Protein AF-A0A6F9D8C0-F1 (afdb_monomer_lite)

Organism: NCBI:txid59560

Structure (mmCIF, N/CA/C/O backbone):
data_AF-A0A6F9D8C0-F1
#
_entry.id   AF-A0A6F9D8C0-F1
#
loop_
_atom_site.group_PDB
_atom_site.id
_atom_site.type_symbol
_atom_site.label_atom_id
_atom_site.label_alt_id
_atom_site.label_comp_id
_atom_site.label_asym_id
_atom_site.label_entity_id
_atom_site.label_seq_id
_atom_site.pdbx_PDB_ins_code
_atom_site.Cartn_x
_atom_site.Cartn_y
_atom_site.Cartn_z
_atom_site.occupancy
_atom_site.B_iso_or_equiv
_atom_site.auth_seq_id
_atom_site.auth_comp_id
_atom_site.auth_asym_id
_atom_site.auth_atom_id
_atom_site.pdbx_PDB_model_num
ATOM 1 N N . MET A 1 1 ? 32.843 -44.580 -31.361 1.00 41.09 1 MET A N 1
ATOM 2 C CA . MET A 1 1 ? 32.803 -43.655 -30.203 1.00 41.09 1 MET A CA 1
ATOM 3 C C . MET A 1 1 ? 32.057 -42.374 -30.578 1.00 41.09 1 MET A C 1
ATOM 5 O O . MET A 1 1 ? 32.660 -41.331 -30.756 1.00 41.09 1 MET A O 1
ATOM 9 N N . LYS A 1 2 ? 30.739 -42.466 -30.766 1.00 34.94 2 LYS A N 1
ATOM 10 C CA . LYS A 1 2 ? 29.832 -41.336 -31.024 1.00 34.94 2 LYS A CA 1
ATOM 11 C C . LYS A 1 2 ? 28.581 -41.603 -30.196 1.00 34.94 2 LYS A C 1
ATOM 13 O O . LYS A 1 2 ? 27.683 -42.269 -30.695 1.00 34.94 2 LYS A O 1
ATOM 18 N N . LYS A 1 3 ? 28.600 -41.259 -28.903 1.00 33.72 3 LYS A N 1
ATOM 19 C CA . LYS A 1 3 ? 27.422 -41.344 -28.009 1.00 33.72 3 LYS A CA 1
ATOM 20 C C . LYS A 1 3 ? 27.608 -40.689 -26.626 1.00 33.72 3 LYS A C 1
ATOM 22 O O . LYS A 1 3 ? 26.859 -41.019 -25.718 1.00 33.72 3 LYS A O 1
ATOM 27 N N . LEU A 1 4 ? 28.564 -39.766 -26.454 1.00 33.19 4 LEU A N 1
ATOM 28 C CA . LEU A 1 4 ? 28.818 -39.136 -25.145 1.00 33.19 4 LEU A CA 1
ATOM 29 C C . LEU A 1 4 ? 28.835 -37.595 -25.140 1.00 33.19 4 LEU A C 1
ATOM 31 O O . LEU A 1 4 ? 29.168 -37.009 -24.121 1.00 33.19 4 LEU A O 1
ATOM 35 N N . GLU A 1 5 ? 28.437 -36.932 -26.231 1.00 33.22 5 GLU A N 1
ATOM 36 C CA . GLU A 1 5 ? 28.393 -35.455 -26.300 1.00 33.22 5 GLU A CA 1
ATOM 37 C C . GLU A 1 5 ? 26.970 -34.867 -26.243 1.00 33.22 5 GLU A C 1
ATOM 39 O O . GLU A 1 5 ? 26.802 -33.659 -26.125 1.00 33.22 5 GLU A O 1
ATOM 44 N N . CYS A 1 6 ? 25.920 -35.699 -26.236 1.00 30.28 6 CYS A N 1
ATOM 45 C CA . CYS A 1 6 ? 24.533 -35.213 -26.162 1.00 30.28 6 CYS A CA 1
ATOM 46 C C . CYS A 1 6 ? 23.977 -35.046 -24.737 1.00 30.28 6 CYS A C 1
ATOM 48 O O . CYS A 1 6 ? 22.858 -34.560 -24.600 1.00 30.28 6 CYS A O 1
ATOM 50 N N . LEU A 1 7 ? 24.711 -35.414 -23.677 1.00 30.88 7 LEU A N 1
ATOM 51 C CA . LEU A 1 7 ? 24.181 -35.349 -22.303 1.00 30.88 7 LEU A CA 1
ATOM 52 C C . LEU A 1 7 ? 24.515 -34.051 -21.541 1.00 30.88 7 LEU A C 1
ATOM 54 O O . LEU A 1 7 ? 23.954 -33.826 -20.477 1.00 30.88 7 LEU A O 1
ATOM 58 N N . MET A 1 8 ? 25.375 -33.174 -22.076 1.00 30.61 8 MET A N 1
ATOM 59 C CA . MET A 1 8 ? 25.785 -31.918 -21.411 1.00 30.61 8 MET A CA 1
ATOM 60 C C . MET A 1 8 ? 25.065 -30.654 -21.909 1.00 30.61 8 MET A C 1
ATOM 62 O O . MET A 1 8 ? 25.384 -29.556 -21.466 1.00 30.61 8 MET A O 1
ATOM 66 N N . ILE A 1 9 ? 24.083 -30.788 -22.805 1.00 32.50 9 ILE A N 1
ATOM 67 C CA . ILE A 1 9 ? 23.314 -29.644 -23.340 1.00 32.50 9 ILE A CA 1
ATOM 68 C C . ILE A 1 9 ? 21.875 -29.610 -22.786 1.00 32.50 9 ILE A C 1
ATOM 70 O O . ILE A 1 9 ? 21.179 -28.611 -22.925 1.00 32.50 9 ILE A O 1
ATOM 74 N N . PHE A 1 10 ? 21.432 -30.648 -22.065 1.00 31.06 10 PHE A N 1
ATOM 75 C CA . PHE A 1 10 ? 20.062 -30.715 -21.534 1.00 31.06 10 PHE A CA 1
ATOM 76 C C . PHE A 1 10 ? 19.880 -30.189 -20.096 1.00 31.06 10 PHE A C 1
ATOM 78 O O . PHE A 1 10 ? 18.745 -30.066 -19.646 1.00 31.06 10 PHE A O 1
ATOM 85 N N . SER A 1 11 ? 20.953 -29.812 -19.388 1.00 34.75 11 SER A N 1
ATOM 86 C CA . SER A 1 11 ? 20.862 -29.245 -18.025 1.00 34.75 11 SER A CA 1
ATOM 87 C C . SER A 1 11 ? 20.907 -27.710 -17.961 1.00 34.75 11 SER A C 1
ATOM 89 O O . SER A 1 11 ? 20.752 -27.150 -16.882 1.00 34.75 11 SER A O 1
ATOM 91 N N . THR A 1 12 ? 21.082 -27.005 -19.083 1.00 36.53 12 THR A N 1
ATOM 92 C CA . THR A 1 12 ? 21.165 -25.526 -19.126 1.00 36.53 12 THR A CA 1
ATOM 93 C C . THR A 1 12 ? 19.875 -24.833 -19.584 1.00 36.53 12 THR A C 1
ATOM 95 O O . THR A 1 12 ? 19.855 -23.616 -19.741 1.00 36.53 12 THR A O 1
ATOM 98 N N . LEU A 1 13 ? 18.781 -25.585 -19.745 1.00 34.38 13 LEU A N 1
ATOM 99 C CA . LEU A 1 13 ? 17.463 -25.087 -20.167 1.00 34.38 13 LEU A CA 1
ATOM 100 C C . LEU A 1 13 ? 16.386 -25.222 -19.075 1.00 34.38 13 LEU A C 1
ATOM 102 O O . LEU A 1 13 ? 15.195 -25.295 -19.371 1.00 34.38 13 LEU A O 1
ATOM 106 N N . LEU A 1 14 ? 16.787 -25.218 -17.800 1.00 38.62 14 LEU A N 1
ATOM 107 C CA . LEU A 1 14 ? 15.851 -24.935 -16.712 1.00 38.62 14 LEU A CA 1
ATOM 108 C C . LEU A 1 14 ? 15.467 -23.455 -16.802 1.00 38.62 14 LEU A C 1
ATOM 110 O O . LEU A 1 14 ? 16.299 -22.577 -16.576 1.00 38.62 14 LEU A O 1
ATOM 114 N N . LEU A 1 15 ? 14.217 -23.196 -17.196 1.00 39.06 15 LEU A N 1
ATOM 115 C CA . LEU A 1 15 ? 13.592 -21.876 -17.184 1.00 39.06 15 LEU A CA 1
ATOM 116 C C . LEU A 1 15 ? 13.910 -21.157 -15.862 1.00 39.06 15 LEU A C 1
ATOM 118 O O . LEU A 1 15 ? 13.412 -21.529 -14.801 1.00 39.06 15 LEU A O 1
ATOM 122 N N . LYS A 1 16 ? 14.764 -20.132 -15.955 1.00 46.25 16 LYS A N 1
ATOM 123 C CA . LYS A 1 16 ? 15.226 -19.274 -14.858 1.00 46.25 16 LYS A CA 1
ATOM 124 C C . LYS A 1 16 ? 14.124 -18.308 -14.402 1.00 46.25 16 LYS A C 1
ATOM 126 O O . LYS A 1 16 ? 14.249 -17.100 -14.560 1.00 46.25 16 LYS A O 1
ATOM 131 N N . CYS A 1 17 ? 13.015 -18.813 -13.873 1.00 42.19 17 CYS A N 1
ATOM 132 C CA . CYS A 1 17 ? 11.999 -17.965 -13.251 1.00 42.19 17 CYS A CA 1
ATOM 133 C C . CYS A 1 17 ? 11.507 -18.630 -11.966 1.00 42.19 17 CYS A C 1
ATOM 135 O O . CYS A 1 17 ? 10.551 -19.401 -11.993 1.00 42.19 17 CYS A O 1
ATOM 137 N N . ALA A 1 18 ? 12.143 -18.330 -10.833 1.00 46.16 18 ALA A N 1
ATOM 138 C CA . ALA A 1 18 ? 11.447 -18.477 -9.562 1.00 46.16 18 ALA A CA 1
ATOM 139 C C . ALA A 1 18 ? 10.437 -17.327 -9.507 1.00 46.16 18 ALA A C 1
ATOM 141 O O . ALA A 1 18 ? 10.833 -16.182 -9.352 1.00 46.16 18 ALA A O 1
ATOM 142 N N . PHE A 1 19 ? 9.152 -17.562 -9.756 1.00 55.16 19 PHE A N 1
ATOM 143 C CA . PHE A 1 19 ? 8.164 -16.535 -9.428 1.00 55.16 19 PHE A CA 1
ATOM 144 C C . PHE A 1 19 ? 8.054 -16.504 -7.915 1.00 55.16 19 PHE A C 1
ATOM 146 O O . PHE A 1 19 ? 7.909 -17.555 -7.287 1.00 55.16 19 PHE A O 1
ATOM 153 N N . ALA A 1 20 ? 8.204 -15.316 -7.353 1.00 58.91 20 ALA A N 1
ATOM 154 C CA . ALA A 1 20 ? 7.822 -15.091 -5.990 1.00 58.91 20 ALA A CA 1
ATOM 155 C C . ALA A 1 20 ? 6.945 -13.876 -5.935 1.00 58.91 20 ALA A C 1
ATOM 157 O O . ALA A 1 20 ? 7.174 -12.911 -6.646 1.00 58.91 20 ALA A O 1
ATOM 158 N N . ASP A 1 21 ? 5.887 -13.968 -5.160 1.00 83.38 21 ASP A N 1
ATOM 159 C CA . ASP A 1 21 ? 4.736 -13.167 -5.494 1.00 83.38 21 ASP A CA 1
ATOM 160 C C . ASP A 1 21 ? 4.331 -12.244 -4.348 1.00 83.38 21 ASP A C 1
ATOM 162 O O . ASP A 1 21 ? 4.422 -12.625 -3.178 1.00 83.38 21 ASP A O 1
ATOM 166 N N . VAL A 1 22 ? 3.839 -11.052 -4.690 1.00 93.19 22 VAL A N 1
ATOM 167 C CA . VAL A 1 22 ? 3.116 -10.153 -3.781 1.00 93.19 22 VAL A CA 1
ATOM 168 C C . VAL A 1 22 ? 1.747 -9.831 -4.375 1.00 93.19 22 VAL A C 1
ATOM 170 O O . VAL A 1 22 ? 1.659 -9.415 -5.527 1.00 93.19 22 VAL A O 1
ATOM 173 N N . TYR A 1 23 ? 0.670 -10.011 -3.614 1.00 94.38 23 TYR A N 1
ATOM 174 C CA . TYR A 1 23 ? -0.698 -9.803 -4.096 1.00 94.38 23 TYR A CA 1
ATOM 175 C C . TYR A 1 23 ? -1.458 -8.845 -3.199 1.00 94.38 23 TYR A C 1
ATOM 177 O O . TYR A 1 23 ? -1.720 -9.158 -2.040 1.00 94.38 23 TYR A O 1
ATOM 185 N N . LEU A 1 24 ? -1.887 -7.711 -3.752 1.00 95.31 24 LEU A N 1
ATOM 186 C CA . LEU A 1 24 ? -2.787 -6.799 -3.050 1.00 95.31 24 LEU A CA 1
ATOM 187 C C . LEU A 1 24 ? -4.184 -7.411 -2.970 1.00 95.31 24 LEU A C 1
ATOM 189 O O . LEU A 1 24 ? -4.702 -7.917 -3.966 1.00 95.31 24 LEU A O 1
ATOM 193 N N . HIS A 1 25 ? -4.812 -7.367 -1.800 1.00 94.12 25 HIS A N 1
ATOM 194 C CA . HIS A 1 25 ? -6.154 -7.900 -1.546 1.00 94.12 25 HIS A CA 1
ATOM 195 C C . HIS A 1 25 ? -7.155 -6.807 -1.180 1.00 94.12 25 HIS A C 1
ATOM 197 O O . HIS A 1 25 ? -8.278 -6.830 -1.691 1.00 94.12 25 HIS A O 1
ATOM 203 N N . ASN A 1 26 ? -6.728 -5.818 -0.393 1.00 94.88 26 ASN A N 1
ATOM 204 C CA . ASN A 1 26 ? -7.452 -4.570 -0.181 1.00 94.88 26 ASN A CA 1
ATOM 205 C C . ASN A 1 26 ? -6.445 -3.405 -0.206 1.00 94.88 26 ASN A C 1
ATOM 207 O O . ASN A 1 26 ? -5.498 -3.399 0.558 1.00 94.88 26 ASN A O 1
ATOM 211 N N . LEU A 1 27 ? -6.532 -2.414 -1.085 1.00 94.19 27 LEU A N 1
ATOM 212 C CA . LEU A 1 27 ? -7.372 -2.364 -2.280 1.00 94.19 27 LEU A CA 1
ATOM 213 C C . LEU A 1 27 ? -7.107 -3.548 -3.211 1.00 94.19 27 LEU A C 1
ATOM 215 O O . LEU A 1 27 ? -6.018 -4.112 -3.225 1.00 94.19 27 LEU A O 1
ATOM 219 N N . ARG A 1 28 ? -8.110 -3.925 -4.004 1.00 93.94 28 ARG A N 1
ATOM 220 C CA . ARG A 1 28 ? -8.018 -5.071 -4.914 1.00 93.94 28 ARG A CA 1
ATOM 221 C C . ARG A 1 28 ? -6.878 -4.881 -5.919 1.00 93.94 28 ARG A C 1
ATOM 223 O O . ARG A 1 28 ? -6.950 -3.993 -6.770 1.00 93.94 28 ARG A O 1
ATOM 230 N N . GLY A 1 29 ? -5.859 -5.738 -5.834 1.00 95.81 29 GLY A N 1
ATOM 231 C CA . GLY A 1 29 ? -4.757 -5.819 -6.790 1.00 95.81 29 GLY A CA 1
ATOM 232 C C . GLY A 1 29 ? -5.221 -6.253 -8.176 1.00 95.81 29 GLY A C 1
ATOM 233 O O . GLY A 1 29 ? -5.962 -7.226 -8.324 1.00 95.81 29 GLY A O 1
ATOM 234 N N . SER A 1 30 ? -4.792 -5.538 -9.209 1.00 95.31 30 SER A N 1
ATOM 235 C CA . SER A 1 30 ? -5.114 -5.885 -10.591 1.00 95.31 30 SER A CA 1
ATOM 236 C C . SER A 1 30 ? -4.206 -6.996 -11.109 1.00 95.31 30 SER A C 1
ATOM 238 O O . SER A 1 30 ? -4.666 -7.853 -11.851 1.00 95.31 30 SER A O 1
ATOM 240 N N . ASN A 1 31 ? -2.917 -7.027 -10.748 1.00 95.31 31 ASN A N 1
ATOM 241 C CA . ASN A 1 31 ? -1.929 -7.928 -11.344 1.00 95.31 31 ASN A CA 1
ATOM 242 C C . ASN A 1 31 ? -1.977 -7.932 -12.895 1.00 95.31 31 ASN A C 1
ATOM 244 O O . ASN A 1 31 ? -1.901 -8.988 -13.522 1.00 95.31 31 ASN A O 1
ATOM 248 N N . ASN A 1 32 ? -2.161 -6.759 -13.522 1.00 96.12 32 ASN A N 1
ATOM 249 C CA . ASN A 1 32 ? -2.426 -6.566 -14.965 1.00 96.12 32 ASN A CA 1
ATOM 250 C C . ASN A 1 32 ? -3.737 -7.171 -15.509 1.00 96.12 32 ASN A C 1
ATOM 252 O O . ASN A 1 32 ? -3.965 -7.146 -16.719 1.00 96.12 32 ASN A O 1
ATOM 256 N N . ARG A 1 33 ? -4.605 -7.701 -14.653 1.00 94.12 33 ARG A N 1
ATOM 257 C CA . ARG A 1 33 ? -5.906 -8.252 -15.029 1.00 94.12 33 ARG A CA 1
ATOM 258 C C . ARG A 1 33 ? -6.934 -7.141 -15.235 1.00 94.12 33 ARG A C 1
ATOM 260 O O . ARG A 1 33 ? -6.924 -6.134 -14.532 1.00 94.12 33 ARG A O 1
ATOM 267 N N . TRP A 1 34 ? -7.841 -7.341 -16.189 1.00 92.94 34 TRP A N 1
ATOM 268 C CA . TRP A 1 34 ? -9.008 -6.478 -16.374 1.00 92.94 34 TRP A CA 1
ATOM 269 C C . TRP A 1 34 ? -10.168 -7.239 -17.019 1.00 92.94 34 TRP A C 1
ATOM 271 O O . TRP A 1 34 ? -10.119 -7.579 -18.198 1.00 92.94 34 TRP A O 1
ATOM 281 N N . ASN A 1 35 ? -11.210 -7.505 -16.232 1.00 91.56 35 ASN A N 1
ATOM 282 C CA . ASN A 1 35 ? -12.475 -8.108 -16.660 1.00 91.56 35 ASN A CA 1
ATOM 283 C C . ASN A 1 35 ? -12.359 -9.393 -17.521 1.00 91.56 35 ASN A C 1
ATOM 285 O O . ASN A 1 35 ? -13.131 -9.618 -18.456 1.00 91.56 35 ASN A O 1
ATOM 289 N N . GLU A 1 36 ? -11.387 -10.252 -17.217 1.00 91.62 36 GLU A N 1
ATOM 290 C CA . GLU A 1 36 ? -11.034 -11.425 -18.028 1.00 91.62 36 GLU A CA 1
ATOM 291 C C . GLU A 1 36 ? -11.738 -12.686 -17.503 1.00 91.62 36 GLU A C 1
ATOM 293 O O . GLU A 1 36 ? -11.831 -12.868 -16.295 1.00 91.62 36 GLU A O 1
ATOM 298 N N . ASN A 1 37 ? -12.186 -13.596 -18.380 1.00 91.62 37 ASN A N 1
ATOM 299 C CA . ASN A 1 37 ? -12.861 -14.846 -17.972 1.00 91.62 37 ASN A CA 1
ATOM 300 C C . ASN A 1 37 ? -11.871 -15.959 -17.560 1.00 91.62 37 ASN A C 1
ATOM 302 O O . ASN A 1 37 ? -12.147 -16.778 -16.689 1.00 91.62 37 ASN A O 1
ATOM 306 N N . GLY A 1 38 ? -10.671 -15.985 -18.148 1.00 91.56 38 GLY A N 1
ATOM 307 C CA . GLY A 1 38 ? -9.656 -17.000 -17.844 1.00 91.56 38 GLY A CA 1
ATOM 308 C C . GLY A 1 38 ? -9.095 -16.890 -16.422 1.00 91.56 38 GLY A C 1
ATOM 309 O O . GLY A 1 38 ? -9.091 -15.815 -15.833 1.00 91.56 38 GLY A O 1
ATOM 310 N N . ARG A 1 39 ? -8.569 -17.987 -15.856 1.00 90.56 39 ARG A N 1
ATOM 311 C CA . ARG A 1 39 ? -7.932 -17.971 -14.517 1.00 90.56 39 ARG A CA 1
ATOM 312 C C . ARG A 1 39 ? -6.654 -17.137 -14.471 1.00 90.56 39 ARG A C 1
ATOM 314 O O . ARG A 1 39 ? -6.377 -16.513 -13.453 1.00 90.56 39 ARG A O 1
ATOM 321 N N . ASN A 1 40 ? -5.897 -17.148 -15.563 1.00 92.88 40 ASN A N 1
ATOM 322 C CA . ASN A 1 40 ? -4.703 -16.331 -15.734 1.00 92.88 40 ASN A CA 1
ATOM 323 C C . ASN A 1 40 ? -5.090 -14.951 -16.270 1.00 92.88 40 ASN A C 1
ATOM 325 O O . ASN A 1 40 ? -6.095 -14.827 -16.972 1.00 92.88 40 ASN A O 1
ATOM 329 N N . ARG A 1 41 ? -4.267 -13.940 -15.990 1.00 93.56 41 ARG A N 1
ATOM 330 C CA . ARG A 1 41 ? -4.266 -12.690 -16.751 1.00 93.56 41 ARG A CA 1
ATOM 331 C C . ARG A 1 41 ? -3.946 -12.966 -18.225 1.00 93.56 41 ARG A C 1
ATOM 333 O O . ARG A 1 41 ? -3.074 -13.799 -18.490 1.00 93.56 41 ARG A O 1
ATOM 340 N N . ASN A 1 42 ? -4.580 -12.280 -19.179 1.00 94.94 42 ASN A N 1
ATOM 341 C CA . ASN A 1 42 ? -4.295 -12.527 -20.604 1.00 94.94 42 ASN A CA 1
ATOM 342 C C . ASN A 1 42 ? -2.997 -11.856 -21.069 1.00 94.94 42 ASN A C 1
ATOM 344 O O . ASN A 1 42 ? -2.353 -12.346 -21.994 1.00 94.94 42 ASN A O 1
ATOM 348 N N . ASN A 1 43 ? -2.606 -10.740 -20.447 1.00 96.25 43 ASN A N 1
ATOM 349 C CA . ASN A 1 43 ? -1.437 -9.966 -20.854 1.00 96.25 43 ASN A CA 1
ATOM 350 C C . ASN A 1 43 ? -0.624 -9.484 -19.644 1.00 96.25 43 ASN A C 1
ATOM 352 O O . ASN A 1 43 ? -1.020 -8.562 -18.937 1.00 96.25 43 ASN A O 1
ATOM 356 N N . ALA A 1 44 ? 0.553 -10.077 -19.433 1.00 95.12 44 ALA A N 1
ATOM 357 C CA . ALA A 1 44 ? 1.472 -9.672 -18.366 1.00 95.12 44 ALA A CA 1
ATOM 358 C C . ALA A 1 44 ? 2.136 -8.302 -18.603 1.00 95.12 44 ALA A C 1
ATOM 360 O O . ALA A 1 44 ? 2.650 -7.717 -17.659 1.00 95.12 44 ALA A O 1
ATOM 361 N N . ASN A 1 45 ? 2.099 -7.783 -19.833 1.00 96.50 45 ASN A N 1
ATOM 362 C CA . ASN A 1 45 ? 2.760 -6.539 -20.233 1.00 96.50 45 ASN A CA 1
ATOM 363 C C . ASN A 1 45 ? 1.795 -5.350 -20.291 1.00 96.50 45 ASN A C 1
ATOM 365 O O . ASN A 1 45 ? 2.129 -4.315 -20.872 1.00 96.50 45 ASN A O 1
ATOM 369 N N . ARG A 1 46 ? 0.570 -5.503 -19.781 1.00 96.94 46 ARG A N 1
ATOM 370 C CA . ARG A 1 46 ? -0.511 -4.533 -19.971 1.00 96.94 46 ARG A CA 1
ATOM 371 C C . ARG A 1 46 ? -0.185 -3.167 -19.358 1.00 96.94 46 ARG A C 1
ATOM 373 O O . ARG A 1 46 ? -0.237 -2.176 -20.079 1.00 96.94 46 ARG A O 1
ATOM 380 N N . MET A 1 47 ? 0.169 -3.139 -18.072 1.00 95.12 47 MET A N 1
ATOM 381 C CA . MET A 1 47 ? 0.306 -1.925 -17.257 1.00 95.12 47 MET A CA 1
ATOM 382 C C . MET A 1 47 ? 1.675 -1.791 -16.592 1.00 95.12 47 MET A C 1
ATOM 384 O O . MET A 1 47 ? 2.252 -0.712 -16.624 1.00 95.12 47 MET A O 1
ATOM 388 N N . PHE A 1 48 ? 2.167 -2.861 -15.969 1.00 96.62 48 PHE A N 1
ATOM 389 C CA . PHE A 1 48 ? 3.384 -2.853 -15.153 1.00 96.62 48 PHE A CA 1
ATOM 390 C C . PHE A 1 48 ? 3.980 -4.258 -15.057 1.00 96.62 48 PHE A C 1
ATOM 392 O O . PHE A 1 48 ? 3.288 -5.257 -15.252 1.00 96.62 48 PHE A O 1
ATOM 399 N N . ASP A 1 49 ? 5.260 -4.367 -14.740 1.00 95.00 49 ASP A N 1
ATOM 400 C CA . ASP A 1 49 ? 5.922 -5.649 -14.565 1.00 95.00 49 ASP A CA 1
ATOM 401 C C . ASP A 1 49 ? 5.737 -6.157 -13.134 1.00 95.00 49 ASP A C 1
ATOM 403 O O . ASP A 1 49 ? 6.528 -5.855 -12.238 1.00 95.00 49 ASP A O 1
ATOM 407 N N . SER A 1 50 ? 4.663 -6.922 -12.924 1.00 93.00 50 SER A N 1
ATOM 408 C CA . SER A 1 50 ? 4.318 -7.490 -11.612 1.00 93.00 50 SER A CA 1
ATOM 409 C C . SER A 1 50 ? 5.378 -8.441 -11.048 1.00 93.00 50 SER A C 1
ATOM 411 O O . SER A 1 50 ? 5.497 -8.569 -9.836 1.00 93.00 50 SER A O 1
ATOM 413 N N . GLN A 1 51 ? 6.099 -9.159 -11.922 1.00 89.19 51 GLN A N 1
ATOM 414 C CA . GLN A 1 51 ? 6.894 -10.344 -11.566 1.00 89.19 51 GLN A CA 1
ATOM 415 C C . GLN A 1 51 ? 6.114 -11.443 -10.801 1.00 89.19 51 GLN A C 1
ATOM 417 O O . GLN A 1 51 ? 6.723 -12.392 -10.318 1.00 89.19 51 GLN A O 1
ATOM 422 N N . ASN A 1 52 ? 4.778 -11.363 -10.770 1.00 90.94 52 ASN A N 1
ATOM 423 C CA . ASN A 1 52 ? 3.894 -12.284 -10.057 1.00 90.94 52 ASN A CA 1
ATOM 424 C C . ASN A 1 52 ? 3.351 -13.402 -10.961 1.00 90.94 52 ASN A C 1
ATOM 426 O O . ASN A 1 52 ? 3.228 -13.227 -12.186 1.00 90.94 52 ASN A O 1
ATOM 430 N N . ASN A 1 53 ? 2.862 -14.489 -10.358 1.00 90.50 53 ASN A N 1
ATOM 431 C CA . ASN A 1 53 ? 2.053 -15.513 -11.024 1.00 90.50 53 ASN A CA 1
ATOM 432 C C . ASN A 1 53 ? 0.853 -14.909 -11.776 1.00 90.50 53 ASN A C 1
ATOM 434 O O . ASN A 1 53 ? 0.124 -14.044 -11.279 1.00 90.50 53 ASN A O 1
ATOM 438 N N . ALA A 1 54 ? 0.596 -15.429 -12.977 1.00 92.44 54 ALA A N 1
ATOM 439 C CA . ALA A 1 54 ? -0.492 -14.981 -13.839 1.00 92.44 54 ALA A CA 1
ATOM 440 C C . ALA A 1 54 ? -1.895 -15.187 -13.241 1.00 92.44 54 ALA A C 1
ATOM 442 O O . ALA A 1 54 ? -2.828 -14.525 -13.685 1.00 92.44 54 ALA A O 1
ATOM 443 N N . ARG A 1 55 ? -2.070 -16.080 -12.258 1.00 91.38 55 ARG A N 1
ATOM 444 C CA . ARG A 1 55 ? -3.371 -16.374 -11.622 1.00 91.38 55 ARG A CA 1
ATOM 445 C C . ARG A 1 55 ? -3.809 -15.366 -10.554 1.00 91.38 55 ARG A C 1
ATOM 447 O O . ARG A 1 55 ? -4.970 -15.397 -10.127 1.00 91.38 55 ARG A O 1
ATOM 454 N N . GLY A 1 56 ? -2.893 -14.512 -10.096 1.00 90.81 56 GLY A N 1
ATOM 455 C CA . GLY A 1 56 ? -3.193 -13.467 -9.119 1.00 90.81 56 GLY A CA 1
ATOM 456 C C . GLY A 1 56 ? -4.078 -12.356 -9.686 1.00 90.81 56 GLY A C 1
ATOM 457 O O . GLY A 1 56 ? -4.320 -12.293 -10.892 1.00 90.81 56 GLY A O 1
ATOM 458 N N . GLY A 1 57 ? -4.516 -11.455 -8.811 1.00 92.88 57 GLY A N 1
ATOM 459 C CA . GLY A 1 57 ? -5.320 -10.285 -9.164 1.00 92.88 57 GLY A CA 1
ATOM 460 C C . GLY A 1 57 ? -6.823 -10.539 -9.299 1.00 92.88 57 GLY A C 1
ATOM 461 O O . GLY A 1 57 ? -7.303 -11.686 -9.337 1.00 92.88 57 GLY A O 1
ATOM 462 N N . TYR A 1 58 ? -7.553 -9.428 -9.369 1.00 93.88 58 TYR A N 1
ATOM 463 C CA . TYR A 1 58 ? -9.011 -9.334 -9.435 1.00 93.88 58 TYR A CA 1
ATOM 464 C C . TYR A 1 58 ? -9.469 -8.761 -10.785 1.00 93.88 58 TYR A C 1
ATOM 466 O O . TYR A 1 58 ? -8.686 -8.176 -11.522 1.00 93.88 58 TYR A O 1
ATOM 474 N N . ASN A 1 59 ? -10.727 -9.004 -11.167 1.00 91.62 59 ASN A N 1
ATOM 475 C CA . ASN A 1 59 ? -11.244 -8.562 -12.470 1.00 91.62 59 ASN A CA 1
ATOM 476 C C . ASN A 1 59 ? -11.497 -7.054 -12.531 1.00 91.62 59 ASN A C 1
ATOM 478 O O . ASN A 1 59 ? -11.256 -6.434 -13.566 1.00 91.62 59 ASN A O 1
ATOM 482 N N . VAL A 1 60 ? -12.043 -6.508 -11.450 1.00 85.94 60 VAL A N 1
ATOM 483 C CA . VAL A 1 60 ? -12.396 -5.100 -11.278 1.00 85.94 60 VAL A CA 1
ATOM 484 C C . VAL A 1 60 ? -12.244 -4.746 -9.798 1.00 85.94 60 VAL A C 1
ATOM 486 O O . VAL A 1 60 ? -12.302 -5.627 -8.932 1.00 85.94 60 VAL A O 1
ATOM 489 N N . GLY A 1 61 ? -12.038 -3.463 -9.509 1.00 86.25 61 GLY A N 1
ATOM 490 C CA . GLY A 1 61 ? -11.768 -3.007 -8.147 1.00 86.25 61 GLY A CA 1
ATOM 491 C C . GLY A 1 61 ? -11.917 -1.507 -7.926 1.00 86.25 61 GLY A C 1
ATOM 492 O O . GLY A 1 61 ? -11.349 -1.002 -6.963 1.00 86.25 61 GLY A O 1
ATOM 493 N N . SER A 1 62 ? -12.620 -0.792 -8.812 1.00 90.06 62 SER A N 1
ATOM 494 C CA . SER A 1 62 ? -12.747 0.661 -8.696 1.00 90.06 62 SER A CA 1
ATOM 495 C C . SER A 1 62 ? -13.727 1.047 -7.593 1.00 90.06 62 SER A C 1
ATOM 497 O O . SER A 1 62 ? -14.878 0.617 -7.604 1.00 90.06 62 SER A O 1
ATOM 499 N N . LEU A 1 63 ? -13.233 1.813 -6.622 1.00 96.38 63 LEU A N 1
ATOM 500 C CA . LEU A 1 63 ? -13.926 2.252 -5.409 1.00 96.38 63 LEU A CA 1
ATOM 501 C C . LEU A 1 63 ? -13.582 3.723 -5.145 1.00 96.38 63 LEU A C 1
ATOM 503 O O . LEU A 1 63 ? -12.695 4.278 -5.796 1.00 96.38 63 LEU A O 1
ATOM 507 N N . TYR A 1 64 ? -14.229 4.358 -4.173 1.00 98.12 64 TYR A N 1
ATOM 508 C CA . TYR A 1 64 ? -13.809 5.677 -3.695 1.00 98.12 64 TYR A CA 1
ATOM 509 C C . TYR A 1 64 ? -13.686 5.740 -2.175 1.00 98.12 64 TYR A C 1
ATOM 511 O O . TYR A 1 64 ? -14.350 4.996 -1.459 1.00 98.12 64 TYR A O 1
ATOM 519 N N . TYR A 1 65 ? -12.873 6.670 -1.682 1.00 98.31 65 TYR A N 1
ATOM 520 C CA . TYR A 1 65 ? -12.661 6.881 -0.254 1.00 98.31 65 TYR A CA 1
ATOM 521 C C . TYR A 1 65 ? -12.655 8.360 0.097 1.00 98.31 65 TYR A C 1
ATOM 523 O O . TYR A 1 65 ? -12.204 9.196 -0.684 1.00 98.31 65 TYR A O 1
ATOM 531 N N . TYR A 1 66 ? -13.132 8.687 1.294 1.00 98.38 66 TYR A N 1
ATOM 532 C CA . TYR A 1 66 ? -13.131 10.063 1.778 1.00 98.38 66 TYR A CA 1
ATOM 533 C C . TYR A 1 66 ? -11.813 10.430 2.448 1.00 98.38 66 TYR A C 1
ATOM 535 O O . TYR A 1 66 ? -11.241 9.620 3.184 1.00 98.38 66 TYR A O 1
ATOM 543 N N . VAL A 1 67 ? -11.383 11.678 2.262 1.00 97.81 67 VAL A N 1
ATOM 544 C CA . VAL A 1 67 ? -10.251 12.263 2.996 1.00 97.81 67 VAL A CA 1
ATOM 545 C C . VAL A 1 67 ? -10.413 12.042 4.511 1.00 97.81 67 VAL A C 1
ATOM 547 O O . VAL A 1 67 ? -11.482 12.258 5.099 1.00 97.81 67 VAL A O 1
ATOM 550 N N . GLY A 1 68 ? -9.344 11.559 5.147 1.00 95.62 68 GLY A N 1
ATOM 551 C CA . GLY A 1 68 ? -9.275 11.256 6.578 1.00 95.62 68 GLY A CA 1
ATOM 552 C C . GLY A 1 68 ? -9.971 9.960 7.012 1.00 95.62 68 GLY A C 1
ATOM 553 O O . GLY A 1 68 ? -9.936 9.631 8.196 1.00 95.62 68 GLY A O 1
ATOM 554 N N . SER A 1 69 ? -10.617 9.218 6.105 1.00 97.38 69 SER A N 1
ATOM 555 C CA . SER A 1 69 ? -11.152 7.889 6.436 1.00 97.38 69 SER A CA 1
ATOM 556 C C . SER A 1 69 ? -10.027 6.864 6.632 1.00 97.38 69 SER A C 1
ATOM 558 O O . SER A 1 69 ? -8.916 7.035 6.124 1.00 97.38 69 SER A O 1
ATOM 560 N N . LYS A 1 70 ? -10.300 5.806 7.401 1.00 95.69 70 LYS A N 1
ATOM 561 C CA . LYS A 1 70 ? -9.359 4.722 7.707 1.00 95.69 70 LYS A CA 1
ATOM 562 C C . LYS A 1 70 ? -9.640 3.530 6.799 1.00 95.69 70 LYS A C 1
ATOM 564 O O . LYS A 1 70 ? -10.768 3.034 6.755 1.00 95.69 70 LYS A O 1
ATOM 569 N N . LEU A 1 71 ? -8.631 3.087 6.060 1.00 96.62 71 LEU A N 1
ATOM 570 C CA . LEU A 1 71 ? -8.694 1.957 5.138 1.00 96.62 71 LEU A CA 1
ATOM 571 C C . LEU A 1 71 ? -7.621 0.935 5.517 1.00 96.62 71 LEU A C 1
ATOM 573 O O . LEU A 1 71 ? -6.432 1.240 5.466 1.00 96.62 71 LEU A O 1
ATOM 577 N N . GLN A 1 72 ? -8.031 -0.286 5.855 1.00 94.81 72 GLN A N 1
ATOM 578 C CA . GLN A 1 72 ? -7.086 -1.374 6.087 1.00 94.81 72 GLN A CA 1
ATOM 579 C C . GLN A 1 72 ? -6.584 -1.911 4.747 1.00 94.81 72 GLN A C 1
ATOM 581 O O . GLN A 1 72 ? -7.326 -2.566 4.014 1.00 94.81 72 GLN A O 1
ATOM 586 N N . LEU A 1 73 ? -5.326 -1.627 4.428 1.00 96.44 73 LEU A N 1
ATOM 587 C CA . LEU A 1 73 ? -4.635 -2.262 3.320 1.00 96.44 73 LEU A CA 1
ATOM 588 C C . LEU A 1 73 ? -4.244 -3.682 3.707 1.00 96.44 73 LEU A C 1
ATOM 590 O O . LEU A 1 73 ? -3.852 -3.913 4.843 1.00 96.44 73 LEU A O 1
ATOM 594 N N . GLU A 1 74 ? -4.313 -4.613 2.767 1.00 93.69 74 GLU A N 1
ATOM 595 C CA . GLU A 1 74 ? -4.023 -6.019 3.000 1.00 93.69 74 GLU A CA 1
ATOM 596 C C . GLU A 1 74 ? -3.381 -6.658 1.772 1.00 93.69 74 GLU A C 1
ATOM 598 O O . GLU A 1 74 ? -3.802 -6.409 0.635 1.00 93.69 74 GLU A O 1
ATOM 603 N N . TRP A 1 75 ? -2.380 -7.503 2.005 1.00 94.25 75 TRP A N 1
ATOM 604 C CA . TRP A 1 75 ? -1.702 -8.261 0.966 1.00 94.25 75 TRP A CA 1
ATOM 605 C C . TRP A 1 75 ? -1.194 -9.606 1.479 1.00 94.25 75 TRP A C 1
ATOM 607 O O . TRP A 1 75 ? -1.164 -9.891 2.677 1.00 94.25 75 TRP A O 1
ATOM 617 N N . THR A 1 76 ? -0.764 -10.428 0.531 1.00 92.25 76 THR A N 1
ATOM 618 C CA . THR A 1 76 ? 0.019 -11.634 0.784 1.00 92.25 76 THR A CA 1
ATOM 619 C C . THR A 1 76 ? 1.352 -11.532 0.057 1.00 92.25 76 THR A C 1
ATOM 621 O O . THR A 1 76 ? 1.439 -10.940 -1.020 1.00 92.25 76 THR A O 1
ATOM 624 N N . ASN A 1 77 ? 2.402 -12.101 0.641 1.00 89.81 77 ASN A N 1
ATOM 625 C CA . ASN A 1 77 ? 3.721 -12.226 0.026 1.00 89.81 77 ASN A CA 1
ATOM 626 C C . ASN A 1 77 ? 4.231 -13.653 0.208 1.00 89.81 77 ASN A C 1
ATOM 628 O O . ASN A 1 77 ? 4.073 -14.259 1.264 1.00 89.81 77 ASN A O 1
ATOM 632 N N . GLN A 1 78 ? 4.804 -14.227 -0.845 1.00 83.69 78 GLN A N 1
ATOM 633 C CA . GLN A 1 78 ? 5.231 -15.621 -0.822 1.00 83.69 78 GLN A CA 1
ATOM 634 C C . GLN A 1 78 ? 6.463 -15.833 0.058 1.00 83.69 78 GLN A C 1
ATOM 636 O O . GLN A 1 78 ? 6.531 -16.828 0.773 1.00 83.69 78 GLN A O 1
ATOM 641 N N . HIS A 1 79 ? 7.441 -14.937 -0.018 1.00 84.81 79 HIS A N 1
ATOM 642 C CA . HIS A 1 79 ? 8.642 -15.004 0.807 1.00 84.81 79 HIS A CA 1
ATOM 643 C C . HIS A 1 79 ? 8.400 -14.376 2.174 1.00 84.81 79 HIS A C 1
ATOM 645 O O . HIS A 1 79 ? 7.461 -13.604 2.350 1.00 84.81 79 HIS A O 1
ATOM 651 N N . SER A 1 80 ? 9.229 -14.720 3.149 1.00 85.56 80 SER A N 1
ATOM 652 C CA . SER A 1 80 ? 9.110 -14.206 4.502 1.00 85.56 80 SER A CA 1
ATOM 653 C C . SER A 1 80 ? 9.442 -12.719 4.602 1.00 85.56 80 SER A C 1
ATOM 655 O O . SER A 1 80 ? 10.175 -12.172 3.784 1.00 85.56 80 SER A O 1
ATOM 657 N N . CYS A 1 81 ? 8.954 -12.085 5.655 1.00 87.69 81 CYS A N 1
ATOM 658 C CA . CYS A 1 81 ? 9.462 -10.831 6.191 1.00 87.69 81 CYS A CA 1
ATOM 659 C C . CYS A 1 81 ? 9.680 -11.025 7.685 1.00 87.69 81 CYS A C 1
ATOM 661 O O . CYS A 1 81 ? 8.962 -11.806 8.317 1.00 87.69 81 CYS A O 1
ATOM 663 N N . TYR A 1 82 ? 10.676 -10.324 8.231 1.00 81.50 82 TYR A N 1
ATOM 664 C CA . TYR A 1 82 ? 11.069 -10.464 9.635 1.00 81.50 82 TYR A CA 1
ATOM 665 C C . TYR A 1 82 ? 11.424 -11.920 10.009 1.00 81.50 82 TYR A C 1
ATOM 667 O O . TYR A 1 82 ? 11.062 -12.442 11.057 1.00 81.50 82 TYR A O 1
ATOM 675 N N . ASN A 1 83 ? 12.118 -12.594 9.095 1.00 78.56 83 ASN A N 1
ATOM 676 C CA . ASN A 1 83 ? 12.622 -13.958 9.218 1.00 78.56 83 ASN A CA 1
ATOM 677 C C . ASN A 1 83 ? 14.110 -13.936 8.836 1.00 78.56 83 ASN A C 1
ATOM 679 O O . ASN A 1 83 ? 14.521 -13.101 8.032 1.00 78.56 83 ASN A O 1
ATOM 683 N N . GLU A 1 84 ? 14.906 -14.841 9.396 1.00 76.38 84 GLU A N 1
ATOM 684 C CA . GLU A 1 84 ? 16.346 -14.971 9.137 1.00 76.38 84 GLU A CA 1
ATOM 685 C C . GLU A 1 84 ? 16.701 -15.226 7.661 1.00 76.38 84 GLU A C 1
ATOM 687 O O . GLU A 1 84 ? 17.819 -14.948 7.237 1.00 76.38 84 GLU A O 1
ATOM 692 N N . ASN A 1 85 ? 15.747 -15.706 6.858 1.00 77.94 85 ASN A N 1
ATOM 693 C CA . ASN A 1 85 ? 15.995 -16.102 5.472 1.00 77.94 85 ASN A CA 1
ATOM 694 C C . ASN A 1 85 ? 16.224 -14.934 4.500 1.00 77.94 85 ASN A C 1
ATOM 696 O O . ASN A 1 85 ? 16.831 -15.137 3.444 1.00 77.94 85 ASN A O 1
ATOM 700 N N . ASN A 1 86 ? 15.714 -13.730 4.787 1.00 83.50 86 ASN A N 1
ATOM 701 C CA . ASN A 1 86 ? 15.846 -12.599 3.870 1.00 83.50 86 ASN A CA 1
ATOM 702 C C . ASN A 1 86 ? 15.800 -11.227 4.556 1.00 83.50 86 ASN A C 1
ATOM 704 O O . ASN A 1 86 ? 15.229 -11.033 5.628 1.00 83.50 86 ASN A O 1
ATOM 708 N N . HIS A 1 87 ? 16.364 -10.238 3.872 1.00 88.50 87 HIS A N 1
ATOM 709 C CA . HIS A 1 87 ? 16.019 -8.838 4.066 1.00 88.50 87 HIS A CA 1
ATOM 710 C C . HIS A 1 87 ? 14.751 -8.533 3.271 1.00 88.50 87 HIS A C 1
ATOM 712 O O . HIS A 1 87 ? 14.669 -8.888 2.095 1.00 88.50 87 HIS A O 1
ATOM 718 N N . CYS A 1 88 ? 13.787 -7.868 3.903 1.00 91.00 88 CYS A N 1
ATOM 719 C CA . CYS A 1 88 ? 12.488 -7.538 3.332 1.00 91.00 88 CYS A CA 1
ATOM 720 C C . CYS A 1 88 ? 12.171 -6.056 3.560 1.00 91.00 88 CYS A C 1
ATOM 722 O O . CYS A 1 88 ? 12.180 -5.581 4.696 1.00 91.00 88 CYS A O 1
ATOM 724 N N . ASP A 1 89 ? 11.795 -5.366 2.482 1.00 93.56 89 ASP A N 1
ATOM 725 C CA . ASP A 1 89 ? 11.179 -4.044 2.521 1.00 93.56 89 ASP A CA 1
ATOM 726 C C . ASP A 1 89 ? 9.862 -4.068 1.723 1.00 93.56 89 ASP A C 1
ATOM 728 O O . ASP A 1 89 ? 9.855 -4.294 0.508 1.00 93.56 89 ASP A O 1
ATOM 732 N N . ILE A 1 90 ? 8.739 -3.819 2.396 1.00 95.31 90 ILE A N 1
ATOM 733 C CA . ILE A 1 90 ? 7.444 -3.550 1.765 1.00 95.31 90 ILE A CA 1
ATOM 734 C C . ILE A 1 90 ? 7.280 -2.040 1.649 1.00 95.31 90 ILE A C 1
ATOM 736 O O . ILE A 1 90 ? 7.277 -1.338 2.657 1.00 95.31 90 ILE A O 1
ATOM 740 N N . VAL A 1 91 ? 7.105 -1.537 0.431 1.00 97.75 91 VAL A N 1
ATOM 741 C CA . VAL A 1 91 ? 6.929 -0.109 0.149 1.00 97.75 91 VAL A CA 1
ATOM 742 C C . VAL A 1 91 ? 5.522 0.118 -0.393 1.00 97.75 91 VAL A C 1
ATOM 744 O O . VAL A 1 91 ? 5.175 -0.388 -1.463 1.00 97.75 91 VAL A O 1
ATOM 747 N N . LEU A 1 92 ? 4.713 0.882 0.340 1.00 98.56 92 LEU A N 1
ATOM 748 C CA . LEU A 1 92 ? 3.348 1.254 -0.028 1.00 98.56 92 LEU A CA 1
ATOM 749 C C . LEU A 1 92 ? 3.331 2.679 -0.572 1.00 98.56 92 LEU A C 1
ATOM 751 O O . LEU A 1 92 ? 3.808 3.608 0.080 1.00 98.56 92 LEU A O 1
ATOM 755 N N . GLN A 1 93 ? 2.774 2.856 -1.765 1.00 98.50 93 GLN A N 1
ATOM 756 C CA . GLN A 1 93 ? 2.745 4.132 -2.474 1.00 98.50 93 GLN A CA 1
ATOM 757 C C . GLN A 1 93 ? 1.408 4.346 -3.167 1.00 98.50 93 GLN A C 1
ATOM 759 O O . GLN A 1 93 ? 0.726 3.390 -3.532 1.00 98.50 93 GLN A O 1
ATOM 764 N N . TYR A 1 94 ? 1.064 5.602 -3.423 1.00 98.44 94 TYR A N 1
ATOM 765 C CA . TYR A 1 94 ? -0.065 5.952 -4.277 1.00 98.44 94 TYR A CA 1
ATOM 766 C C . TYR A 1 94 ? 0.308 7.047 -5.268 1.00 98.44 94 TYR A C 1
ATOM 768 O O . TYR A 1 94 ? 1.255 7.805 -5.074 1.00 98.44 94 TYR A O 1
ATOM 776 N N . MET A 1 95 ? -0.460 7.131 -6.341 1.00 97.50 95 MET A N 1
ATOM 777 C CA . MET A 1 95 ? -0.356 8.172 -7.352 1.00 97.50 95 MET A CA 1
ATOM 778 C C . MET A 1 95 ? -1.766 8.592 -7.737 1.00 97.50 95 MET A C 1
ATOM 780 O O . MET A 1 95 ? -2.649 7.741 -7.825 1.00 97.50 95 MET A O 1
ATOM 784 N N . CYS A 1 96 ? -1.966 9.883 -7.983 1.00 97.44 96 CYS A N 1
ATOM 785 C CA . CYS A 1 96 ? -3.212 10.412 -8.521 1.00 97.44 96 CYS A CA 1
ATOM 786 C C . CYS A 1 96 ? -2.915 11.344 -9.695 1.00 97.44 96 CYS A C 1
ATOM 788 O O . CYS A 1 96 ? -1.936 12.090 -9.660 1.00 97.44 96 CYS A O 1
ATOM 790 N N . GLY A 1 97 ? -3.769 11.333 -10.714 1.00 95.31 97 GLY A N 1
ATOM 791 C CA . GLY A 1 97 ? -3.626 12.200 -11.876 1.00 95.31 97 GLY A CA 1
ATOM 792 C C . GLY A 1 97 ? -4.734 11.979 -12.905 1.00 95.31 97 GLY A C 1
ATOM 793 O O . GLY A 1 97 ? -5.253 10.873 -13.013 1.00 95.31 97 GLY A O 1
ATOM 794 N N . PRO A 1 98 ? -5.077 12.994 -13.717 1.00 93.44 98 PRO A N 1
ATOM 795 C CA . PRO A 1 98 ? -6.244 12.971 -14.616 1.00 93.44 98 PRO A CA 1
ATOM 796 C C . PRO A 1 98 ? -6.204 11.875 -15.697 1.00 93.44 98 PRO A C 1
ATOM 798 O O . PRO A 1 98 ? -7.204 11.585 -16.361 1.00 93.44 98 PRO A O 1
ATOM 801 N N . GLN A 1 99 ? -5.033 11.282 -15.915 1.00 94.81 99 GLN A N 1
ATOM 802 C CA . GLN A 1 99 ? -4.812 10.266 -16.933 1.00 94.81 99 GLN A CA 1
ATOM 803 C C . GLN A 1 99 ? -4.679 8.848 -16.357 1.00 94.81 99 GLN A C 1
ATOM 805 O O . GLN A 1 99 ? -4.682 7.898 -17.143 1.00 94.81 99 GLN A O 1
ATOM 810 N N . VAL A 1 100 ? -4.630 8.698 -15.024 1.00 97.25 100 VAL A N 1
ATOM 811 C CA . VAL A 1 100 ? -4.576 7.399 -14.335 1.00 97.25 100 VAL A CA 1
ATOM 812 C C . VAL A 1 100 ? -5.881 6.640 -14.585 1.00 97.25 100 VAL A C 1
ATOM 814 O O . VAL A 1 100 ? -6.967 7.134 -14.286 1.00 97.25 100 VAL A O 1
ATOM 817 N N . ARG A 1 101 ? -5.799 5.443 -15.168 1.00 96.38 101 ARG A N 1
ATOM 818 C CA . ARG A 1 101 ? -6.974 4.665 -15.587 1.00 96.38 101 ARG A CA 1
ATOM 819 C C . ARG A 1 101 ? -6.673 3.183 -15.748 1.00 96.38 101 ARG A C 1
ATOM 821 O O . ARG A 1 101 ? -5.604 2.805 -16.228 1.00 96.38 101 ARG A O 1
ATOM 828 N N . ASP A 1 102 ? -7.689 2.364 -15.499 1.00 96.00 102 ASP A N 1
ATOM 829 C CA . ASP A 1 102 ? -7.662 0.951 -15.869 1.00 96.00 102 ASP A CA 1
ATOM 830 C C . ASP A 1 102 ? -7.849 0.758 -17.380 1.00 96.00 102 ASP A C 1
ATOM 832 O O . ASP A 1 102 ? -7.276 -0.168 -17.929 1.00 96.00 102 ASP A O 1
ATOM 836 N N . GLY A 1 103 ? -8.598 1.615 -18.080 1.00 94.69 103 GLY A N 1
ATOM 837 C CA . GLY A 1 103 ? -8.925 1.443 -19.504 1.00 94.69 103 GLY A CA 1
ATOM 838 C C . GLY A 1 103 ? -9.962 0.343 -19.775 1.00 94.69 103 GLY A C 1
ATOM 839 O O . GLY A 1 103 ? -10.536 -0.229 -18.850 1.00 94.69 103 GLY A O 1
ATOM 840 N N . THR A 1 104 ? -10.219 0.052 -21.053 1.00 93.50 104 THR A N 1
ATOM 841 C CA . THR A 1 104 ? -11.243 -0.914 -21.510 1.00 93.50 104 THR A CA 1
ATOM 842 C C . THR A 1 104 ? -10.680 -2.074 -22.335 1.00 93.50 104 THR A C 1
ATOM 844 O O . THR A 1 104 ? -11.414 -2.818 -22.985 1.00 93.50 104 THR A O 1
ATOM 847 N N . SER A 1 105 ? -9.357 -2.229 -22.336 1.00 93.56 105 SER A N 1
ATOM 848 C CA . SER A 1 105 ? -8.645 -3.253 -23.089 1.00 93.56 105 SER A CA 1
ATOM 849 C C . SER A 1 105 ? -7.623 -3.973 -22.217 1.00 93.56 105 SER A C 1
ATOM 851 O O . SER A 1 105 ? -7.048 -3.420 -21.274 1.00 93.56 105 SER A O 1
ATOM 853 N N . THR A 1 106 ? -7.364 -5.229 -22.567 1.00 95.06 106 THR A N 1
ATOM 854 C CA . THR A 1 106 ? -6.280 -6.053 -22.015 1.00 95.06 106 THR A CA 1
ATOM 855 C C . THR A 1 106 ? -4.976 -5.884 -22.801 1.00 95.06 106 THR A C 1
ATOM 857 O O . THR A 1 106 ? -3.929 -6.392 -22.402 1.00 95.06 106 THR A O 1
ATOM 860 N N . SER A 1 107 ? -5.005 -5.152 -23.919 1.00 96.75 107 SER A N 1
ATOM 861 C CA . SER A 1 107 ? -3.821 -4.869 -24.733 1.00 96.75 107 SER A CA 1
ATOM 862 C C . SER A 1 107 ? -2.898 -3.859 -24.048 1.00 96.75 107 SER A C 1
ATOM 864 O O . SER A 1 107 ? -3.353 -2.965 -23.339 1.00 96.75 107 SER A O 1
ATOM 866 N N . THR A 1 108 ? -1.594 -3.981 -24.288 1.00 97.50 108 THR A N 1
ATOM 867 C CA . THR A 1 108 ? -0.606 -2.990 -23.839 1.00 97.50 108 THR A CA 1
ATOM 868 C C . THR A 1 108 ? -0.762 -1.703 -24.643 1.00 97.50 108 THR A C 1
ATOM 870 O O . THR A 1 108 ? -0.811 -1.758 -25.873 1.00 97.50 108 THR A O 1
ATOM 873 N N . ILE A 1 109 ? -0.783 -0.554 -23.962 1.00 97.38 109 ILE A N 1
ATOM 874 C CA . ILE A 1 109 ? -0.806 0.769 -24.603 1.00 97.38 109 ILE A CA 1
ATOM 875 C C . ILE A 1 109 ? 0.330 0.900 -25.642 1.00 97.38 109 ILE A C 1
ATOM 877 O O . ILE A 1 109 ? 1.435 0.411 -25.385 1.00 97.38 109 ILE A O 1
ATOM 881 N N . PRO A 1 110 ? 0.133 1.483 -26.838 1.00 96.00 110 PRO A N 1
ATOM 882 C CA . PRO A 1 110 ? 1.198 1.597 -27.842 1.00 96.00 110 PRO A CA 1
ATOM 883 C C . PRO A 1 110 ? 2.359 2.502 -27.404 1.00 96.00 110 PRO A C 1
ATOM 885 O O . PRO A 1 110 ? 2.188 3.397 -26.588 1.00 96.00 110 PRO A O 1
ATOM 888 N N . SER A 1 111 ? 3.572 2.275 -27.916 1.00 91.94 111 SER A N 1
ATOM 889 C CA . SER A 1 111 ? 4.706 3.200 -27.706 1.00 91.94 111 SER A CA 1
ATOM 890 C C . SER A 1 111 ? 4.838 4.216 -28.832 1.00 91.94 111 SER A C 1
ATOM 892 O O . SER A 1 111 ? 5.461 5.253 -28.634 1.00 91.94 111 SER A O 1
ATOM 894 N N . ASN A 1 112 ? 4.278 3.902 -30.003 1.00 94.19 112 ASN A N 1
ATOM 895 C CA . ASN A 1 112 ? 4.215 4.788 -31.151 1.00 94.19 112 ASN A CA 1
ATOM 896 C C . ASN A 1 112 ? 2.866 5.527 -31.138 1.00 94.19 112 ASN A C 1
ATOM 898 O O . ASN A 1 112 ? 1.843 4.871 -31.357 1.00 94.19 112 ASN A O 1
ATOM 902 N N . PRO A 1 113 ? 2.850 6.857 -30.947 1.00 95.00 113 PRO A N 1
ATOM 903 C CA . PRO A 1 113 ? 1.620 7.643 -30.941 1.00 95.00 113 PRO A CA 1
ATOM 904 C C . PRO A 1 113 ? 0.772 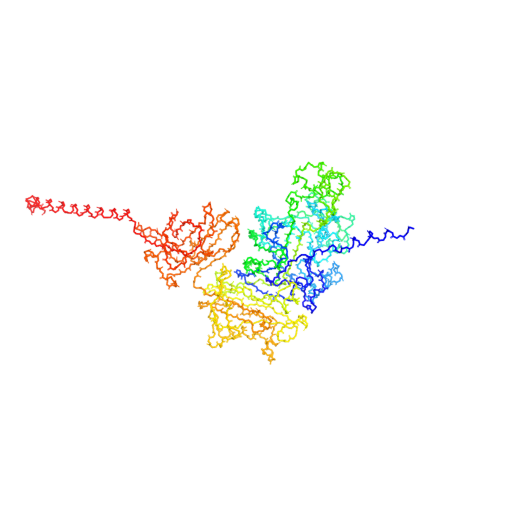7.486 -32.206 1.00 95.00 113 PRO A C 1
ATOM 906 O O . PRO A 1 113 ? -0.446 7.543 -32.122 1.00 95.00 113 PRO A O 1
ATOM 909 N N . ALA A 1 114 ? 1.369 7.145 -33.356 1.00 95.06 114 ALA A N 1
ATOM 910 C CA . ALA A 1 114 ? 0.627 6.866 -34.591 1.00 95.06 114 ALA A CA 1
ATOM 911 C C . ALA A 1 114 ? -0.354 5.676 -34.508 1.00 95.06 114 ALA A C 1
ATOM 913 O O . ALA A 1 114 ? -1.164 5.486 -35.410 1.00 95.06 114 ALA A O 1
ATOM 914 N N . GLN A 1 115 ? -0.266 4.852 -33.459 1.00 95.75 115 GLN A N 1
ATOM 915 C CA . GLN A 1 115 ? -1.175 3.729 -33.197 1.00 95.75 115 GLN A CA 1
ATOM 916 C C . GLN A 1 115 ? -2.274 4.069 -32.175 1.00 95.75 115 GLN A C 1
ATOM 918 O O . GLN A 1 115 ? -3.107 3.214 -31.867 1.00 95.75 115 GLN A O 1
ATOM 923 N N . CYS A 1 116 ? -2.252 5.285 -31.634 1.00 96.62 116 CYS A N 1
ATOM 924 C CA . CYS A 1 116 ? -3.203 5.793 -30.656 1.00 96.62 116 CYS A CA 1
ATOM 925 C C . CYS A 1 116 ? -4.210 6.731 -31.330 1.00 96.62 116 CYS A C 1
ATOM 927 O O . CYS A 1 116 ? -3.935 7.318 -32.383 1.00 96.62 116 CYS A O 1
ATOM 929 N N . GLU A 1 117 ? -5.390 6.866 -30.730 1.00 95.75 117 GLU A N 1
ATOM 930 C CA . GLU A 1 117 ? -6.394 7.826 -31.190 1.00 95.75 117 GLU A CA 1
ATOM 931 C C . GLU A 1 117 ? -5.821 9.250 -31.208 1.00 95.75 117 GLU A C 1
ATOM 933 O O . GLU A 1 117 ? -5.087 9.650 -30.310 1.00 95.75 117 GLU A O 1
ATOM 938 N N . ASN A 1 118 ? -6.121 10.008 -32.268 1.00 95.56 118 ASN A N 1
ATOM 939 C CA . ASN A 1 118 ? -5.649 11.387 -32.465 1.00 95.56 118 ASN A CA 1
ATOM 940 C C . ASN A 1 118 ? -4.123 11.581 -32.366 1.00 95.56 118 ASN A C 1
ATOM 942 O O . ASN A 1 118 ? -3.666 12.696 -32.131 1.00 95.56 118 ASN A O 1
ATOM 946 N N . LEU A 1 119 ? -3.337 10.520 -32.583 1.00 95.81 119 LEU A N 1
ATOM 947 C CA . LEU A 1 119 ? -1.883 10.526 -32.408 1.00 95.81 119 LEU A CA 1
ATOM 948 C C . LEU A 1 119 ? -1.441 10.821 -30.960 1.00 95.81 119 LEU A C 1
ATOM 950 O O . LEU A 1 119 ? -0.321 11.283 -30.745 1.00 95.81 119 LEU A O 1
ATOM 954 N N . ASP A 1 120 ? -2.296 10.548 -29.969 1.00 95.94 120 ASP A N 1
ATOM 955 C CA . ASP A 1 120 ? -2.020 10.805 -28.555 1.00 95.94 120 ASP A CA 1
ATOM 956 C C . ASP A 1 120 ? -2.441 9.624 -27.670 1.00 95.94 120 ASP A C 1
ATOM 958 O O . ASP A 1 120 ? -3.614 9.376 -27.390 1.00 95.94 120 ASP A O 1
ATOM 962 N N . CYS A 1 121 ? -1.448 8.887 -27.175 1.00 95.75 121 CYS A N 1
ATOM 963 C CA . CYS A 1 121 ? -1.696 7.758 -26.286 1.00 95.75 121 CYS A CA 1
ATOM 964 C C . CYS A 1 121 ? -2.151 8.177 -24.884 1.00 95.75 121 CYS A C 1
ATOM 966 O O . CYS A 1 121 ? -2.788 7.383 -24.187 1.00 95.75 121 CYS A O 1
ATOM 968 N N . ASN A 1 122 ? -1.864 9.405 -24.450 1.00 96.19 122 ASN A N 1
ATOM 969 C CA . ASN A 1 122 ? -2.294 9.862 -23.136 1.00 96.19 122 ASN A CA 1
ATOM 970 C C . ASN A 1 122 ? -3.815 10.019 -23.054 1.00 96.19 122 ASN A C 1
ATOM 972 O O . ASN A 1 122 ? -4.385 9.735 -21.997 1.00 96.19 122 ASN A O 1
ATOM 976 N N . GLU A 1 123 ? -4.461 10.380 -24.163 1.00 95.81 123 GLU A N 1
ATOM 977 C CA . GLU A 1 123 ? -5.914 10.558 -24.241 1.00 95.81 123 GLU A CA 1
ATOM 978 C C . GLU A 1 123 ? -6.668 9.337 -24.785 1.00 95.81 123 GLU A C 1
ATOM 980 O O . GLU A 1 123 ? -7.886 9.256 -24.638 1.00 95.81 123 GLU A O 1
ATOM 985 N N . ASP A 1 124 ? -5.969 8.329 -25.313 1.00 96.69 124 ASP A N 1
ATOM 986 C CA . ASP A 1 124 ? -6.579 7.064 -25.731 1.00 96.69 124 ASP A CA 1
ATOM 987 C C . ASP A 1 124 ? -7.019 6.220 -24.516 1.00 96.69 124 ASP A C 1
ATOM 989 O O . ASP A 1 124 ? -6.252 5.451 -23.918 1.00 96.69 124 ASP A O 1
ATOM 993 N N . ARG A 1 125 ? -8.286 6.381 -24.119 1.00 94.88 125 ARG A N 1
ATOM 994 C CA . ARG A 1 125 ? -8.877 5.741 -22.928 1.00 94.88 125 ARG A CA 1
ATOM 995 C C . ARG A 1 125 ? -9.140 4.243 -23.096 1.00 94.88 125 ARG A C 1
ATOM 997 O O . ARG A 1 125 ? -9.499 3.588 -22.116 1.00 94.88 125 ARG A O 1
ATOM 1004 N N . ARG A 1 126 ? -8.933 3.672 -24.290 1.00 96.00 126 ARG A N 1
ATOM 1005 C CA . ARG A 1 126 ? -9.063 2.220 -24.505 1.00 96.00 126 ARG A CA 1
ATOM 1006 C C . ARG A 1 126 ? -8.022 1.450 -23.704 1.00 96.00 126 ARG A C 1
ATOM 1008 O O . ARG A 1 126 ? -8.301 0.359 -23.212 1.00 96.00 126 ARG A O 1
ATOM 1015 N N . TYR A 1 127 ? -6.831 2.014 -23.548 1.00 97.56 127 TYR A N 1
ATOM 1016 C CA . TYR A 1 127 ? -5.739 1.383 -22.820 1.00 97.56 127 TYR A CA 1
ATOM 1017 C C . TYR A 1 127 ? -5.682 1.863 -21.375 1.00 97.56 127 TYR A C 1
ATOM 1019 O O . TYR A 1 127 ? -5.958 3.028 -21.074 1.00 97.56 127 TYR A O 1
ATOM 1027 N N . GLY A 1 128 ? -5.298 0.953 -20.484 1.00 96.62 128 GLY A N 1
ATOM 1028 C CA . GLY A 1 128 ? -4.933 1.336 -19.132 1.00 96.62 128 GLY A CA 1
ATOM 1029 C C . GLY A 1 128 ? -3.612 2.101 -19.125 1.00 96.62 128 GLY A C 1
ATOM 1030 O O . GLY A 1 128 ? -2.728 1.848 -19.949 1.00 96.62 128 GLY A O 1
ATOM 1031 N N . MET A 1 129 ? -3.493 3.045 -18.198 1.00 97.06 129 MET A N 1
ATOM 1032 C CA . MET A 1 129 ? -2.308 3.875 -18.027 1.00 97.06 129 MET A CA 1
ATOM 1033 C C . MET A 1 129 ? -2.226 4.357 -16.578 1.00 97.06 129 MET A C 1
ATOM 1035 O O . MET A 1 129 ? -3.170 4.966 -16.085 1.00 97.06 129 MET A O 1
ATOM 1039 N N . HIS A 1 130 ? -1.127 4.066 -15.884 1.00 96.69 130 HIS A N 1
ATOM 1040 C CA . HIS A 1 130 ? -0.857 4.623 -14.554 1.00 96.69 130 HIS A CA 1
ATOM 1041 C C . HIS A 1 130 ? 0.100 5.807 -14.702 1.00 96.69 130 HIS A C 1
ATOM 1043 O O . HIS A 1 130 ? -0.263 6.933 -14.386 1.00 96.69 130 HIS A O 1
ATOM 1049 N N . GLU A 1 131 ? 1.289 5.574 -15.243 1.00 96.31 131 GLU A N 1
ATOM 1050 C CA . GLU A 1 131 ? 2.238 6.616 -15.624 1.00 96.31 131 GLU A CA 1
ATOM 1051 C C . GLU A 1 131 ? 1.976 7.101 -17.053 1.00 96.31 131 GLU A C 1
ATOM 1053 O O . GLU A 1 131 ? 1.647 6.301 -17.929 1.00 96.31 131 GLU A O 1
ATOM 1058 N N . ASP A 1 132 ? 2.132 8.401 -17.300 1.00 95.56 132 ASP A N 1
ATOM 1059 C CA . ASP A 1 132 ? 1.902 8.978 -18.623 1.00 95.56 132 ASP A CA 1
ATOM 1060 C C . ASP A 1 132 ? 3.019 8.660 -19.631 1.00 95.56 132 ASP A C 1
ATOM 1062 O O . ASP A 1 132 ? 4.129 8.224 -19.298 1.00 95.56 132 ASP A O 1
ATOM 1066 N N . PHE A 1 133 ? 2.711 8.903 -20.905 1.00 96.75 133 PHE A N 1
ATOM 1067 C CA . PHE A 1 133 ? 3.622 8.691 -22.019 1.00 96.75 133 PHE A CA 1
ATOM 1068 C C . PHE A 1 133 ? 4.959 9.405 -21.817 1.00 96.75 133 PHE A C 1
ATOM 1070 O O . PHE A 1 133 ? 6.003 8.783 -21.990 1.00 96.75 133 PHE A O 1
ATOM 1077 N N . TYR A 1 134 ? 4.963 10.687 -21.448 1.00 96.25 134 TYR A N 1
ATOM 1078 C CA . TYR A 1 134 ? 6.187 11.482 -21.352 1.00 96.25 134 TYR A CA 1
ATOM 1079 C C . TYR A 1 134 ? 7.069 11.027 -20.191 1.00 96.25 134 TYR A C 1
ATOM 1081 O O . TYR A 1 134 ? 8.290 10.971 -20.352 1.00 96.25 134 TYR A O 1
ATOM 1089 N N . HIS A 1 135 ? 6.471 10.624 -19.069 1.00 95.38 135 HIS A N 1
ATOM 1090 C CA . HIS A 1 135 ? 7.182 9.990 -17.963 1.00 95.38 135 HIS A CA 1
ATOM 1091 C C . HIS A 1 135 ? 7.926 8.730 -18.435 1.00 95.38 135 HIS A C 1
ATOM 1093 O O . HIS A 1 135 ? 9.138 8.595 -18.231 1.00 95.38 135 HIS A O 1
ATOM 1099 N N . TYR A 1 136 ? 7.236 7.841 -19.156 1.00 95.94 136 TYR A N 1
ATOM 1100 C CA . TYR A 1 136 ? 7.845 6.630 -19.708 1.00 95.94 136 TYR A CA 1
ATOM 1101 C C . TYR A 1 136 ? 8.906 6.918 -20.772 1.00 95.94 136 TYR A C 1
ATOM 1103 O O . TYR A 1 136 ? 9.989 6.327 -20.743 1.00 95.94 136 TYR A O 1
ATOM 1111 N N . GLN A 1 137 ? 8.627 7.826 -21.713 1.00 96.25 137 GLN A N 1
ATOM 1112 C CA . GLN A 1 137 ? 9.578 8.195 -22.762 1.00 96.25 137 GLN A CA 1
ATOM 1113 C C . GLN A 1 137 ? 10.853 8.781 -22.160 1.00 96.25 137 GLN A C 1
ATOM 1115 O O . GLN A 1 137 ? 11.946 8.424 -22.601 1.00 96.25 137 GLN A O 1
ATOM 1120 N N . ASN A 1 138 ? 10.729 9.625 -21.130 1.00 95.94 138 ASN A N 1
ATOM 1121 C CA . ASN A 1 138 ? 11.877 10.138 -20.397 1.00 95.94 138 ASN A CA 1
ATOM 1122 C C . ASN A 1 138 ? 12.686 8.978 -19.806 1.00 95.94 138 ASN A C 1
ATOM 1124 O O . ASN A 1 138 ? 13.872 8.874 -20.090 1.00 95.94 138 ASN A O 1
ATOM 1128 N N . CYS A 1 139 ? 12.050 8.038 -19.100 1.00 95.25 139 CYS A N 1
ATOM 1129 C CA . CYS A 1 139 ? 12.738 6.861 -18.567 1.00 95.25 139 CYS A CA 1
ATOM 1130 C C . CYS A 1 139 ? 13.419 6.006 -19.653 1.00 95.25 139 CYS A C 1
ATOM 1132 O O . CYS A 1 139 ? 14.554 5.561 -19.479 1.00 95.25 139 CYS A O 1
ATOM 1134 N N . ARG A 1 140 ? 12.776 5.781 -20.806 1.00 94.62 140 ARG A N 1
ATOM 1135 C CA . ARG A 1 140 ? 13.389 4.998 -21.891 1.00 94.62 140 ARG A CA 1
ATOM 1136 C C . ARG A 1 140 ? 14.596 5.709 -22.503 1.00 94.62 140 ARG A C 1
ATOM 1138 O O . ARG A 1 140 ? 15.559 5.044 -22.871 1.00 94.62 140 ARG A O 1
ATOM 1145 N N . LEU A 1 141 ? 14.532 7.032 -22.626 1.00 95.50 141 LEU A N 1
ATOM 1146 C CA . LEU A 1 141 ? 15.548 7.853 -23.285 1.00 95.50 141 LEU A CA 1
ATOM 1147 C C . LEU A 1 141 ? 16.590 8.429 -22.318 1.00 95.50 141 LEU A C 1
ATOM 1149 O O . LEU A 1 141 ? 17.500 9.117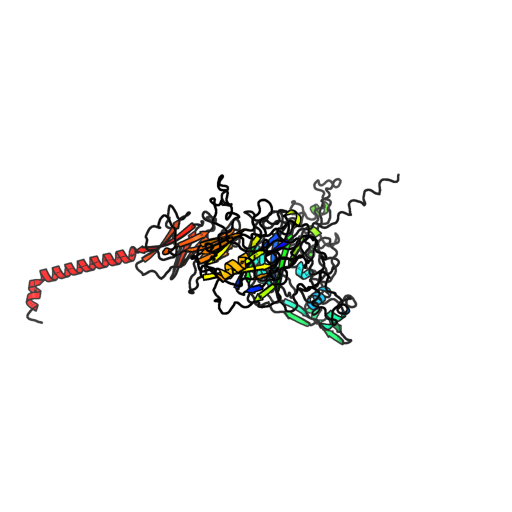 -22.769 1.00 95.50 141 LEU A O 1
ATOM 1153 N N . ARG A 1 142 ? 16.490 8.150 -21.018 1.00 95.56 142 ARG A N 1
ATOM 1154 C CA . ARG A 1 142 ? 17.411 8.616 -19.9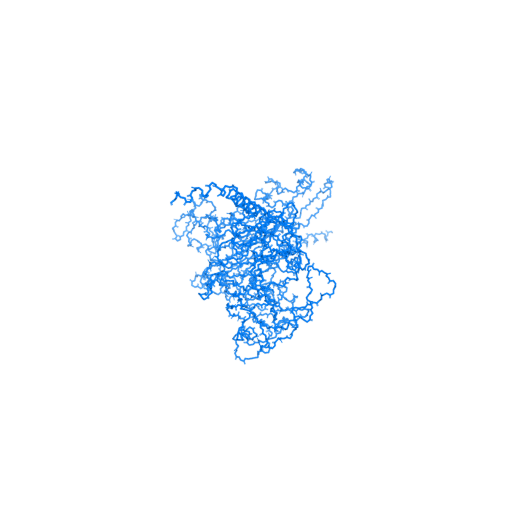77 1.00 95.56 142 ARG A CA 1
ATOM 1155 C C . ARG A 1 142 ? 18.482 7.579 -19.681 1.00 95.56 142 ARG A C 1
ATOM 1157 O O . ARG A 1 142 ? 18.187 6.384 -19.610 1.00 95.56 142 ARG A O 1
ATOM 1164 N N . LYS A 1 143 ? 19.724 8.033 -19.479 1.00 94.69 143 LYS A N 1
ATOM 1165 C CA . LYS A 1 143 ? 20.806 7.178 -18.976 1.00 94.69 143 LYS A CA 1
ATOM 1166 C C . LYS A 1 143 ? 20.370 6.573 -17.640 1.00 94.69 143 LYS A C 1
ATOM 1168 O O . LYS A 1 143 ? 19.810 7.269 -16.795 1.00 94.69 143 LYS A O 1
ATOM 1173 N N . ARG A 1 144 ? 20.624 5.286 -17.429 1.00 90.81 144 ARG A N 1
ATOM 1174 C CA . ARG A 1 144 ? 20.391 4.681 -16.115 1.00 90.81 144 ARG A CA 1
ATOM 1175 C C . ARG A 1 144 ? 21.387 5.218 -15.097 1.00 90.81 144 ARG A C 1
ATOM 1177 O O . ARG A 1 144 ? 22.512 5.585 -15.443 1.00 90.81 144 ARG A O 1
ATOM 1184 N N . ASN A 1 145 ? 21.018 5.145 -13.831 1.00 90.44 145 ASN A N 1
ATOM 1185 C CA . ASN A 1 145 ? 21.955 5.272 -12.738 1.00 90.44 145 ASN A CA 1
ATOM 1186 C C . ASN A 1 145 ? 22.887 4.049 -12.719 1.00 90.44 145 ASN A C 1
ATOM 1188 O O . ASN A 1 145 ? 22.474 2.897 -12.566 1.00 90.44 145 ASN A O 1
ATOM 1192 N N . GLY A 1 146 ? 24.179 4.303 -12.920 1.00 84.25 146 GLY A N 1
ATOM 1193 C CA . GLY A 1 146 ? 25.221 3.281 -12.913 1.00 84.25 146 GLY A CA 1
ATOM 1194 C C . GLY A 1 146 ? 25.617 2.795 -11.517 1.00 84.25 146 GLY A C 1
ATOM 1195 O O . GLY A 1 146 ? 26.481 1.930 -11.433 1.00 84.25 146 GLY A O 1
ATOM 1196 N N . GLY A 1 147 ? 25.034 3.345 -10.444 1.00 80.81 147 GLY A N 1
ATOM 1197 C CA . GLY A 1 147 ? 25.450 3.146 -9.051 1.00 80.81 147 GLY A CA 1
ATOM 1198 C C . GLY A 1 147 ? 25.091 1.799 -8.414 1.00 80.81 147 GLY A C 1
ATOM 1199 O O . GLY A 1 147 ? 25.688 1.441 -7.401 1.00 80.81 147 GLY A O 1
ATOM 1200 N N . LEU A 1 148 ? 24.171 1.015 -8.991 1.00 75.62 148 LEU A N 1
ATOM 1201 C CA . LEU A 1 148 ? 23.778 -0.266 -8.391 1.00 75.62 148 LEU A CA 1
ATOM 1202 C C . LEU A 1 148 ? 24.615 -1.464 -8.814 1.00 75.62 148 LEU A C 1
ATOM 1204 O O . LEU A 1 148 ? 25.104 -1.581 -9.945 1.00 75.62 148 LEU A O 1
ATOM 1208 N N . TYR A 1 149 ? 24.665 -2.414 -7.886 1.00 80.44 149 TYR A N 1
ATOM 1209 C CA . TYR A 1 149 ? 25.085 -3.772 -8.154 1.00 80.44 149 TYR A CA 1
ATOM 1210 C C . TYR A 1 149 ? 24.101 -4.478 -9.106 1.00 80.44 149 TYR A C 1
ATOM 1212 O O . TYR A 1 149 ? 22.894 -4.531 -8.894 1.00 80.44 149 TYR A O 1
ATOM 1220 N N . THR A 1 150 ? 24.644 -5.025 -10.184 1.00 81.00 150 THR A N 1
ATOM 1221 C CA . THR A 1 150 ? 23.968 -5.734 -11.277 1.00 81.00 150 THR A CA 1
ATOM 1222 C C . THR A 1 150 ? 24.302 -7.225 -11.288 1.00 81.00 150 THR A C 1
ATOM 1224 O O . THR A 1 150 ? 23.838 -7.939 -12.171 1.00 81.00 150 THR A O 1
ATOM 1227 N N . ALA A 1 151 ? 25.068 -7.706 -10.301 1.00 78.44 151 ALA A N 1
ATOM 1228 C CA . ALA A 1 151 ? 25.555 -9.080 -10.239 1.00 78.44 151 ALA A CA 1
ATOM 1229 C C . ALA A 1 151 ? 26.273 -9.507 -11.531 1.00 78.44 151 ALA A C 1
ATOM 1231 O O . ALA A 1 151 ? 27.121 -8.763 -12.030 1.00 78.44 151 ALA A O 1
ATOM 1232 N N . SER A 1 152 ? 25.965 -10.689 -12.074 1.00 73.88 152 SER A N 1
ATOM 1233 C CA . SER A 1 152 ? 26.518 -11.156 -13.351 1.00 73.88 152 SER A CA 1
ATOM 1234 C C . SER A 1 152 ? 25.829 -10.577 -14.590 1.00 73.88 152 SER A C 1
ATOM 1236 O O . SER A 1 152 ? 26.217 -10.913 -15.710 1.00 73.88 152 SER A O 1
ATOM 1238 N N . GLU A 1 153 ? 24.825 -9.711 -14.429 1.00 78.44 153 GLU A N 1
ATOM 1239 C CA . GLU A 1 153 ? 23.941 -9.337 -15.528 1.00 78.44 153 GLU A CA 1
ATOM 1240 C C . GLU A 1 153 ? 24.500 -8.230 -16.429 1.00 78.44 153 GLU A C 1
ATOM 1242 O O . GLU A 1 153 ? 25.062 -7.215 -15.993 1.00 78.44 153 GLU A O 1
ATOM 1247 N N . ASN A 1 154 ? 24.286 -8.396 -17.737 1.00 82.06 154 ASN A N 1
ATOM 1248 C CA . ASN A 1 154 ? 24.663 -7.398 -18.732 1.00 82.06 154 ASN A CA 1
ATOM 1249 C C . ASN A 1 154 ? 23.517 -6.407 -18.990 1.00 82.06 154 ASN A C 1
ATOM 1251 O O . ASN A 1 154 ? 22.749 -6.543 -19.941 1.00 82.06 154 ASN A O 1
ATOM 1255 N N . VAL A 1 155 ? 23.418 -5.402 -18.122 1.00 86.56 155 VAL A N 1
ATOM 1256 C CA . VAL A 1 155 ? 22.409 -4.332 -18.195 1.00 86.56 155 VAL A CA 1
ATOM 1257 C C . VAL A 1 155 ? 22.814 -3.255 -19.211 1.00 86.56 155 VAL A C 1
ATOM 1259 O O . VAL A 1 155 ? 23.988 -2.878 -19.270 1.00 86.56 155 VAL A O 1
ATOM 1262 N N . ARG A 1 156 ? 21.845 -2.745 -19.987 1.00 88.75 156 ARG A N 1
ATOM 1263 C CA . ARG A 1 156 ? 22.046 -1.658 -20.969 1.00 88.75 156 ARG A CA 1
ATOM 1264 C C . ARG A 1 156 ? 22.255 -0.305 -20.275 1.00 88.75 156 ARG A C 1
ATOM 1266 O O . ARG A 1 156 ? 22.237 -0.223 -19.054 1.00 88.75 156 ARG A O 1
ATOM 1273 N N . GLU A 1 157 ? 22.487 0.764 -21.032 1.00 87.12 157 GLU A N 1
ATOM 1274 C CA . GLU A 1 157 ? 22.872 2.078 -20.477 1.00 87.12 157 GLU A CA 1
ATOM 1275 C C . GLU A 1 157 ? 21.701 3.017 -20.145 1.00 87.12 157 GLU A C 1
ATOM 1277 O O . GLU A 1 157 ? 21.927 4.121 -19.662 1.00 87.12 157 GLU A O 1
ATOM 1282 N N . TYR A 1 158 ? 20.454 2.598 -20.362 1.00 90.25 158 TYR A N 1
ATOM 1283 C CA . TYR A 1 158 ? 19.262 3.439 -20.194 1.00 90.25 158 TYR A CA 1
ATOM 1284 C C . TYR A 1 158 ? 18.310 2.923 -19.112 1.00 90.25 158 TYR A C 1
ATOM 1286 O O . TYR A 1 158 ? 18.253 1.722 -18.854 1.00 90.25 158 TYR A O 1
ATOM 1294 N N . ALA A 1 159 ? 17.550 3.826 -18.485 1.00 93.69 159 ALA A N 1
ATOM 1295 C CA . ALA A 1 159 ? 16.809 3.580 -17.240 1.00 93.69 159 ALA A CA 1
ATOM 1296 C C . ALA A 1 159 ? 15.624 2.603 -17.376 1.00 93.69 159 ALA A C 1
ATOM 1298 O O . ALA A 1 159 ? 15.156 2.036 -16.392 1.00 93.69 159 ALA A O 1
ATOM 1299 N N . SER A 1 160 ? 15.164 2.318 -18.597 1.00 93.00 160 SER A N 1
ATOM 1300 C CA . SER A 1 160 ? 14.226 1.206 -18.832 1.00 93.00 160 SER A CA 1
ATOM 1301 C C . SER A 1 160 ? 14.874 -0.187 -18.728 1.00 93.00 160 SER A C 1
ATOM 1303 O O . SER A 1 160 ? 14.165 -1.191 -18.761 1.00 93.00 160 SER A O 1
ATOM 1305 N N . SER A 1 161 ? 16.203 -0.266 -18.585 1.00 91.88 161 SER A N 1
ATOM 1306 C CA . SER A 1 161 ? 16.955 -1.503 -18.381 1.00 91.88 161 SER A CA 1
ATOM 1307 C C . SER A 1 161 ? 17.516 -1.590 -16.962 1.00 91.88 161 SER A C 1
ATOM 1309 O O . SER A 1 161 ? 18.295 -0.743 -16.527 1.00 91.88 161 SER A O 1
ATOM 1311 N N . THR A 1 162 ? 17.163 -2.664 -16.261 1.00 89.62 162 THR A N 1
ATOM 1312 C CA . THR A 1 162 ? 17.653 -2.983 -14.911 1.00 89.62 162 THR A CA 1
ATOM 1313 C C . THR A 1 162 ? 18.188 -4.414 -14.851 1.00 89.62 162 THR A C 1
ATOM 1315 O O . THR A 1 162 ? 18.128 -5.145 -15.842 1.00 89.62 162 THR A O 1
ATOM 1318 N N . ARG A 1 163 ? 18.688 -4.849 -13.683 1.00 85.44 163 ARG A N 1
ATOM 1319 C CA . ARG A 1 163 ? 19.084 -6.251 -13.451 1.00 85.44 163 ARG A CA 1
ATOM 1320 C C . ARG A 1 163 ? 17.939 -7.227 -13.754 1.00 85.44 163 ARG A C 1
ATOM 1322 O O . ARG A 1 163 ? 18.179 -8.245 -14.389 1.00 85.44 163 ARG A O 1
ATOM 1329 N N . GLN A 1 164 ? 16.716 -6.889 -13.336 1.00 85.75 164 GLN A N 1
ATOM 1330 C CA . GLN A 1 164 ? 15.519 -7.723 -13.516 1.00 85.75 164 GLN A CA 1
ATOM 1331 C C . GLN A 1 164 ? 14.832 -7.507 -14.879 1.00 85.75 164 GLN A C 1
ATOM 1333 O O . GLN A 1 164 ? 13.965 -8.283 -15.266 1.00 85.75 164 GLN A O 1
ATOM 1338 N N . ASN A 1 165 ? 15.209 -6.465 -15.632 1.00 89.00 165 ASN A N 1
ATOM 1339 C CA . ASN A 1 165 ? 14.675 -6.180 -16.966 1.00 89.00 165 ASN A CA 1
ATOM 1340 C C . ASN A 1 165 ? 15.788 -5.791 -17.958 1.00 89.00 165 ASN A C 1
ATOM 1342 O O . ASN A 1 165 ? 15.812 -4.703 -18.537 1.00 89.00 165 ASN A O 1
ATOM 1346 N N . GLN A 1 166 ? 16.748 -6.688 -18.174 1.00 88.12 166 GLN A N 1
ATOM 1347 C CA . GLN A 1 166 ? 17.974 -6.396 -18.937 1.00 88.12 166 GLN A CA 1
ATOM 1348 C C . GLN A 1 166 ? 17.711 -6.039 -20.401 1.00 88.12 166 GLN A C 1
ATOM 1350 O O . GLN A 1 166 ? 18.437 -5.255 -21.009 1.00 88.12 166 GLN A O 1
ATOM 1355 N N . LYS A 1 167 ? 16.653 -6.611 -20.982 1.00 88.12 167 LYS A N 1
ATOM 1356 C CA . LYS A 1 167 ? 16.266 -6.364 -22.375 1.00 88.12 167 LYS A CA 1
ATOM 1357 C C . LYS A 1 167 ? 15.402 -5.115 -22.542 1.00 88.12 167 LYS A C 1
ATOM 1359 O O . LYS A 1 167 ? 15.074 -4.790 -23.680 1.00 88.12 167 LYS A O 1
ATOM 1364 N N . ALA A 1 168 ? 15.075 -4.428 -21.442 1.00 90.06 168 ALA A N 1
ATOM 1365 C CA . ALA A 1 168 ? 14.114 -3.333 -21.402 1.00 90.06 168 ALA A CA 1
ATOM 1366 C C . ALA A 1 168 ? 12.786 -3.714 -22.067 1.00 90.06 168 ALA A C 1
ATOM 1368 O O . ALA A 1 168 ? 12.254 -2.999 -22.919 1.00 90.06 168 ALA A O 1
ATOM 1369 N N . ASN A 1 169 ? 12.271 -4.888 -21.690 1.00 92.88 169 ASN A N 1
ATOM 1370 C CA . ASN A 1 169 ? 10.926 -5.294 -22.061 1.00 92.88 169 ASN A CA 1
ATOM 1371 C C . ASN A 1 169 ? 9.940 -4.245 -21.542 1.00 92.88 169 ASN A C 1
ATOM 1373 O O . ASN A 1 169 ? 10.126 -3.673 -20.465 1.00 92.88 169 ASN A O 1
ATOM 1377 N N . ARG A 1 170 ? 8.902 -3.980 -22.332 1.00 94.25 170 ARG A N 1
ATOM 1378 C CA . ARG A 1 170 ? 7.934 -2.926 -22.049 1.00 94.25 170 ARG A CA 1
ATOM 1379 C C . ARG A 1 170 ? 6.709 -3.487 -21.345 1.00 94.25 170 ARG A C 1
ATOM 1381 O O . ARG A 1 170 ? 6.093 -4.420 -21.856 1.00 94.25 170 ARG A O 1
ATOM 1388 N N . TYR A 1 171 ? 6.333 -2.842 -20.247 1.00 96.12 171 TYR A N 1
ATOM 1389 C CA . TYR A 1 171 ? 5.151 -3.155 -19.455 1.00 96.12 171 TYR A CA 1
ATOM 1390 C C . TYR A 1 171 ? 4.369 -1.862 -19.255 1.00 96.12 171 TYR A C 1
ATOM 1392 O O . TYR A 1 171 ? 4.753 -1.023 -18.446 1.00 96.12 171 TYR A O 1
ATOM 1400 N N . GLY A 1 172 ? 3.345 -1.655 -20.084 1.00 96.31 172 GLY A N 1
ATOM 1401 C CA . GLY A 1 172 ? 2.679 -0.357 -20.183 1.00 96.31 172 GLY A CA 1
ATOM 1402 C C . GLY A 1 172 ? 3.679 0.796 -20.344 1.00 96.31 172 GLY A C 1
ATOM 1403 O O . GLY A 1 172 ? 4.544 0.765 -21.229 1.00 96.31 172 GLY A O 1
ATOM 1404 N N . TYR A 1 173 ? 3.553 1.782 -19.458 1.00 97.06 173 TYR A N 1
ATOM 1405 C CA . TYR A 1 173 ? 4.416 2.961 -19.336 1.00 97.06 173 TYR A CA 1
ATOM 1406 C C . TYR A 1 173 ? 5.218 2.976 -18.024 1.00 97.06 173 TYR A C 1
ATOM 1408 O O . TYR A 1 173 ? 5.686 4.016 -17.571 1.00 97.06 173 TYR A O 1
ATOM 1416 N N . GLU A 1 174 ? 5.454 1.807 -17.432 1.00 96.62 174 GLU A N 1
ATOM 1417 C CA . GLU A 1 174 ? 6.296 1.702 -16.246 1.00 96.62 174 GLU A CA 1
ATOM 1418 C C . GLU A 1 174 ? 7.775 2.014 -16.536 1.00 96.62 174 GLU A C 1
ATOM 1420 O O . GLU A 1 174 ? 8.370 1.522 -17.503 1.00 96.62 174 GLU A O 1
ATOM 1425 N N . CYS A 1 175 ? 8.402 2.768 -15.631 1.00 95.56 175 CYS A N 1
ATOM 1426 C CA . CYS A 1 175 ? 9.849 2.928 -15.585 1.00 95.56 175 CYS A CA 1
ATOM 1427 C C . CYS A 1 175 ? 10.500 1.836 -14.719 1.00 95.56 175 CYS A C 1
ATOM 1429 O O . CYS A 1 175 ? 10.368 1.837 -13.497 1.00 95.56 175 CYS A O 1
ATOM 1431 N N . ALA A 1 176 ? 11.249 0.922 -15.343 1.00 94.44 176 ALA A N 1
ATOM 1432 C CA . ALA A 1 176 ? 11.861 -0.213 -14.643 1.00 94.44 176 ALA A CA 1
ATOM 1433 C C . ALA A 1 176 ? 12.848 0.209 -13.536 1.00 94.44 176 ALA A C 1
ATOM 1435 O O . ALA A 1 176 ? 12.857 -0.396 -12.467 1.00 94.44 176 ALA A O 1
ATOM 1436 N N . GLU A 1 177 ? 13.658 1.251 -13.763 1.00 93.62 177 GLU A N 1
ATOM 1437 C CA . GLU A 1 177 ? 14.544 1.796 -12.726 1.00 93.62 177 GLU A CA 1
ATOM 1438 C C . GLU A 1 177 ? 13.753 2.331 -11.528 1.00 93.62 177 GLU A C 1
ATOM 1440 O O . GLU A 1 177 ? 14.108 2.044 -10.395 1.00 93.62 177 GLU A O 1
ATOM 1445 N N . GLU A 1 178 ? 12.649 3.042 -11.753 1.00 94.75 178 GLU A N 1
ATOM 1446 C CA . GLU A 1 178 ? 11.828 3.586 -10.664 1.00 94.75 178 GLU A CA 1
ATOM 1447 C C . GLU A 1 178 ? 11.148 2.479 -9.846 1.00 94.75 178 GLU A C 1
ATOM 1449 O O . GLU A 1 178 ? 11.063 2.577 -8.622 1.00 94.75 178 GLU A O 1
ATOM 1454 N N . ARG A 1 179 ? 10.739 1.387 -10.503 1.00 93.19 179 ARG A N 1
ATOM 1455 C CA . ARG A 1 179 ? 10.245 0.184 -9.827 1.00 93.19 179 ARG A CA 1
ATOM 1456 C C . ARG A 1 179 ? 11.326 -0.436 -8.938 1.00 93.19 179 ARG A C 1
ATOM 1458 O O . ARG A 1 179 ? 11.078 -0.620 -7.748 1.00 93.19 179 ARG A O 1
ATOM 1465 N N . ASP A 1 180 ? 12.493 -0.746 -9.506 1.00 89.19 180 ASP A N 1
ATOM 1466 C CA . ASP A 1 180 ? 13.556 -1.520 -8.843 1.00 89.19 180 ASP A CA 1
ATOM 1467 C C . ASP A 1 180 ? 14.362 -0.719 -7.810 1.00 89.19 180 ASP A C 1
ATOM 1469 O O . ASP A 1 180 ? 15.022 -1.312 -6.958 1.00 89.19 180 ASP A O 1
ATOM 1473 N N . TYR A 1 181 ? 14.345 0.615 -7.884 1.00 87.44 181 TYR A N 1
ATOM 1474 C CA . TYR A 1 181 ? 15.124 1.485 -7.008 1.00 87.44 181 TYR A CA 1
ATOM 1475 C C . TYR A 1 181 ? 14.214 2.162 -5.986 1.00 87.44 181 TYR A C 1
ATOM 1477 O O . TYR A 1 181 ? 13.235 2.837 -6.318 1.00 87.44 181 TYR A O 1
ATOM 1485 N N . TYR A 1 182 ? 14.578 2.033 -4.713 1.00 90.94 182 TYR A N 1
ATOM 1486 C CA . TYR A 1 182 ? 13.942 2.784 -3.643 1.00 90.94 182 TYR A CA 1
ATOM 1487 C C . TYR A 1 182 ? 14.930 3.124 -2.515 1.00 90.94 182 TYR A C 1
ATOM 1489 O O . TYR A 1 182 ? 15.660 2.227 -2.088 1.00 90.94 182 TYR A O 1
ATOM 1497 N N . PRO A 1 183 ? 14.918 4.362 -1.982 1.00 92.94 183 PRO A N 1
ATOM 1498 C CA . PRO A 1 183 ? 14.215 5.554 -2.479 1.00 92.94 183 PRO A CA 1
ATOM 1499 C C . PRO A 1 183 ? 14.627 5.943 -3.901 1.00 92.94 183 PRO A C 1
ATOM 1501 O O . PRO A 1 183 ? 15.787 5.799 -4.285 1.00 92.94 183 PRO A O 1
ATOM 1504 N N . ASN A 1 184 ? 13.671 6.403 -4.715 1.00 93.44 184 ASN A N 1
ATOM 1505 C CA . ASN A 1 184 ? 13.984 6.773 -6.093 1.00 93.44 184 ASN A CA 1
ATOM 1506 C C . ASN A 1 184 ? 14.689 8.136 -6.129 1.00 93.44 184 ASN A C 1
ATOM 1508 O O . ASN A 1 184 ? 14.205 9.123 -5.567 1.00 93.44 184 ASN A O 1
ATOM 1512 N N . TRP A 1 185 ? 15.825 8.198 -6.814 1.00 93.06 185 TRP A N 1
ATOM 1513 C CA . TRP A 1 185 ? 16.672 9.392 -6.892 1.00 93.06 185 TRP A CA 1
ATOM 1514 C C . TRP A 1 185 ? 16.204 10.393 -7.960 1.00 93.06 185 TRP A C 1
ATOM 1516 O O . TRP A 1 185 ? 16.624 11.545 -7.945 1.00 93.06 185 TRP A O 1
ATOM 1526 N N . HIS A 1 186 ? 15.349 9.966 -8.889 1.00 95.50 186 HIS A N 1
ATOM 1527 C CA . HIS A 1 186 ? 14.785 10.790 -9.959 1.00 95.50 186 HIS A CA 1
ATOM 1528 C C . HIS A 1 186 ? 13.370 11.271 -9.580 1.00 95.50 186 HIS A C 1
ATOM 1530 O O . HIS A 1 186 ? 12.713 10.596 -8.782 1.00 95.50 186 HIS A O 1
ATOM 1536 N N . PRO A 1 187 ? 12.854 12.384 -10.148 1.00 96.69 187 PRO A N 1
ATOM 1537 C CA . PRO A 1 187 ? 11.448 12.751 -9.996 1.00 96.69 187 PRO A CA 1
ATOM 1538 C C . PRO A 1 187 ? 10.499 11.577 -10.282 1.00 96.69 187 PRO A C 1
ATOM 1540 O O . PRO A 1 187 ? 10.594 10.940 -11.338 1.00 96.69 187 PRO A O 1
ATOM 1543 N N . SER A 1 188 ? 9.594 11.312 -9.342 1.00 95.50 188 SER A N 1
ATOM 1544 C CA . SER A 1 188 ? 8.567 10.274 -9.394 1.00 95.50 188 SER A CA 1
ATOM 1545 C C . SER A 1 188 ? 7.176 10.883 -9.170 1.00 95.50 188 SER A C 1
ATOM 1547 O O . SER A 1 188 ? 7.042 11.824 -8.387 1.00 95.50 188 SER A O 1
ATOM 1549 N N . PRO A 1 189 ? 6.128 10.382 -9.848 1.00 95.56 189 PRO A N 1
ATOM 1550 C CA . PRO A 1 189 ? 4.746 10.753 -9.550 1.00 95.56 189 PRO A CA 1
ATOM 1551 C C . PRO A 1 189 ? 4.175 9.998 -8.334 1.00 95.56 189 PRO A C 1
ATOM 1553 O O . PRO A 1 189 ? 3.073 10.309 -7.878 1.00 95.56 189 PRO A O 1
ATOM 1556 N N . TRP A 1 190 ? 4.899 8.999 -7.821 1.00 97.75 190 TRP A N 1
ATOM 1557 C CA . TRP A 1 190 ? 4.482 8.170 -6.696 1.00 97.75 190 TRP A CA 1
ATOM 1558 C C . TRP A 1 190 ? 4.792 8.840 -5.359 1.00 97.75 190 TRP A C 1
ATOM 1560 O O . TRP A 1 190 ? 5.931 9.202 -5.083 1.00 97.75 190 TRP A O 1
ATOM 1570 N N . LYS A 1 191 ? 3.768 8.940 -4.513 1.00 98.06 191 LYS A N 1
ATOM 1571 C CA . LYS A 1 191 ? 3.839 9.445 -3.143 1.00 98.06 191 LYS A CA 1
ATOM 1572 C C . LYS A 1 191 ? 3.951 8.278 -2.168 1.00 98.06 191 LYS A C 1
ATOM 1574 O O . LYS A 1 191 ? 3.182 7.316 -2.264 1.00 98.06 191 LYS A O 1
ATOM 1579 N N . ASP A 1 192 ? 4.871 8.377 -1.218 1.00 98.38 192 ASP A N 1
ATOM 1580 C CA . ASP A 1 192 ? 5.146 7.302 -0.263 1.00 98.38 192 ASP A CA 1
ATOM 1581 C C . ASP A 1 192 ? 4.141 7.329 0.899 1.00 98.38 192 ASP A C 1
ATOM 1583 O O . ASP A 1 192 ? 3.905 8.378 1.497 1.00 98.38 192 ASP A O 1
ATOM 1587 N N . ILE A 1 193 ? 3.528 6.181 1.208 1.00 98.19 193 ILE A N 1
ATOM 1588 C CA . ILE A 1 193 ? 2.590 6.007 2.330 1.00 98.19 193 ILE A CA 1
ATOM 1589 C C . ILE A 1 193 ? 3.350 5.469 3.536 1.00 98.19 193 ILE A C 1
ATOM 1591 O O . ILE A 1 193 ? 3.408 6.111 4.585 1.00 98.19 193 ILE A O 1
ATOM 1595 N N . ALA A 1 194 ? 3.919 4.274 3.373 1.00 97.19 194 ALA A N 1
ATOM 1596 C CA . ALA A 1 194 ? 4.587 3.561 4.443 1.00 97.19 194 ALA A CA 1
ATOM 1597 C C . ALA A 1 194 ? 5.646 2.585 3.919 1.00 97.19 194 ALA A C 1
ATOM 1599 O O . ALA A 1 194 ? 5.552 2.089 2.794 1.00 97.19 194 ALA A O 1
ATOM 1600 N N . ILE A 1 195 ? 6.627 2.296 4.769 1.00 96.62 195 ILE A N 1
ATOM 1601 C CA . ILE A 1 195 ? 7.670 1.296 4.572 1.00 96.62 195 ILE A CA 1
ATOM 1602 C C . ILE A 1 195 ? 7.638 0.355 5.765 1.00 96.62 195 ILE A C 1
ATOM 1604 O O . ILE A 1 195 ? 7.827 0.786 6.900 1.00 96.62 195 ILE A O 1
ATOM 1608 N N . LEU A 1 196 ? 7.400 -0.925 5.503 1.00 93.50 196 LEU A N 1
ATOM 1609 C CA . LEU A 1 196 ? 7.495 -1.977 6.504 1.00 93.50 196 LEU A CA 1
ATOM 1610 C C . LEU A 1 196 ? 8.778 -2.755 6.216 1.00 93.50 196 LEU A C 1
ATOM 1612 O O . LEU A 1 196 ? 8.877 -3.425 5.188 1.00 93.50 196 LEU A O 1
ATOM 1616 N N . THR A 1 197 ? 9.767 -2.647 7.097 1.00 91.56 197 THR A N 1
ATOM 1617 C CA . THR A 1 197 ? 11.103 -3.227 6.896 1.00 91.56 197 THR A CA 1
ATOM 1618 C C . THR A 1 197 ? 11.502 -4.115 8.066 1.00 91.56 197 THR A C 1
ATOM 1620 O O . THR A 1 197 ? 11.102 -3.866 9.201 1.00 91.56 197 THR A O 1
ATOM 1623 N N . ASN A 1 198 ? 12.283 -5.165 7.818 1.00 88.31 198 ASN A N 1
ATOM 1624 C CA . ASN A 1 198 ? 12.935 -5.894 8.909 1.00 88.31 198 ASN A CA 1
ATOM 1625 C C . ASN A 1 198 ? 14.248 -5.246 9.376 1.00 88.31 198 ASN A C 1
ATOM 1627 O O . ASN A 1 198 ? 14.801 -5.679 10.380 1.00 88.31 198 ASN A O 1
ATOM 1631 N N . ASP A 1 199 ? 14.726 -4.206 8.688 1.00 88.50 199 ASP A N 1
ATOM 1632 C CA . ASP A 1 199 ? 15.899 -3.424 9.072 1.00 88.50 199 ASP A CA 1
ATOM 1633 C C . ASP A 1 199 ? 15.507 -1.967 9.323 1.00 88.50 199 ASP A C 1
ATOM 1635 O O . ASP A 1 199 ? 15.639 -1.067 8.487 1.00 88.50 199 ASP A O 1
ATOM 1639 N N . VAL A 1 200 ? 15.002 -1.742 10.530 1.00 87.88 200 VAL A N 1
ATOM 1640 C CA . VAL A 1 200 ? 14.494 -0.443 10.961 1.00 87.88 200 VAL A CA 1
ATOM 1641 C C . VAL A 1 200 ? 15.569 0.640 11.090 1.00 87.88 200 VAL A C 1
ATOM 1643 O O . VAL A 1 200 ? 15.239 1.827 11.116 1.00 87.88 200 VAL A O 1
ATOM 1646 N N . SER A 1 201 ? 16.858 0.277 11.094 1.00 88.56 201 SER A N 1
ATOM 1647 C CA . SER A 1 201 ? 17.956 1.255 11.082 1.00 88.56 201 SER A CA 1
ATOM 1648 C C . SER A 1 201 ? 17.931 2.143 9.826 1.00 88.56 201 SER A C 1
ATOM 1650 O O . SER A 1 201 ? 18.401 3.282 9.839 1.00 88.56 201 SER A O 1
ATOM 1652 N N . ARG A 1 202 ? 17.284 1.664 8.755 1.00 90.19 202 ARG A N 1
ATOM 1653 C CA . ARG A 1 202 ? 17.108 2.371 7.481 1.00 90.19 202 ARG A CA 1
ATOM 1654 C C . ARG A 1 202 ? 15.980 3.387 7.483 1.00 90.19 202 ARG A C 1
ATOM 1656 O O . ARG A 1 202 ? 15.877 4.157 6.530 1.00 90.19 202 ARG A O 1
ATOM 1663 N N . CYS A 1 203 ? 15.143 3.428 8.517 1.00 93.31 203 CYS A N 1
ATOM 1664 C CA . CYS A 1 203 ? 13.973 4.300 8.521 1.00 93.31 203 CYS A CA 1
ATOM 1665 C C . CYS A 1 203 ? 14.328 5.779 8.353 1.00 93.31 203 CYS A C 1
ATOM 1667 O O . CYS A 1 203 ? 13.690 6.458 7.550 1.00 93.31 203 CYS A O 1
ATOM 1669 N N . ALA A 1 204 ? 15.400 6.253 8.996 1.00 94.88 204 ALA A N 1
ATOM 1670 C CA . ALA A 1 204 ? 15.876 7.623 8.811 1.00 94.88 204 ALA A CA 1
ATOM 1671 C C . ALA A 1 204 ? 16.254 7.908 7.347 1.00 94.88 204 ALA A C 1
ATOM 1673 O O . ALA A 1 204 ? 15.927 8.966 6.814 1.00 94.88 204 ALA A O 1
ATOM 1674 N N . MET A 1 205 ? 16.898 6.949 6.672 1.00 95.19 205 MET A N 1
ATOM 1675 C CA . MET A 1 205 ? 17.218 7.062 5.250 1.00 95.19 205 MET A CA 1
ATOM 1676 C C . MET A 1 205 ? 15.942 7.089 4.404 1.00 95.19 205 MET A C 1
ATOM 1678 O O . MET A 1 205 ? 15.774 8.013 3.616 1.00 95.19 205 MET A O 1
ATOM 1682 N N . TYR A 1 206 ? 15.005 6.157 4.604 1.00 96.75 206 TYR A N 1
ATOM 1683 C CA . TYR A 1 206 ? 13.751 6.126 3.843 1.00 96.75 206 TYR A CA 1
ATOM 1684 C C . TYR A 1 206 ? 12.923 7.406 4.005 1.00 96.75 206 TYR A C 1
ATOM 1686 O O . TYR A 1 206 ? 12.377 7.915 3.027 1.00 96.75 206 TYR A O 1
ATOM 1694 N N . GLN A 1 207 ? 12.849 7.945 5.221 1.00 97.19 207 GLN A N 1
ATOM 1695 C CA . GLN A 1 207 ? 12.098 9.161 5.523 1.00 97.19 207 GLN A CA 1
ATOM 1696 C C . GLN A 1 207 ? 12.751 10.405 4.918 1.00 97.19 207 GLN A C 1
ATOM 1698 O O . GLN A 1 207 ? 12.068 11.187 4.259 1.00 97.19 207 GLN A O 1
ATOM 1703 N N . ASN A 1 208 ? 14.067 10.565 5.087 1.00 97.75 208 ASN A N 1
ATOM 1704 C CA . ASN A 1 208 ? 14.800 11.733 4.593 1.00 97.75 208 ASN A CA 1
ATOM 1705 C C . ASN A 1 208 ? 14.947 11.734 3.071 1.00 97.75 208 ASN A C 1
ATOM 1707 O O . ASN A 1 208 ? 14.943 12.792 2.445 1.00 97.75 208 ASN A O 1
ATOM 1711 N N . GLU A 1 209 ? 15.090 10.557 2.469 1.00 97.19 209 GLU A N 1
ATOM 1712 C CA . GLU A 1 209 ? 15.272 10.417 1.030 1.00 97.19 209 GLU A CA 1
ATOM 1713 C C . GLU A 1 209 ? 13.950 10.298 0.272 1.00 97.19 209 GLU A C 1
ATOM 1715 O O . GLU A 1 209 ? 13.983 10.296 -0.950 1.00 97.19 209 GLU A O 1
ATOM 1720 N N . SER A 1 210 ? 12.782 10.239 0.913 1.00 97.81 210 SER A N 1
ATOM 1721 C CA . SER A 1 210 ? 11.495 10.238 0.201 1.00 97.81 210 SER A CA 1
ATOM 1722 C C . SER A 1 210 ? 11.255 11.554 -0.555 1.00 97.81 210 SER A C 1
ATOM 1724 O O . SER A 1 210 ? 11.525 12.643 -0.040 1.00 97.81 210 SER A O 1
ATOM 1726 N N . GLN A 1 211 ? 10.685 11.488 -1.768 1.00 97.75 211 GLN A N 1
ATOM 1727 C CA . GLN A 1 211 ? 10.284 12.703 -2.495 1.00 97.75 211 GLN A CA 1
ATOM 1728 C C . GLN A 1 211 ? 9.107 13.433 -1.822 1.00 97.75 211 GLN A C 1
ATOM 1730 O O . GLN A 1 211 ? 8.839 14.596 -2.129 1.00 97.75 211 GLN A O 1
ATOM 1735 N N . ASN A 1 212 ? 8.440 12.810 -0.845 1.00 98.06 212 ASN A N 1
ATOM 1736 C CA . ASN A 1 212 ? 7.448 13.487 -0.014 1.00 98.06 212 ASN A CA 1
ATOM 1737 C C . ASN A 1 212 ? 8.003 14.787 0.591 1.00 98.06 212 ASN A C 1
ATOM 1739 O O . ASN A 1 212 ? 7.331 15.820 0.540 1.00 98.06 212 ASN A O 1
ATOM 1743 N N . VAL A 1 213 ? 9.249 14.734 1.080 1.00 98.00 213 VAL A N 1
ATOM 1744 C CA . VAL A 1 213 ? 9.918 15.825 1.809 1.00 98.00 213 VAL A CA 1
ATOM 1745 C C . VAL A 1 213 ? 11.198 16.328 1.143 1.00 98.00 213 VAL A C 1
ATOM 1747 O O . VAL A 1 213 ? 11.616 17.453 1.405 1.00 98.00 213 VAL A O 1
ATOM 1750 N N . LYS A 1 214 ? 11.812 15.538 0.255 1.00 98.19 214 LYS A N 1
ATOM 1751 C CA . LYS A 1 214 ? 13.062 15.894 -0.421 1.00 98.19 214 LYS A CA 1
ATOM 1752 C C . LYS A 1 214 ? 12.827 16.173 -1.900 1.00 98.19 214 LYS A C 1
ATOM 1754 O O . LYS A 1 214 ? 12.301 15.352 -2.640 1.00 98.19 214 LYS A O 1
ATOM 1759 N N . GLU A 1 215 ? 13.266 17.337 -2.350 1.00 97.88 215 GLU A N 1
ATOM 1760 C CA . GLU A 1 215 ? 13.268 17.713 -3.763 1.00 97.88 215 GLU A CA 1
ATOM 1761 C C . GLU A 1 215 ? 14.156 16.806 -4.629 1.00 97.88 215 GLU A C 1
ATOM 1763 O O . GLU A 1 215 ? 14.973 16.021 -4.135 1.00 97.88 215 GLU A O 1
ATOM 1768 N N . ARG A 1 216 ? 13.973 16.901 -5.945 1.00 97.31 216 ARG A N 1
ATOM 1769 C CA . ARG A 1 216 ? 14.702 16.144 -6.963 1.00 97.31 216 ARG A CA 1
ATOM 1770 C C . ARG A 1 216 ? 15.210 17.059 -8.058 1.00 97.31 216 ARG A C 1
ATOM 1772 O O . ARG A 1 216 ? 14.679 18.143 -8.266 1.00 97.31 216 ARG A O 1
ATOM 1779 N N . TYR A 1 217 ? 16.214 16.595 -8.787 1.00 97.69 217 TYR A N 1
ATOM 1780 C CA . TYR A 1 217 ? 16.758 17.305 -9.935 1.00 97.69 217 TYR A CA 1
ATOM 1781 C C . TYR A 1 217 ? 16.884 16.343 -11.109 1.00 97.69 217 TYR A C 1
ATOM 1783 O O . TYR A 1 217 ? 17.190 15.164 -10.920 1.00 97.69 217 TYR A O 1
ATOM 1791 N N . ALA A 1 218 ? 16.605 16.832 -12.312 1.00 97.62 218 ALA A N 1
ATOM 1792 C CA . ALA A 1 218 ? 16.721 16.041 -13.527 1.00 97.62 218 ALA A CA 1
ATOM 1793 C C . ALA A 1 218 ? 16.999 16.925 -14.741 1.00 97.62 218 ALA A C 1
ATOM 1795 O O . ALA A 1 218 ? 16.657 18.109 -14.760 1.00 97.62 218 ALA A O 1
ATOM 1796 N N . CYS A 1 219 ? 17.581 16.318 -15.776 1.00 98.00 219 CYS A N 1
ATOM 1797 C CA . CYS A 1 219 ? 17.750 16.975 -17.060 1.00 98.00 219 CYS A CA 1
ATOM 1798 C C . CYS A 1 219 ? 16.424 16.979 -17.823 1.00 98.00 219 CYS A C 1
ATOM 1800 O O . CYS A 1 219 ? 15.957 15.944 -18.309 1.00 98.00 219 CYS A O 1
ATOM 1802 N N . LYS A 1 220 ? 15.804 18.151 -17.911 1.00 97.12 220 LYS A N 1
ATOM 1803 C CA . LYS A 1 220 ? 14.578 18.386 -18.656 1.00 97.12 220 LYS A CA 1
ATOM 1804 C C . LYS A 1 220 ? 14.909 18.621 -20.127 1.00 97.12 220 LYS A C 1
ATOM 1806 O O . LYS A 1 220 ? 15.845 19.337 -20.481 1.00 97.12 220 LYS A O 1
ATOM 1811 N N . VAL A 1 221 ? 14.103 18.008 -20.984 1.00 96.62 221 VAL A N 1
ATOM 1812 C CA . VAL A 1 221 ? 14.162 18.147 -22.441 1.00 96.62 221 VAL A CA 1
ATOM 1813 C C . VAL A 1 221 ? 12.783 18.517 -22.969 1.00 96.62 221 VAL A C 1
ATOM 1815 O O . VAL A 1 221 ? 11.773 18.305 -22.294 1.00 96.62 221 VAL A O 1
ATOM 1818 N N . ASP A 1 222 ? 12.736 19.068 -24.176 1.00 95.56 222 ASP A N 1
ATOM 1819 C CA . ASP A 1 222 ? 11.490 19.406 -24.855 1.00 95.56 222 ASP A CA 1
ATOM 1820 C C . ASP A 1 222 ? 10.601 18.153 -25.034 1.00 95.56 222 ASP A C 1
ATOM 1822 O O . ASP A 1 222 ? 11.098 17.121 -25.502 1.00 95.56 222 ASP A O 1
ATOM 1826 N N . PRO A 1 223 ? 9.295 18.196 -24.707 1.00 95.31 223 PRO A N 1
ATOM 1827 C CA . PRO A 1 223 ? 8.380 17.077 -24.942 1.00 95.31 223 PRO A CA 1
ATOM 1828 C C . PRO A 1 223 ? 8.387 16.552 -26.386 1.00 95.31 223 PRO A C 1
ATOM 1830 O O . PRO A 1 223 ? 8.216 15.351 -26.604 1.00 95.31 223 PRO A O 1
ATOM 1833 N N . ALA A 1 224 ? 8.652 17.404 -27.380 1.00 94.69 224 ALA A N 1
ATOM 1834 C CA . ALA A 1 224 ? 8.758 16.982 -28.771 1.00 94.69 224 ALA A CA 1
ATOM 1835 C C . ALA A 1 224 ? 10.006 16.117 -29.046 1.00 94.69 224 ALA A C 1
ATOM 1837 O O . ALA A 1 224 ? 9.944 15.261 -29.926 1.00 94.69 224 ALA A O 1
ATOM 1838 N N . PHE A 1 225 ? 11.085 16.218 -28.253 1.00 94.75 225 PHE A N 1
ATOM 1839 C CA . PHE A 1 225 ? 12.191 15.245 -28.289 1.00 94.75 225 PHE A CA 1
ATOM 1840 C C . PHE A 1 225 ? 11.704 13.850 -27.870 1.00 94.75 225 PHE A C 1
ATOM 1842 O O . PHE A 1 225 ? 11.949 12.860 -28.564 1.00 94.75 225 PHE A O 1
ATOM 1849 N N . LEU A 1 226 ? 10.962 13.774 -26.760 1.00 95.12 226 LEU A N 1
ATOM 1850 C CA . LEU A 1 226 ? 10.401 12.521 -26.245 1.00 95.12 226 LEU A CA 1
ATOM 1851 C C . LEU A 1 226 ? 9.416 11.892 -27.242 1.00 95.12 226 LEU A C 1
ATOM 1853 O O . LEU A 1 226 ? 9.424 10.677 -27.446 1.00 95.12 226 LEU A O 1
ATOM 1857 N N . TYR A 1 227 ? 8.607 12.723 -27.900 1.00 94.94 227 TYR A N 1
ATOM 1858 C CA . TYR A 1 227 ? 7.674 12.303 -28.942 1.00 94.94 227 TYR A CA 1
ATOM 1859 C C . TYR A 1 227 ? 8.396 11.815 -30.213 1.00 94.94 227 TYR A C 1
ATOM 1861 O O . TYR A 1 227 ? 8.118 10.716 -30.699 1.00 94.94 227 TYR A O 1
ATOM 1869 N N . GLN A 1 228 ? 9.368 12.580 -30.728 1.00 92.69 228 GLN A N 1
ATOM 1870 C CA . GLN A 1 228 ? 10.138 12.272 -31.945 1.00 92.69 228 GLN A CA 1
ATOM 1871 C C . GLN A 1 228 ? 10.884 10.936 -31.853 1.00 92.69 228 GLN A C 1
ATOM 1873 O O . GLN A 1 228 ? 10.988 10.210 -32.846 1.00 92.69 228 GLN A O 1
ATOM 1878 N N . TYR A 1 229 ? 11.409 10.609 -30.673 1.00 92.31 229 TYR A N 1
ATOM 1879 C CA . TYR A 1 229 ? 12.152 9.375 -30.424 1.00 92.31 229 TYR A CA 1
ATOM 1880 C C . TYR A 1 229 ? 11.307 8.297 -29.749 1.00 92.31 229 TYR A C 1
ATOM 1882 O O . TYR A 1 229 ? 11.858 7.332 -29.239 1.00 92.31 229 TYR A O 1
ATOM 1890 N N . SER A 1 230 ? 9.977 8.406 -29.769 1.00 91.50 230 SER A N 1
ATOM 1891 C CA . SER A 1 230 ? 9.069 7.506 -29.044 1.00 91.50 230 SER A CA 1
ATOM 1892 C C . SER A 1 230 ? 9.103 6.033 -29.472 1.00 91.50 230 SER A C 1
ATOM 1894 O O . SER A 1 230 ? 8.761 5.143 -28.692 1.00 91.50 230 SER A O 1
ATOM 1896 N N . ASN A 1 231 ? 9.551 5.761 -30.695 1.00 86.88 231 ASN A N 1
ATOM 1897 C CA . ASN A 1 231 ? 9.602 4.431 -31.302 1.00 86.88 231 ASN A CA 1
ATOM 1898 C C . ASN A 1 231 ? 10.987 4.069 -31.873 1.00 86.88 231 ASN A C 1
ATOM 1900 O O . ASN A 1 231 ? 11.116 3.062 -32.568 1.00 86.88 231 ASN A O 1
ATOM 1904 N N . LYS A 1 232 ? 12.020 4.870 -31.589 1.00 88.56 232 LYS A N 1
ATOM 1905 C CA . LYS A 1 232 ? 13.392 4.672 -32.075 1.00 88.56 232 LYS A CA 1
ATOM 1906 C C . LYS A 1 232 ? 14.411 5.232 -31.081 1.00 88.56 232 LYS A C 1
ATOM 1908 O O . LYS A 1 232 ? 14.081 6.073 -30.255 1.00 88.56 232 LYS A O 1
ATOM 1913 N N . ASN A 1 233 ? 15.658 4.785 -31.164 1.00 85.56 233 ASN A N 1
ATOM 1914 C CA . ASN A 1 233 ? 16.722 5.341 -30.326 1.00 85.56 233 ASN A CA 1
ATOM 1915 C C . ASN A 1 233 ? 17.159 6.726 -30.838 1.00 85.56 233 ASN A C 1
ATOM 1917 O O . ASN A 1 233 ? 17.047 6.986 -32.043 1.00 85.56 233 ASN A O 1
ATOM 1921 N N . PRO A 1 234 ? 17.660 7.609 -29.954 1.00 83.75 234 PRO A N 1
ATOM 1922 C CA . PRO A 1 234 ? 18.261 8.866 -30.380 1.00 83.75 234 PRO A CA 1
ATOM 1923 C C . PRO A 1 234 ? 19.548 8.596 -31.188 1.00 83.75 234 PRO A C 1
ATOM 1925 O O . PRO A 1 234 ? 20.201 7.569 -30.955 1.00 83.75 234 PRO A O 1
ATOM 1928 N N . PRO A 1 235 ? 19.932 9.486 -32.126 1.00 83.12 235 PRO A N 1
ATOM 1929 C CA . PRO A 1 235 ? 21.178 9.373 -32.878 1.00 83.12 235 PRO A CA 1
ATOM 1930 C C . PRO A 1 235 ? 22.372 9.244 -31.935 1.00 83.12 235 PRO A C 1
ATOM 1932 O O . PRO A 1 235 ? 22.367 9.807 -30.838 1.00 83.12 235 PRO A O 1
ATOM 1935 N N . ASP A 1 236 ? 23.365 8.457 -32.348 1.00 82.69 236 ASP A N 1
ATOM 1936 C CA . ASP A 1 236 ? 24.602 8.204 -31.596 1.00 82.69 236 ASP A CA 1
ATOM 1937 C C . ASP A 1 236 ? 24.394 7.727 -30.148 1.00 82.69 236 ASP A C 1
ATOM 1939 O O . ASP A 1 236 ? 25.286 7.851 -29.312 1.00 82.69 236 ASP A O 1
ATOM 1943 N N . ASN A 1 237 ? 23.217 7.167 -29.829 1.00 80.75 237 ASN A N 1
ATOM 1944 C CA . ASN A 1 237 ? 22.832 6.783 -28.468 1.00 80.75 237 ASN A CA 1
ATOM 1945 C C . ASN A 1 237 ? 22.934 7.948 -27.464 1.00 80.75 237 ASN A C 1
ATOM 1947 O O . ASN A 1 237 ? 23.274 7.757 -26.295 1.00 80.75 237 ASN A O 1
ATOM 1951 N N . LYS A 1 238 ? 22.627 9.171 -27.911 1.00 87.56 238 LYS A N 1
ATOM 1952 C CA . LYS A 1 238 ? 22.654 10.380 -27.085 1.00 87.56 238 LYS A CA 1
ATOM 1953 C C . LYS A 1 238 ? 21.457 10.428 -26.120 1.00 87.56 238 LYS A C 1
ATOM 1955 O O . LYS A 1 238 ? 20.465 11.112 -26.361 1.00 87.56 238 LYS A O 1
ATOM 1960 N N . TYR A 1 239 ? 21.542 9.653 -25.039 1.00 93.75 239 TYR A N 1
ATOM 1961 C CA . TYR A 1 239 ? 20.531 9.573 -23.978 1.00 93.75 239 TYR A CA 1
ATOM 1962 C C . TYR A 1 239 ? 20.548 10.798 -23.053 1.00 93.75 239 TYR A C 1
ATOM 1964 O O . TYR A 1 239 ? 21.606 11.380 -22.805 1.00 93.75 239 TYR A O 1
ATOM 1972 N N . ILE A 1 240 ? 19.381 11.136 -22.494 1.00 96.88 240 ILE A N 1
ATOM 1973 C CA . ILE A 1 240 ? 19.189 12.217 -21.520 1.00 96.88 240 ILE A CA 1
ATOM 1974 C C . ILE A 1 240 ? 20.099 11.948 -20.307 1.00 96.88 240 ILE A C 1
ATOM 1976 O O . ILE A 1 240 ? 20.000 10.873 -19.701 1.00 96.88 240 ILE A O 1
ATOM 1980 N N . PRO A 1 241 ? 21.006 12.874 -19.960 1.00 96.56 241 PRO A N 1
ATOM 1981 C CA . PRO A 1 241 ? 21.968 12.674 -18.887 1.00 96.56 241 PRO A CA 1
ATOM 1982 C C . PRO A 1 241 ? 21.338 12.817 -17.500 1.00 96.56 241 PRO A C 1
ATOM 1984 O O . PRO A 1 241 ? 20.238 13.344 -17.338 1.00 96.56 241 PRO A O 1
ATOM 1987 N N . ILE A 1 242 ? 22.071 12.354 -16.486 1.00 95.75 242 ILE A N 1
ATOM 1988 C CA . ILE A 1 242 ? 21.602 12.287 -15.091 1.00 95.75 242 ILE A CA 1
ATOM 1989 C C . ILE A 1 242 ? 22.392 13.185 -14.135 1.00 95.75 242 ILE A C 1
ATOM 1991 O O . ILE A 1 242 ? 22.151 13.159 -12.933 1.00 95.75 242 ILE A O 1
ATOM 1995 N N . THR A 1 243 ? 23.336 13.969 -14.658 1.00 96.56 243 THR A N 1
ATOM 1996 C CA . THR A 1 243 ? 24.118 14.937 -13.883 1.00 96.56 243 THR A CA 1
ATOM 1997 C C . THR A 1 243 ? 23.955 16.334 -14.468 1.00 96.56 243 THR A C 1
ATOM 1999 O O . THR A 1 243 ? 23.748 16.492 -15.673 1.00 96.56 243 THR A O 1
ATOM 2002 N N . GLU A 1 244 ? 24.081 17.349 -13.618 1.00 97.31 244 GLU A N 1
ATOM 2003 C CA . GLU A 1 244 ? 23.979 18.756 -14.011 1.00 97.31 244 GLU A CA 1
ATOM 2004 C C . GLU A 1 244 ? 25.011 19.139 -15.078 1.00 97.31 244 GLU A C 1
ATOM 2006 O O . GLU A 1 244 ? 24.661 19.711 -16.108 1.00 97.31 244 GLU A O 1
ATOM 2011 N N . ALA A 1 245 ? 26.276 18.762 -14.871 1.00 97.44 245 ALA A N 1
ATOM 2012 C CA . ALA A 1 245 ? 27.364 19.081 -15.793 1.00 97.44 245 ALA A CA 1
ATOM 2013 C C . ALA A 1 245 ? 27.128 18.503 -17.200 1.00 97.44 245 ALA A C 1
ATOM 2015 O O . ALA A 1 245 ? 27.330 19.188 -18.205 1.00 97.44 245 ALA A O 1
ATOM 2016 N N . GLU A 1 246 ? 26.658 17.254 -17.283 1.00 97.00 246 GLU A N 1
ATOM 2017 C CA . GLU A 1 246 ? 26.301 16.647 -18.565 1.00 97.00 246 GLU A CA 1
ATOM 2018 C C . GLU A 1 246 ? 25.040 17.286 -19.163 1.00 97.00 246 GLU A C 1
ATOM 2020 O O . GLU A 1 246 ? 24.985 17.498 -20.370 1.00 97.00 246 GLU A O 1
ATOM 2025 N N . CYS A 1 247 ? 24.037 17.622 -18.345 1.00 97.69 247 CYS A N 1
ATOM 2026 C CA . CYS A 1 247 ? 22.802 18.246 -18.819 1.00 97.69 247 CYS A CA 1
ATOM 2027 C C . CYS A 1 247 ? 23.043 19.622 -19.446 1.00 97.69 247 CYS A C 1
ATOM 2029 O O . CYS A 1 247 ? 22.571 19.887 -20.549 1.00 97.69 247 CYS A O 1
ATOM 2031 N N . ASN A 1 248 ? 23.860 20.454 -18.799 1.00 96.62 248 ASN A N 1
ATOM 2032 C CA . ASN A 1 248 ? 24.179 21.810 -19.252 1.00 96.62 248 ASN A CA 1
ATOM 2033 C C . ASN A 1 248 ? 24.977 21.843 -20.569 1.00 96.62 248 ASN A C 1
ATOM 2035 O O . ASN A 1 248 ? 25.142 22.904 -21.165 1.00 96.62 248 ASN A O 1
ATOM 2039 N N . THR A 1 249 ? 25.472 20.694 -21.036 1.00 96.69 249 THR A N 1
ATOM 2040 C CA . THR A 1 249 ? 26.151 20.535 -22.333 1.00 96.69 249 THR A CA 1
ATOM 2041 C C . THR A 1 249 ? 25.387 19.610 -23.290 1.00 96.69 249 THR A C 1
ATOM 2043 O O . THR A 1 249 ? 25.825 19.350 -24.415 1.00 96.69 249 THR A O 1
ATOM 2046 N N . PHE A 1 250 ? 24.214 19.119 -22.880 1.00 96.62 250 PHE A N 1
ATOM 2047 C CA . PHE A 1 250 ? 23.409 18.180 -23.645 1.00 96.62 250 PHE A CA 1
ATOM 2048 C C . PHE A 1 250 ? 22.619 18.888 -24.745 1.00 96.62 250 PHE A C 1
ATOM 2050 O O . PHE A 1 250 ? 21.515 19.377 -24.528 1.00 96.62 250 PHE A O 1
ATOM 2057 N N . VAL A 1 251 ? 23.182 18.929 -25.950 1.00 94.88 251 VAL A N 1
ATOM 2058 C CA . VAL A 1 251 ? 22.491 19.454 -27.139 1.00 94.88 251 VAL A CA 1
ATOM 2059 C C . VAL A 1 251 ? 21.682 18.351 -27.825 1.00 94.88 251 VAL A C 1
ATOM 2061 O O . VAL A 1 251 ? 22.226 17.286 -28.114 1.00 94.88 251 VAL A O 1
ATOM 2064 N N . TYR A 1 252 ? 20.418 18.592 -28.141 1.00 93.38 252 TYR A N 1
ATOM 2065 C CA . TYR A 1 252 ? 19.564 17.663 -28.883 1.00 93.38 252 TYR A CA 1
ATOM 2066 C C . TYR A 1 252 ? 18.760 18.409 -29.950 1.00 93.38 252 TYR A C 1
ATOM 2068 O O . TYR A 1 252 ? 18.491 19.597 -29.812 1.00 93.38 252 TYR A O 1
ATOM 2076 N N . GLU A 1 253 ? 18.380 17.713 -31.018 1.00 91.25 253 GLU A N 1
ATOM 2077 C CA . GLU A 1 253 ? 17.627 18.309 -32.124 1.00 91.25 253 GLU A CA 1
ATOM 2078 C C . GLU A 1 253 ? 16.151 17.922 -32.069 1.00 91.25 253 GLU A C 1
ATOM 2080 O O . GLU A 1 253 ? 15.807 16.746 -31.895 1.00 91.25 253 GLU A O 1
ATOM 2085 N N . VAL A 1 254 ? 15.285 18.915 -32.265 1.00 90.94 254 VAL A N 1
ATOM 2086 C CA . VAL A 1 254 ? 13.832 18.759 -32.374 1.00 90.94 254 VAL A CA 1
ATOM 2087 C C . VAL A 1 254 ? 13.336 19.673 -33.482 1.00 90.94 254 VAL A C 1
ATOM 2089 O O . VAL A 1 254 ? 13.657 20.855 -33.486 1.00 90.94 254 VAL A O 1
ATOM 2092 N N . ASN A 1 255 ? 12.549 19.143 -34.420 1.00 87.62 255 ASN A N 1
ATOM 2093 C CA . ASN A 1 255 ? 11.973 19.917 -35.531 1.00 87.62 255 ASN A CA 1
ATOM 2094 C C . ASN A 1 255 ? 13.004 20.730 -36.351 1.00 87.62 255 ASN A C 1
ATOM 2096 O O . ASN A 1 255 ? 12.671 21.774 -36.901 1.00 87.62 255 ASN A O 1
ATOM 2100 N N . GLY A 1 256 ? 14.250 20.249 -36.444 1.00 86.88 256 GLY A N 1
ATOM 2101 C CA . GLY A 1 256 ? 15.338 20.933 -37.156 1.00 86.88 256 GLY A CA 1
ATOM 2102 C C . GLY A 1 256 ? 16.045 22.036 -36.357 1.00 86.88 256 GLY A C 1
ATOM 2103 O O . GLY A 1 256 ? 16.928 22.693 -36.901 1.00 86.88 256 GLY A O 1
ATOM 2104 N N . GLU A 1 257 ? 15.698 22.227 -35.082 1.00 92.88 257 GLU A N 1
ATOM 2105 C CA . GLU A 1 257 ? 16.339 23.185 -34.180 1.00 92.88 257 GLU A CA 1
ATOM 2106 C C . GLU A 1 257 ? 17.154 22.472 -33.096 1.00 92.88 257 GLU A C 1
ATOM 2108 O O . GLU A 1 257 ? 16.686 21.522 -32.461 1.00 92.88 257 GLU A O 1
ATOM 2113 N N . SER A 1 258 ? 18.365 22.971 -32.842 1.00 93.88 258 SER A N 1
ATOM 2114 C CA . SER A 1 258 ? 19.197 22.536 -31.719 1.00 93.88 258 SER A CA 1
ATOM 2115 C C . SER A 1 258 ? 18.726 23.188 -30.422 1.00 93.88 258 SER A C 1
ATOM 2117 O O . SER A 1 258 ? 18.719 24.412 -30.296 1.00 93.88 258 SER A O 1
ATOM 2119 N N . LYS A 1 259 ? 18.384 22.367 -29.431 1.00 95.25 259 LYS A N 1
ATOM 2120 C CA . LYS A 1 259 ? 18.014 22.776 -28.073 1.00 95.25 259 LYS A CA 1
ATOM 2121 C C . LYS A 1 259 ? 19.023 22.249 -27.060 1.00 95.25 259 LYS A C 1
ATOM 2123 O O . LYS A 1 259 ? 19.693 21.245 -27.296 1.00 95.25 259 LYS A O 1
ATOM 2128 N N . LEU A 1 260 ? 19.132 22.941 -25.930 1.00 95.94 260 LEU A N 1
ATOM 2129 C CA . LEU A 1 260 ? 19.985 22.550 -24.809 1.00 95.94 260 LEU A CA 1
ATOM 2130 C C . LEU A 1 260 ? 19.137 21.898 -23.709 1.00 95.94 260 LEU A C 1
ATOM 2132 O O . LEU A 1 260 ? 17.982 22.278 -23.506 1.00 95.94 260 LEU A O 1
ATOM 2136 N N . GLY A 1 261 ? 19.693 20.897 -23.028 1.00 96.19 261 GLY A N 1
ATOM 2137 C CA . GLY A 1 261 ? 19.120 20.335 -21.809 1.00 96.19 261 GLY A CA 1
ATOM 2138 C C . GLY A 1 261 ? 19.059 21.383 -20.701 1.00 96.19 261 GLY A C 1
ATOM 2139 O O . GLY A 1 261 ? 19.948 22.222 -20.575 1.00 96.19 261 GLY A O 1
ATOM 2140 N N . GLU A 1 262 ? 18.002 21.334 -19.899 1.00 97.19 262 GLU A N 1
ATOM 2141 C CA . GLU A 1 262 ? 17.800 22.239 -18.770 1.00 97.19 262 GLU A CA 1
ATOM 2142 C C . GLU A 1 262 ? 17.886 21.431 -17.472 1.00 97.19 262 GLU A C 1
ATOM 2144 O O . GLU A 1 262 ? 17.085 20.523 -17.248 1.00 97.19 262 GLU A O 1
ATOM 2149 N N . TRP A 1 263 ? 18.858 21.724 -16.606 1.00 98.12 263 TRP A N 1
ATOM 2150 C CA . TRP A 1 263 ? 18.902 21.100 -15.285 1.00 98.12 263 TRP A CA 1
ATOM 2151 C C . TRP A 1 263 ? 17.828 21.725 -14.391 1.00 98.12 263 TRP A C 1
ATOM 2153 O O . TRP A 1 263 ? 17.939 22.876 -13.972 1.00 98.12 263 TRP A O 1
ATOM 2163 N N . THR A 1 264 ? 16.756 20.980 -14.125 1.00 98.19 264 THR A N 1
ATOM 2164 C CA . THR A 1 264 ? 15.553 21.514 -13.478 1.00 98.19 264 THR A CA 1
ATOM 2165 C C . THR A 1 264 ? 15.350 20.914 -12.092 1.00 98.19 264 THR A C 1
ATOM 2167 O O . THR A 1 264 ? 15.454 19.700 -11.896 1.00 98.19 264 THR A O 1
ATOM 2170 N N . ARG A 1 265 ? 14.988 21.777 -11.135 1.00 98.06 265 ARG A N 1
ATOM 2171 C CA . ARG A 1 265 ? 14.511 21.399 -9.800 1.00 98.06 265 ARG A CA 1
ATOM 2172 C C . ARG A 1 265 ? 13.044 20.974 -9.853 1.00 98.06 265 ARG A C 1
ATOM 2174 O O . ARG A 1 265 ? 12.187 21.725 -10.310 1.00 98.06 265 ARG A O 1
ATOM 2181 N N . TYR A 1 266 ? 12.754 19.810 -9.294 1.00 97.94 266 TYR A N 1
ATOM 2182 C CA . TYR A 1 266 ? 11.419 19.286 -9.044 1.00 97.94 266 TYR A CA 1
ATOM 2183 C C . TYR A 1 266 ? 11.174 19.320 -7.533 1.00 97.94 266 TYR A C 1
ATOM 2185 O O . TYR A 1 266 ? 11.927 18.689 -6.786 1.00 97.94 266 TYR A O 1
ATOM 2193 N N . PRO A 1 267 ? 10.169 20.067 -7.049 1.00 98.00 267 PRO A N 1
ATOM 2194 C CA . PRO A 1 267 ? 9.940 20.201 -5.618 1.00 98.00 267 PRO A CA 1
ATOM 2195 C C . PRO A 1 267 ? 9.575 18.858 -4.973 1.00 98.00 267 PRO A C 1
ATOM 2197 O O . PRO A 1 267 ? 9.109 17.925 -5.637 1.00 98.00 267 PRO A O 1
ATOM 2200 N N . ALA A 1 268 ? 9.774 18.782 -3.656 1.00 98.00 268 ALA A N 1
ATOM 2201 C CA . ALA A 1 268 ? 9.159 17.741 -2.845 1.00 98.00 268 ALA A CA 1
ATOM 2202 C C . ALA A 1 268 ? 7.628 17.789 -3.001 1.00 98.00 268 ALA A C 1
ATOM 2204 O O . ALA A 1 268 ? 7.064 18.842 -3.311 1.00 98.00 268 ALA A O 1
ATOM 2205 N N . HIS A 1 269 ? 6.938 16.677 -2.747 1.00 96.88 269 HIS A N 1
ATOM 2206 C CA . HIS A 1 269 ? 5.473 16.652 -2.818 1.00 96.88 269 HIS A CA 1
ATOM 2207 C C . HIS A 1 269 ? 4.799 17.527 -1.753 1.00 96.88 269 HIS A C 1
ATOM 2209 O O . HIS A 1 269 ? 3.611 17.814 -1.885 1.00 96.88 269 HIS A O 1
ATOM 2215 N N . GLY A 1 270 ? 5.534 17.949 -0.718 1.00 96.56 270 GLY A N 1
ATOM 2216 C CA . GLY A 1 270 ? 5.011 18.818 0.336 1.00 96.56 270 GLY A CA 1
ATOM 2217 C C . GLY A 1 270 ? 4.043 18.091 1.268 1.00 96.56 270 GLY A C 1
ATOM 2218 O O . GLY A 1 270 ? 3.120 18.704 1.794 1.00 96.56 270 GLY A O 1
ATOM 2219 N N . ILE A 1 271 ? 4.234 16.782 1.445 1.00 96.19 271 ILE A N 1
ATOM 2220 C CA . ILE A 1 271 ? 3.461 15.943 2.367 1.00 96.19 271 ILE A CA 1
ATOM 2221 C C . ILE A 1 271 ? 4.400 15.311 3.395 1.00 96.19 271 ILE A C 1
ATOM 2223 O O . ILE A 1 271 ? 5.620 15.342 3.232 1.00 96.19 271 ILE A O 1
ATOM 2227 N N . ALA A 1 272 ? 3.834 14.734 4.455 1.00 96.38 272 ALA A N 1
ATOM 2228 C CA . ALA A 1 272 ? 4.618 14.068 5.488 1.00 96.38 272 ALA A CA 1
ATOM 2229 C C . ALA A 1 272 ? 5.538 12.984 4.897 1.00 96.38 272 ALA A C 1
ATOM 2231 O O . ALA A 1 272 ? 5.172 12.287 3.945 1.00 96.38 272 ALA A O 1
ATOM 2232 N N . ALA A 1 273 ? 6.729 12.834 5.484 1.00 97.31 273 ALA A N 1
ATOM 2233 C CA . ALA A 1 273 ? 7.589 11.688 5.207 1.00 97.31 273 ALA A CA 1
ATOM 2234 C C . ALA A 1 273 ? 6.803 10.386 5.451 1.00 97.31 273 ALA A C 1
ATOM 2236 O O . ALA A 1 273 ? 5.911 10.362 6.305 1.00 97.31 273 ALA A O 1
ATOM 2237 N N . PRO A 1 274 ? 7.093 9.311 4.703 1.00 96.75 274 PRO A N 1
ATOM 2238 C CA . PRO A 1 274 ? 6.348 8.075 4.859 1.00 96.75 274 PRO A CA 1
ATOM 2239 C C . PRO A 1 274 ? 6.542 7.488 6.256 1.00 96.75 274 PRO A C 1
ATOM 2241 O O . PRO A 1 274 ? 7.612 7.605 6.864 1.00 96.75 274 PRO A O 1
ATOM 2244 N N . ASN A 1 275 ? 5.510 6.814 6.754 1.00 93.88 275 ASN A N 1
ATOM 2245 C CA . ASN A 1 275 ? 5.635 6.074 8.000 1.00 93.88 275 ASN A CA 1
ATOM 2246 C C . ASN A 1 275 ? 6.618 4.908 7.788 1.00 93.88 275 ASN A C 1
ATOM 2248 O O . ASN A 1 275 ? 6.471 4.159 6.828 1.00 93.88 275 ASN A O 1
ATOM 2252 N N . CYS A 1 276 ? 7.627 4.755 8.640 1.00 92.75 276 CYS A N 1
ATOM 2253 C CA . CYS A 1 276 ? 8.558 3.636 8.553 1.00 92.75 276 CYS A CA 1
ATOM 2254 C C . CYS A 1 276 ? 8.485 2.818 9.835 1.00 92.75 276 CYS A C 1
ATOM 2256 O O . CYS A 1 276 ? 8.786 3.330 10.912 1.00 92.75 276 CYS A O 1
ATOM 2258 N N . VAL A 1 277 ? 8.064 1.563 9.704 1.00 87.50 277 VAL A N 1
ATOM 2259 C CA . VAL A 1 277 ? 7.808 0.657 10.826 1.00 87.50 277 VAL A CA 1
ATOM 2260 C C . VAL A 1 277 ? 8.479 -0.691 10.602 1.00 87.50 277 VAL A C 1
ATOM 2262 O O . VAL A 1 277 ? 8.848 -1.060 9.484 1.00 87.50 277 VAL A O 1
ATOM 2265 N N . GLU A 1 278 ? 8.618 -1.446 11.686 1.00 88.12 278 GLU A N 1
ATOM 2266 C CA . GLU A 1 278 ? 9.047 -2.838 11.620 1.00 88.12 278 GLU A CA 1
ATOM 2267 C C . GLU A 1 278 ? 8.001 -3.684 10.879 1.00 88.12 278 GLU A C 1
ATOM 2269 O O . GLU A 1 278 ? 6.795 -3.541 11.091 1.00 88.12 278 GLU A O 1
ATOM 2274 N N . SER A 1 279 ? 8.456 -4.563 9.990 1.00 88.06 279 SER A N 1
ATOM 2275 C CA . SER A 1 279 ? 7.571 -5.465 9.256 1.00 88.06 279 SER A CA 1
ATOM 2276 C C . SER A 1 279 ? 6.969 -6.538 10.162 1.00 88.06 279 SER A C 1
ATOM 2278 O O . SER A 1 279 ? 7.586 -6.987 11.127 1.00 88.06 279 SER A O 1
ATOM 2280 N N . GLN A 1 280 ? 5.756 -6.981 9.830 1.00 86.00 280 GLN A N 1
ATOM 2281 C CA . GLN A 1 280 ? 5.123 -8.105 10.513 1.00 86.00 280 GLN A CA 1
ATOM 2282 C C . GLN A 1 280 ? 5.825 -9.409 10.120 1.00 86.00 280 GLN A C 1
ATOM 2284 O O . GLN A 1 280 ? 6.171 -9.618 8.951 1.00 86.00 280 GLN A O 1
ATOM 2289 N N . TYR A 1 281 ? 5.996 -10.310 11.093 1.00 84.62 281 TYR A N 1
ATOM 2290 C CA . TYR A 1 281 ? 6.480 -11.660 10.815 1.00 84.62 281 TYR A CA 1
ATOM 2291 C C . TYR A 1 281 ? 5.587 -12.335 9.785 1.00 84.62 281 TYR A C 1
ATOM 2293 O O . TYR A 1 281 ? 4.370 -12.393 9.953 1.00 84.62 281 TYR A O 1
ATOM 2301 N N . SER A 1 282 ? 6.207 -12.904 8.760 1.00 85.31 282 SER A N 1
ATOM 2302 C CA . SER A 1 282 ? 5.518 -13.756 7.806 1.00 85.31 282 SER A CA 1
ATOM 2303 C C . SER A 1 282 ? 6.378 -14.947 7.410 1.00 85.31 282 SER A C 1
ATOM 2305 O O . SER A 1 282 ? 7.596 -14.850 7.256 1.00 85.31 282 SER A O 1
ATOM 2307 N N . ARG A 1 283 ? 5.734 -16.106 7.268 1.00 82.44 283 ARG A N 1
ATOM 2308 C CA . ARG A 1 283 ? 6.411 -17.370 6.968 1.00 82.44 283 ARG A CA 1
ATOM 2309 C C . ARG A 1 283 ? 6.569 -17.583 5.462 1.00 82.44 283 ARG A C 1
ATOM 2311 O O . ARG A 1 283 ? 5.617 -17.404 4.702 1.00 82.44 283 ARG A O 1
ATOM 2318 N N . ASP A 1 284 ? 7.732 -18.093 5.059 1.00 82.12 284 ASP A N 1
ATOM 2319 C CA . ASP A 1 284 ? 7.997 -18.496 3.675 1.00 82.12 284 ASP A CA 1
ATOM 2320 C C . ASP A 1 284 ? 6.981 -19.509 3.147 1.00 82.12 284 ASP A C 1
ATOM 2322 O O . ASP A 1 284 ? 6.671 -20.503 3.804 1.00 82.12 284 ASP A O 1
ATOM 2326 N N . ASN A 1 285 ? 6.523 -19.295 1.916 1.00 78.56 285 ASN A N 1
ATOM 2327 C CA . ASN A 1 285 ? 5.606 -20.133 1.145 1.00 78.56 285 ASN A CA 1
ATOM 2328 C C . ASN A 1 285 ? 4.245 -20.398 1.818 1.00 78.56 285 ASN A C 1
ATOM 2330 O O . ASN A 1 285 ? 3.590 -21.390 1.508 1.00 78.56 285 ASN A O 1
ATOM 2334 N N . HIS A 1 286 ? 3.799 -19.512 2.713 1.00 78.88 286 HIS A N 1
ATOM 2335 C CA . HIS A 1 286 ? 2.492 -19.601 3.385 1.00 78.88 286 HIS A CA 1
ATOM 2336 C C . HIS A 1 286 ? 1.628 -18.355 3.133 1.00 78.88 286 HIS A C 1
ATOM 2338 O O . HIS A 1 286 ? 0.874 -17.938 4.009 1.00 78.88 286 HIS A O 1
ATOM 2344 N N . LEU A 1 287 ? 1.767 -17.755 1.939 1.00 75.94 287 LEU A N 1
ATOM 2345 C CA . LEU A 1 287 ? 1.087 -16.516 1.525 1.00 75.94 287 LEU A CA 1
ATOM 2346 C C . LEU A 1 287 ? 1.216 -15.383 2.556 1.00 75.94 287 LEU A C 1
ATOM 2348 O O . LEU A 1 287 ? 0.333 -14.551 2.702 1.00 75.94 287 LEU A O 1
ATOM 2352 N N . GLY A 1 288 ? 2.324 -15.345 3.283 1.00 69.69 288 GLY A N 1
ATOM 2353 C CA . GLY A 1 288 ? 2.618 -14.244 4.179 1.00 69.69 288 GLY A CA 1
ATOM 2354 C C . GLY A 1 288 ? 1.749 -14.186 5.439 1.00 69.69 288 GLY A C 1
ATOM 2355 O O . GLY A 1 288 ? 1.728 -13.145 6.087 1.00 69.69 288 GLY A O 1
ATOM 2356 N N . ASN A 1 289 ? 1.045 -15.267 5.805 1.00 76.62 289 ASN A N 1
ATOM 2357 C CA . ASN A 1 289 ? 0.265 -15.300 7.044 1.00 76.62 289 ASN A CA 1
ATOM 2358 C C . ASN A 1 289 ? 1.142 -14.932 8.250 1.00 76.62 289 ASN A C 1
ATOM 2360 O O . ASN A 1 289 ? 2.223 -15.501 8.451 1.00 76.62 289 ASN A O 1
ATOM 2364 N N . THR A 1 290 ? 0.641 -14.000 9.051 1.00 76.44 290 THR A N 1
ATOM 2365 C CA . THR A 1 290 ? 1.278 -13.507 10.265 1.00 76.44 290 THR A CA 1
ATOM 2366 C C . THR A 1 290 ? 0.933 -14.382 11.462 1.00 76.44 290 THR A C 1
ATOM 2368 O O . THR A 1 290 ? 0.212 -15.386 11.363 1.00 76.44 290 THR A O 1
ATOM 2371 N N . VAL A 1 291 ? 1.475 -14.023 12.625 1.00 69.56 291 VAL A N 1
ATOM 2372 C CA . VAL A 1 291 ? 1.131 -14.667 13.894 1.00 69.56 291 VAL A CA 1
ATOM 2373 C C . VAL A 1 291 ? -0.390 -14.600 14.099 1.00 69.56 291 VAL A C 1
ATOM 2375 O O . VAL A 1 291 ? -0.994 -13.537 14.016 1.00 69.56 291 VAL A O 1
ATOM 2378 N N . GLY A 1 292 ? -1.022 -15.754 14.335 1.00 66.69 292 GLY A N 1
ATOM 2379 C CA . GLY A 1 292 ? -2.484 -15.864 14.444 1.00 66.69 292 GLY A CA 1
ATOM 2380 C C . GLY A 1 292 ? -3.215 -16.163 13.128 1.00 66.69 292 GLY A C 1
ATOM 2381 O O . GLY A 1 292 ? -4.440 -16.259 13.131 1.00 66.69 292 GLY A O 1
ATOM 2382 N N . GLY A 1 293 ? -2.490 -16.358 12.018 1.00 69.94 293 GLY A N 1
ATOM 2383 C CA . GLY A 1 293 ? -3.058 -16.789 10.734 1.00 69.94 293 GLY A CA 1
ATOM 2384 C C . GLY A 1 293 ? -3.751 -15.681 9.939 1.00 69.94 293 GLY A C 1
ATOM 2385 O O . GLY A 1 293 ? -4.463 -15.983 8.985 1.00 69.94 293 GLY A O 1
ATOM 2386 N N . GLN A 1 294 ? -3.555 -14.423 10.337 1.00 76.12 294 GLN A N 1
ATOM 2387 C CA . GLN A 1 294 ? -4.067 -13.254 9.629 1.00 76.12 294 GLN A CA 1
ATOM 2388 C C . GLN A 1 294 ? -3.139 -12.871 8.476 1.00 76.12 294 GLN A C 1
ATOM 2390 O O . GLN A 1 294 ? -1.956 -13.200 8.457 1.00 76.12 294 GLN A O 1
ATOM 2395 N N . THR A 1 295 ? -3.679 -12.154 7.507 1.00 84.25 295 THR A N 1
ATOM 2396 C CA . THR A 1 295 ? -2.934 -11.533 6.412 1.00 84.25 295 THR A CA 1
ATOM 2397 C C . THR A 1 295 ? -2.191 -10.288 6.890 1.00 84.25 295 THR A C 1
ATOM 2399 O O . THR A 1 295 ? -2.659 -9.579 7.790 1.00 84.25 295 THR A O 1
ATOM 2402 N N . ILE A 1 296 ? -1.038 -9.998 6.277 1.00 87.94 296 ILE A N 1
ATOM 2403 C CA . ILE A 1 296 ? -0.317 -8.753 6.562 1.00 87.94 296 ILE A CA 1
ATOM 2404 C C . ILE A 1 296 ? -1.201 -7.578 6.158 1.00 87.94 296 ILE A C 1
ATOM 2406 O O . ILE A 1 296 ? -1.811 -7.578 5.084 1.00 87.94 296 ILE A O 1
ATOM 2410 N N . ASN A 1 297 ? -1.274 -6.579 7.031 1.00 90.25 297 ASN A N 1
ATOM 2411 C CA . ASN A 1 297 ? -2.105 -5.410 6.811 1.00 90.25 297 ASN A CA 1
ATOM 2412 C C . ASN A 1 297 ? -1.470 -4.118 7.338 1.00 90.25 297 ASN A C 1
ATOM 2414 O O . ASN A 1 297 ? -0.573 -4.143 8.181 1.00 90.25 297 ASN A O 1
ATOM 2418 N N . TYR A 1 298 ? -1.954 -2.987 6.824 1.00 92.56 298 TYR A N 1
ATOM 2419 C CA . TYR A 1 298 ? -1.561 -1.641 7.236 1.00 92.56 298 TYR A CA 1
ATOM 2420 C C . TYR A 1 298 ? -2.768 -0.698 7.206 1.00 92.56 298 TYR A C 1
ATOM 2422 O O . TYR A 1 298 ? -3.441 -0.579 6.182 1.00 92.56 298 TYR A O 1
ATOM 2430 N N . ASN A 1 299 ? -3.038 0.009 8.304 1.00 91.81 299 ASN A N 1
ATOM 2431 C CA . ASN A 1 299 ? -4.147 0.961 8.377 1.00 91.81 299 ASN A CA 1
ATOM 2432 C C . ASN A 1 299 ? -3.751 2.306 7.758 1.00 91.81 299 ASN A C 1
ATOM 2434 O O . ASN A 1 299 ? -3.108 3.146 8.384 1.00 91.81 299 ASN A O 1
ATOM 2438 N N . TRP A 1 300 ? -4.176 2.538 6.520 1.00 95.56 300 TRP A N 1
ATOM 2439 C CA . TRP A 1 300 ? -3.925 3.784 5.813 1.00 95.56 300 TRP A CA 1
ATOM 2440 C C . TRP A 1 300 ? -4.995 4.831 6.138 1.00 95.56 300 TRP A C 1
ATOM 2442 O O . TRP A 1 300 ? -6.196 4.582 6.033 1.00 95.56 300 TRP A O 1
ATOM 2452 N N . THR A 1 301 ? -4.556 6.034 6.512 1.00 95.31 301 THR A N 1
ATOM 2453 C CA . THR A 1 301 ? -5.434 7.209 6.571 1.00 95.31 301 THR A CA 1
ATOM 2454 C C . THR A 1 301 ? -5.426 7.887 5.213 1.00 95.31 301 THR A C 1
ATOM 2456 O O . THR A 1 301 ? -4.371 8.324 4.753 1.00 95.31 301 THR A O 1
ATOM 2459 N N . ILE A 1 302 ? -6.592 7.977 4.577 1.00 97.69 302 ILE A N 1
ATOM 2460 C CA . ILE A 1 302 ? -6.708 8.532 3.229 1.00 97.69 302 ILE A CA 1
ATOM 2461 C C . ILE A 1 302 ? -6.263 10.004 3.238 1.00 97.69 302 ILE A C 1
ATOM 2463 O O . ILE A 1 302 ? -6.837 10.803 3.987 1.00 97.69 302 ILE A O 1
ATOM 2467 N N . PRO A 1 303 ? -5.250 10.376 2.436 1.00 96.19 303 PRO A N 1
ATOM 2468 C CA . PRO A 1 303 ? -4.667 11.709 2.457 1.00 96.19 303 PRO A CA 1
ATOM 2469 C C . PRO A 1 303 ? -5.598 12.731 1.809 1.00 96.19 303 PRO A C 1
ATOM 2471 O O . PRO A 1 303 ? -6.456 12.383 0.996 1.00 96.19 303 PRO A O 1
ATOM 2474 N N . ASP A 1 304 ? -5.368 14.009 2.104 1.00 95.25 304 ASP A N 1
ATOM 2475 C CA . ASP A 1 304 ? -6.005 15.111 1.384 1.00 95.25 304 ASP A CA 1
ATOM 2476 C C . ASP A 1 304 ? -5.360 15.286 -0.001 1.00 95.25 304 ASP A C 1
ATOM 2478 O O . ASP A 1 304 ? -4.459 16.088 -0.236 1.00 95.25 304 ASP A O 1
ATOM 2482 N N . SER A 1 305 ? -5.724 14.396 -0.916 1.00 94.81 305 SER A N 1
ATOM 2483 C CA . SER A 1 305 ? -5.278 14.388 -2.311 1.00 94.81 305 SER A CA 1
ATOM 2484 C C . SER A 1 305 ? -6.465 14.087 -3.213 1.00 94.81 305 SER A C 1
ATOM 2486 O O . SER A 1 305 ? -6.445 13.126 -3.979 1.00 94.81 305 SER A O 1
ATOM 2488 N N . VAL A 1 306 ? -7.513 14.902 -3.071 1.00 97.62 306 VAL A N 1
ATOM 2489 C CA . VAL A 1 306 ? -8.779 14.759 -3.797 1.00 97.62 306 VAL A CA 1
ATOM 2490 C C . VAL A 1 306 ? -8.532 14.617 -5.298 1.00 97.62 306 VAL A C 1
ATOM 2492 O O . VAL A 1 306 ? -7.961 15.499 -5.942 1.00 97.62 306 VAL A O 1
ATOM 2495 N N . ASN A 1 307 ? -8.960 13.484 -5.849 1.00 97.94 307 ASN A N 1
ATOM 2496 C CA . ASN A 1 307 ? -8.831 13.150 -7.257 1.00 97.94 307 ASN A CA 1
ATOM 2497 C C . ASN A 1 307 ? -9.705 11.931 -7.593 1.00 97.94 307 ASN A C 1
ATOM 2499 O O . ASN A 1 307 ? -9.736 10.967 -6.832 1.00 97.94 307 ASN A O 1
ATOM 2503 N N . GLU A 1 308 ? -10.361 11.927 -8.752 1.00 97.62 308 GLU A N 1
ATOM 2504 C CA . GLU A 1 308 ? -11.176 10.782 -9.199 1.00 97.62 308 GLU A CA 1
ATOM 2505 C C . GLU A 1 308 ? -10.342 9.630 -9.796 1.00 97.62 308 GLU A C 1
ATOM 2507 O O . GLU A 1 308 ? -10.872 8.566 -10.108 1.00 97.62 308 GLU A O 1
ATOM 2512 N N . HIS A 1 309 ? -9.033 9.830 -9.957 1.00 97.38 309 HIS A N 1
ATOM 2513 C CA . HIS A 1 309 ? -8.136 8.935 -10.674 1.00 97.38 309 HIS A CA 1
ATOM 2514 C C . HIS A 1 309 ? -6.843 8.713 -9.883 1.00 97.38 309 HIS A C 1
ATOM 2516 O O . HIS A 1 309 ? -5.830 9.382 -10.098 1.00 97.38 309 HIS A O 1
ATOM 2522 N N . CYS A 1 310 ? -6.880 7.752 -8.963 1.00 98.38 310 CYS A N 1
ATOM 2523 C CA . CYS A 1 310 ? -5.744 7.317 -8.160 1.00 98.38 310 CYS A CA 1
ATOM 2524 C C . CYS A 1 310 ? -5.468 5.819 -8.325 1.00 98.38 310 CYS A C 1
ATOM 2526 O O . CYS A 1 310 ? -6.347 5.044 -8.687 1.00 98.38 310 CYS A O 1
ATOM 2528 N N . THR A 1 311 ? -4.247 5.392 -8.016 1.00 97.94 311 THR A N 1
ATOM 2529 C CA . THR A 1 311 ? -3.846 3.981 -7.940 1.00 97.94 311 THR A CA 1
ATOM 2530 C C . THR A 1 311 ? -2.899 3.769 -6.765 1.00 97.94 311 THR A C 1
ATOM 2532 O O . THR A 1 311 ? -2.094 4.641 -6.439 1.00 97.94 311 THR A O 1
ATOM 2535 N N . LEU A 1 312 ? -2.980 2.594 -6.141 1.00 98.38 312 LEU A N 1
ATOM 2536 C CA . LEU A 1 312 ? -2.072 2.134 -5.095 1.00 98.38 312 LEU A CA 1
ATOM 2537 C C . LEU A 1 312 ? -1.040 1.201 -5.729 1.00 98.38 312 LEU A C 1
ATOM 2539 O O . LEU A 1 312 ? -1.372 0.436 -6.636 1.00 98.38 312 LEU A O 1
ATOM 2543 N N . ARG A 1 313 ? 0.193 1.235 -5.236 1.00 97.88 313 ARG A N 1
ATOM 2544 C CA . ARG A 1 313 ? 1.259 0.294 -5.569 1.00 97.88 313 ARG A CA 1
ATOM 2545 C C . ARG A 1 313 ? 1.870 -0.252 -4.289 1.00 97.88 313 ARG A C 1
ATOM 2547 O O . ARG A 1 313 ? 2.216 0.513 -3.391 1.00 97.88 313 ARG A O 1
ATOM 2554 N N . ILE A 1 314 ? 2.046 -1.566 -4.251 1.00 97.88 314 ILE A N 1
ATOM 2555 C CA . ILE A 1 314 ? 2.936 -2.234 -3.305 1.00 97.88 314 ILE A CA 1
ATOM 2556 C C . ILE A 1 314 ? 4.195 -2.653 -4.052 1.00 97.88 314 ILE A C 1
ATOM 2558 O O . ILE A 1 314 ? 4.108 -3.183 -5.160 1.00 97.88 314 ILE A O 1
ATOM 2562 N N . ARG A 1 315 ? 5.359 -2.437 -3.450 1.00 96.19 315 ARG A N 1
ATOM 2563 C CA . ARG A 1 315 ? 6.605 -3.082 -3.862 1.00 96.19 315 ARG A CA 1
ATOM 2564 C C . ARG A 1 315 ? 7.101 -3.958 -2.736 1.00 96.19 315 ARG A C 1
ATOM 2566 O O . ARG A 1 315 ? 7.082 -3.545 -1.581 1.00 96.19 315 ARG A O 1
ATOM 2573 N N . TYR A 1 316 ? 7.541 -5.148 -3.095 1.00 93.94 316 TYR A N 1
ATOM 2574 C CA . TYR A 1 316 ? 8.150 -6.096 -2.189 1.00 93.94 316 TYR A CA 1
ATOM 2575 C C . TYR A 1 316 ? 9.588 -6.330 -2.632 1.00 93.94 316 TYR A C 1
ATOM 2577 O O . TYR A 1 316 ? 9.845 -7.046 -3.603 1.00 93.94 316 TYR A O 1
ATOM 2585 N N . ASN A 1 317 ? 10.510 -5.667 -1.940 1.00 91.75 317 ASN A N 1
ATOM 2586 C CA . ASN A 1 317 ? 11.937 -5.790 -2.170 1.00 91.75 317 ASN A CA 1
ATOM 2587 C C . ASN A 1 317 ? 12.495 -6.849 -1.232 1.00 91.75 317 ASN A C 1
ATOM 2589 O O . ASN A 1 317 ? 12.366 -6.729 -0.013 1.00 91.75 317 ASN A O 1
ATOM 2593 N N . ILE A 1 318 ? 13.144 -7.852 -1.806 1.00 89.25 318 ILE A N 1
ATOM 2594 C CA . ILE A 1 318 ? 13.866 -8.865 -1.049 1.00 89.25 318 ILE A CA 1
ATOM 2595 C C . ILE A 1 318 ? 15.321 -8.915 -1.464 1.00 89.25 318 ILE A C 1
ATOM 2597 O O . ILE A 1 318 ? 15.642 -8.750 -2.641 1.00 89.25 318 ILE A O 1
ATOM 2601 N N . THR A 1 319 ? 16.185 -9.202 -0.501 1.00 87.31 319 THR A N 1
ATOM 2602 C CA . THR A 1 319 ? 17.586 -9.555 -0.736 1.00 87.31 319 THR A CA 1
ATOM 2603 C C . THR A 1 319 ? 17.960 -10.696 0.203 1.00 87.31 319 THR A C 1
ATOM 2605 O O . THR A 1 319 ? 17.504 -10.720 1.346 1.00 87.31 319 THR A O 1
ATOM 2608 N N . THR A 1 320 ? 18.757 -11.659 -0.255 1.00 83.31 320 THR A N 1
ATOM 2609 C CA . THR A 1 320 ? 19.255 -12.729 0.619 1.00 83.31 320 THR A CA 1
ATOM 2610 C C . THR A 1 320 ? 20.249 -12.179 1.641 1.00 83.31 320 THR A C 1
ATOM 2612 O O . THR A 1 320 ? 20.862 -11.135 1.427 1.00 83.31 320 THR A O 1
ATOM 2615 N N . GLY A 1 321 ? 20.428 -12.889 2.755 1.00 80.06 321 GLY A N 1
ATOM 2616 C CA . GLY A 1 321 ? 21.454 -12.564 3.753 1.00 80.06 321 GLY A CA 1
ATOM 2617 C C . GLY A 1 321 ? 22.872 -13.014 3.371 1.00 80.06 321 GLY A C 1
ATOM 2618 O O . GLY A 1 321 ? 23.770 -12.936 4.200 1.00 80.06 321 GLY A O 1
ATOM 2619 N N . ASP A 1 322 ? 23.093 -13.517 2.149 1.00 79.94 322 ASP A N 1
ATOM 2620 C CA . ASP A 1 322 ? 24.381 -14.105 1.742 1.00 79.94 322 ASP A CA 1
ATOM 2621 C C . ASP A 1 322 ? 25.500 -13.066 1.555 1.00 79.94 322 ASP A C 1
ATOM 2623 O O . ASP A 1 322 ? 26.682 -13.405 1.587 1.00 79.94 322 ASP A O 1
ATOM 2627 N N . TYR A 1 323 ? 25.150 -11.805 1.304 1.00 81.12 323 TYR A N 1
ATOM 2628 C CA . TYR A 1 323 ? 26.104 -10.717 1.106 1.00 81.12 323 TYR A CA 1
ATOM 2629 C C . TYR A 1 323 ? 25.591 -9.428 1.736 1.00 81.12 323 TYR A C 1
ATOM 2631 O O . TYR A 1 323 ? 24.391 -9.237 1.926 1.00 81.12 323 TYR A O 1
ATOM 2639 N N . ASP A 1 324 ? 26.514 -8.513 2.017 1.00 84.06 324 ASP A N 1
ATOM 2640 C CA . ASP A 1 324 ? 26.176 -7.202 2.554 1.00 84.06 324 ASP A CA 1
ATOM 2641 C C . ASP A 1 324 ? 25.417 -6.375 1.506 1.00 84.06 324 ASP A C 1
ATOM 2643 O O . ASP A 1 324 ? 26.015 -5.794 0.595 1.00 84.06 324 ASP A O 1
ATOM 2647 N N . ARG A 1 325 ? 24.087 -6.334 1.621 1.00 83.50 325 ARG A N 1
ATOM 2648 C CA . ARG A 1 325 ? 23.203 -5.562 0.736 1.00 83.50 325 ARG A CA 1
ATOM 2649 C C . ARG A 1 325 ? 23.593 -4.083 0.683 1.00 83.50 325 ARG A C 1
ATOM 2651 O O . ARG A 1 325 ? 23.451 -3.467 -0.371 1.00 83.50 325 ARG A O 1
ATOM 2658 N N . ASP A 1 326 ? 24.064 -3.524 1.792 1.00 81.88 326 ASP A N 1
ATOM 2659 C CA . ASP A 1 326 ? 24.161 -2.079 1.992 1.00 81.88 326 ASP A CA 1
ATOM 2660 C C . ASP A 1 326 ? 25.507 -1.530 1.533 1.00 81.88 326 ASP A C 1
ATOM 2662 O O . ASP A 1 326 ? 25.575 -0.424 0.995 1.00 81.88 326 ASP A O 1
ATOM 2666 N N . ASN A 1 327 ? 26.557 -2.344 1.626 1.00 84.56 327 ASN A N 1
ATOM 2667 C CA . ASN A 1 327 ? 27.870 -2.010 1.086 1.00 84.56 327 ASN A CA 1
ATOM 2668 C C . ASN A 1 327 ? 28.100 -2.553 -0.335 1.00 84.56 327 ASN A C 1
ATOM 2670 O O . ASN A 1 327 ? 29.080 -2.184 -0.984 1.00 84.56 327 ASN A O 1
ATOM 2674 N N . THR A 1 328 ? 27.189 -3.364 -0.885 1.00 85.56 328 THR A N 1
ATOM 2675 C CA . THR A 1 328 ? 27.318 -3.910 -2.246 1.00 85.56 328 THR A CA 1
ATOM 2676 C C . THR A 1 328 ? 26.740 -2.974 -3.315 1.00 85.56 328 THR A C 1
ATOM 2678 O O . THR A 1 328 ? 25.568 -3.031 -3.684 1.00 85.56 328 THR A O 1
ATOM 2681 N N . THR A 1 329 ? 27.604 -2.123 -3.873 1.00 84.69 329 THR A N 1
ATOM 2682 C CA . THR A 1 329 ? 27.270 -1.168 -4.951 1.00 84.69 329 THR A CA 1
ATOM 2683 C C . THR A 1 329 ? 27.847 -1.568 -6.316 1.00 84.69 329 THR A C 1
ATOM 2685 O O . THR A 1 329 ? 28.413 -2.653 -6.486 1.00 84.69 329 THR A O 1
ATOM 2688 N N . SER A 1 330 ? 27.743 -0.689 -7.317 1.00 82.25 330 SER A N 1
ATOM 2689 C CA . SER A 1 330 ? 28.275 -0.935 -8.659 1.00 82.25 330 SER A CA 1
ATOM 2690 C C . SER A 1 330 ? 29.783 -1.160 -8.740 1.00 82.25 330 SER A C 1
ATOM 2692 O O . SER A 1 330 ? 30.229 -1.789 -9.699 1.00 82.25 330 SER A O 1
ATOM 2694 N N . ILE A 1 331 ? 30.560 -0.746 -7.733 1.00 82.81 331 ILE A N 1
ATOM 2695 C CA . ILE A 1 331 ? 31.998 -1.058 -7.642 1.00 82.81 331 ILE A CA 1
ATOM 2696 C C . ILE A 1 331 ? 32.259 -2.573 -7.549 1.00 82.81 331 ILE A C 1
ATOM 2698 O O . ILE A 1 331 ? 33.363 -3.038 -7.811 1.00 82.81 331 ILE A O 1
ATOM 2702 N N . HIS A 1 332 ? 31.230 -3.356 -7.205 1.00 83.94 332 HIS A N 1
ATOM 2703 C CA . HIS A 1 332 ? 31.290 -4.811 -7.111 1.00 83.94 332 HIS A CA 1
ATOM 2704 C C . HIS A 1 332 ? 30.829 -5.523 -8.393 1.00 83.94 332 HIS A C 1
ATOM 2706 O O . HIS A 1 332 ? 30.867 -6.751 -8.445 1.00 83.94 332 HIS A O 1
ATOM 2712 N N . ASN A 1 333 ? 30.438 -4.796 -9.450 1.00 78.06 333 ASN A N 1
ATOM 2713 C CA . ASN A 1 333 ? 29.974 -5.342 -10.740 1.00 78.06 333 ASN A CA 1
ATOM 2714 C C . ASN A 1 333 ? 31.071 -6.010 -11.580 1.00 78.06 333 ASN A C 1
ATOM 2716 O O . ASN A 1 333 ? 30.942 -6.072 -12.797 1.00 78.06 333 ASN A O 1
ATOM 2720 N N . ASN A 1 334 ? 32.159 -6.467 -10.967 1.00 69.50 334 ASN A N 1
ATOM 2721 C CA . ASN A 1 334 ? 33.418 -6.854 -11.597 1.00 69.50 334 ASN A CA 1
ATOM 2722 C C . ASN A 1 334 ? 33.243 -7.984 -12.624 1.00 69.50 334 ASN A C 1
ATOM 2724 O O . ASN A 1 334 ? 33.429 -9.165 -12.335 1.00 69.50 334 ASN A O 1
ATOM 2728 N N . ARG A 1 335 ? 32.879 -7.605 -13.858 1.00 64.06 335 ARG A N 1
ATOM 2729 C CA . ARG A 1 335 ? 32.517 -8.522 -14.952 1.00 64.06 335 ARG A CA 1
ATOM 2730 C C . ARG A 1 335 ? 33.706 -9.351 -15.424 1.00 64.06 335 ARG A C 1
ATOM 2732 O O . ARG A 1 335 ? 33.526 -10.388 -16.060 1.00 64.06 335 ARG A O 1
ATOM 2739 N N . ARG A 1 336 ? 34.928 -8.896 -15.142 1.00 60.06 336 ARG A N 1
ATOM 2740 C CA . ARG A 1 336 ? 36.176 -9.613 -15.405 1.00 60.06 336 ARG A CA 1
ATOM 2741 C C . ARG A 1 336 ? 36.943 -9.753 -14.098 1.00 60.06 336 ARG A C 1
ATOM 2743 O O . ARG A 1 336 ? 36.944 -8.843 -13.281 1.00 60.06 336 ARG A O 1
ATOM 2750 N N . ALA A 1 337 ? 37.688 -10.849 -13.950 1.00 58.12 337 ALA A N 1
ATOM 2751 C CA . ALA A 1 337 ? 38.500 -11.110 -12.756 1.00 58.12 337 ALA A CA 1
ATOM 2752 C C . ALA A 1 337 ? 39.514 -9.991 -12.430 1.00 58.12 337 ALA A C 1
ATOM 2754 O O . ALA A 1 337 ? 39.913 -9.845 -11.283 1.00 58.12 337 ALA A O 1
ATOM 2755 N N . ARG A 1 338 ? 39.910 -9.197 -13.435 1.00 56.97 338 ARG A N 1
ATOM 2756 C CA . ARG A 1 338 ? 40.793 -8.031 -13.280 1.00 56.97 338 ARG A CA 1
ATOM 2757 C C . ARG A 1 338 ? 40.104 -6.772 -12.745 1.00 56.97 338 ARG A C 1
ATOM 2759 O O . ARG A 1 338 ? 40.801 -5.856 -12.338 1.00 56.97 338 ARG A O 1
ATOM 2766 N N . ASP A 1 339 ? 38.776 -6.697 -12.833 1.00 61.84 339 ASP A N 1
ATOM 2767 C CA . ASP A 1 339 ? 38.021 -5.495 -12.464 1.00 61.84 339 ASP A CA 1
ATOM 2768 C C . ASP A 1 339 ? 37.839 -5.414 -10.928 1.00 61.84 339 ASP A C 1
ATOM 2770 O O . ASP A 1 339 ? 37.609 -4.337 -10.395 1.00 61.84 339 ASP A O 1
ATOM 2774 N N . GLY A 1 340 ? 38.022 -6.531 -10.209 1.00 69.62 340 GLY A N 1
ATOM 2775 C CA . GLY A 1 340 ? 37.998 -6.607 -8.746 1.00 69.62 340 GLY A CA 1
ATOM 2776 C C . GLY A 1 340 ? 37.421 -7.936 -8.238 1.00 69.62 340 GLY A C 1
ATOM 2777 O O . GLY A 1 340 ? 36.965 -8.760 -9.038 1.00 69.62 340 GLY A O 1
ATOM 2778 N N . PRO A 1 341 ? 37.425 -8.175 -6.915 1.00 70.94 341 PRO A N 1
ATOM 2779 C CA . PRO A 1 341 ? 37.046 -9.467 -6.340 1.00 70.94 341 PRO A CA 1
ATOM 2780 C C . PRO A 1 341 ? 35.524 -9.722 -6.306 1.00 70.94 341 PRO A C 1
ATOM 2782 O O . PRO A 1 341 ? 35.102 -10.871 -6.194 1.00 70.94 341 PRO A O 1
ATOM 2785 N N . GLY A 1 342 ? 34.708 -8.675 -6.478 1.00 79.75 342 GLY A N 1
ATOM 2786 C CA . GLY A 1 342 ? 33.250 -8.739 -6.305 1.00 79.75 342 GLY A CA 1
ATOM 2787 C C . GLY A 1 342 ? 32.857 -8.496 -4.842 1.00 79.75 342 GLY A C 1
ATOM 2788 O O . GLY A 1 342 ? 33.715 -8.053 -4.077 1.00 79.75 342 GLY A O 1
ATOM 2789 N N . PRO A 1 343 ? 31.588 -8.732 -4.457 1.00 85.81 343 PRO A N 1
ATOM 2790 C CA . PRO A 1 343 ? 31.155 -8.623 -3.063 1.00 85.81 343 PRO A CA 1
ATOM 2791 C C . PRO A 1 343 ? 31.967 -9.554 -2.158 1.00 85.81 343 PRO A C 1
ATOM 2793 O O . PRO A 1 343 ? 32.291 -10.676 -2.563 1.00 85.81 343 PRO A O 1
ATOM 2796 N N . ASP A 1 344 ? 32.283 -9.093 -0.949 1.00 85.69 344 ASP A N 1
ATOM 2797 C CA . ASP A 1 344 ? 33.019 -9.893 0.027 1.00 85.69 344 ASP A CA 1
ATOM 2798 C C . ASP A 1 344 ? 32.142 -11.019 0.583 1.00 85.69 344 ASP A C 1
ATOM 2800 O O . ASP A 1 344 ? 31.196 -10.794 1.338 1.00 85.69 344 ASP A O 1
ATOM 2804 N N . LEU A 1 345 ? 32.481 -12.245 0.185 1.00 85.94 345 LEU A N 1
ATOM 2805 C CA . LEU A 1 345 ? 31.910 -13.473 0.731 1.00 85.94 345 LEU A CA 1
ATOM 2806 C C . LEU A 1 345 ? 32.915 -14.253 1.581 1.00 85.94 345 LEU A C 1
ATOM 2808 O O . LEU A 1 345 ? 32.523 -15.127 2.342 1.00 85.94 345 LEU A O 1
ATOM 2812 N N . TRP A 1 346 ? 34.216 -14.020 1.409 1.00 88.75 346 TRP A N 1
ATOM 2813 C CA . TRP A 1 346 ? 35.268 -14.904 1.920 1.00 88.75 346 TRP A CA 1
ATOM 2814 C C . TRP A 1 346 ? 35.596 -14.635 3.387 1.00 88.75 346 TRP A C 1
ATOM 2816 O O . TRP A 1 346 ? 35.917 -15.578 4.115 1.00 88.75 346 TRP A O 1
ATOM 2826 N N . THR A 1 347 ? 35.490 -13.382 3.838 1.00 87.88 347 THR A N 1
ATOM 2827 C CA . THR A 1 347 ? 35.767 -13.020 5.236 1.00 87.88 347 THR A CA 1
ATOM 2828 C C . THR A 1 347 ? 34.785 -13.678 6.196 1.00 87.88 347 THR A C 1
ATOM 2830 O O . THR A 1 347 ? 35.194 -14.106 7.274 1.00 87.88 347 THR A O 1
ATOM 2833 N N . GLN A 1 348 ? 33.534 -13.880 5.765 1.00 85.44 348 GLN A N 1
ATOM 2834 C CA . GLN A 1 348 ? 32.506 -14.608 6.519 1.00 85.44 348 GLN A CA 1
ATOM 2835 C C . GLN A 1 348 ? 32.918 -16.058 6.839 1.00 85.44 348 GLN A C 1
ATOM 2837 O O . GLN A 1 348 ? 32.466 -16.630 7.826 1.00 85.44 348 GLN A O 1
ATOM 2842 N N . PHE A 1 349 ? 33.821 -16.642 6.043 1.00 88.75 349 PHE A N 1
ATOM 2843 C CA . PHE A 1 349 ? 34.365 -17.988 6.250 1.00 88.75 349 PHE A CA 1
ATOM 2844 C C . PHE A 1 349 ? 35.788 -17.983 6.830 1.00 88.75 349 PHE A C 1
ATOM 2846 O O . PHE A 1 349 ? 36.474 -19.005 6.791 1.00 88.75 349 PHE A O 1
ATOM 2853 N N . GLY A 1 350 ? 36.262 -16.843 7.345 1.00 91.94 350 GLY A N 1
ATOM 2854 C CA . GLY A 1 350 ? 37.599 -16.707 7.929 1.00 91.94 350 GLY A CA 1
ATOM 2855 C C . GLY A 1 350 ? 38.740 -16.807 6.912 1.00 91.94 350 GLY A C 1
ATOM 2856 O O . GLY A 1 350 ? 39.866 -17.140 7.280 1.00 91.94 350 GLY A O 1
ATOM 2857 N N . LEU A 1 351 ? 38.466 -16.556 5.629 1.00 92.44 351 LEU A N 1
ATOM 2858 C CA . LEU A 1 351 ? 39.465 -16.593 4.563 1.00 92.44 351 LEU A CA 1
ATOM 2859 C C . LEU A 1 351 ? 39.941 -15.177 4.227 1.00 92.44 351 LEU A C 1
ATOM 2861 O O . LEU A 1 351 ? 39.183 -14.214 4.305 1.00 92.44 351 LEU A O 1
ATOM 2865 N N . THR A 1 352 ? 41.197 -15.047 3.801 1.00 92.38 352 THR A N 1
ATOM 2866 C CA . THR A 1 352 ? 41.659 -13.820 3.140 1.00 92.38 352 THR A CA 1
ATOM 2867 C C . THR A 1 352 ? 41.079 -13.742 1.727 1.00 92.38 352 THR A C 1
ATOM 2869 O O . THR A 1 352 ? 40.694 -14.766 1.158 1.00 92.38 352 THR A O 1
ATOM 2872 N N . SER A 1 353 ? 41.056 -12.542 1.141 1.00 88.38 353 SER A N 1
ATOM 2873 C CA . SER A 1 353 ? 40.562 -12.326 -0.229 1.00 88.38 353 SER A CA 1
ATOM 2874 C C . SER A 1 353 ? 41.224 -13.271 -1.235 1.00 88.38 353 SER A C 1
ATOM 2876 O O . SER A 1 353 ? 40.537 -14.027 -1.921 1.00 88.38 353 SER A O 1
ATOM 2878 N N . ASP A 1 354 ? 42.557 -13.347 -1.238 1.00 88.25 354 ASP A N 1
ATOM 2879 C CA . ASP A 1 354 ? 43.292 -14.217 -2.162 1.00 88.25 354 ASP A CA 1
ATOM 2880 C C . ASP A 1 354 ? 42.916 -15.695 -2.000 1.00 88.25 354 ASP A C 1
ATOM 2882 O O . ASP A 1 354 ? 42.663 -16.396 -2.984 1.00 88.25 354 ASP A O 1
ATOM 2886 N N . VAL A 1 355 ? 42.824 -16.176 -0.756 1.00 91.00 355 VAL A N 1
ATOM 2887 C CA . VAL A 1 355 ? 42.481 -17.574 -0.469 1.00 91.00 355 VAL A CA 1
ATOM 2888 C C . VAL A 1 355 ? 41.037 -17.869 -0.871 1.00 91.00 355 VAL A C 1
ATOM 2890 O O . VAL A 1 355 ? 40.787 -18.854 -1.565 1.00 91.00 355 VAL A O 1
ATOM 2893 N N . GLY A 1 356 ? 40.084 -17.020 -0.485 1.00 91.44 356 GLY A N 1
ATOM 2894 C CA . GLY A 1 356 ? 38.669 -17.197 -0.805 1.00 91.44 356 GLY A CA 1
ATOM 2895 C C . GLY A 1 356 ? 38.403 -17.192 -2.308 1.00 91.44 356 GLY A C 1
ATOM 2896 O O . GLY A 1 356 ? 37.739 -18.092 -2.829 1.00 91.44 356 GLY A O 1
ATOM 2897 N N . LEU A 1 357 ? 38.986 -16.236 -3.034 1.00 87.31 357 LEU A N 1
ATOM 2898 C CA . LEU A 1 357 ? 38.820 -16.120 -4.482 1.00 87.31 357 LEU A CA 1
ATOM 2899 C C . LEU A 1 357 ? 39.446 -17.303 -5.230 1.00 87.31 357 LEU A C 1
ATOM 2901 O O . LEU A 1 357 ? 38.822 -17.810 -6.168 1.00 87.31 357 LEU A O 1
ATOM 2905 N N . ASN A 1 358 ? 40.634 -17.764 -4.825 1.00 88.62 358 ASN A N 1
ATOM 2906 C CA . ASN A 1 358 ? 41.271 -18.952 -5.409 1.00 88.62 358 ASN A CA 1
ATOM 2907 C C . ASN A 1 358 ? 40.446 -20.217 -5.152 1.00 88.62 358 ASN A C 1
ATOM 2909 O O . ASN A 1 358 ? 40.293 -21.068 -6.033 1.00 88.62 358 ASN A O 1
ATOM 2913 N N . ARG A 1 359 ? 39.823 -20.290 -3.974 1.00 91.56 359 ARG A N 1
ATOM 2914 C CA . ARG A 1 359 ? 38.922 -21.374 -3.576 1.00 91.56 359 ARG A CA 1
ATOM 2915 C C . ARG A 1 359 ? 37.495 -21.207 -4.101 1.00 91.56 359 ARG A C 1
ATOM 2917 O O . ARG A 1 359 ? 36.656 -22.052 -3.827 1.00 91.56 359 ARG A O 1
ATOM 2924 N N . GLY A 1 360 ? 37.209 -20.180 -4.900 1.00 88.88 360 GLY A N 1
ATOM 2925 C CA . GLY A 1 360 ? 35.933 -20.031 -5.603 1.00 88.88 360 GLY A CA 1
ATOM 2926 C C . GLY A 1 360 ? 34.780 -19.431 -4.792 1.00 88.88 360 GLY A C 1
ATOM 2927 O O . GLY A 1 360 ? 33.654 -19.451 -5.287 1.00 88.88 360 GLY A O 1
ATOM 2928 N N . TYR A 1 361 ? 35.043 -18.853 -3.614 1.00 89.25 361 TYR A N 1
ATOM 2929 C CA . TYR A 1 361 ? 34.074 -18.077 -2.825 1.00 89.25 361 TYR A CA 1
ATOM 2930 C C . TYR A 1 361 ? 33.778 -16.741 -3.525 1.00 89.25 361 TYR A C 1
ATOM 2932 O O . TYR A 1 361 ? 34.378 -15.712 -3.224 1.00 89.25 361 TYR A O 1
ATOM 2940 N N . LYS A 1 362 ? 32.908 -16.785 -4.540 1.00 83.69 362 LYS A N 1
ATOM 2941 C CA . LYS A 1 362 ? 32.543 -15.651 -5.402 1.00 83.69 362 LYS A CA 1
ATOM 2942 C C . LYS A 1 362 ? 31.047 -15.658 -5.680 1.00 83.69 362 LYS A C 1
ATOM 2944 O O . LYS A 1 362 ? 30.501 -16.707 -6.025 1.00 83.69 362 LYS A O 1
ATOM 2949 N N . LEU A 1 363 ? 30.418 -14.484 -5.632 1.00 81.38 363 LEU A N 1
ATOM 2950 C CA . LEU A 1 363 ? 29.014 -14.328 -6.001 1.00 81.38 363 LEU A CA 1
ATOM 2951 C C . LEU A 1 363 ? 28.875 -14.305 -7.530 1.00 81.38 363 LEU A C 1
ATOM 2953 O O . LEU A 1 363 ? 29.074 -13.277 -8.175 1.00 81.38 363 LEU A O 1
ATOM 2957 N N . LYS A 1 364 ? 28.588 -15.464 -8.124 1.00 80.81 364 LYS A N 1
ATOM 2958 C CA . LYS A 1 364 ? 28.307 -15.633 -9.558 1.00 80.81 364 LYS A CA 1
ATOM 2959 C C . LYS A 1 364 ? 27.330 -16.782 -9.766 1.00 80.81 364 LYS A C 1
ATOM 2961 O O . LYS A 1 364 ? 27.145 -17.587 -8.860 1.00 80.81 364 LYS A O 1
ATOM 2966 N N . ASP A 1 365 ? 26.756 -16.892 -10.958 1.00 83.62 365 ASP A N 1
ATOM 2967 C CA . ASP A 1 365 ? 25.940 -18.054 -11.309 1.00 83.62 365 ASP A CA 1
ATOM 2968 C C . ASP A 1 365 ? 26.767 -19.341 -11.213 1.00 83.62 365 ASP A C 1
ATOM 2970 O O . ASP A 1 365 ? 27.847 -19.449 -11.802 1.00 83.62 365 ASP A O 1
ATOM 2974 N N . ASN A 1 366 ? 26.234 -20.310 -10.468 1.00 87.44 366 ASN A N 1
ATOM 2975 C CA . ASN A 1 366 ? 26.816 -21.628 -10.250 1.00 87.44 366 ASN A CA 1
ATOM 2976 C C . ASN A 1 366 ? 28.341 -21.575 -9.975 1.00 87.44 366 ASN A C 1
ATOM 2978 O O . ASN A 1 366 ? 29.155 -21.995 -10.810 1.00 87.44 366 ASN A O 1
ATOM 2982 N N . PRO A 1 367 ? 28.782 -21.056 -8.816 1.00 86.88 367 PRO A N 1
ATOM 2983 C CA . PRO A 1 367 ? 30.188 -21.063 -8.448 1.00 86.88 367 PRO A CA 1
ATOM 2984 C C . PRO A 1 367 ? 30.644 -22.479 -8.073 1.00 86.88 367 PRO A C 1
ATOM 2986 O O . PRO A 1 367 ? 29.887 -23.276 -7.520 1.00 86.88 367 PRO A O 1
ATOM 2989 N N . GLN A 1 368 ? 31.907 -22.781 -8.377 1.00 91.25 368 GLN A N 1
ATOM 2990 C CA . GLN A 1 368 ? 32.585 -23.996 -7.932 1.00 91.25 368 GLN A CA 1
ATOM 2991 C C . GLN A 1 368 ? 33.507 -23.643 -6.771 1.00 91.25 368 GLN A C 1
ATOM 2993 O O . GLN A 1 368 ? 34.463 -22.890 -6.968 1.00 91.25 368 GLN A O 1
ATOM 2998 N N . VAL A 1 369 ? 33.224 -24.190 -5.592 1.00 92.44 369 VAL A N 1
ATOM 2999 C CA . VAL A 1 369 ? 33.894 -23.845 -4.336 1.00 92.44 369 VAL A CA 1
ATOM 3000 C C . VAL A 1 369 ? 34.759 -25.009 -3.853 1.00 92.44 369 VAL A C 1
ATOM 3002 O O . VAL A 1 369 ? 34.287 -26.137 -3.714 1.00 92.44 369 VAL A O 1
ATOM 3005 N N . ASP A 1 370 ? 36.035 -24.740 -3.589 1.00 93.69 370 ASP A N 1
ATOM 3006 C CA . ASP A 1 370 ? 36.980 -25.666 -2.965 1.00 93.69 370 ASP A CA 1
ATOM 3007 C C . ASP A 1 370 ? 36.961 -25.490 -1.441 1.00 93.69 370 ASP A C 1
ATOM 3009 O O . ASP A 1 370 ? 37.732 -24.716 -0.867 1.00 93.69 370 ASP A O 1
ATOM 3013 N N . ILE A 1 371 ? 36.094 -26.233 -0.756 1.00 92.12 371 ILE A N 1
ATOM 3014 C CA . ILE A 1 371 ? 36.029 -26.221 0.714 1.00 92.12 371 ILE A CA 1
ATOM 3015 C C . ILE A 1 371 ? 37.117 -27.089 1.375 1.00 92.12 371 ILE A C 1
ATOM 3017 O O . ILE A 1 371 ? 37.310 -27.000 2.585 1.00 92.12 371 ILE A O 1
ATOM 3021 N N . PHE A 1 372 ? 37.878 -27.861 0.594 1.00 90.75 372 PHE A N 1
ATOM 3022 C CA . PHE A 1 372 ? 38.863 -28.829 1.091 1.00 90.75 372 PHE A CA 1
ATOM 3023 C C . PHE A 1 372 ? 40.312 -28.354 0.968 1.00 90.75 372 PHE A C 1
ATOM 3025 O O . PHE A 1 372 ? 41.199 -28.998 1.522 1.00 90.75 372 PHE A O 1
ATOM 3032 N N . ASN A 1 373 ? 40.551 -27.251 0.252 1.00 87.88 373 ASN A N 1
ATOM 3033 C CA . ASN A 1 373 ? 41.886 -26.757 -0.079 1.00 87.88 373 ASN A CA 1
ATOM 3034 C C . ASN A 1 373 ? 42.733 -27.832 -0.786 1.00 87.88 373 ASN A C 1
ATOM 3036 O O . ASN A 1 373 ? 43.882 -28.074 -0.416 1.00 87.88 373 ASN A O 1
ATOM 3040 N N . ASN A 1 374 ? 42.138 -28.543 -1.749 1.00 85.62 374 ASN A N 1
ATOM 3041 C CA . ASN A 1 374 ? 42.802 -29.657 -2.433 1.00 85.62 374 ASN A CA 1
ATOM 3042 C C . ASN A 1 374 ? 42.838 -29.535 -3.962 1.00 85.62 374 ASN A C 1
ATOM 3044 O O . ASN A 1 374 ? 43.397 -30.425 -4.605 1.00 85.62 374 ASN A O 1
ATOM 3048 N N . GLU A 1 375 ? 42.239 -28.477 -4.525 1.00 80.62 375 GLU A N 1
ATOM 3049 C CA . GLU A 1 375 ? 42.119 -28.105 -5.946 1.00 80.62 375 GLU A CA 1
ATOM 3050 C C . GLU A 1 375 ? 41.438 -29.126 -6.876 1.00 80.62 375 GLU A C 1
ATOM 3052 O O . GLU A 1 375 ? 40.868 -28.747 -7.902 1.00 80.62 375 GLU A O 1
ATOM 3057 N N . LYS A 1 376 ? 41.462 -30.412 -6.520 1.00 83.56 376 LYS A N 1
ATOM 3058 C CA . LYS A 1 376 ? 40.995 -31.553 -7.312 1.00 83.56 376 LYS A CA 1
ATOM 3059 C C . LYS A 1 376 ? 39.504 -31.814 -7.157 1.00 83.56 376 LYS A C 1
ATOM 3061 O O . LYS A 1 376 ? 38.922 -32.479 -8.010 1.00 83.56 376 LYS A O 1
ATOM 3066 N N . PHE A 1 377 ? 38.889 -31.319 -6.086 1.00 87.62 377 PHE A N 1
ATOM 3067 C CA . PHE A 1 377 ? 37.473 -31.514 -5.819 1.00 87.62 377 PHE A CA 1
ATOM 3068 C C . PHE A 1 377 ? 36.813 -30.207 -5.378 1.00 87.62 377 PHE A C 1
ATOM 3070 O O . PHE A 1 377 ? 37.155 -29.636 -4.345 1.00 87.62 377 PHE A O 1
ATOM 3077 N N . LYS A 1 378 ? 35.845 -29.741 -6.175 1.00 92.44 378 LYS A N 1
ATOM 3078 C CA . LYS A 1 378 ? 35.073 -28.519 -5.922 1.00 92.44 378 LYS A CA 1
ATOM 3079 C C . LYS A 1 378 ? 33.587 -28.844 -5.910 1.00 92.44 378 LYS A C 1
ATOM 3081 O O . LYS A 1 378 ? 33.112 -29.594 -6.762 1.00 92.44 378 LYS A O 1
ATOM 3086 N N . LEU A 1 379 ? 32.853 -28.254 -4.974 1.00 92.69 379 LEU A N 1
ATOM 3087 C CA . LEU A 1 379 ? 31.399 -28.341 -4.926 1.00 92.69 379 LEU A CA 1
ATOM 3088 C C . LEU A 1 379 ? 30.793 -27.275 -5.836 1.00 92.69 379 LEU A C 1
ATOM 3090 O O . LEU A 1 379 ? 31.132 -26.098 -5.745 1.00 92.69 379 LEU A O 1
ATOM 3094 N N . GLN A 1 380 ? 29.896 -27.699 -6.719 1.00 92.31 380 GLN A N 1
ATOM 3095 C CA . GLN A 1 380 ? 29.120 -26.816 -7.579 1.00 92.31 380 GLN A CA 1
ATOM 3096 C C . GLN A 1 380 ? 27.886 -26.345 -6.804 1.00 92.31 380 GLN A C 1
ATOM 3098 O O . GLN A 1 380 ? 26.996 -27.150 -6.535 1.00 92.31 380 GLN A O 1
ATOM 3103 N N . LEU A 1 381 ? 27.819 -25.062 -6.447 1.00 89.31 381 LEU A N 1
ATOM 3104 C CA . LEU A 1 381 ? 26.614 -24.507 -5.827 1.00 89.31 381 LEU A CA 1
ATOM 3105 C C . LEU A 1 381 ? 25.555 -24.236 -6.903 1.00 89.31 381 LEU A C 1
ATOM 3107 O O . LEU A 1 381 ? 25.899 -23.839 -8.017 1.00 89.31 381 LEU A O 1
ATOM 3111 N N . ALA A 1 382 ? 24.281 -24.444 -6.565 1.00 88.75 382 ALA A N 1
ATOM 3112 C CA . ALA A 1 382 ? 23.132 -24.175 -7.431 1.00 88.75 382 ALA A CA 1
ATOM 3113 C C . ALA A 1 382 ? 22.597 -22.759 -7.166 1.00 88.75 382 ALA A C 1
ATOM 3115 O O . ALA A 1 382 ? 21.563 -22.572 -6.531 1.00 88.75 382 ALA A O 1
ATOM 3116 N N . ILE A 1 383 ? 23.355 -21.757 -7.611 1.00 83.88 383 ILE A N 1
ATOM 3117 C CA . ILE A 1 383 ? 23.112 -20.338 -7.327 1.00 83.88 383 ILE A CA 1
ATOM 3118 C C . ILE A 1 383 ? 22.774 -19.604 -8.621 1.00 83.88 383 ILE A C 1
ATOM 3120 O O . ILE A 1 383 ? 23.460 -19.772 -9.630 1.00 83.88 383 ILE A O 1
ATOM 3124 N N . THR A 1 384 ? 21.746 -18.754 -8.566 1.00 81.81 384 THR A N 1
ATOM 3125 C CA . THR A 1 384 ? 21.415 -17.791 -9.624 1.00 81.81 384 THR A CA 1
ATOM 3126 C C . THR A 1 384 ? 21.414 -16.392 -9.028 1.00 81.81 384 THR A C 1
ATOM 3128 O O . THR A 1 384 ? 20.530 -16.055 -8.244 1.00 81.81 384 THR A O 1
ATOM 3131 N N . THR A 1 385 ? 22.385 -15.563 -9.396 1.00 79.50 385 THR A N 1
ATOM 3132 C CA . THR A 1 385 ? 22.574 -14.245 -8.764 1.00 79.50 385 THR A CA 1
ATOM 3133 C C . THR A 1 385 ? 21.496 -13.225 -9.137 1.00 79.50 385 THR A C 1
ATOM 3135 O O . THR A 1 385 ? 21.273 -12.263 -8.406 1.00 79.50 385 THR A O 1
ATOM 3138 N N . GLU A 1 386 ? 20.742 -13.474 -10.209 1.00 76.69 386 GLU A N 1
ATOM 3139 C CA . GLU A 1 386 ? 19.509 -12.742 -10.522 1.00 76.69 386 GLU A CA 1
ATOM 3140 C C . GLU A 1 386 ? 18.424 -12.927 -9.441 1.00 76.69 386 GLU A C 1
ATOM 3142 O O . GLU A 1 386 ? 17.585 -12.052 -9.249 1.00 76.69 386 GLU A O 1
ATOM 3147 N N . GLN A 1 387 ? 18.448 -14.046 -8.708 1.00 79.38 387 GLN A N 1
ATOM 3148 C CA . GLN A 1 387 ? 17.454 -14.379 -7.679 1.00 79.38 387 GLN A CA 1
ATOM 3149 C C . GLN A 1 387 ? 17.837 -13.887 -6.278 1.00 79.38 387 GLN A C 1
ATOM 3151 O O . GLN A 1 387 ? 17.030 -13.975 -5.361 1.00 79.38 387 GLN A O 1
ATOM 3156 N N . TYR A 1 388 ? 19.050 -13.356 -6.110 1.00 80.56 388 TYR A N 1
ATOM 3157 C CA . TYR A 1 388 ? 19.593 -12.967 -4.806 1.00 80.56 388 TYR A CA 1
ATOM 3158 C C . TYR A 1 388 ? 19.042 -11.638 -4.288 1.00 80.56 388 TYR A C 1
ATOM 3160 O O . TYR A 1 388 ? 19.072 -11.376 -3.092 1.00 80.56 388 TYR A O 1
ATOM 3168 N N . GLY A 1 389 ? 18.501 -10.806 -5.176 1.00 83.88 389 GLY A N 1
ATOM 3169 C CA . GLY A 1 389 ? 17.655 -9.697 -4.768 1.00 83.88 389 GLY A CA 1
ATOM 3170 C C . GLY A 1 389 ? 16.634 -9.379 -5.844 1.00 83.88 389 GLY A C 1
ATOM 3171 O O . GLY A 1 389 ? 16.956 -9.386 -7.036 1.00 83.88 389 GLY A O 1
ATOM 3172 N N . ARG A 1 390 ? 15.393 -9.119 -5.455 1.00 86.44 390 ARG A N 1
ATOM 3173 C CA . ARG A 1 390 ? 14.292 -8.911 -6.395 1.00 86.44 390 ARG A CA 1
ATOM 3174 C C . ARG A 1 390 ? 13.283 -7.913 -5.871 1.00 86.44 390 ARG A C 1
ATOM 3176 O O . ARG A 1 390 ? 13.166 -7.706 -4.669 1.00 86.44 390 ARG A O 1
ATOM 3183 N N . THR A 1 391 ? 12.564 -7.324 -6.814 1.00 90.50 391 THR A N 1
ATOM 3184 C CA . THR A 1 391 ? 11.476 -6.390 -6.557 1.00 90.50 391 THR A CA 1
ATOM 3185 C C . THR A 1 391 ? 10.247 -6.936 -7.246 1.00 90.50 391 THR A C 1
ATOM 3187 O O . THR A 1 391 ? 10.179 -6.989 -8.474 1.00 90.50 391 THR A O 1
ATOM 3190 N N . PHE A 1 392 ? 9.281 -7.340 -6.440 1.00 92.69 392 PHE A N 1
ATOM 3191 C CA . PHE A 1 392 ? 7.954 -7.723 -6.896 1.00 92.69 392 PHE A CA 1
ATOM 3192 C C . PHE A 1 392 ? 7.007 -6.558 -6.680 1.00 92.69 392 PHE A C 1
ATOM 3194 O O . PHE A 1 392 ? 7.253 -5.700 -5.830 1.00 92.69 392 PHE A O 1
ATOM 3201 N N . GLN A 1 393 ? 5.920 -6.507 -7.438 1.00 95.19 393 GLN A N 1
ATOM 3202 C CA . GLN A 1 393 ? 4.913 -5.484 -7.209 1.00 95.19 393 GLN A CA 1
ATOM 3203 C C . GLN A 1 393 ? 3.521 -5.966 -7.577 1.00 95.19 393 GLN A C 1
ATOM 3205 O O . GLN A 1 393 ? 3.327 -6.782 -8.477 1.00 95.19 393 GLN A O 1
ATOM 3210 N N . ASP A 1 394 ? 2.544 -5.323 -6.962 1.00 97.31 394 ASP A N 1
ATOM 3211 C CA . ASP A 1 394 ? 1.181 -5.310 -7.456 1.00 97.31 394 ASP A CA 1
ATOM 3212 C C . ASP A 1 394 ? 0.654 -3.878 -7.404 1.00 97.31 394 ASP A C 1
ATOM 3214 O O . ASP A 1 394 ? 1.151 -3.026 -6.658 1.00 97.31 394 ASP A O 1
ATOM 3218 N N . ARG A 1 395 ? -0.352 -3.597 -8.223 1.00 97.44 395 ARG A N 1
ATOM 3219 C CA . ARG A 1 395 ? -1.012 -2.295 -8.258 1.00 97.44 395 ARG A CA 1
ATOM 3220 C C . ARG A 1 395 ? -2.508 -2.498 -8.208 1.00 97.44 395 ARG A C 1
ATOM 3222 O O . ARG A 1 395 ? -3.033 -3.383 -8.890 1.00 97.44 395 ARG A O 1
ATOM 3229 N N . SER A 1 396 ? -3.189 -1.690 -7.406 1.00 97.62 396 SER A N 1
ATOM 3230 C CA . SER A 1 396 ? -4.643 -1.739 -7.337 1.00 97.62 396 SER A CA 1
ATOM 3231 C C . SER A 1 396 ? -5.267 -1.390 -8.687 1.00 97.62 396 SER A C 1
ATOM 3233 O O . SER A 1 396 ? -4.630 -0.781 -9.545 1.00 97.62 396 SER A O 1
ATOM 3235 N N . HIS A 1 397 ? -6.541 -1.729 -8.846 1.00 96.75 397 HIS A N 1
ATOM 3236 C CA . HIS A 1 397 ? -7.400 -0.995 -9.774 1.00 96.75 397 HIS A CA 1
ATOM 3237 C C . HIS A 1 397 ? -7.465 0.493 -9.404 1.00 96.75 397 HIS A C 1
ATOM 3239 O O . HIS A 1 397 ? -7.161 0.876 -8.264 1.00 96.75 397 HIS A O 1
ATOM 3245 N N . THR A 1 398 ? -7.889 1.335 -10.344 1.00 97.06 398 THR A N 1
ATOM 3246 C CA . THR A 1 398 ? -8.033 2.768 -10.065 1.00 97.06 398 THR A CA 1
ATOM 3247 C C . THR A 1 398 ? -9.148 3.059 -9.070 1.00 97.06 398 THR A C 1
ATOM 3249 O O . THR A 1 398 ? -10.240 2.512 -9.199 1.00 97.06 398 THR A O 1
ATOM 3252 N N . PHE A 1 399 ? -8.914 3.965 -8.128 1.00 98.19 399 PHE A N 1
ATOM 3253 C CA . PHE A 1 399 ? -9.883 4.417 -7.129 1.00 98.19 399 PHE A CA 1
ATOM 3254 C C . PHE A 1 399 ? -9.930 5.949 -7.062 1.00 98.19 399 PHE A C 1
ATOM 3256 O O . PHE A 1 399 ? -9.037 6.619 -7.576 1.00 98.19 399 PHE A O 1
ATOM 3263 N N . ALA A 1 400 ? -10.945 6.500 -6.402 1.00 98.50 400 ALA A N 1
ATOM 3264 C CA . ALA A 1 400 ? -11.081 7.938 -6.180 1.00 98.50 400 ALA A CA 1
ATOM 3265 C C . ALA A 1 400 ? -10.830 8.324 -4.714 1.00 98.50 400 ALA A C 1
ATOM 3267 O O . ALA A 1 400 ? -11.220 7.612 -3.788 1.00 98.50 400 ALA A O 1
ATOM 3268 N N . ILE A 1 401 ? -10.222 9.488 -4.500 1.00 98.56 401 ILE A N 1
ATOM 3269 C CA . ILE A 1 401 ? -10.171 10.181 -3.211 1.00 98.56 401 ILE A CA 1
ATOM 3270 C C . ILE A 1 401 ? -11.117 11.372 -3.304 1.00 98.56 401 ILE A C 1
ATOM 3272 O O . ILE A 1 401 ? -10.926 12.256 -4.138 1.00 98.56 401 ILE A O 1
ATOM 3276 N N . ARG A 1 402 ? -12.137 11.411 -2.448 1.00 98.19 402 ARG A N 1
ATOM 3277 C CA . ARG A 1 402 ? -13.188 12.433 -2.475 1.00 98.19 402 ARG A CA 1
ATOM 3278 C C . ARG A 1 402 ? -13.171 13.313 -1.229 1.00 98.19 402 ARG A C 1
ATOM 3280 O O . ARG A 1 402 ? -12.817 12.826 -0.150 1.00 98.19 402 ARG A O 1
ATOM 3287 N N . PRO A 1 403 ? -13.600 14.586 -1.337 1.00 97.56 403 PRO A N 1
ATOM 3288 C CA . PRO A 1 403 ? -13.776 15.438 -0.171 1.00 97.56 403 PRO A CA 1
ATOM 3289 C C . PRO A 1 403 ? -14.765 14.800 0.797 1.00 97.56 403 PRO A C 1
ATOM 3291 O O . PRO A 1 403 ? -15.769 14.218 0.379 1.00 97.56 403 PRO A O 1
ATOM 3294 N N . ARG A 1 404 ? -14.498 14.937 2.094 1.00 95.56 404 ARG A N 1
ATOM 3295 C CA . ARG A 1 404 ? -15.436 14.513 3.132 1.00 95.56 404 ARG A CA 1
ATOM 3296 C C . ARG A 1 404 ? -16.788 15.226 2.946 1.00 95.56 404 ARG A C 1
ATOM 3298 O O . ARG A 1 404 ? -16.787 16.429 2.679 1.00 95.56 404 ARG A O 1
ATOM 3305 N N . PRO A 1 405 ? -17.936 14.532 3.089 1.00 95.12 405 PRO A N 1
ATOM 3306 C CA . PRO A 1 405 ? -19.239 15.180 2.993 1.00 95.12 405 PRO A CA 1
ATOM 3307 C C . PRO A 1 405 ? -19.362 16.311 4.028 1.00 95.12 405 PRO A C 1
ATOM 3309 O O . PRO A 1 405 ? -19.021 16.074 5.187 1.00 95.12 405 PRO A O 1
ATOM 3312 N N . PRO A 1 406 ? -19.901 17.496 3.675 1.00 93.81 406 PRO A N 1
ATOM 3313 C CA . PRO A 1 406 ? -19.998 18.631 4.603 1.00 93.81 406 PRO A CA 1
ATOM 3314 C C . PRO A 1 406 ? -20.795 18.349 5.885 1.00 93.81 406 PRO A C 1
ATOM 3316 O O . PRO A 1 406 ? -20.628 19.037 6.885 1.00 93.81 406 PRO A O 1
ATOM 3319 N N . SER A 1 407 ? -21.669 17.339 5.864 1.00 93.50 407 SER A N 1
ATOM 3320 C CA . SER A 1 407 ? -22.459 16.898 7.018 1.00 93.50 407 SER A CA 1
ATOM 3321 C C . SER A 1 407 ? -21.672 16.059 8.031 1.00 93.50 407 SER A C 1
ATOM 3323 O O . SER A 1 407 ? -22.201 15.740 9.093 1.00 93.50 407 SER A O 1
ATOM 3325 N N . ILE A 1 408 ? -20.445 15.647 7.704 1.00 94.44 408 ILE A N 1
ATOM 3326 C CA . ILE A 1 408 ? -19.587 14.833 8.565 1.00 94.44 408 ILE A CA 1
ATOM 3327 C C . ILE A 1 408 ? -18.419 15.702 9.022 1.00 94.44 408 ILE A C 1
ATOM 3329 O O . ILE A 1 408 ? -17.634 16.165 8.199 1.00 94.44 408 ILE A O 1
ATOM 3333 N N . SER A 1 409 ? -18.294 15.890 10.339 1.00 90.44 409 SER A N 1
ATOM 3334 C CA . SER A 1 409 ? -17.184 16.643 10.939 1.00 90.44 409 SER A CA 1
ATOM 3335 C C . SER A 1 409 ? -15.822 16.121 10.461 1.00 90.44 409 SER A C 1
ATOM 3337 O O . SER A 1 409 ? -15.660 14.915 10.241 1.00 90.44 409 SER A O 1
ATOM 3339 N N . SER A 1 410 ? -14.833 17.012 10.337 1.00 87.56 410 SER A N 1
ATOM 3340 C CA . SER A 1 410 ? -13.437 16.655 10.040 1.00 87.56 410 SER A CA 1
ATOM 3341 C C . SER A 1 410 ? -12.884 15.624 11.019 1.00 87.56 410 SER A C 1
ATOM 3343 O O . SER A 1 410 ? -12.143 14.733 10.610 1.00 87.56 410 SER A O 1
ATOM 3345 N N . ASP A 1 411 ? -13.325 15.698 12.274 1.00 84.62 411 ASP A N 1
ATOM 3346 C CA . ASP A 1 411 ? -12.787 14.903 13.380 1.00 84.62 411 ASP A CA 1
ATOM 3347 C C . ASP A 1 411 ? -13.539 13.579 13.564 1.00 84.62 411 ASP A C 1
ATOM 3349 O O . ASP A 1 411 ? -13.124 12.715 14.333 1.00 84.62 411 ASP A O 1
ATOM 3353 N N . ALA A 1 412 ? -14.655 13.387 12.852 1.00 89.75 412 ALA A N 1
ATOM 3354 C CA . ALA A 1 412 ? -15.424 12.155 12.947 1.00 89.75 412 ALA A CA 1
ATOM 3355 C C . ALA A 1 412 ? -14.641 10.974 12.353 1.00 89.75 412 ALA A C 1
ATOM 3357 O O . ALA A 1 412 ? -14.104 11.041 11.243 1.00 89.75 412 ALA A O 1
ATOM 3358 N N . GLN A 1 413 ? -14.630 9.843 13.049 1.00 91.25 413 GLN A N 1
ATOM 3359 C CA . GLN A 1 413 ? -14.056 8.617 12.509 1.00 91.25 413 GLN A CA 1
ATOM 3360 C C . GLN A 1 413 ? -14.899 8.112 11.327 1.00 91.25 413 GLN A C 1
ATOM 3362 O O . GLN A 1 413 ? -16.122 8.059 11.423 1.00 91.25 413 GLN A O 1
ATOM 3367 N N . ILE A 1 414 ? -14.254 7.708 10.228 1.00 97.00 414 ILE A N 1
ATOM 3368 C CA . ILE A 1 414 ? -14.890 6.943 9.143 1.00 97.00 414 ILE A CA 1
ATOM 3369 C C . ILE A 1 414 ? -14.055 5.682 8.921 1.00 97.00 414 ILE A C 1
ATOM 3371 O O . ILE A 1 414 ? -12.899 5.787 8.509 1.00 97.00 414 ILE A O 1
ATOM 3375 N N . VAL A 1 415 ? -14.623 4.507 9.188 1.00 96.81 415 VAL A N 1
ATOM 3376 C CA . VAL A 1 415 ? -13.985 3.205 8.943 1.00 96.81 415 VAL A CA 1
ATOM 3377 C C . VAL A 1 415 ? -14.570 2.582 7.682 1.00 96.81 415 VAL A C 1
ATOM 3379 O O . VAL A 1 415 ? -15.782 2.381 7.585 1.00 96.81 415 VAL A O 1
ATOM 3382 N N . ASN A 1 416 ? -13.710 2.281 6.711 1.00 98.12 416 ASN A N 1
ATOM 3383 C CA . ASN A 1 416 ? -14.115 1.630 5.469 1.00 98.12 416 ASN A CA 1
ATOM 3384 C C . ASN A 1 416 ? -14.197 0.113 5.670 1.00 98.12 416 ASN A C 1
ATOM 3386 O O . ASN A 1 416 ? -13.254 -0.493 6.182 1.00 98.12 416 ASN A O 1
ATOM 3390 N N . VAL A 1 417 ? -15.311 -0.489 5.250 1.00 97.75 417 VAL A N 1
ATOM 3391 C CA . VAL A 1 417 ? -15.515 -1.940 5.255 1.00 97.75 417 VAL A CA 1
ATOM 3392 C C . VAL A 1 417 ? -15.724 -2.420 3.827 1.00 97.75 417 VAL A C 1
ATOM 3394 O O . VAL A 1 417 ? -16.700 -2.076 3.155 1.00 97.75 417 VAL A O 1
ATOM 3397 N N . ASN A 1 418 ? -14.787 -3.250 3.391 1.00 96.94 418 ASN A N 1
ATOM 3398 C CA . ASN A 1 418 ? -14.617 -3.698 2.023 1.00 96.94 418 ASN A CA 1
ATOM 3399 C C . ASN A 1 418 ? -14.767 -5.218 1.912 1.00 96.94 418 ASN A C 1
ATOM 3401 O O . ASN A 1 418 ? -14.934 -5.926 2.904 1.00 96.94 418 ASN A O 1
ATOM 3405 N N . VAL A 1 419 ? -14.678 -5.727 0.680 1.00 94.56 419 VAL A N 1
ATOM 3406 C CA . VAL A 1 419 ? -14.623 -7.166 0.401 1.00 94.56 419 VAL A CA 1
ATOM 3407 C C . VAL A 1 419 ? -13.373 -7.503 -0.409 1.00 94.56 419 VAL A C 1
ATOM 3409 O O . VAL A 1 419 ? -13.215 -7.041 -1.549 1.00 94.56 419 VAL A O 1
ATOM 3412 N N . ARG A 1 420 ? -12.517 -8.367 0.144 1.00 91.75 420 ARG A N 1
ATOM 3413 C CA . ARG A 1 420 ? -11.419 -9.019 -0.592 1.00 91.75 420 ARG A CA 1
ATOM 3414 C C . ARG A 1 420 ? -11.916 -10.274 -1.306 1.00 91.75 420 ARG A C 1
ATOM 3416 O O . ARG A 1 420 ? -13.032 -10.730 -1.074 1.00 91.75 420 ARG A O 1
ATOM 3423 N N . GLY A 1 421 ? -11.074 -10.850 -2.155 1.00 90.56 421 GLY A N 1
ATOM 3424 C CA . GLY A 1 421 ? -11.318 -12.171 -2.727 1.00 90.56 421 GLY A CA 1
ATOM 3425 C C . GLY A 1 421 ? -12.188 -12.212 -3.987 1.00 90.56 421 GLY A C 1
ATOM 3426 O O . GLY A 1 421 ? -12.779 -11.213 -4.410 1.00 90.56 421 GLY A O 1
ATOM 3427 N N . LYS A 1 422 ? -12.205 -13.386 -4.631 1.00 90.19 422 LYS A N 1
ATOM 3428 C CA . LYS A 1 422 ? -12.922 -13.667 -5.891 1.00 90.19 422 LYS A CA 1
ATOM 3429 C C . LYS A 1 422 ? -13.565 -15.054 -5.903 1.00 90.19 422 LYS A C 1
ATOM 3431 O O . LYS A 1 422 ? -13.399 -15.828 -4.965 1.00 90.19 422 LYS A O 1
ATOM 3436 N N . ARG A 1 423 ? -14.289 -15.368 -6.986 1.00 91.75 423 ARG A N 1
ATOM 3437 C CA . ARG A 1 423 ? -15.181 -16.536 -7.053 1.00 91.75 423 ARG A CA 1
ATOM 3438 C C . ARG A 1 423 ? -14.358 -17.789 -7.212 1.00 91.75 423 ARG A C 1
ATOM 3440 O O . ARG A 1 423 ? -13.566 -17.865 -8.151 1.00 91.75 423 ARG A O 1
ATOM 3447 N N . GLY A 1 424 ? -14.613 -18.783 -6.379 1.00 90.38 424 GLY A N 1
ATOM 3448 C CA . GLY A 1 424 ? -13.997 -20.100 -6.450 1.00 90.38 424 GLY A CA 1
ATOM 3449 C C . GLY A 1 424 ? -13.526 -20.574 -5.086 1.00 90.38 424 GLY A C 1
ATOM 3450 O O . GLY A 1 424 ? -13.352 -19.785 -4.163 1.00 90.38 424 GLY A O 1
ATOM 3451 N N . ASN A 1 425 ? -13.272 -21.874 -4.980 1.00 88.31 425 ASN A N 1
ATOM 3452 C CA . ASN A 1 425 ? -12.588 -22.435 -3.822 1.00 88.31 425 ASN A CA 1
ATOM 3453 C C . ASN A 1 425 ? -11.102 -22.024 -3.800 1.00 88.31 425 ASN A C 1
ATOM 3455 O O . ASN A 1 425 ? -10.550 -21.619 -4.828 1.00 88.31 425 ASN A O 1
ATOM 3459 N N . ILE A 1 426 ? -10.425 -22.219 -2.661 1.00 85.12 426 ILE A N 1
ATOM 3460 C CA . ILE A 1 426 ? -9.006 -21.859 -2.488 1.00 85.12 426 ILE A CA 1
ATOM 3461 C C . ILE A 1 426 ? -8.088 -22.315 -3.636 1.00 85.12 426 ILE A C 1
ATOM 3463 O O . ILE A 1 426 ? -7.262 -21.540 -4.100 1.00 85.12 426 ILE A O 1
ATOM 3467 N N . VAL A 1 427 ? -8.259 -23.527 -4.177 1.00 88.94 427 VAL A N 1
ATOM 3468 C CA . VAL A 1 427 ? -7.410 -24.052 -5.265 1.00 88.94 427 VAL A CA 1
ATOM 3469 C C . VAL A 1 427 ? -7.702 -23.345 -6.590 1.00 88.94 427 VAL A C 1
ATOM 3471 O O . VAL A 1 427 ? -6.807 -23.153 -7.419 1.00 88.94 427 VAL A O 1
ATOM 3474 N N . GLN A 1 428 ? -8.956 -22.961 -6.823 1.00 91.00 428 GLN A N 1
ATOM 3475 C CA . GLN A 1 428 ? -9.389 -22.267 -8.034 1.00 91.00 428 GLN A CA 1
ATOM 3476 C C . GLN A 1 428 ? -8.932 -20.805 -8.049 1.00 91.00 428 GLN A C 1
ATOM 3478 O O . GLN A 1 428 ? -8.519 -20.320 -9.110 1.00 91.00 428 GLN A O 1
ATOM 3483 N N . VAL A 1 429 ? -8.951 -20.127 -6.899 1.00 89.69 429 VAL A N 1
ATOM 3484 C CA . VAL A 1 429 ? -8.609 -18.697 -6.799 1.00 89.69 429 VAL A CA 1
ATOM 3485 C C . VAL A 1 429 ? -7.145 -18.428 -6.478 1.00 89.69 429 VAL A C 1
ATOM 3487 O O . VAL A 1 429 ? -6.670 -17.343 -6.817 1.00 89.69 429 VAL A O 1
ATOM 3490 N N . TYR A 1 430 ? -6.421 -19.415 -5.934 1.00 89.44 430 TYR A N 1
ATOM 3491 C CA . TYR A 1 430 ? -4.994 -19.302 -5.639 1.00 89.44 430 TYR A CA 1
ATOM 3492 C C . TYR A 1 430 ? -4.212 -18.793 -6.861 1.00 89.44 430 TYR A C 1
ATOM 3494 O O . TYR A 1 430 ? -4.406 -19.309 -7.975 1.00 89.44 430 TYR A O 1
ATOM 3502 N N . PRO A 1 431 ? -3.310 -17.812 -6.677 1.00 88.19 431 PRO A N 1
ATOM 3503 C CA . PRO A 1 431 ? -2.811 -17.266 -5.404 1.00 88.19 431 PRO A CA 1
ATOM 3504 C C . PRO A 1 431 ? -3.546 -16.022 -4.874 1.00 88.19 431 PRO A C 1
ATOM 3506 O O . PRO A 1 431 ? -3.103 -15.426 -3.900 1.00 88.19 431 PRO A O 1
ATOM 3509 N N . ALA A 1 432 ? -4.673 -15.627 -5.477 1.00 89.44 432 ALA A N 1
ATOM 3510 C CA . ALA A 1 432 ? -5.602 -14.730 -4.788 1.00 89.44 432 ALA A CA 1
ATOM 3511 C C . ALA A 1 432 ? -6.348 -15.495 -3.677 1.00 89.44 432 ALA A C 1
ATOM 3513 O O . ALA A 1 432 ? -6.166 -16.702 -3.503 1.00 89.44 432 ALA A O 1
ATOM 3514 N N . VAL A 1 433 ? -7.222 -14.798 -2.955 1.00 89.44 433 VAL A N 1
ATOM 3515 C CA . VAL A 1 433 ? -7.984 -15.370 -1.840 1.00 89.44 433 VAL A CA 1
ATOM 3516 C C . VAL A 1 433 ? -9.471 -15.482 -2.152 1.00 89.44 433 VAL A C 1
ATOM 3518 O O . VAL A 1 433 ? -9.986 -14.935 -3.133 1.00 89.44 433 VAL A O 1
ATOM 3521 N N . GLU A 1 434 ? -10.154 -16.248 -1.314 1.00 88.88 434 GLU A N 1
ATOM 3522 C CA . GLU A 1 434 ? -11.610 -16.348 -1.302 1.00 88.88 434 GLU A CA 1
ATOM 3523 C C . GLU A 1 434 ? -12.227 -15.104 -0.662 1.00 88.88 434 GLU A C 1
ATOM 3525 O O . GLU A 1 434 ? -11.518 -14.266 -0.098 1.00 88.88 434 GLU A O 1
ATOM 3530 N N . TYR A 1 435 ? -13.546 -14.963 -0.775 1.00 89.38 435 TYR A N 1
ATOM 3531 C CA . TYR A 1 435 ? -14.237 -13.796 -0.242 1.00 89.38 435 TYR A CA 1
ATOM 3532 C C . TYR A 1 435 ? -14.093 -13.658 1.258 1.00 89.38 435 TYR A C 1
ATOM 3534 O O . TYR A 1 435 ? -14.298 -14.613 2.006 1.00 89.38 435 TYR A O 1
ATOM 3542 N N . ASP A 1 436 ? -13.844 -12.425 1.679 1.00 90.50 436 ASP A N 1
ATOM 3543 C CA . ASP A 1 436 ? -13.935 -12.058 3.077 1.00 90.50 436 ASP A CA 1
ATOM 3544 C C . ASP A 1 436 ? -14.219 -10.567 3.252 1.00 90.50 436 ASP A C 1
ATOM 3546 O O . ASP A 1 436 ? -13.955 -9.773 2.342 1.00 90.50 436 ASP A O 1
ATOM 3550 N N . PHE A 1 437 ? -14.740 -10.183 4.416 1.00 93.31 437 PHE A N 1
ATOM 3551 C CA . PHE A 1 437 ? -14.824 -8.769 4.787 1.00 93.31 437 PHE A CA 1
ATOM 3552 C C . PHE A 1 437 ? -13.459 -8.261 5.246 1.00 93.31 437 PHE A C 1
ATOM 3554 O O . PHE A 1 437 ? -12.743 -8.967 5.947 1.00 93.31 437 PHE A O 1
ATOM 3561 N N . VAL A 1 438 ? -13.109 -7.031 4.868 1.00 92.69 438 VAL A N 1
ATOM 3562 C CA . VAL A 1 438 ? -11.869 -6.375 5.302 1.00 92.69 438 VAL A CA 1
ATOM 3563 C C . VAL A 1 438 ? -12.193 -4.974 5.828 1.00 92.69 438 VAL A C 1
ATOM 3565 O O . VAL A 1 438 ? -12.683 -4.150 5.052 1.00 92.69 438 VAL A O 1
ATOM 3568 N N . PRO A 1 439 ? -11.926 -4.682 7.112 1.00 91.31 439 PRO A N 1
ATOM 3569 C CA . PRO A 1 439 ? -11.482 -5.636 8.132 1.00 91.31 439 PRO A CA 1
ATOM 3570 C C . PRO A 1 439 ? -12.570 -6.675 8.457 1.00 91.31 439 PRO A C 1
ATOM 3572 O O . PRO A 1 439 ? -13.764 -6.380 8.385 1.00 91.31 439 PRO A O 1
ATOM 3575 N N . ASN A 1 440 ? -12.167 -7.874 8.888 1.00 87.00 440 ASN A N 1
ATOM 3576 C CA . ASN A 1 440 ? -13.097 -8.874 9.428 1.00 87.00 440 ASN A CA 1
ATOM 3577 C C . ASN A 1 440 ? -13.784 -8.388 10.714 1.00 87.00 440 ASN A C 1
ATOM 3579 O O . ASN A 1 440 ? -14.947 -8.701 10.959 1.00 87.00 440 ASN A O 1
ATOM 3583 N N . THR A 1 441 ? -13.064 -7.608 11.522 1.00 86.50 441 THR A N 1
ATOM 3584 C CA . THR A 1 441 ? -13.591 -6.930 12.707 1.00 86.50 441 THR A CA 1
ATOM 3585 C C . THR A 1 441 ? -13.390 -5.430 12.539 1.00 86.50 441 THR A C 1
ATOM 3587 O O . THR A 1 441 ? -12.280 -4.925 12.685 1.00 86.50 441 THR A O 1
ATOM 3590 N N . ALA A 1 442 ? -14.466 -4.714 12.228 1.00 91.00 442 ALA A N 1
ATOM 3591 C CA . ALA A 1 442 ? -14.483 -3.260 12.203 1.00 91.00 442 ALA A CA 1
ATOM 3592 C C . ALA A 1 442 ? -14.787 -2.741 13.612 1.00 91.00 442 ALA A C 1
ATOM 3594 O O . ALA A 1 442 ? -15.826 -3.077 14.176 1.00 91.00 442 ALA A O 1
ATOM 3595 N N . VAL A 1 443 ? -13.904 -1.919 14.175 1.00 87.81 443 VAL A N 1
ATOM 3596 C CA . VAL A 1 443 ? -14.121 -1.258 15.471 1.00 87.81 443 VAL A CA 1
ATOM 3597 C C . VAL A 1 443 ? -14.323 0.229 15.217 1.00 87.81 443 VAL A C 1
ATOM 3599 O O . VAL A 1 443 ? -13.524 0.843 14.509 1.00 87.81 443 VAL A O 1
ATOM 3602 N N . VAL A 1 444 ? -15.399 0.797 15.754 1.00 90.62 444 VAL A N 1
ATOM 3603 C CA . VAL A 1 444 ? -15.783 2.200 15.550 1.00 90.62 444 VAL A CA 1
ATOM 3604 C C . VAL A 1 444 ? -16.290 2.778 16.865 1.00 90.62 444 VAL A C 1
ATOM 3606 O O . VAL A 1 444 ? -17.033 2.119 17.592 1.00 90.62 444 VAL A O 1
ATOM 3609 N N . GLN A 1 445 ? -15.903 4.010 17.179 1.00 89.19 445 GLN A N 1
ATOM 3610 C CA . GLN A 1 445 ? -16.486 4.716 18.317 1.00 89.19 445 GLN A CA 1
ATOM 3611 C C . GLN A 1 445 ? -17.948 5.076 18.009 1.00 89.19 445 GLN A C 1
ATOM 3613 O O . GLN A 1 445 ? -18.295 5.380 16.865 1.00 89.19 445 GLN A O 1
ATOM 3618 N N . LYS A 1 446 ? -18.824 5.056 19.013 1.00 90.06 446 LYS A N 1
ATOM 3619 C CA . LYS A 1 446 ? -20.186 5.583 18.886 1.00 90.06 446 LYS A CA 1
ATOM 3620 C C . LYS A 1 446 ? -20.154 7.017 18.357 1.00 90.06 446 LYS A C 1
ATOM 3622 O O . LYS A 1 446 ? -19.246 7.783 18.656 1.00 90.06 446 LYS A O 1
ATOM 3627 N N . ASP A 1 447 ? -21.127 7.344 17.514 1.00 92.62 447 ASP A N 1
ATOM 3628 C CA . ASP A 1 447 ? -21.196 8.565 16.709 1.00 92.62 447 ASP A CA 1
ATOM 3629 C C . ASP A 1 447 ? -20.114 8.706 15.619 1.00 92.62 447 ASP A C 1
ATOM 3631 O O . ASP A 1 447 ? -20.146 9.667 14.842 1.00 92.62 447 ASP A O 1
ATOM 3635 N N . GLY A 1 448 ? -19.218 7.726 15.483 1.00 94.25 448 GLY A N 1
ATOM 3636 C CA . GLY A 1 448 ? -18.390 7.526 14.299 1.00 94.25 448 GLY A CA 1
ATOM 3637 C C . GLY A 1 448 ? -19.191 6.978 13.116 1.00 94.25 448 GLY A C 1
ATOM 3638 O O . GLY A 1 448 ? -20.409 6.792 13.182 1.00 94.25 448 GLY A O 1
ATOM 3639 N N . TYR A 1 449 ? -18.505 6.721 12.005 1.00 97.50 449 TYR A N 1
ATOM 3640 C CA . TYR A 1 449 ? -19.113 6.292 10.749 1.00 97.50 449 TYR A CA 1
ATOM 3641 C C . TYR A 1 449 ? -18.477 5.011 10.215 1.00 97.50 449 TYR A C 1
ATOM 3643 O O . TYR A 1 449 ? -17.262 4.820 10.273 1.00 97.50 449 TYR A O 1
ATOM 3651 N N . VAL A 1 450 ? -19.310 4.174 9.605 1.00 97.75 450 VAL A N 1
ATOM 3652 C CA . VAL A 1 450 ? -18.902 3.034 8.777 1.00 97.75 450 VAL A CA 1
ATOM 3653 C C . VAL A 1 450 ? -19.235 3.318 7.319 1.00 97.75 450 VAL A C 1
ATOM 3655 O O . VAL A 1 450 ? -20.310 3.835 7.015 1.00 97.75 450 VAL A O 1
ATOM 3658 N N . HIS A 1 451 ? -18.332 2.976 6.405 1.00 98.19 451 HIS A N 1
ATOM 3659 C CA . HIS A 1 451 ? -18.562 3.065 4.963 1.00 98.19 451 HIS A CA 1
ATOM 3660 C C . HIS A 1 451 ? -18.436 1.673 4.344 1.00 98.19 451 HIS A C 1
ATOM 3662 O O . HIS A 1 451 ? -17.335 1.184 4.111 1.00 98.19 451 HIS A O 1
ATOM 3668 N N . TYR A 1 452 ? -19.580 1.025 4.117 1.00 98.00 452 TYR A N 1
ATOM 3669 C CA . TYR A 1 452 ? -19.653 -0.270 3.439 1.00 98.00 452 TYR A CA 1
ATOM 3670 C C . TYR A 1 452 ? -19.650 -0.072 1.923 1.00 98.00 452 TYR A C 1
ATOM 3672 O O . TYR A 1 452 ? -20.567 0.555 1.382 1.00 98.00 452 TYR A O 1
ATOM 3680 N N . GLN A 1 453 ? -18.640 -0.622 1.249 1.00 96.88 453 GLN A N 1
ATOM 3681 C CA . GLN A 1 453 ? -18.484 -0.500 -0.199 1.00 96.88 453 GLN A CA 1
ATOM 3682 C C . GLN A 1 453 ? -17.655 -1.655 -0.768 1.00 96.88 453 GLN A C 1
ATOM 3684 O O . GLN A 1 453 ? -16.632 -2.042 -0.202 1.00 96.88 453 GLN A O 1
ATOM 3689 N N . TRP A 1 454 ? -18.045 -2.194 -1.921 1.00 95.50 454 TRP A N 1
ATOM 3690 C CA . TRP A 1 454 ? -17.260 -3.217 -2.612 1.00 95.50 454 TRP A CA 1
ATOM 3691 C C . TRP A 1 454 ? -17.621 -3.323 -4.089 1.00 95.50 454 TRP A C 1
ATOM 3693 O O . TRP A 1 454 ? -18.639 -2.818 -4.560 1.00 95.50 454 TRP A O 1
ATOM 3703 N N . THR A 1 455 ? -16.770 -4.039 -4.816 1.00 94.06 455 THR A N 1
ATOM 3704 C CA . THR A 1 455 ? -17.029 -4.476 -6.185 1.00 94.06 455 THR A CA 1
ATOM 3705 C C . THR A 1 455 ? -17.028 -5.995 -6.260 1.00 94.06 455 THR A C 1
ATOM 3707 O O . THR A 1 455 ? -16.226 -6.676 -5.619 1.00 94.06 455 THR A O 1
ATOM 3710 N N . GLY A 1 456 ? -17.930 -6.505 -7.083 1.00 91.94 456 GLY A N 1
ATOM 3711 C CA . GLY A 1 456 ? -17.936 -7.844 -7.632 1.00 91.94 456 GLY A CA 1
ATOM 3712 C C . GLY A 1 456 ? -17.594 -7.847 -9.124 1.00 91.94 456 GLY A C 1
ATOM 3713 O O . GLY A 1 456 ? -17.138 -6.852 -9.677 1.00 91.94 456 GLY A O 1
ATOM 3714 N N . SER A 1 457 ? -17.820 -8.963 -9.801 1.00 92.62 457 SER A N 1
ATOM 3715 C CA . SER A 1 457 ? -17.493 -9.225 -11.196 1.00 92.62 457 SER A CA 1
ATOM 3716 C C . SER A 1 457 ? -18.481 -10.217 -11.796 1.00 92.62 457 SER A C 1
ATOM 3718 O O . SER A 1 457 ? -18.907 -11.164 -11.138 1.00 92.62 457 SER A O 1
ATOM 3720 N N . ASP A 1 458 ? -18.789 -10.032 -13.078 1.00 92.81 458 ASP A N 1
ATOM 3721 C CA . ASP A 1 458 ? -19.586 -10.970 -13.877 1.00 92.81 458 ASP A CA 1
ATOM 3722 C C . ASP A 1 458 ? -18.732 -11.884 -14.769 1.00 92.81 458 ASP A C 1
ATOM 3724 O O . ASP A 1 458 ? -19.257 -12.719 -15.504 1.00 92.81 458 ASP A O 1
ATOM 3728 N N . ASN A 1 459 ? -17.405 -11.761 -14.677 1.00 93.44 459 ASN A N 1
ATOM 3729 C CA . ASN A 1 459 ? -16.460 -12.380 -15.601 1.00 93.44 459 ASN A CA 1
ATOM 3730 C C . ASN A 1 459 ? -15.505 -13.350 -14.891 1.00 93.44 459 ASN A C 1
ATOM 3732 O O . ASN A 1 459 ? -14.369 -13.514 -15.317 1.00 93.44 459 ASN A O 1
ATOM 3736 N N . ASN A 1 460 ? -15.889 -13.981 -13.780 1.00 92.88 460 ASN A N 1
ATOM 3737 C CA . ASN A 1 460 ? -15.070 -15.069 -13.231 1.00 92.88 460 ASN A CA 1
ATOM 3738 C C . ASN A 1 460 ? -15.151 -16.319 -14.140 1.00 92.88 460 ASN A C 1
ATOM 3740 O O . ASN A 1 460 ? -16.136 -16.476 -14.865 1.00 92.88 460 ASN A O 1
ATOM 3744 N N . PRO A 1 461 ? -14.179 -17.250 -14.085 1.00 93.25 461 PRO A N 1
ATOM 3745 C CA . PRO A 1 461 ? -14.277 -18.523 -14.797 1.00 93.25 461 PRO A CA 1
ATOM 3746 C C . PRO A 1 461 ? -15.598 -19.246 -14.500 1.00 93.25 461 PRO A C 1
ATOM 3748 O O . PRO A 1 461 ? -15.965 -19.427 -13.339 1.00 93.25 461 PRO A O 1
ATOM 3751 N N . GLY A 1 462 ? -16.308 -19.689 -15.541 1.00 91.62 462 GLY A N 1
ATOM 3752 C CA . GLY A 1 462 ? -17.641 -20.299 -15.393 1.00 91.62 462 GLY A CA 1
ATOM 3753 C C . GLY A 1 462 ? -17.668 -21.593 -14.574 1.00 91.62 462 GLY A C 1
ATOM 3754 O O . GLY A 1 462 ? -18.702 -21.945 -14.018 1.00 91.62 462 GLY A O 1
ATOM 3755 N N . ASN A 1 463 ? -16.525 -22.274 -14.453 1.00 91.31 463 ASN A N 1
ATOM 3756 C CA . ASN A 1 463 ? -16.361 -23.482 -13.644 1.00 91.31 463 ASN A CA 1
ATOM 3757 C C . ASN A 1 463 ? -15.799 -23.216 -12.238 1.00 91.31 463 ASN A C 1
ATOM 3759 O O . ASN A 1 463 ? -15.365 -24.161 -11.581 1.00 91.31 463 ASN A O 1
ATOM 3763 N N . ASN A 1 464 ? -15.724 -21.954 -11.809 1.00 91.12 464 ASN A N 1
ATOM 3764 C CA . ASN A 1 464 ? -15.365 -21.638 -10.436 1.00 91.12 464 ASN A CA 1
ATOM 3765 C C . ASN A 1 464 ? -16.575 -21.816 -9.521 1.00 91.12 464 ASN A C 1
ATOM 3767 O O . ASN A 1 464 ? -17.683 -21.336 -9.800 1.00 91.12 464 ASN A O 1
ATOM 3771 N N . ASP A 1 465 ? -16.306 -22.460 -8.397 1.00 89.44 465 ASP A N 1
ATOM 3772 C CA . ASP A 1 465 ? -17.275 -22.766 -7.367 1.00 89.44 465 ASP A CA 1
ATOM 3773 C C . ASP A 1 465 ? -17.838 -21.452 -6.790 1.00 89.44 465 ASP A C 1
ATOM 3775 O O . ASP A 1 465 ? -17.104 -20.515 -6.477 1.00 89.44 465 ASP A O 1
ATOM 3779 N N . GLY A 1 466 ? -19.159 -21.339 -6.701 1.00 88.56 466 GLY A N 1
ATOM 3780 C CA . GLY A 1 466 ? -19.846 -20.166 -6.151 1.00 88.56 466 GLY A CA 1
ATOM 3781 C C . GLY A 1 466 ? -21.362 -20.352 -6.162 1.00 88.56 466 GLY A C 1
ATOM 3782 O O . GLY A 1 466 ? -21.856 -21.136 -6.969 1.00 88.56 466 GLY A O 1
ATOM 3783 N N . GLN A 1 467 ? -22.093 -19.617 -5.324 1.00 88.00 467 GLN A N 1
ATOM 3784 C CA . GLN A 1 467 ? -23.558 -19.524 -5.440 1.00 88.00 467 GLN A CA 1
ATOM 3785 C C . GLN A 1 467 ? -23.984 -18.434 -6.415 1.00 88.00 467 GLN A C 1
ATOM 3787 O O . GLN A 1 467 ? -23.192 -17.546 -6.779 1.00 88.00 467 GLN A O 1
ATOM 3792 N N . GLY A 1 468 ? -25.243 -18.492 -6.830 1.00 89.75 468 GLY A N 1
ATOM 3793 C CA . GLY A 1 468 ? -25.768 -17.626 -7.866 1.00 89.75 468 GLY A CA 1
ATOM 3794 C C . GLY A 1 468 ? -25.329 -18.041 -9.263 1.00 89.75 468 GLY A C 1
ATOM 3795 O O . GLY A 1 468 ? -24.629 -19.035 -9.487 1.00 89.75 468 GLY A O 1
ATOM 3796 N N . ARG A 1 469 ? -25.689 -17.191 -10.220 1.00 91.00 469 ARG A N 1
ATOM 3797 C CA . ARG A 1 469 ? -25.370 -17.309 -11.639 1.00 91.00 469 ARG A CA 1
ATOM 3798 C C . ARG A 1 469 ? -23.871 -17.544 -11.832 1.00 91.00 469 ARG A C 1
ATOM 3800 O O . ARG A 1 469 ? -23.040 -16.809 -11.287 1.00 91.00 469 ARG A O 1
ATOM 3807 N N . ALA A 1 470 ? -23.529 -18.547 -12.641 1.00 91.62 470 ALA A N 1
ATOM 3808 C CA . ALA A 1 470 ? -22.147 -18.868 -12.994 1.00 91.62 470 ALA A CA 1
ATOM 3809 C C . ALA A 1 470 ? -21.377 -17.620 -13.463 1.00 91.62 470 ALA A C 1
ATOM 3811 O O . ALA A 1 470 ? -21.969 -16.689 -14.009 1.00 91.62 470 ALA A O 1
ATOM 3812 N N . SER A 1 471 ? -20.062 -17.594 -13.220 1.00 92.00 471 SER A N 1
ATOM 3813 C CA . SER A 1 471 ? -19.164 -16.452 -13.481 1.00 92.00 471 SER A CA 1
ATOM 3814 C C . SER A 1 471 ? -19.410 -15.183 -12.657 1.00 92.00 471 SER A C 1
ATOM 3816 O O . SER A 1 471 ? -18.505 -14.353 -12.552 1.00 92.00 471 SER A O 1
ATOM 3818 N N . THR A 1 472 ? -20.570 -15.038 -12.016 1.00 91.94 472 THR A N 1
ATOM 3819 C CA . THR A 1 472 ? -20.893 -13.834 -11.249 1.00 91.94 472 THR A CA 1
ATOM 3820 C C . THR A 1 472 ? -20.549 -13.958 -9.780 1.00 91.94 472 THR A C 1
ATOM 3822 O O . THR A 1 472 ? -20.651 -15.036 -9.179 1.00 91.94 472 THR A O 1
ATOM 3825 N N . ASP A 1 473 ? -20.187 -12.830 -9.188 1.00 89.62 473 ASP A N 1
ATOM 3826 C CA . ASP A 1 473 ? -20.055 -12.703 -7.754 1.00 89.62 473 ASP A CA 1
ATOM 3827 C C . ASP A 1 473 ? -20.706 -11.447 -7.194 1.00 89.62 473 ASP A C 1
ATOM 3829 O O . ASP A 1 473 ? -20.742 -10.392 -7.823 1.00 89.62 473 ASP A O 1
ATOM 3833 N N . ARG A 1 474 ? -21.285 -11.596 -6.007 1.00 92.25 474 ARG A N 1
ATOM 3834 C CA . ARG A 1 474 ? -21.907 -10.522 -5.238 1.00 92.25 474 ARG A CA 1
ATOM 3835 C C . ARG A 1 474 ? -21.608 -10.767 -3.772 1.00 92.25 474 ARG A C 1
ATOM 3837 O O . ARG A 1 474 ? -21.399 -11.905 -3.359 1.00 92.25 474 ARG A O 1
ATOM 3844 N N . SER A 1 475 ? -21.592 -9.694 -3.001 1.00 93.62 475 SER A N 1
ATOM 3845 C CA . SER A 1 475 ? -21.481 -9.752 -1.546 1.00 93.62 475 SER A CA 1
ATOM 3846 C C . SER A 1 475 ? -22.582 -8.907 -0.942 1.00 93.62 475 SER A C 1
ATOM 3848 O O . SER A 1 475 ? -22.976 -7.912 -1.541 1.00 93.62 475 SER A O 1
ATOM 3850 N N . ASN A 1 476 ? -23.070 -9.313 0.221 1.00 94.44 476 ASN A N 1
ATOM 3851 C CA . ASN A 1 476 ? -24.084 -8.613 0.998 1.00 94.44 476 ASN A CA 1
ATOM 3852 C C . ASN A 1 476 ? -23.749 -8.720 2.487 1.00 94.44 476 ASN A C 1
ATOM 3854 O O . ASN A 1 476 ? -22.893 -9.512 2.882 1.00 94.44 476 ASN A O 1
ATOM 3858 N N . VAL A 1 477 ? -24.427 -7.926 3.306 1.00 94.56 477 VAL A N 1
ATOM 3859 C CA . VAL A 1 477 ? -24.269 -7.912 4.761 1.00 94.56 477 VAL A CA 1
ATOM 3860 C C . VAL A 1 477 ? -25.624 -8.214 5.381 1.00 94.56 477 VAL A C 1
ATOM 3862 O O . VAL A 1 477 ? -26.561 -7.425 5.281 1.00 94.56 477 VAL A O 1
ATOM 3865 N N . VAL A 1 478 ? -25.717 -9.378 6.021 1.00 92.31 478 VAL A N 1
ATOM 3866 C CA . VAL A 1 478 ? -26.915 -9.839 6.719 1.00 92.31 478 VAL A CA 1
ATOM 3867 C C . VAL A 1 478 ? -26.556 -10.201 8.151 1.00 92.31 478 VAL A C 1
ATOM 3869 O O . VAL A 1 478 ? -25.707 -11.050 8.409 1.00 92.31 478 VAL A O 1
ATOM 3872 N N . MET A 1 479 ? -27.221 -9.542 9.088 1.00 91.38 479 MET A N 1
ATOM 3873 C CA . MET A 1 479 ? -27.069 -9.709 10.526 1.00 91.38 479 MET A CA 1
ATOM 3874 C C . MET A 1 479 ? -27.445 -11.133 10.925 1.00 91.38 479 MET A C 1
ATOM 3876 O O . MET A 1 479 ? -28.492 -11.651 10.526 1.00 91.38 479 MET A O 1
ATOM 3880 N N . ILE A 1 480 ? -26.612 -11.751 11.751 1.00 86.88 480 ILE A N 1
ATOM 3881 C CA . ILE A 1 480 ? -26.829 -13.103 12.270 1.00 86.88 480 ILE A CA 1
ATOM 3882 C C . ILE A 1 480 ? -27.119 -13.055 13.766 1.00 86.88 480 ILE A C 1
ATOM 3884 O O . ILE A 1 480 ? -26.818 -12.072 14.445 1.00 86.88 480 ILE A O 1
ATOM 3888 N N . LYS A 1 481 ? -27.722 -14.122 14.296 1.00 73.19 481 LYS A N 1
ATOM 3889 C CA . LYS A 1 481 ? -27.868 -14.265 15.748 1.00 73.19 481 LYS A CA 1
ATOM 3890 C C . LYS A 1 481 ? -26.496 -14.337 16.418 1.00 73.19 481 LYS A C 1
ATOM 3892 O O . LYS A 1 481 ? -25.551 -14.891 15.848 1.00 73.19 481 LYS A O 1
ATOM 3897 N N . SER A 1 482 ? -26.427 -13.806 17.638 1.00 63.25 482 SER A N 1
ATOM 3898 C CA . SER A 1 482 ? -25.266 -13.907 18.522 1.00 63.25 482 SER A CA 1
ATOM 3899 C C . SER A 1 482 ? -24.794 -15.357 18.673 1.00 63.25 482 SER A C 1
ATOM 3901 O O . SER A 1 482 ? -25.548 -16.309 18.447 1.00 63.25 482 SER A O 1
ATOM 3903 N N . ALA A 1 483 ? -23.510 -15.515 19.003 1.00 60.75 483 ALA A N 1
ATOM 3904 C CA . ALA A 1 483 ? -22.852 -16.811 19.071 1.00 60.75 483 ALA A CA 1
ATOM 3905 C C . ALA A 1 483 ? -23.632 -17.803 19.953 1.00 60.75 483 ALA A C 1
ATOM 3907 O O . ALA A 1 483 ? -24.031 -17.485 21.070 1.00 60.75 483 ALA A O 1
ATOM 3908 N N . VAL A 1 484 ? -23.851 -19.013 19.430 1.00 57.78 484 VAL A N 1
ATOM 3909 C CA . VAL A 1 484 ? -24.535 -20.105 20.152 1.00 57.78 484 VAL A CA 1
ATOM 3910 C C . VAL A 1 484 ? -23.602 -20.748 21.191 1.00 57.78 484 VAL A C 1
ATOM 3912 O O . VAL A 1 484 ? -24.066 -21.329 22.167 1.00 57.78 484 VAL A O 1
ATOM 3915 N N . TYR A 1 485 ? -22.288 -20.603 20.999 1.00 58.41 485 TYR A N 1
ATOM 3916 C CA . TYR A 1 485 ? -21.231 -21.105 21.875 1.00 58.41 485 TYR A CA 1
ATOM 3917 C C . TYR A 1 485 ? -20.244 -19.980 22.195 1.00 58.41 485 TYR A C 1
ATOM 3919 O O . TYR A 1 485 ? -20.061 -19.071 21.384 1.00 58.41 485 TYR A O 1
ATOM 3927 N N . THR A 1 486 ? -19.592 -20.049 23.356 1.00 56.06 486 THR A N 1
ATOM 3928 C CA . THR A 1 486 ? -18.509 -19.131 23.730 1.00 56.06 486 THR A CA 1
ATOM 3929 C C . THR A 1 486 ? -17.373 -19.204 22.704 1.00 56.06 486 THR A C 1
ATOM 3931 O O . THR A 1 486 ? -16.956 -20.291 22.307 1.00 56.06 486 THR A O 1
ATOM 3934 N N . GLU A 1 487 ? -16.881 -18.048 22.257 1.00 54.50 487 GLU A N 1
ATOM 3935 C CA . GLU A 1 487 ? -15.783 -17.959 21.290 1.00 54.50 487 GLU A CA 1
ATOM 3936 C C . GLU A 1 487 ? -14.461 -18.436 21.921 1.00 54.50 487 GLU A C 1
ATOM 3938 O O . GLU A 1 487 ? -14.172 -18.149 23.085 1.00 54.50 487 GLU A O 1
ATOM 3943 N N . GLY A 1 488 ? -13.664 -19.201 21.170 1.00 50.94 488 GLY A N 1
ATOM 3944 C CA . GLY A 1 488 ? -12.300 -19.550 21.570 1.00 50.94 488 GLY A CA 1
ATOM 3945 C C . GLY A 1 488 ? -11.328 -18.426 21.222 1.00 50.94 488 GLY A C 1
ATOM 3946 O O . GLY A 1 488 ? -11.479 -17.784 20.190 1.00 50.94 488 GLY A O 1
ATOM 3947 N N . SER A 1 489 ? -10.321 -18.188 22.065 1.00 46.44 489 SER A N 1
ATOM 3948 C CA . SER A 1 489 ? -9.284 -17.189 21.780 1.00 46.44 489 SER A CA 1
ATOM 3949 C C . SER A 1 489 ? -8.078 -17.836 21.082 1.00 46.44 489 SER A C 1
ATOM 3951 O O . SER A 1 489 ? -7.546 -18.810 21.615 1.00 46.44 489 SER A O 1
ATOM 3953 N N . PRO A 1 490 ? -7.576 -17.294 19.955 1.00 43.09 490 PRO A N 1
ATOM 3954 C CA . PRO A 1 490 ? -6.351 -17.773 19.309 1.00 43.09 490 PRO A CA 1
ATOM 3955 C C . PRO A 1 490 ? -5.098 -17.669 20.194 1.00 43.09 490 PRO A C 1
ATOM 3957 O O . PRO A 1 490 ? -4.166 -18.451 20.025 1.00 43.09 490 PRO A O 1
ATOM 3960 N N . SER A 1 491 ? -5.066 -16.720 21.142 1.00 43.06 491 SER A N 1
ATOM 3961 C CA . SER A 1 491 ? -3.918 -16.496 22.040 1.00 43.06 491 SER A CA 1
ATOM 3962 C C . SER A 1 491 ? -3.824 -17.521 23.169 1.00 43.06 491 SER A C 1
ATOM 3964 O O . SER A 1 491 ? -2.781 -17.677 23.800 1.00 43.06 491 SER A O 1
ATOM 3966 N N . THR A 1 492 ? -4.899 -18.265 23.405 1.00 43.28 492 THR A N 1
ATOM 3967 C CA . THR A 1 492 ? -4.929 -19.352 24.369 1.00 43.28 492 THR A CA 1
ATOM 3968 C C . THR A 1 492 ? -5.437 -20.584 23.650 1.00 43.28 492 THR A C 1
ATOM 3970 O O . THR A 1 492 ? -6.641 -20.718 23.456 1.00 43.28 492 THR A O 1
ATOM 3973 N N . TYR A 1 493 ? -4.554 -21.522 23.309 1.00 40.81 493 TYR A N 1
ATOM 3974 C CA . TYR A 1 493 ? -4.935 -22.899 22.972 1.00 40.81 493 TYR A CA 1
ATOM 3975 C C . TYR A 1 493 ? -5.559 -23.596 24.204 1.00 40.81 493 TYR A C 1
ATOM 3977 O O . TYR A 1 493 ? -5.089 -24.632 24.668 1.00 40.81 493 TYR A O 1
ATOM 3985 N N . LYS A 1 494 ? -6.602 -23.007 24.799 1.00 40.25 494 LYS A N 1
ATOM 3986 C CA . LYS A 1 494 ? -7.424 -23.624 25.827 1.00 40.25 494 LYS A CA 1
ATOM 3987 C C . LYS A 1 494 ? -8.247 -24.685 25.116 1.00 40.25 494 LYS A C 1
ATOM 3989 O O . LYS A 1 494 ? -9.167 -24.394 24.358 1.00 40.25 494 LYS A O 1
ATOM 3994 N N . THR A 1 495 ? -7.869 -25.934 25.349 1.00 41.22 495 THR A N 1
ATOM 3995 C CA . THR A 1 495 ? -8.679 -27.113 25.055 1.00 41.22 495 THR A CA 1
ATOM 3996 C C . THR A 1 495 ? -10.114 -26.888 25.540 1.00 41.22 495 THR A C 1
ATOM 3998 O O . THR A 1 495 ? -10.325 -26.750 26.744 1.00 41.22 495 THR A O 1
ATOM 4001 N N . GLY A 1 496 ? -11.089 -26.854 24.624 1.00 41.34 496 GLY A N 1
ATOM 4002 C CA . GLY A 1 496 ? -12.517 -26.926 24.964 1.00 41.34 496 GLY A CA 1
ATOM 4003 C C . GLY A 1 496 ? -13.416 -25.762 24.534 1.00 41.34 496 GLY A C 1
ATOM 4004 O O . GLY A 1 496 ? -14.629 -25.903 24.664 1.00 41.34 496 GLY A O 1
ATOM 4005 N N . THR A 1 497 ? -12.893 -24.658 23.990 1.00 44.69 497 THR A N 1
ATOM 4006 C CA . THR A 1 497 ? -13.728 -23.558 23.465 1.00 44.69 497 THR A CA 1
ATOM 4007 C C . THR A 1 497 ? -13.666 -23.514 21.938 1.00 44.69 497 THR A C 1
ATOM 4009 O O . THR A 1 497 ? -12.654 -23.133 21.354 1.00 44.69 497 THR A O 1
ATOM 4012 N N . TYR A 1 498 ? -14.758 -23.915 21.284 1.00 47.28 498 TYR A N 1
ATOM 4013 C CA . TYR A 1 498 ? -14.914 -23.908 19.829 1.00 47.28 498 TYR A CA 1
ATOM 4014 C C . TYR A 1 498 ? -16.140 -23.055 19.476 1.00 47.28 498 TYR A C 1
ATOM 4016 O O . TYR A 1 498 ? -17.246 -23.363 19.915 1.00 47.28 498 TYR A O 1
ATOM 4024 N N . GLY A 1 499 ? -15.967 -21.988 18.690 1.00 51.62 499 GLY A N 1
ATOM 4025 C CA . GLY A 1 499 ? -17.060 -21.079 18.333 1.00 51.62 499 GLY A CA 1
ATOM 4026 C C . GLY A 1 499 ? -16.811 -20.331 17.023 1.00 51.62 499 GLY A C 1
ATOM 4027 O O . GLY A 1 499 ? -15.670 -20.108 16.635 1.00 51.62 499 GLY A O 1
ATOM 4028 N N . GLN A 1 500 ? -17.894 -19.969 16.333 1.00 61.59 500 GLN A N 1
ATOM 4029 C CA . GLN A 1 500 ? -17.916 -19.047 15.189 1.00 61.59 500 GLN A CA 1
ATOM 4030 C C . GLN A 1 500 ? -18.709 -17.792 15.585 1.00 61.59 500 GLN A C 1
ATOM 4032 O O . GLN A 1 500 ? -19.533 -17.861 16.496 1.00 61.59 500 GLN A O 1
ATOM 4037 N N . LEU A 1 501 ? -18.556 -16.687 14.842 1.00 68.19 501 LEU A N 1
ATOM 4038 C CA . LEU A 1 501 ? -19.243 -15.400 15.078 1.00 68.19 501 LEU A CA 1
ATOM 4039 C C . LEU A 1 501 ? -20.787 -15.484 15.190 1.00 68.19 501 LEU A C 1
ATOM 4041 O O . LEU A 1 501 ? -21.428 -14.552 15.663 1.00 68.19 501 LEU A O 1
ATOM 4045 N N . GLY A 1 502 ? -21.413 -16.584 14.775 1.00 70.81 502 GLY A N 1
ATOM 4046 C CA . GLY A 1 502 ? -22.853 -16.803 14.914 1.00 70.81 502 GLY A CA 1
ATOM 4047 C C . GLY A 1 502 ? -23.353 -17.947 14.039 1.00 70.81 502 GLY A C 1
ATOM 4048 O O . GLY A 1 502 ? -22.591 -18.516 13.247 1.00 70.81 502 GLY A O 1
ATOM 4049 N N . SER A 1 503 ? -24.638 -18.289 14.169 1.00 72.88 503 SER A N 1
ATOM 4050 C CA . SER A 1 503 ? -25.286 -19.280 13.297 1.00 72.88 503 SER A CA 1
ATOM 4051 C C . SER A 1 503 ? -25.371 -18.782 11.852 1.00 72.88 503 SER A C 1
ATOM 4053 O O . SER A 1 503 ? -25.447 -17.578 11.629 1.00 72.88 503 SER A O 1
ATOM 4055 N N . SER A 1 504 ? -25.456 -19.686 10.874 1.00 76.44 504 SER A N 1
ATOM 4056 C CA . SER A 1 504 ? -25.670 -19.315 9.463 1.00 76.44 504 SER A CA 1
ATOM 4057 C C . SER A 1 504 ? -27.106 -18.865 9.146 1.00 76.44 504 SER A C 1
ATOM 4059 O O . SER A 1 504 ? -27.430 -18.626 7.987 1.00 76.44 504 SER A O 1
ATOM 4061 N N . TYR A 1 505 ? -27.976 -18.758 10.156 1.00 80.31 505 TYR A N 1
ATOM 4062 C CA . TYR A 1 505 ? -29.337 -18.254 10.003 1.00 80.31 505 TYR A CA 1
ATOM 4063 C C . TYR A 1 505 ? -29.389 -16.745 10.292 1.00 80.31 505 TYR A C 1
ATOM 4065 O O . TYR A 1 505 ? -29.009 -16.326 11.394 1.00 80.31 505 TYR A O 1
ATOM 4073 N N . PRO A 1 506 ? -29.879 -15.933 9.337 1.00 86.31 506 PRO A N 1
ATOM 4074 C CA . PRO A 1 506 ? -30.124 -14.513 9.543 1.00 86.31 506 PRO A CA 1
ATOM 4075 C C . PRO A 1 506 ? -31.066 -14.217 10.711 1.00 86.31 506 PRO A C 1
ATOM 4077 O O . PRO A 1 506 ? -32.033 -14.940 10.965 1.00 86.31 506 PRO A O 1
ATOM 4080 N N . SER A 1 507 ? -30.822 -13.097 11.385 1.00 86.12 507 SER A N 1
ATOM 4081 C CA . SER A 1 507 ? -31.804 -12.485 12.277 1.00 86.12 507 SER A CA 1
ATOM 4082 C C . SER A 1 507 ? -32.961 -11.910 11.458 1.00 86.12 507 SER A C 1
ATOM 4084 O O . SER A 1 507 ? -32.754 -11.346 10.385 1.00 86.12 507 SER A O 1
ATOM 4086 N N . HIS A 1 508 ? -34.191 -12.019 11.970 1.00 86.56 508 HIS A N 1
ATOM 4087 C CA . HIS A 1 508 ? -35.334 -11.351 11.348 1.00 86.56 508 HIS A CA 1
ATOM 4088 C C . HIS A 1 508 ? -35.106 -9.834 11.353 1.00 86.56 508 HIS A C 1
ATOM 4090 O O . HIS A 1 508 ? -34.735 -9.289 12.393 1.00 86.56 508 HIS A O 1
ATOM 4096 N N . LEU A 1 509 ? -35.339 -9.152 10.225 1.00 84.50 509 LEU A N 1
ATOM 4097 C CA . LEU A 1 509 ? -34.952 -7.745 10.043 1.00 84.50 509 LEU A CA 1
ATOM 4098 C C . LEU A 1 509 ? -35.568 -6.806 11.095 1.00 84.50 509 LEU A C 1
ATOM 4100 O O . LEU A 1 509 ? -34.922 -5.850 11.497 1.00 84.50 509 LEU A O 1
ATOM 4104 N N . THR A 1 510 ? -36.772 -7.108 11.599 1.00 84.69 510 THR A N 1
ATOM 4105 C CA . THR A 1 510 ? -37.427 -6.316 12.665 1.00 84.69 510 THR A CA 1
ATOM 4106 C C . THR A 1 510 ? -36.693 -6.356 14.004 1.00 84.69 510 THR A C 1
ATOM 4108 O O . THR A 1 510 ? -36.899 -5.479 14.832 1.00 84.69 510 THR A O 1
ATOM 4111 N N . ASN A 1 511 ? -35.889 -7.396 14.234 1.00 85.69 511 ASN A N 1
ATOM 4112 C CA . ASN A 1 511 ? -35.157 -7.620 15.481 1.00 85.69 511 ASN A CA 1
ATOM 4113 C C . ASN A 1 511 ? -33.645 -7.460 15.278 1.00 85.69 511 ASN A C 1
ATOM 4115 O O . ASN A 1 511 ? -32.884 -7.506 16.243 1.00 85.69 511 ASN A O 1
ATOM 4119 N N . ALA A 1 512 ? -33.201 -7.349 14.025 1.00 87.56 512 ALA A N 1
ATOM 4120 C CA . ALA A 1 512 ? -31.813 -7.123 13.687 1.00 87.56 512 ALA A CA 1
ATOM 4121 C C . ALA A 1 512 ? -31.429 -5.676 14.022 1.00 87.56 512 ALA A C 1
ATOM 4123 O O . ALA A 1 512 ? -32.211 -4.750 13.826 1.00 87.56 512 ALA A O 1
ATOM 4124 N N . SER A 1 513 ? -30.203 -5.495 14.497 1.00 90.75 513 SER A N 1
ATOM 4125 C CA . SER A 1 513 ? -29.556 -4.191 14.609 1.00 90.75 513 SER A CA 1
ATOM 4126 C C . SER A 1 513 ? -28.144 -4.318 14.054 1.00 90.75 513 SER A C 1
ATOM 4128 O O . SER A 1 513 ? -27.538 -5.393 14.099 1.00 90.75 513 SER A O 1
ATOM 4130 N N . LEU A 1 514 ? -27.634 -3.218 13.518 1.00 93.81 514 LEU A N 1
ATOM 4131 C CA . LEU A 1 514 ? -26.255 -3.072 13.086 1.00 93.81 514 LEU A CA 1
ATOM 4132 C C . LEU A 1 514 ? -25.826 -1.657 13.455 1.00 93.81 514 LEU A C 1
ATOM 4134 O O . LEU A 1 514 ? -26.087 -0.729 12.704 1.00 93.81 514 LEU A O 1
ATOM 4138 N N . GLY A 1 515 ? -25.258 -1.464 14.645 1.00 93.38 515 GLY A N 1
ATOM 4139 C CA . GLY A 1 515 ? -24.769 -0.154 15.091 1.00 93.38 515 GLY A CA 1
ATOM 4140 C C . GLY A 1 515 ? -25.813 0.971 15.111 1.00 93.38 515 GLY A C 1
ATOM 4141 O O . GLY A 1 515 ? -25.431 2.132 15.028 1.00 93.38 515 GLY A O 1
ATOM 4142 N N . GLY A 1 516 ? -27.113 0.665 15.187 1.00 95.00 516 GLY A N 1
ATOM 4143 C CA . GLY A 1 516 ? -28.183 1.672 15.135 1.00 95.00 516 GLY A CA 1
ATOM 4144 C C . GLY A 1 516 ? -28.536 2.183 13.729 1.00 95.00 516 GLY A C 1
ATOM 4145 O O . GLY A 1 516 ? -29.214 3.202 13.608 1.00 95.00 516 GLY A O 1
ATOM 4146 N N . LEU A 1 517 ? -28.097 1.497 12.666 1.00 96.06 517 LEU A N 1
ATOM 4147 C CA . LEU A 1 517 ? -28.540 1.786 11.299 1.00 96.06 517 LEU A CA 1
ATOM 4148 C C . LEU A 1 517 ? -30.057 1.602 11.142 1.00 96.06 517 LEU A C 1
ATOM 4150 O O . LEU A 1 517 ? -30.656 0.701 11.732 1.00 96.06 517 LEU A O 1
ATOM 4154 N N . ILE A 1 518 ? -30.669 2.432 10.294 1.00 95.00 518 ILE A N 1
ATOM 4155 C CA . ILE A 1 518 ? -32.099 2.341 9.981 1.00 95.00 518 ILE A CA 1
ATOM 4156 C C . ILE A 1 518 ? -32.417 1.087 9.154 1.00 95.00 518 ILE A C 1
ATOM 4158 O O . ILE A 1 518 ? -31.553 0.518 8.477 1.00 95.00 518 ILE A O 1
ATOM 4162 N N . ALA A 1 519 ? -33.684 0.670 9.178 1.00 93.12 519 ALA A N 1
ATOM 4163 C CA . ALA A 1 519 ? -34.145 -0.536 8.495 1.00 93.12 519 ALA A CA 1
ATOM 4164 C C . ALA A 1 519 ? -33.872 -0.503 6.981 1.00 93.12 519 ALA A C 1
ATOM 4166 O O . ALA A 1 519 ? -33.534 -1.530 6.396 1.00 93.12 519 ALA A O 1
ATOM 4167 N N . GLU A 1 520 ? -33.966 0.665 6.348 1.00 94.38 520 GLU A N 1
ATOM 4168 C CA . GLU A 1 520 ? -33.713 0.873 4.922 1.00 94.38 520 GLU A CA 1
ATOM 4169 C C . GLU A 1 520 ? -32.249 0.620 4.548 1.00 94.38 520 GLU A C 1
ATOM 4171 O O . GLU A 1 520 ? -31.976 0.024 3.505 1.00 94.38 520 GLU A O 1
ATOM 4176 N N . ASP A 1 521 ? -31.304 1.027 5.397 1.00 95.94 521 ASP A N 1
ATOM 4177 C CA . ASP A 1 521 ? -29.878 0.786 5.173 1.00 95.94 521 ASP A CA 1
ATOM 4178 C C . ASP A 1 521 ? -29.527 -0.686 5.417 1.00 95.94 521 ASP A C 1
ATOM 4180 O O . ASP A 1 521 ? -28.821 -1.285 4.606 1.00 95.94 521 ASP A O 1
ATOM 4184 N N . MET A 1 522 ? -30.080 -1.312 6.464 1.00 95.12 522 MET A N 1
ATOM 4185 C CA . MET A 1 522 ? -29.922 -2.758 6.685 1.00 95.12 522 MET A CA 1
ATOM 4186 C C . MET A 1 522 ? -30.541 -3.582 5.548 1.00 95.12 522 MET A C 1
ATOM 4188 O O . MET A 1 522 ? -29.965 -4.584 5.118 1.00 95.12 522 MET A O 1
ATOM 4192 N N . LYS A 1 523 ? -31.687 -3.146 5.010 1.00 93.31 523 LYS A N 1
ATOM 4193 C CA . LYS A 1 523 ? -32.302 -3.753 3.826 1.00 93.31 523 LYS A CA 1
ATOM 4194 C C . LYS A 1 523 ? -31.391 -3.595 2.613 1.00 93.31 523 LYS A C 1
ATOM 4196 O O . LYS A 1 523 ? -31.102 -4.593 1.963 1.00 93.31 523 LYS A O 1
ATOM 4201 N N . ALA A 1 524 ? -30.883 -2.391 2.350 1.00 94.69 524 ALA A N 1
ATOM 4202 C CA . ALA A 1 524 ? -29.950 -2.136 1.253 1.00 94.69 524 ALA A CA 1
ATOM 4203 C C . ALA A 1 524 ? -28.685 -3.002 1.347 1.00 94.69 524 ALA A C 1
ATOM 4205 O O . ALA A 1 524 ? -28.262 -3.565 0.346 1.00 94.69 524 ALA A O 1
ATOM 4206 N N . LEU A 1 525 ? -28.121 -3.167 2.543 1.00 95.56 525 LEU A N 1
ATOM 4207 C CA . LEU A 1 525 ? -26.992 -4.064 2.795 1.00 95.56 525 LEU A CA 1
ATOM 4208 C C . LEU A 1 525 ? -27.326 -5.539 2.532 1.00 95.56 525 LEU A C 1
ATOM 4210 O O . LEU A 1 525 ? -26.461 -6.286 2.078 1.00 95.56 525 LEU A O 1
ATOM 4214 N N . SER A 1 526 ? -28.567 -5.952 2.800 1.00 93.19 526 SER A N 1
ATOM 4215 C CA . SER A 1 526 ? -29.004 -7.347 2.694 1.00 93.19 526 SER A CA 1
ATOM 4216 C C . SER A 1 526 ? -29.327 -7.773 1.261 1.00 93.19 526 SER A C 1
ATOM 4218 O O . SER A 1 526 ? -28.956 -8.879 0.868 1.00 93.19 526 SER A O 1
ATOM 4220 N N . ILE A 1 527 ? -30.016 -6.923 0.489 1.00 91.19 527 ILE A N 1
ATOM 4221 C CA . ILE A 1 527 ? -30.505 -7.258 -0.866 1.00 91.19 527 ILE A CA 1
ATOM 4222 C C . ILE A 1 527 ? -29.809 -6.486 -1.992 1.00 91.19 527 ILE A C 1
ATOM 4224 O O . ILE A 1 527 ? -30.059 -6.782 -3.155 1.00 91.19 527 ILE A O 1
ATOM 4228 N N . LEU A 1 528 ? -28.910 -5.556 -1.649 1.00 91.81 528 LEU A N 1
ATOM 4229 C CA . LEU A 1 528 ? -28.216 -4.646 -2.565 1.00 91.81 528 LEU A CA 1
ATOM 4230 C C . LEU A 1 528 ? -29.159 -3.625 -3.229 1.00 91.81 528 LEU A C 1
ATOM 4232 O O . LEU A 1 528 ? -30.369 -3.820 -3.330 1.00 91.81 528 LEU A O 1
ATOM 4236 N N . ARG A 1 529 ? -28.603 -2.469 -3.607 1.00 78.19 529 ARG A N 1
ATOM 4237 C CA . ARG A 1 529 ? -29.296 -1.456 -4.419 1.00 78.19 529 ARG A CA 1
ATOM 4238 C C . ARG A 1 529 ? -29.062 -1.826 -5.892 1.00 78.19 529 ARG A C 1
ATOM 4240 O O . ARG A 1 529 ? -28.037 -2.425 -6.198 1.00 78.19 529 ARG A O 1
ATOM 4247 N N . ASP A 1 530 ? -30.009 -1.510 -6.768 1.00 69.94 530 ASP A N 1
ATOM 4248 C CA . ASP A 1 530 ? -29.951 -1.769 -8.219 1.00 69.94 530 ASP A CA 1
ATOM 4249 C C . ASP A 1 530 ? -30.138 -3.240 -8.636 1.00 69.94 530 ASP A C 1
ATOM 4251 O O . ASP A 1 530 ? -29.191 -3.970 -8.931 1.00 69.94 530 ASP A O 1
ATOM 4255 N N . HIS A 1 531 ? -31.408 -3.646 -8.710 1.00 77.69 531 HIS A N 1
ATOM 4256 C CA . HIS A 1 531 ? -31.864 -4.863 -9.380 1.00 77.69 531 HIS A CA 1
ATOM 4257 C C . HIS A 1 531 ? -33.033 -4.517 -10.320 1.00 77.69 531 HIS A C 1
ATOM 4259 O O . HIS A 1 531 ? -33.872 -3.670 -10.005 1.00 77.69 531 HIS A O 1
ATOM 4265 N N . LEU A 1 532 ? -33.104 -5.165 -11.480 1.00 73.25 532 LEU A N 1
ATOM 4266 C CA . LEU A 1 532 ? -34.124 -4.980 -12.521 1.00 73.25 532 LEU A CA 1
ATOM 4267 C C . LEU A 1 532 ? -35.406 -5.801 -12.275 1.00 73.25 532 LEU A C 1
ATOM 4269 O O . LEU A 1 532 ? -36.289 -5.843 -13.131 1.00 73.25 532 LEU A O 1
ATOM 4273 N N . GLY A 1 533 ? -35.531 -6.424 -11.099 1.00 73.44 533 GLY A N 1
ATOM 4274 C CA . GLY A 1 533 ? -36.701 -7.215 -10.704 1.00 73.44 533 GLY A CA 1
ATOM 4275 C C . GLY A 1 533 ? -36.639 -8.676 -11.157 1.00 73.44 533 GLY A C 1
ATOM 4276 O O . GLY A 1 533 ? -37.672 -9.343 -11.193 1.00 73.44 533 GLY A O 1
ATOM 4277 N N . GLY A 1 534 ? -35.450 -9.160 -11.520 1.00 79.75 534 GLY A N 1
ATOM 4278 C CA . GLY A 1 534 ? -35.163 -10.567 -11.771 1.00 79.75 534 GLY A CA 1
ATOM 4279 C C . GLY A 1 534 ? -35.020 -11.395 -10.489 1.00 79.75 534 GLY A C 1
ATOM 4280 O O . GLY A 1 534 ? -35.420 -10.983 -9.401 1.00 79.75 534 GLY A O 1
ATOM 4281 N N . ASP A 1 535 ? -34.445 -12.590 -10.632 1.00 84.44 535 ASP A N 1
ATOM 4282 C CA . ASP A 1 535 ? -34.213 -13.510 -9.516 1.00 84.44 535 ASP A CA 1
ATOM 4283 C C . ASP A 1 535 ? -33.191 -12.942 -8.512 1.00 84.44 535 ASP A C 1
ATOM 4285 O O . ASP A 1 535 ? -32.043 -12.628 -8.849 1.00 84.44 535 ASP A O 1
ATOM 4289 N N . MET A 1 536 ? -33.625 -12.831 -7.258 1.00 88.31 536 MET A N 1
ATOM 4290 C CA . MET A 1 536 ? -32.861 -12.272 -6.147 1.00 88.31 536 MET A CA 1
ATOM 4291 C C . MET A 1 536 ? -32.595 -13.282 -5.028 1.00 88.31 536 MET A C 1
ATOM 4293 O O . MET A 1 536 ? -31.941 -12.906 -4.054 1.00 88.31 536 MET A O 1
ATOM 4297 N N . ASP A 1 537 ? -32.999 -14.551 -5.176 1.00 86.38 537 ASP A N 1
ATOM 4298 C CA . ASP A 1 537 ? -32.788 -15.591 -4.156 1.00 86.38 537 ASP A CA 1
ATOM 4299 C C . ASP A 1 537 ? -31.291 -15.760 -3.838 1.00 86.38 537 ASP A C 1
ATOM 4301 O O . ASP A 1 537 ? -30.893 -15.951 -2.687 1.00 86.38 537 ASP A O 1
ATOM 4305 N N . GLU A 1 538 ? -30.442 -15.576 -4.854 1.00 89.06 538 GLU A N 1
ATOM 4306 C CA . GLU A 1 538 ? -28.978 -15.564 -4.746 1.00 89.06 538 GLU A CA 1
ATOM 4307 C C . GLU A 1 538 ? -28.356 -14.224 -5.188 1.00 89.06 538 GLU A C 1
ATOM 4309 O O . GLU A 1 538 ? -27.166 -14.147 -5.513 1.00 89.06 538 GLU A O 1
ATOM 4314 N N . LEU A 1 539 ? -29.145 -13.141 -5.201 1.00 91.75 539 LEU A N 1
ATOM 4315 C CA . LEU A 1 539 ? -28.734 -11.803 -5.656 1.00 91.75 539 LEU A CA 1
ATOM 4316 C C . LEU A 1 539 ? -28.249 -11.793 -7.121 1.00 91.75 539 LEU A C 1
ATOM 4318 O O . LEU A 1 539 ? -27.285 -11.103 -7.460 1.00 91.75 539 LEU A O 1
ATOM 4322 N N . ASN A 1 540 ? -28.847 -12.616 -7.986 1.00 90.25 540 ASN A N 1
ATOM 4323 C CA . ASN A 1 540 ? -28.392 -12.803 -9.369 1.00 90.25 540 ASN A CA 1
ATOM 4324 C C . ASN A 1 540 ? -28.583 -11.556 -10.234 1.00 90.25 540 ASN A C 1
ATOM 4326 O O . ASN A 1 540 ? -27.794 -11.321 -11.151 1.00 90.25 540 ASN A O 1
ATOM 4330 N N . ASP A 1 541 ? -29.607 -10.769 -9.921 1.00 89.56 541 ASP A N 1
ATOM 4331 C CA . ASP A 1 541 ? -29.982 -9.563 -10.654 1.00 89.56 541 ASP A CA 1
ATOM 4332 C C . ASP A 1 541 ? -29.376 -8.265 -10.078 1.00 89.56 541 ASP A C 1
ATOM 4334 O O . ASP A 1 541 ? -29.570 -7.189 -10.636 1.00 89.56 541 ASP A O 1
ATOM 4338 N N . ALA A 1 542 ? -28.608 -8.347 -8.985 1.00 91.12 542 ALA A N 1
ATOM 4339 C CA . ALA A 1 542 ? -27.948 -7.183 -8.393 1.00 91.12 542 ALA A CA 1
ATOM 4340 C C . ALA A 1 542 ? -26.769 -6.674 -9.246 1.00 91.12 542 ALA A C 1
ATOM 4342 O O . ALA A 1 542 ? -26.079 -7.455 -9.914 1.00 91.12 542 ALA A O 1
ATOM 4343 N N . GLY A 1 543 ? -26.455 -5.379 -9.155 1.00 90.25 543 GLY A N 1
ATOM 4344 C CA . GLY A 1 543 ? -25.232 -4.787 -9.713 1.00 90.25 543 GLY A CA 1
ATOM 4345 C C . GLY A 1 543 ? -23.937 -5.313 -9.071 1.00 90.25 543 GLY A C 1
ATOM 4346 O O . GLY A 1 543 ? -23.933 -5.806 -7.944 1.00 90.25 543 GLY A O 1
ATOM 4347 N N . THR A 1 544 ? -22.811 -5.228 -9.790 1.00 91.00 544 THR A N 1
ATOM 4348 C CA . THR A 1 544 ? -21.487 -5.638 -9.275 1.00 91.00 544 THR A CA 1
ATOM 4349 C C . THR A 1 544 ? -20.944 -4.677 -8.222 1.00 91.00 544 THR A C 1
ATOM 4351 O O . THR A 1 544 ? -20.209 -5.097 -7.337 1.00 91.00 544 THR A O 1
ATOM 4354 N N . TYR A 1 545 ? -21.269 -3.392 -8.309 1.00 94.00 545 TYR A N 1
ATOM 4355 C CA . TYR A 1 545 ? -20.817 -2.374 -7.371 1.00 94.00 545 TYR A CA 1
ATOM 4356 C C . TYR A 1 545 ? -21.890 -2.105 -6.320 1.00 94.00 545 TYR A C 1
ATOM 4358 O O . TYR A 1 545 ? -23.063 -1.959 -6.654 1.00 94.00 545 TYR A O 1
ATOM 4366 N N . PHE A 1 546 ? -21.478 -2.014 -5.059 1.00 95.69 546 PHE A N 1
ATOM 4367 C CA . PHE A 1 546 ? -22.344 -1.603 -3.964 1.00 95.69 546 PHE A CA 1
ATOM 4368 C C . PHE A 1 546 ? -21.676 -0.504 -3.147 1.00 95.69 546 PHE A C 1
ATOM 4370 O O . PHE A 1 546 ? -20.492 -0.595 -2.817 1.00 95.69 546 PHE A O 1
ATOM 4377 N N . ASP A 1 547 ? -22.475 0.491 -2.774 1.00 96.19 547 ASP A N 1
ATOM 4378 C CA . ASP A 1 547 ? -22.081 1.585 -1.902 1.00 96.19 547 ASP A CA 1
ATOM 4379 C C . ASP A 1 547 ? -23.252 2.024 -1.021 1.00 96.19 547 ASP A C 1
ATOM 4381 O O . ASP A 1 547 ? -24.315 2.437 -1.502 1.00 96.19 547 ASP A O 1
ATOM 4385 N N . LEU A 1 548 ? -23.053 1.954 0.293 1.00 96.75 548 LEU A N 1
ATOM 4386 C CA . LEU A 1 548 ? -24.021 2.478 1.250 1.00 96.75 548 LEU A CA 1
ATOM 4387 C C . LEU A 1 548 ? -23.871 3.998 1.443 1.00 96.75 548 LEU A C 1
ATOM 4389 O O . LEU A 1 548 ? -24.828 4.673 1.839 1.00 96.75 548 LEU A O 1
ATOM 4393 N N . GLY A 1 549 ? -22.689 4.540 1.152 1.00 96.69 549 GLY A N 1
ATOM 4394 C CA . GLY A 1 549 ? -22.187 5.792 1.696 1.00 96.69 549 GLY A CA 1
ATOM 4395 C C . GLY A 1 549 ? -21.803 5.657 3.178 1.00 96.69 549 GLY A C 1
ATOM 4396 O O . GLY A 1 549 ? -22.066 4.629 3.812 1.00 96.69 549 GLY A O 1
ATOM 4397 N N . PRO A 1 550 ? -21.199 6.698 3.768 1.00 97.31 550 PRO A N 1
ATOM 4398 C CA . PRO A 1 550 ? -20.852 6.696 5.178 1.00 97.31 550 PRO A CA 1
ATOM 4399 C C . PRO A 1 550 ? -22.137 6.769 6.010 1.00 97.31 550 PRO A C 1
ATOM 4401 O O . PRO A 1 550 ? -23.032 7.578 5.738 1.00 97.31 550 PRO A O 1
ATOM 4404 N N . ARG A 1 551 ? -22.246 5.915 7.027 1.00 97.56 551 ARG A N 1
ATOM 4405 C CA . ARG A 1 551 ? -23.374 5.890 7.959 1.00 97.56 551 ARG A CA 1
ATOM 4406 C C . ARG A 1 551 ? -22.908 5.971 9.394 1.00 97.56 551 ARG A C 1
ATOM 4408 O O . ARG A 1 551 ? -22.005 5.241 9.791 1.00 97.56 551 ARG A O 1
ATOM 4415 N N . LYS A 1 552 ? -23.546 6.865 10.148 1.00 97.38 552 LYS A N 1
ATOM 4416 C CA . LYS A 1 552 ? -23.266 7.065 11.564 1.00 97.38 552 LYS A CA 1
ATOM 4417 C C . LYS A 1 552 ? -23.736 5.850 12.357 1.00 97.38 552 LYS A C 1
ATOM 4419 O O . LYS A 1 552 ? -24.866 5.406 12.161 1.00 97.38 552 LYS A O 1
ATOM 4424 N N . VAL A 1 553 ? -22.898 5.350 13.257 1.00 96.69 553 VAL A N 1
ATOM 4425 C CA . VAL A 1 553 ? -23.266 4.294 14.203 1.00 96.69 553 VAL A CA 1
ATOM 4426 C C . VAL A 1 553 ? -23.620 4.917 15.550 1.00 96.69 553 VAL A C 1
ATOM 4428 O O . VAL A 1 553 ? -22.818 5.624 16.145 1.00 96.69 553 VAL A O 1
ATOM 4431 N N . THR A 1 554 ? -24.841 4.705 16.026 1.00 95.94 554 THR A N 1
ATOM 4432 C CA . THR A 1 554 ? -25.402 5.392 17.207 1.00 95.94 554 THR A CA 1
ATOM 4433 C C . THR A 1 554 ? -25.612 4.463 18.397 1.00 95.94 554 THR A C 1
ATOM 4435 O O . THR A 1 554 ? -25.810 4.931 19.518 1.00 95.94 554 THR A O 1
ATOM 4438 N N . GLN A 1 555 ? -25.560 3.148 18.173 1.00 93.50 555 GLN A N 1
ATOM 4439 C CA . GLN A 1 555 ? -25.807 2.143 19.199 1.00 93.50 555 GLN A CA 1
ATOM 4440 C C . GLN A 1 555 ? -24.553 1.302 19.442 1.00 93.50 555 GLN A C 1
ATOM 4442 O O . GLN A 1 555 ? -24.129 0.546 18.566 1.00 93.50 555 GLN A O 1
ATOM 4447 N N . SER A 1 556 ? -24.004 1.384 20.651 1.00 87.75 556 SER A N 1
ATOM 4448 C CA . SER A 1 556 ? -22.903 0.531 21.103 1.00 87.75 556 SER A CA 1
ATOM 4449 C C . SER A 1 556 ? -23.304 -0.939 21.153 1.00 87.75 556 SER A C 1
ATOM 4451 O O . SER A 1 556 ? -24.460 -1.273 21.414 1.00 87.75 556 SER A O 1
ATOM 4453 N N . GLY A 1 557 ? -22.354 -1.829 20.888 1.00 82.88 557 GLY A N 1
ATOM 4454 C CA . GLY A 1 557 ? -22.575 -3.269 20.892 1.00 82.88 557 GLY A CA 1
ATOM 4455 C C . GLY A 1 557 ? -21.680 -4.028 19.917 1.00 82.88 557 GLY A C 1
ATOM 4456 O O . GLY A 1 557 ? -20.928 -3.451 19.132 1.00 82.88 557 GLY A O 1
ATOM 4457 N N . ASN A 1 558 ? -21.792 -5.355 19.970 1.00 84.25 558 ASN A N 1
ATOM 4458 C CA . ASN A 1 558 ? -21.151 -6.272 19.035 1.00 84.25 558 ASN A CA 1
ATOM 4459 C C . ASN A 1 558 ? -22.192 -6.781 18.037 1.00 84.25 558 ASN A C 1
ATOM 4461 O O . ASN A 1 558 ? -23.137 -7.471 18.421 1.00 84.25 558 ASN A O 1
ATOM 4465 N N . TYR A 1 559 ? -21.998 -6.471 16.761 1.00 88.38 559 TYR A N 1
ATOM 4466 C CA . TYR A 1 559 ? -22.914 -6.823 15.686 1.00 88.38 559 TYR A CA 1
ATOM 4467 C C . TYR A 1 559 ? -22.219 -7.763 14.715 1.00 88.38 559 TYR A C 1
ATOM 4469 O O . TYR A 1 559 ? -21.294 -7.370 14.006 1.00 88.38 559 TYR A O 1
ATOM 4477 N N . ASN A 1 560 ? -22.677 -9.008 14.672 1.00 88.62 560 ASN A N 1
ATOM 4478 C CA . ASN A 1 560 ? -22.130 -10.011 13.772 1.00 88.62 560 ASN A CA 1
ATOM 4479 C C . ASN A 1 560 ? -23.003 -10.102 12.524 1.00 88.62 560 ASN A C 1
ATOM 4481 O O . ASN A 1 560 ? -24.236 -10.059 12.593 1.00 88.62 560 ASN A O 1
ATOM 4485 N N . TYR A 1 561 ? -2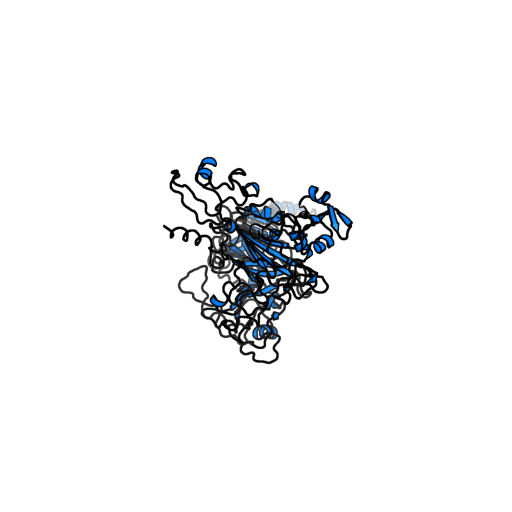2.361 -10.257 11.378 1.00 91.75 561 TYR A N 1
ATOM 4486 C CA . TYR A 1 561 ? -23.028 -10.346 10.091 1.00 91.75 561 TYR A CA 1
ATOM 4487 C C . TYR A 1 561 ? -22.303 -11.320 9.174 1.00 91.75 561 TYR A C 1
ATOM 4489 O O . TYR A 1 561 ? -21.164 -11.719 9.419 1.00 91.75 561 TYR A O 1
ATOM 4497 N N . MET A 1 562 ? -22.982 -11.728 8.112 1.00 92.06 562 MET A N 1
ATOM 4498 C CA . MET A 1 562 ? -22.442 -12.626 7.107 1.00 92.06 562 MET A CA 1
ATOM 4499 C C . MET A 1 562 ? -22.884 -12.224 5.706 1.00 92.06 562 MET A C 1
ATOM 4501 O O . MET A 1 562 ? -23.900 -11.549 5.541 1.00 92.06 562 MET A O 1
ATOM 4505 N N . CYS A 1 563 ? -22.161 -12.708 4.702 1.00 92.25 563 CYS A N 1
ATOM 4506 C CA . CYS A 1 563 ? -22.660 -12.735 3.335 1.00 92.25 563 CYS A CA 1
ATOM 4507 C C . CYS A 1 563 ? -23.442 -14.031 3.101 1.00 92.25 563 CYS A C 1
ATOM 4509 O O . CYS A 1 563 ? -22.894 -15.123 3.230 1.00 92.25 563 CYS A O 1
ATOM 4511 N N . THR A 1 564 ? -24.724 -13.940 2.745 1.00 89.44 564 THR A N 1
ATOM 4512 C CA . THR A 1 564 ? -25.557 -15.133 2.506 1.00 89.44 564 THR A CA 1
ATOM 4513 C C . THR A 1 564 ? -25.138 -15.889 1.254 1.00 89.44 564 THR A C 1
ATOM 4515 O O . THR A 1 564 ? -25.201 -17.116 1.233 1.00 89.44 564 THR A O 1
ATOM 4518 N N . ARG A 1 565 ? -24.651 -15.177 0.234 1.00 88.38 565 ARG A N 1
ATOM 4519 C CA . ARG A 1 565 ? -24.261 -15.771 -1.048 1.00 88.38 565 ARG A CA 1
ATOM 4520 C C . ARG A 1 565 ? -22.933 -16.533 -0.988 1.00 88.38 565 ARG A C 1
ATOM 4522 O O . ARG A 1 565 ? -22.786 -17.570 -1.627 1.00 88.38 565 ARG A O 1
ATOM 4529 N N . ASN A 1 566 ? -21.968 -16.067 -0.203 1.00 86.12 566 ASN A N 1
ATOM 4530 C CA . ASN A 1 566 ? -20.590 -16.571 -0.265 1.00 86.12 566 ASN A CA 1
ATOM 4531 C C . ASN A 1 566 ? -20.253 -17.621 0.812 1.00 86.12 566 ASN A C 1
ATOM 4533 O O . ASN A 1 566 ? -19.084 -17.871 1.087 1.00 86.12 566 ASN A O 1
ATOM 4537 N N . ASN A 1 567 ? -21.265 -18.277 1.392 1.00 74.44 567 ASN A N 1
ATOM 4538 C CA . ASN A 1 567 ? -21.115 -19.241 2.495 1.00 74.44 567 ASN A CA 1
ATOM 4539 C C . ASN A 1 567 ? -21.282 -20.728 2.092 1.00 74.44 567 ASN A C 1
ATOM 4541 O O . ASN A 1 567 ? -21.533 -21.568 2.950 1.00 74.44 567 ASN A O 1
ATOM 4545 N N . ASN A 1 568 ? -21.155 -21.082 0.805 1.00 66.69 568 ASN A N 1
ATOM 4546 C CA . ASN A 1 568 ? -21.445 -22.437 0.289 1.00 66.69 568 ASN A CA 1
ATOM 4547 C C . ASN A 1 568 ? -20.240 -23.411 0.213 1.00 66.69 568 ASN A C 1
ATOM 4549 O O . ASN A 1 568 ? -20.405 -24.548 -0.221 1.00 66.69 568 ASN A O 1
ATOM 4553 N N . PHE A 1 569 ? -19.018 -23.024 0.611 1.00 53.81 569 PHE A N 1
ATOM 4554 C CA . PHE A 1 569 ? -17.826 -23.882 0.439 1.00 53.81 569 PHE A CA 1
ATOM 4555 C C . PHE A 1 569 ? -17.183 -24.303 1.752 1.00 53.81 569 PHE A C 1
ATOM 4557 O O . PHE A 1 569 ? -16.554 -23.493 2.421 1.00 53.81 569 PHE A O 1
ATOM 4564 N N . SER A 1 570 ? -17.214 -25.606 2.052 1.00 48.91 570 SER A N 1
ATOM 4565 C CA . SER A 1 570 ? -16.451 -26.232 3.145 1.00 48.91 570 SER A CA 1
ATOM 4566 C C . SER A 1 570 ? -16.570 -25.480 4.489 1.00 48.91 570 SER A C 1
ATOM 4568 O O . SER A 1 570 ? -17.547 -24.791 4.741 1.00 48.91 570 SER A O 1
ATOM 4570 N N . ASN A 1 571 ? -15.608 -25.629 5.391 1.00 50.56 571 ASN A N 1
ATOM 4571 C CA . ASN A 1 571 ? -15.516 -24.976 6.704 1.00 50.56 571 ASN A CA 1
ATOM 4572 C C . ASN A 1 571 ? -15.410 -23.424 6.676 1.00 50.56 571 ASN A C 1
ATOM 4574 O O . ASN A 1 571 ? -14.856 -22.846 7.611 1.00 50.56 571 ASN A O 1
ATOM 4578 N N . ARG A 1 572 ? -15.890 -22.747 5.622 1.00 63.50 572 ARG A N 1
ATOM 4579 C CA . ARG A 1 572 ? -15.669 -21.320 5.343 1.00 63.50 572 ARG A CA 1
ATOM 4580 C C . ARG A 1 572 ? -16.906 -20.493 5.627 1.00 63.50 572 ARG A C 1
ATOM 4582 O O . ARG A 1 572 ? -18.037 -20.962 5.542 1.00 63.50 572 ARG A O 1
ATOM 4589 N N . SER A 1 573 ? -16.667 -19.242 5.985 1.00 75.81 573 SER A N 1
ATOM 4590 C CA . SER A 1 573 ? -17.710 -18.347 6.440 1.00 75.81 573 SER A CA 1
ATOM 4591 C C . SER A 1 573 ? -17.267 -16.902 6.217 1.00 75.81 573 SER A C 1
ATOM 4593 O O . SER A 1 573 ? -16.522 -16.386 7.047 1.00 75.81 573 SER A O 1
ATOM 4595 N N . GLN A 1 574 ? -17.744 -16.245 5.151 1.00 88.56 574 GLN A N 1
ATOM 4596 C CA . GLN A 1 574 ? -17.609 -14.791 4.993 1.00 88.56 574 GLN A CA 1
ATOM 4597 C C . GLN A 1 574 ? -18.500 -14.126 6.048 1.00 88.56 574 GLN A C 1
ATOM 4599 O O . GLN A 1 574 ? -19.684 -13.846 5.826 1.00 88.56 574 GLN A O 1
ATOM 4604 N N . LYS A 1 575 ? -17.928 -13.944 7.237 1.00 88.19 575 LYS A N 1
ATOM 4605 C CA . LYS A 1 575 ? -18.541 -13.312 8.402 1.00 88.19 575 LYS A CA 1
ATOM 4606 C C . LYS A 1 575 ? -17.675 -12.146 8.839 1.00 88.19 575 LYS A C 1
ATOM 4608 O O . LYS A 1 575 ? -16.451 -12.213 8.786 1.00 88.19 575 LYS A O 1
ATOM 4613 N N . GLY A 1 576 ? -18.341 -11.092 9.276 1.00 88.94 576 GLY A N 1
ATOM 4614 C CA . GLY A 1 576 ? -17.707 -9.920 9.842 1.00 88.94 576 GLY A CA 1
ATOM 4615 C C . GLY A 1 576 ? -18.340 -9.553 11.173 1.00 88.94 576 GLY A C 1
ATOM 4616 O O . GLY A 1 576 ? -19.433 -10.014 11.527 1.00 88.94 576 GLY A O 1
ATOM 4617 N N . LYS A 1 577 ? -17.624 -8.721 11.916 1.00 89.12 577 LYS A N 1
ATOM 4618 C CA . LYS A 1 577 ? -18.036 -8.171 13.201 1.00 89.12 577 LYS A CA 1
ATOM 4619 C C . LYS A 1 577 ? -17.875 -6.660 13.159 1.00 89.12 577 LYS A C 1
ATOM 4621 O O . LYS A 1 577 ? -16.824 -6.153 12.783 1.00 89.12 577 LYS A O 1
ATOM 4626 N N . LEU A 1 578 ? -18.919 -5.940 13.543 1.00 91.75 578 LEU A N 1
ATOM 4627 C CA . LEU A 1 578 ? -18.864 -4.516 13.838 1.00 91.75 578 LEU A CA 1
ATOM 4628 C C . LEU A 1 578 ? -18.922 -4.356 15.356 1.00 91.75 578 LEU A C 1
ATOM 4630 O O . LEU A 1 578 ? -19.884 -4.783 15.993 1.00 91.75 578 LEU A O 1
ATOM 4634 N N . VAL A 1 579 ? -17.899 -3.738 15.927 1.00 87.50 579 VAL A N 1
ATOM 4635 C CA . VAL A 1 579 ? -17.835 -3.362 17.337 1.00 87.50 579 VAL A CA 1
ATOM 4636 C C . VAL A 1 579 ? -18.044 -1.862 17.416 1.00 87.50 579 VAL A C 1
ATOM 4638 O O . VAL A 1 579 ? -17.202 -1.097 16.950 1.00 87.50 579 VAL A O 1
ATOM 4641 N N . VAL A 1 580 ? -19.171 -1.449 17.988 1.00 89.44 580 VAL A N 1
ATOM 4642 C CA . VAL A 1 580 ? -19.434 -0.045 18.308 1.00 89.44 580 VAL A CA 1
ATOM 4643 C C . VAL A 1 580 ? -19.198 0.138 19.796 1.00 89.44 580 VAL A C 1
ATOM 4645 O O . VAL A 1 580 ? -19.836 -0.535 20.607 1.00 89.44 580 VAL A O 1
ATOM 4648 N N . THR A 1 581 ? -18.270 1.016 20.150 1.00 84.69 581 THR A N 1
ATOM 4649 C CA . THR A 1 581 ? -17.846 1.227 21.537 1.00 84.69 581 THR A CA 1
ATOM 4650 C C . THR A 1 581 ? -18.083 2.670 21.969 1.00 84.69 581 THR A C 1
ATOM 4652 O O . THR A 1 581 ? -17.828 3.593 21.197 1.00 84.69 581 THR A O 1
ATOM 4655 N N . ASP A 1 582 ? -18.570 2.878 23.195 1.00 82.69 582 ASP A N 1
ATOM 4656 C CA . ASP A 1 582 ? -18.587 4.210 23.818 1.00 82.69 582 ASP A CA 1
ATOM 4657 C C . ASP A 1 582 ? -17.162 4.654 24.191 1.00 82.69 582 ASP A C 1
ATOM 4659 O O . ASP A 1 582 ? -16.859 5.847 24.180 1.00 82.69 582 ASP A O 1
ATOM 4663 N N . ALA A 1 583 ? -16.270 3.689 24.450 1.00 80.56 583 ALA A N 1
ATOM 4664 C CA . ALA A 1 583 ? -14.878 3.952 24.778 1.00 80.56 583 ALA A CA 1
ATOM 4665 C C . ALA A 1 583 ? -14.132 4.578 23.593 1.00 80.56 583 ALA A C 1
ATOM 4667 O O . ALA A 1 583 ? -14.153 4.041 22.478 1.00 80.56 583 ALA A O 1
ATOM 4668 N N . ALA A 1 584 ? -13.429 5.680 23.845 1.00 83.25 584 ALA A N 1
ATOM 4669 C CA . ALA A 1 584 ? -12.460 6.204 22.894 1.00 83.25 584 ALA A CA 1
ATOM 4670 C C . ALA A 1 584 ? -11.284 5.223 22.815 1.00 83.25 584 ALA A C 1
ATOM 4672 O O . ALA A 1 584 ? -10.861 4.687 23.837 1.00 83.25 584 ALA A O 1
ATOM 4673 N N . PHE A 1 585 ? -10.761 4.948 21.621 1.00 86.75 585 PHE A N 1
ATOM 4674 C CA . PHE A 1 585 ? -9.677 3.981 21.463 1.00 86.75 585 PHE A CA 1
ATOM 4675 C C . PHE A 1 585 ? -8.722 4.357 20.333 1.00 86.75 585 PHE A C 1
ATOM 4677 O O . PHE A 1 585 ? -9.074 5.076 19.397 1.00 86.75 585 PHE A O 1
ATOM 4684 N N . ALA A 1 586 ? -7.513 3.821 20.415 1.00 85.56 586 ALA A N 1
ATOM 4685 C CA . ALA A 1 586 ? -6.515 3.832 19.363 1.00 85.56 586 ALA A CA 1
ATOM 4686 C C . ALA A 1 586 ? -5.720 2.524 19.411 1.00 85.56 586 ALA A C 1
ATOM 4688 O O . ALA A 1 586 ? -5.593 1.899 20.462 1.00 85.56 586 ALA A O 1
ATOM 4689 N N . ASN A 1 587 ? -5.190 2.095 18.272 1.00 86.44 587 ASN A N 1
ATOM 4690 C CA . ASN A 1 587 ? -4.236 1.000 18.219 1.00 86.44 587 ASN A CA 1
ATOM 4691 C C . ASN A 1 587 ? -3.199 1.263 17.134 1.00 86.44 587 ASN A C 1
ATOM 4693 O O . ASN A 1 587 ? -3.516 1.869 16.114 1.00 86.44 587 ASN A O 1
ATOM 4697 N N . GLU A 1 588 ? -1.973 0.813 17.368 1.00 81.44 588 GLU A N 1
ATOM 4698 C CA . GLU A 1 588 ? -0.892 0.867 16.387 1.00 81.44 588 GLU A CA 1
ATOM 4699 C C . GLU A 1 588 ? 0.026 -0.343 16.552 1.00 81.44 588 GLU A C 1
ATOM 4701 O O . GLU A 1 588 ? 0.197 -0.875 17.651 1.00 81.44 588 GLU A O 1
ATOM 4706 N N . TYR A 1 589 ? 0.617 -0.799 15.449 1.00 81.44 589 TYR A N 1
ATOM 4707 C CA . TYR A 1 589 ? 1.649 -1.831 15.498 1.00 81.44 589 TYR A CA 1
ATOM 4708 C C . TYR A 1 589 ? 2.978 -1.184 15.890 1.00 81.44 589 TYR A C 1
ATOM 4710 O O . TYR A 1 589 ? 3.517 -0.369 15.141 1.00 81.44 589 TYR A O 1
ATOM 4718 N N . ILE A 1 590 ? 3.505 -1.544 17.059 1.00 83.69 590 ILE A N 1
ATOM 4719 C CA . ILE A 1 590 ? 4.769 -1.023 17.582 1.00 83.69 590 ILE A CA 1
ATOM 4720 C C . ILE A 1 590 ? 5.821 -2.126 17.502 1.00 83.69 590 ILE A C 1
ATOM 4722 O O . ILE A 1 590 ? 5.575 -3.249 17.934 1.00 83.69 590 ILE A O 1
ATOM 4726 N N . GLY A 1 591 ? 6.988 -1.789 16.950 1.00 82.62 591 GLY A N 1
ATOM 4727 C CA . GLY A 1 591 ? 8.138 -2.682 16.795 1.00 82.62 591 GLY A CA 1
ATOM 4728 C C . GLY A 1 591 ? 9.366 -2.248 17.593 1.00 82.62 591 GLY A C 1
ATOM 4729 O O . GLY A 1 591 ? 9.279 -1.429 18.509 1.00 82.62 591 GLY A O 1
ATOM 4730 N N . ALA A 1 592 ? 10.539 -2.749 17.203 1.00 79.94 592 ALA A N 1
ATOM 4731 C CA . ALA A 1 592 ? 11.814 -2.473 17.876 1.00 79.94 592 ALA A CA 1
ATOM 4732 C C . ALA A 1 592 ? 12.209 -0.979 17.956 1.00 79.94 592 ALA A C 1
ATOM 4734 O O . ALA A 1 592 ? 12.931 -0.589 18.874 1.00 79.94 592 ALA A O 1
ATOM 4735 N N . LEU A 1 593 ? 11.729 -0.123 17.042 1.00 82.44 593 LEU A N 1
ATOM 4736 C CA . LEU A 1 593 ? 11.953 1.334 17.107 1.00 82.44 593 LEU A CA 1
ATOM 4737 C C . LEU A 1 593 ? 11.193 2.026 18.241 1.00 82.44 593 LEU A C 1
ATOM 4739 O O . LEU A 1 593 ? 11.432 3.205 18.499 1.00 82.44 593 LEU A O 1
ATOM 4743 N N . GLY A 1 594 ? 10.281 1.321 18.907 1.00 86.38 594 GLY A N 1
ATOM 4744 C CA . GLY A 1 594 ? 9.305 1.964 19.764 1.00 86.38 594 GLY A CA 1
ATOM 4745 C C . GLY A 1 594 ? 8.271 2.738 18.947 1.00 86.38 594 GLY A C 1
ATOM 4746 O O . GLY A 1 594 ? 8.131 2.564 17.735 1.00 86.38 594 GLY A O 1
ATOM 4747 N N . GLY A 1 595 ? 7.498 3.567 19.631 1.00 88.12 595 GLY A N 1
ATOM 4748 C CA . GLY A 1 595 ? 6.380 4.308 19.058 1.00 88.12 595 GLY A CA 1
ATOM 4749 C C . GLY A 1 595 ? 5.414 4.747 20.145 1.00 88.12 595 GLY A C 1
ATOM 4750 O O . GLY A 1 595 ? 5.659 4.512 21.330 1.00 88.12 595 GLY A O 1
ATOM 4751 N N . SER A 1 596 ? 4.307 5.368 19.757 1.00 91.44 596 SER A N 1
ATOM 4752 C CA . SER A 1 596 ? 3.251 5.697 20.705 1.00 91.44 596 SER A CA 1
ATOM 4753 C C . SER A 1 596 ? 1.861 5.441 20.149 1.00 91.44 596 SER A C 1
ATOM 4755 O O . SER A 1 596 ? 1.638 5.443 18.939 1.00 91.44 596 SER A O 1
ATOM 4757 N N . VAL A 1 597 ? 0.926 5.190 21.062 1.00 90.69 597 VAL A N 1
ATOM 4758 C CA . VAL A 1 597 ? -0.505 5.082 20.781 1.00 90.69 597 VAL A CA 1
ATOM 4759 C C . VAL A 1 597 ? -1.201 6.126 21.629 1.00 90.69 597 VAL A C 1
ATOM 4761 O O . VAL A 1 597 ? -1.108 6.079 22.854 1.00 90.69 597 VAL A O 1
ATOM 4764 N N . SER A 1 598 ? -1.895 7.064 20.989 1.00 92.12 598 SER A N 1
ATOM 4765 C CA . SER A 1 598 ? -2.611 8.141 21.671 1.00 92.12 598 SER A CA 1
ATOM 4766 C C . SER A 1 598 ? -4.098 8.073 21.354 1.00 92.12 598 SER A C 1
ATOM 4768 O O . SER A 1 598 ? -4.489 7.997 20.187 1.00 92.12 598 SER A O 1
ATOM 4770 N N . VAL A 1 599 ? -4.932 8.091 22.393 1.00 89.25 599 VAL A N 1
ATOM 4771 C CA . VAL A 1 599 ? -6.388 8.112 22.235 1.00 89.25 599 VAL A CA 1
ATOM 4772 C C . VAL A 1 599 ? -6.810 9.511 21.759 1.00 89.25 599 VAL A C 1
ATOM 4774 O O . VAL A 1 599 ? -6.407 10.512 22.366 1.00 89.25 599 VAL A O 1
ATOM 4777 N N . PRO A 1 600 ? -7.604 9.627 20.676 1.00 78.38 600 PRO A N 1
ATOM 4778 C CA . PRO A 1 600 ? -8.064 10.923 20.188 1.00 78.38 600 PRO A CA 1
ATOM 4779 C C . PRO A 1 600 ? -8.845 11.694 21.262 1.00 78.38 600 PRO A C 1
ATOM 4781 O O . PRO A 1 600 ? -9.784 11.162 21.848 1.00 78.38 600 PRO A O 1
ATOM 4784 N N . ASN A 1 601 ? -8.488 12.963 21.491 1.00 74.12 601 ASN A N 1
ATOM 4785 C CA . ASN A 1 601 ? -9.199 13.860 22.403 1.00 74.12 601 ASN A CA 1
ATOM 4786 C C . ASN A 1 601 ? -9.917 14.963 21.605 1.00 74.12 601 ASN A C 1
ATOM 4788 O O . ASN A 1 601 ? -9.288 15.883 21.085 1.00 74.12 601 ASN A O 1
ATOM 4792 N N . THR A 1 602 ? -11.246 14.881 21.524 1.00 55.34 602 THR A N 1
ATOM 4793 C CA . THR A 1 602 ? -12.100 15.805 20.756 1.00 55.34 602 THR A CA 1
ATOM 4794 C C . THR A 1 602 ? -12.241 17.203 21.373 1.00 55.34 602 THR A C 1
ATOM 4796 O O . THR A 1 602 ? -12.795 18.088 20.729 1.00 55.34 602 THR A O 1
ATOM 4799 N N . GLY A 1 603 ? -11.768 17.427 22.606 1.00 56.41 603 GLY A N 1
ATOM 4800 C CA . GLY A 1 603 ? -11.847 18.724 23.297 1.00 56.41 603 GLY A CA 1
ATOM 4801 C C . GLY A 1 603 ? -10.609 19.617 23.153 1.00 56.41 603 GLY A C 1
ATOM 4802 O O . GLY A 1 603 ? -10.630 20.754 23.621 1.00 56.41 603 GLY A O 1
ATOM 4803 N N . GLY A 1 604 ? -9.536 19.119 22.526 1.00 56.09 604 GLY A N 1
ATOM 4804 C CA . GLY A 1 604 ? -8.206 19.727 22.619 1.00 56.09 604 GLY A CA 1
ATOM 4805 C C . GLY A 1 604 ? -7.576 19.541 24.010 1.00 56.09 604 GLY A C 1
ATOM 4806 O O . GLY A 1 604 ? -8.265 19.339 25.007 1.00 56.09 604 GLY A O 1
ATOM 4807 N N . GLY A 1 605 ? -6.243 19.575 24.085 1.00 69.12 605 GLY A N 1
ATOM 4808 C CA . GLY A 1 605 ? -5.492 19.356 25.328 1.00 69.12 605 GLY A CA 1
ATOM 4809 C C . GLY A 1 605 ? -4.791 17.998 25.382 1.00 69.12 605 GLY A C 1
ATOM 4810 O O . GLY A 1 605 ? -4.491 17.398 24.353 1.00 69.12 605 GLY A O 1
ATOM 4811 N N . THR A 1 606 ? -4.473 17.539 26.590 1.00 81.31 606 THR A N 1
ATOM 4812 C CA . THR A 1 606 ? -3.682 16.322 26.796 1.00 81.31 606 THR A CA 1
ATOM 4813 C C . THR A 1 606 ? -4.494 15.063 26.489 1.00 81.31 606 THR A C 1
ATOM 4815 O O . THR A 1 606 ? -5.611 14.909 26.978 1.00 81.31 606 THR A O 1
ATOM 4818 N N . SER A 1 607 ? -3.936 14.155 25.691 1.00 89.12 607 SER A N 1
ATOM 4819 C CA . SER A 1 607 ? -4.496 12.820 25.449 1.00 89.12 607 SER A CA 1
ATOM 4820 C C . SER A 1 607 ? -3.877 11.780 26.379 1.00 89.12 607 SER A C 1
ATOM 4822 O O . SER A 1 607 ? -2.720 11.920 26.787 1.00 89.12 607 SER A O 1
ATOM 4824 N N . THR A 1 608 ? -4.627 10.712 26.666 1.00 93.12 608 THR A N 1
ATOM 4825 C CA . THR A 1 608 ? -4.032 9.480 27.194 1.00 93.12 608 THR A CA 1
ATOM 4826 C C . THR A 1 608 ? -3.197 8.843 26.092 1.00 93.12 608 THR A C 1
ATOM 4828 O O . THR A 1 608 ? -3.640 8.708 24.949 1.00 93.12 608 THR A O 1
ATOM 4831 N N . GLU A 1 609 ? -1.966 8.488 26.426 1.00 95.38 609 GLU A N 1
ATOM 4832 C CA . GLU A 1 609 ? -0.968 8.006 25.484 1.00 95.38 609 GLU A CA 1
ATOM 4833 C C . GLU A 1 609 ? -0.091 6.950 26.147 1.00 95.38 609 GLU A C 1
ATOM 4835 O O . GLU A 1 609 ? 0.328 7.110 27.290 1.00 95.38 609 GLU A O 1
ATOM 4840 N N . VAL A 1 610 ? 0.227 5.886 25.420 1.00 95.75 610 VAL A N 1
ATOM 4841 C CA . VAL A 1 610 ? 1.295 4.957 25.788 1.00 95.75 610 VAL A CA 1
ATOM 4842 C C . VAL A 1 610 ? 2.463 5.156 24.838 1.00 95.75 610 VAL A C 1
ATOM 4844 O O . VAL A 1 610 ? 2.279 5.180 23.623 1.00 95.75 610 VAL A O 1
ATOM 4847 N N . VAL A 1 611 ? 3.665 5.291 25.387 1.00 94.75 611 VAL A N 1
ATOM 4848 C CA . VAL A 1 611 ? 4.912 5.432 24.635 1.00 94.75 611 VAL A CA 1
ATOM 4849 C C . VAL A 1 611 ? 5.796 4.230 24.933 1.00 94.75 611 VAL A C 1
ATOM 4851 O O . VAL A 1 611 ? 6.183 3.991 26.077 1.00 94.75 611 VAL A O 1
ATOM 4854 N N . ALA A 1 612 ? 6.137 3.480 23.895 1.00 93.44 612 ALA A N 1
ATOM 4855 C CA . ALA A 1 612 ? 7.148 2.440 23.940 1.00 93.44 612 ALA A CA 1
ATOM 4856 C C . ALA A 1 612 ? 8.488 3.043 23.487 1.00 93.44 612 ALA A C 1
ATOM 4858 O O . ALA A 1 612 ? 8.585 3.473 22.334 1.00 93.44 612 ALA A O 1
ATOM 4859 N N . PRO A 1 613 ? 9.527 3.103 24.338 1.00 91.44 613 PRO A N 1
ATOM 4860 C CA . PRO A 1 613 ? 10.850 3.513 23.880 1.00 91.44 613 PRO A CA 1
ATOM 4861 C C . PRO A 1 613 ? 11.463 2.470 22.923 1.00 91.44 613 PRO A C 1
ATOM 4863 O O . PRO A 1 613 ? 11.044 1.307 22.924 1.00 91.44 613 PRO A O 1
ATOM 4866 N N . PRO A 1 614 ? 12.479 2.843 22.123 1.00 87.75 614 PRO A N 1
ATOM 4867 C CA . PRO A 1 614 ? 13.226 1.882 21.316 1.00 87.75 614 PRO A CA 1
ATOM 4868 C C . PRO A 1 614 ? 13.746 0.713 22.163 1.00 87.75 614 PRO A C 1
ATOM 4870 O O . PRO A 1 614 ? 14.292 0.915 23.248 1.00 87.75 614 PRO A O 1
ATOM 4873 N N . GLY A 1 615 ? 13.567 -0.514 21.674 1.00 83.88 615 GLY A N 1
ATOM 4874 C CA . GLY A 1 615 ? 13.943 -1.742 22.382 1.00 83.88 615 GLY A CA 1
ATOM 4875 C C . GLY A 1 615 ? 13.006 -2.165 23.522 1.00 83.88 615 GLY A C 1
ATOM 4876 O O . GLY A 1 615 ? 13.283 -3.170 24.174 1.00 83.88 615 GLY A O 1
ATOM 4877 N N . ALA A 1 616 ? 11.896 -1.453 23.767 1.00 87.75 616 ALA A N 1
ATOM 4878 C CA . ALA A 1 616 ? 10.895 -1.878 24.752 1.00 87.75 616 ALA A CA 1
ATOM 4879 C C . ALA A 1 616 ? 10.281 -3.240 24.405 1.00 87.75 616 ALA A C 1
ATOM 4881 O O . ALA A 1 616 ? 10.047 -4.065 25.291 1.00 87.75 616 ALA A O 1
ATOM 4882 N N . LEU A 1 617 ? 10.054 -3.472 23.111 1.00 84.44 617 LEU A N 1
ATOM 4883 C CA . LEU A 1 617 ? 9.462 -4.686 22.566 1.00 84.44 617 LEU A CA 1
ATOM 4884 C C . LEU A 1 617 ? 10.543 -5.552 21.915 1.00 84.44 617 LEU A C 1
ATOM 4886 O O . LEU A 1 617 ? 11.314 -5.072 21.087 1.00 84.44 617 LEU A O 1
ATOM 4890 N N . THR A 1 618 ? 10.580 -6.836 22.274 1.00 72.00 618 THR A N 1
ATOM 4891 C CA . THR A 1 618 ? 11.477 -7.829 21.654 1.00 72.00 618 THR A CA 1
ATOM 4892 C C . THR A 1 618 ? 10.957 -8.338 20.312 1.00 72.00 618 THR A C 1
ATOM 4894 O O . THR A 1 618 ? 11.736 -8.816 19.495 1.00 72.00 618 THR A O 1
ATOM 4897 N N . GLN A 1 619 ? 9.646 -8.239 20.095 1.00 72.94 619 GLN A N 1
ATOM 4898 C CA . GLN A 1 619 ? 8.965 -8.541 18.847 1.00 72.94 619 GLN A CA 1
ATOM 4899 C C . GLN A 1 619 ? 7.862 -7.505 18.646 1.00 72.94 619 GLN A C 1
ATOM 4901 O O . GLN A 1 619 ? 7.138 -7.185 19.593 1.00 72.94 619 GLN A O 1
ATOM 4906 N N . GLY A 1 620 ? 7.722 -7.002 17.421 1.00 77.50 620 GLY A N 1
ATOM 4907 C CA . GLY A 1 620 ? 6.639 -6.086 17.103 1.00 77.50 620 GLY A CA 1
ATOM 4908 C C . GLY A 1 620 ? 5.256 -6.703 17.315 1.00 77.50 620 GLY A C 1
ATOM 4909 O O . GLY A 1 620 ? 5.014 -7.874 17.010 1.00 77.50 620 GLY A O 1
ATOM 4910 N N . GLN A 1 621 ? 4.341 -5.909 17.862 1.00 77.38 621 GLN A N 1
ATOM 4911 C CA . GLN A 1 621 ? 2.970 -6.319 18.153 1.00 77.38 621 GLN A CA 1
ATOM 4912 C C . GLN A 1 621 ? 2.007 -5.130 18.116 1.00 77.38 621 GLN A C 1
ATOM 4914 O O . GLN A 1 621 ? 2.413 -3.971 18.196 1.00 77.38 621 GLN A O 1
ATOM 4919 N N . LEU A 1 622 ? 0.711 -5.421 17.987 1.00 81.38 622 LEU A N 1
ATOM 4920 C CA . LEU A 1 622 ? -0.336 -4.406 18.068 1.00 81.38 622 LEU A CA 1
ATOM 4921 C C . LEU A 1 622 ? -0.502 -3.958 19.524 1.00 81.38 622 LEU A C 1
ATOM 4923 O O . LEU A 1 622 ? -0.814 -4.780 20.383 1.00 81.38 622 LEU A O 1
ATOM 4927 N N . ILE A 1 623 ? -0.323 -2.665 19.776 1.00 86.44 623 ILE A N 1
ATOM 4928 C CA . ILE A 1 623 ? -0.589 -2.030 21.064 1.00 86.44 623 ILE A CA 1
ATOM 4929 C C . ILE A 1 623 ? -1.911 -1.279 20.954 1.00 86.44 623 ILE A C 1
ATOM 4931 O O . ILE A 1 623 ? -2.099 -0.468 20.047 1.00 86.44 623 ILE A O 1
ATOM 4935 N N . GLY A 1 624 ? -2.841 -1.584 21.853 1.00 89.69 624 GLY A N 1
ATOM 4936 C CA . GLY A 1 624 ? -4.161 -0.965 21.916 1.00 89.69 624 GLY A CA 1
ATOM 4937 C C . GLY A 1 624 ? -4.309 -0.128 23.176 1.00 89.69 624 GLY A C 1
ATOM 4938 O O . GLY A 1 624 ? -3.859 -0.528 24.244 1.00 89.69 624 GLY A O 1
ATOM 4939 N N . LEU A 1 625 ? -4.955 1.024 23.064 1.00 90.62 625 LEU A N 1
ATOM 4940 C CA . LEU A 1 625 ? -5.254 1.899 24.186 1.00 90.62 625 LEU A CA 1
ATOM 4941 C C . LEU A 1 625 ? -6.713 2.339 24.095 1.00 90.62 625 LEU A C 1
ATOM 4943 O O . LEU A 1 625 ? -7.159 2.764 23.030 1.00 90.62 625 LEU A O 1
ATOM 4947 N N . SER A 1 626 ? -7.465 2.239 25.189 1.00 88.50 626 SER A N 1
ATOM 4948 C CA . SER A 1 626 ? -8.853 2.714 25.235 1.00 88.50 626 SER A CA 1
ATOM 4949 C C . SER A 1 626 ? -9.210 3.378 26.560 1.00 88.50 626 SER A C 1
ATOM 4951 O O . SER A 1 626 ? -8.688 2.989 27.598 1.00 88.50 626 SER A O 1
ATOM 4953 N N . GLU A 1 627 ? -10.093 4.375 26.508 1.00 87.94 627 GLU A N 1
ATOM 4954 C CA . GLU A 1 627 ? -10.646 5.116 27.646 1.00 87.94 627 GLU A CA 1
ATOM 4955 C C . GLU A 1 627 ? -12.136 4.787 27.787 1.00 87.94 627 GLU A C 1
ATOM 4957 O O . GLU A 1 627 ? -12.913 5.037 26.866 1.00 87.94 627 GLU A O 1
ATOM 4962 N N . THR A 1 628 ? -12.547 4.244 28.931 1.00 82.19 628 THR A N 1
ATOM 4963 C CA . THR A 1 628 ? -13.952 3.963 29.262 1.00 82.19 628 THR A CA 1
ATOM 4964 C C . THR A 1 628 ? -14.387 4.824 30.439 1.00 82.19 628 THR A C 1
ATOM 4966 O O . THR A 1 628 ? -13.709 4.864 31.469 1.00 82.19 628 THR A O 1
ATOM 4969 N N . THR A 1 629 ? -15.530 5.496 30.307 1.00 76.50 629 THR A N 1
ATOM 4970 C CA . THR A 1 629 ? -16.069 6.329 31.387 1.00 76.50 629 THR A CA 1
ATOM 4971 C C . THR A 1 629 ? -16.454 5.478 32.600 1.00 76.50 629 THR A C 1
ATOM 4973 O O . THR A 1 629 ? -16.774 4.291 32.491 1.00 76.50 629 THR A O 1
ATOM 4976 N N . GLN A 1 630 ? -16.468 6.092 33.783 1.00 68.06 630 GLN A N 1
ATOM 4977 C CA . GLN A 1 630 ? -16.830 5.405 35.026 1.00 68.06 630 GLN A CA 1
ATOM 4978 C C . GLN A 1 630 ? -18.251 4.809 35.002 1.00 68.06 630 GLN A C 1
ATOM 4980 O O . GLN A 1 630 ? -18.490 3.793 35.650 1.00 68.06 630 GLN A O 1
ATOM 4985 N N . SER A 1 631 ? -19.198 5.417 34.277 1.00 62.78 631 SER A N 1
ATOM 4986 C CA . SER A 1 631 ? -20.583 4.930 34.207 1.00 62.78 631 SER A CA 1
ATOM 4987 C C . SER A 1 631 ? -20.753 3.680 33.347 1.00 62.78 631 SER A C 1
ATOM 4989 O O . SER A 1 631 ? -21.728 2.955 33.536 1.00 62.78 631 SER A O 1
ATOM 4991 N N . ASP A 1 632 ? -19.819 3.428 32.430 1.00 60.03 632 ASP A N 1
ATOM 4992 C CA . ASP A 1 632 ? -19.962 2.409 31.385 1.00 60.03 632 ASP A CA 1
ATOM 4993 C C . ASP A 1 632 ? -19.130 1.151 31.658 1.00 60.03 632 ASP A C 1
ATOM 4995 O O . ASP A 1 632 ? -19.182 0.180 30.899 1.00 60.03 632 ASP A O 1
ATOM 4999 N N . ILE A 1 633 ? -18.352 1.144 32.741 1.00 61.28 633 ILE A N 1
ATOM 5000 C CA . ILE A 1 633 ? -17.424 0.057 33.005 1.00 61.28 633 ILE A CA 1
ATOM 5001 C C . ILE A 1 633 ? -18.092 -1.129 33.711 1.00 61.28 633 ILE A C 1
ATOM 5003 O O . ILE A 1 633 ? -18.727 -1.007 34.756 1.00 61.28 633 ILE A O 1
ATOM 5007 N N . THR A 1 634 ? -17.883 -2.328 33.172 1.00 54.50 634 THR A N 1
ATOM 5008 C CA . THR A 1 634 ? -18.230 -3.596 33.826 1.00 54.50 634 THR A CA 1
ATOM 5009 C C . THR A 1 634 ? -17.051 -4.125 34.653 1.00 54.50 634 THR A C 1
ATOM 5011 O O . THR A 1 634 ? -16.632 -5.265 34.458 1.00 54.50 634 THR A O 1
ATOM 5014 N N . VAL A 1 635 ? -16.458 -3.313 35.543 1.00 52.12 635 VAL A N 1
ATOM 5015 C CA . VAL A 1 635 ? -15.446 -3.827 36.492 1.00 52.12 635 VAL A CA 1
ATOM 5016 C C . VAL A 1 635 ? -16.162 -4.544 37.628 1.00 52.12 635 VAL A C 1
ATOM 5018 O O . VAL A 1 635 ? -17.041 -3.980 38.279 1.00 52.12 635 VAL A O 1
ATOM 5021 N N . VAL A 1 636 ? -15.758 -5.782 37.898 1.00 52.03 636 VAL A N 1
ATOM 5022 C CA . VAL A 1 636 ? -16.342 -6.610 38.966 1.00 52.03 636 VAL A CA 1
ATOM 5023 C C . VAL A 1 636 ? -15.932 -6.101 40.361 1.00 52.03 636 VAL A C 1
ATOM 5025 O O . VAL A 1 636 ? -16.691 -6.255 41.316 1.00 52.03 636 VAL A O 1
ATOM 5028 N N . VAL A 1 637 ? -14.768 -5.442 40.482 1.00 57.19 637 VAL A N 1
ATOM 5029 C CA . VAL A 1 637 ? -14.209 -4.911 41.741 1.00 57.19 637 VAL A CA 1
ATOM 5030 C C . VAL A 1 637 ? -13.588 -3.528 41.522 1.00 57.19 637 VAL A C 1
ATOM 5032 O O . VAL A 1 637 ? -12.663 -3.375 40.730 1.00 57.19 637 VAL A O 1
ATOM 5035 N N . HIS A 1 638 ? -14.075 -2.517 42.243 1.00 67.12 638 HIS A N 1
ATOM 5036 C CA . HIS A 1 638 ? -13.581 -1.138 42.153 1.00 67.12 638 HIS A CA 1
ATOM 5037 C C . HIS A 1 638 ? -12.167 -1.004 42.747 1.00 67.12 638 HIS A C 1
ATOM 5039 O O . HIS A 1 638 ? -11.843 -1.658 43.741 1.00 67.12 638 HIS A O 1
ATOM 5045 N N . ALA A 1 639 ? -11.329 -0.150 42.152 1.00 68.12 639 ALA A N 1
ATOM 5046 C CA . ALA A 1 639 ? -10.016 0.179 42.705 1.00 68.12 639 ALA A CA 1
ATOM 5047 C C . ALA A 1 639 ? -10.148 0.850 44.090 1.00 68.12 639 ALA A C 1
ATOM 5049 O O . ALA A 1 639 ? -11.168 1.502 44.347 1.00 68.12 639 ALA A O 1
ATOM 5050 N N . PRO A 1 640 ? -9.144 0.716 44.983 1.00 68.62 640 PRO A N 1
ATOM 5051 C CA . PRO A 1 640 ? -9.116 1.421 46.261 1.00 68.62 640 PRO A CA 1
ATOM 5052 C C . PRO A 1 640 ? -9.327 2.926 46.061 1.00 68.62 640 PRO A C 1
ATOM 5054 O O . PRO A 1 640 ? -8.712 3.511 45.178 1.00 68.62 640 PRO A O 1
ATOM 5057 N N . ASN A 1 641 ? -10.173 3.532 46.902 1.00 67.69 641 ASN A N 1
ATOM 5058 C CA . ASN A 1 641 ? -10.701 4.899 46.769 1.00 67.69 641 ASN A CA 1
ATOM 5059 C C . ASN A 1 641 ? -11.633 5.074 45.549 1.00 67.69 641 ASN A C 1
ATOM 5061 O O . ASN A 1 641 ? -11.217 4.979 44.403 1.00 67.69 641 ASN A O 1
ATOM 5065 N N . SER A 1 642 ? -12.912 5.380 45.797 1.00 68.44 642 SER A N 1
ATOM 5066 C CA . SER A 1 642 ? -13.940 5.548 44.749 1.00 68.44 642 SER A CA 1
ATOM 5067 C C . SER A 1 642 ? -13.931 6.918 44.059 1.00 68.44 642 SER A C 1
ATOM 5069 O O . SER A 1 642 ? -14.742 7.167 43.168 1.00 68.44 642 SER A O 1
ATOM 5071 N N . ASP A 1 643 ? -13.048 7.817 44.491 1.00 83.69 643 ASP A N 1
ATOM 5072 C CA . ASP A 1 643 ? -12.922 9.181 43.980 1.00 83.69 643 ASP A CA 1
ATOM 5073 C C . ASP A 1 643 ? -11.969 9.205 42.772 1.00 83.69 643 ASP A C 1
ATOM 5075 O O . ASP A 1 643 ? -10.822 9.657 42.859 1.00 83.69 643 ASP A O 1
ATOM 5079 N N . TYR A 1 644 ? -12.434 8.671 41.641 1.00 87.50 644 TYR A N 1
ATOM 5080 C CA . TYR A 1 644 ? -11.673 8.656 40.392 1.00 87.50 644 TYR A CA 1
ATOM 5081 C C . TYR A 1 644 ? -11.605 10.043 39.753 1.00 87.50 644 TYR A C 1
ATOM 5083 O O . TYR A 1 644 ? -12.554 10.827 39.789 1.00 87.50 644 TYR A O 1
ATOM 5091 N N . VAL A 1 645 ? -10.446 10.347 39.179 1.00 89.88 645 VAL A N 1
ATOM 5092 C CA . VAL A 1 645 ? -10.134 11.625 38.523 1.00 89.88 645 VAL A CA 1
ATOM 5093 C C . VAL A 1 645 ? -9.646 11.435 37.087 1.00 89.88 645 VAL A C 1
ATOM 5095 O O . VAL A 1 645 ? -9.265 12.403 36.435 1.00 89.88 645 VAL A O 1
ATOM 5098 N N . SER A 1 646 ? -9.702 10.204 36.583 1.00 89.94 646 SER A N 1
ATOM 5099 C CA . SER A 1 646 ? -9.554 9.849 35.174 1.00 89.94 646 SER A CA 1
ATOM 5100 C C . SER A 1 646 ? -10.666 8.887 34.763 1.00 89.94 646 SER A C 1
ATOM 5102 O O . SER A 1 646 ? -11.284 8.238 35.611 1.00 89.94 646 SER A O 1
ATOM 5104 N N . ASP A 1 647 ? -10.852 8.733 33.457 1.00 88.56 647 ASP A N 1
ATOM 5105 C CA . ASP A 1 647 ? -11.518 7.557 32.903 1.00 88.56 647 ASP A CA 1
ATOM 5106 C C . ASP A 1 647 ? -10.664 6.296 33.137 1.00 88.56 647 ASP A C 1
ATOM 5108 O O . ASP A 1 647 ? -9.466 6.375 33.447 1.00 88.56 647 ASP A O 1
ATOM 5112 N N . PHE A 1 648 ? -11.278 5.121 33.013 1.00 87.69 648 PHE A N 1
ATOM 5113 C CA . PHE A 1 648 ? -10.554 3.857 33.072 1.00 87.69 648 PHE A CA 1
ATOM 5114 C C . PHE A 1 648 ? -9.831 3.622 31.754 1.00 87.69 648 PHE A C 1
ATOM 5116 O O . PHE A 1 648 ? -10.435 3.661 30.683 1.00 87.69 648 PHE A O 1
ATOM 5123 N N . VAL A 1 649 ? -8.539 3.340 31.839 1.00 90.44 649 VAL A N 1
ATOM 5124 C CA . VAL A 1 649 ? -7.672 3.136 30.684 1.00 90.44 649 VAL A CA 1
ATOM 5125 C C . VAL A 1 649 ? -7.351 1.656 30.551 1.00 90.44 649 VAL A C 1
ATOM 5127 O O . VAL A 1 649 ? -6.813 1.058 31.479 1.00 90.44 649 VAL A O 1
ATOM 5130 N N . LYS A 1 650 ? -7.634 1.058 29.395 1.00 88.88 650 LYS A N 1
ATOM 5131 C CA . LYS A 1 650 ? -7.201 -0.304 29.071 1.00 88.88 650 LYS A CA 1
ATOM 5132 C C . LYS A 1 650 ? -6.045 -0.261 28.079 1.00 88.88 650 LYS A C 1
ATOM 5134 O O . LYS A 1 650 ? -6.198 0.301 26.994 1.00 88.88 650 LYS A O 1
ATOM 5139 N N . LEU A 1 651 ? -4.927 -0.878 28.450 1.00 90.75 651 LEU A N 1
ATOM 5140 C CA . LEU A 1 651 ? -3.753 -1.095 27.607 1.00 90.75 651 LEU A CA 1
ATOM 5141 C C . LEU A 1 651 ? -3.704 -2.566 27.175 1.00 90.75 651 LEU A C 1
ATOM 5143 O O . LEU A 1 651 ? -3.657 -3.459 28.020 1.00 90.75 651 LEU A O 1
ATOM 5147 N N . GLU A 1 652 ? -3.709 -2.810 25.869 1.00 88.12 652 GLU A N 1
ATOM 5148 C CA . GLU A 1 652 ? -3.651 -4.139 25.261 1.00 88.12 652 GLU A CA 1
ATOM 5149 C C . GLU A 1 652 ? -2.311 -4.368 24.533 1.00 88.12 652 GLU A C 1
ATOM 5151 O O . GLU A 1 652 ? -1.779 -3.422 23.943 1.00 88.12 652 GLU A O 1
ATOM 5156 N N . PRO A 1 653 ? -1.789 -5.614 24.518 1.00 85.38 653 PRO A N 1
ATOM 5157 C CA . PRO A 1 653 ? -2.370 -6.819 25.128 1.00 85.38 653 PRO A CA 1
ATOM 5158 C C . PRO A 1 653 ? -2.215 -6.859 26.659 1.00 85.38 653 PRO A C 1
ATOM 5160 O O . PRO A 1 653 ? -1.262 -6.323 27.206 1.00 85.38 653 PRO A O 1
ATOM 5163 N N . GLU A 1 654 ? -3.146 -7.509 27.362 1.00 86.00 654 GLU A N 1
ATOM 5164 C CA . GLU A 1 654 ? -3.044 -7.704 28.818 1.00 86.00 654 GLU A CA 1
ATOM 5165 C C . GLU A 1 654 ? -1.857 -8.620 29.182 1.00 86.00 654 GLU A C 1
ATOM 5167 O O . GLU A 1 654 ? -1.551 -9.579 28.468 1.00 86.00 654 GLU A O 1
ATOM 5172 N N . GLY A 1 655 ? -1.212 -8.359 30.323 1.00 86.06 655 GLY A N 1
ATOM 5173 C CA . GLY A 1 655 ? -0.020 -9.093 30.763 1.00 86.06 655 GLY A CA 1
ATOM 5174 C C . GLY A 1 655 ? 1.283 -8.447 30.293 1.00 86.06 655 GLY A C 1
ATOM 5175 O O . GLY A 1 655 ? 1.286 -7.302 29.864 1.00 86.06 655 GLY A O 1
ATOM 5176 N N . LYS A 1 656 ? 2.415 -9.147 30.420 1.00 87.75 656 LYS A N 1
ATOM 5177 C CA . LYS A 1 656 ? 3.738 -8.552 30.171 1.00 87.75 656 LYS A CA 1
ATOM 5178 C C . LYS A 1 656 ? 3.924 -8.177 28.694 1.00 87.75 656 LYS A C 1
ATOM 5180 O O . LYS A 1 656 ? 3.838 -9.043 27.827 1.00 87.75 656 LYS A O 1
ATOM 5185 N N . ILE A 1 657 ? 4.216 -6.904 28.434 1.00 87.38 657 ILE A N 1
ATOM 5186 C CA . ILE A 1 657 ? 4.425 -6.321 27.101 1.00 87.38 657 ILE A CA 1
ATOM 5187 C C . ILE A 1 657 ? 5.909 -6.032 26.858 1.00 87.38 657 ILE A C 1
ATOM 5189 O O . ILE A 1 657 ? 6.438 -6.404 25.811 1.00 87.38 657 ILE A O 1
ATOM 5193 N N . SER A 1 658 ? 6.576 -5.354 27.796 1.00 86.94 658 SER A N 1
ATOM 5194 C CA . SER A 1 658 ? 7.948 -4.869 27.624 1.00 86.94 658 SER A CA 1
ATOM 5195 C C . SER A 1 658 ? 8.917 -5.477 28.636 1.00 86.94 658 SER A C 1
ATOM 5197 O O . SER A 1 658 ? 8.529 -6.065 29.647 1.00 86.94 658 SER A O 1
ATOM 5199 N N . SER A 1 659 ? 10.213 -5.351 28.355 1.00 78.81 659 SER A N 1
ATOM 5200 C CA . SER A 1 659 ? 11.262 -5.764 29.295 1.00 78.81 659 SER A CA 1
ATOM 5201 C C . SER A 1 659 ? 11.416 -4.782 30.463 1.00 78.81 659 SER A C 1
ATOM 5203 O O . SER A 1 659 ? 11.143 -3.589 30.325 1.00 78.81 659 SER A O 1
ATOM 5205 N N . ASP A 1 660 ? 11.942 -5.261 31.593 1.00 77.31 660 ASP A N 1
ATOM 5206 C CA . ASP A 1 660 ? 12.201 -4.431 32.784 1.00 77.31 660 ASP A CA 1
ATOM 5207 C C . ASP A 1 660 ? 13.272 -3.355 32.512 1.00 77.31 660 ASP A C 1
ATOM 5209 O O . ASP A 1 660 ? 13.298 -2.306 33.152 1.00 77.31 660 ASP A O 1
ATOM 5213 N N . SER A 1 661 ? 14.154 -3.598 31.535 1.00 77.69 661 SER A N 1
ATOM 5214 C CA . SER A 1 661 ? 15.194 -2.661 31.095 1.00 77.69 661 SER A CA 1
ATOM 5215 C C . SER A 1 661 ? 14.674 -1.506 30.234 1.00 77.69 661 SER A C 1
ATOM 5217 O O . SER A 1 661 ? 15.362 -0.495 30.112 1.00 77.69 661 SER A O 1
ATOM 5219 N N . ALA A 1 662 ? 13.489 -1.644 29.632 1.00 86.62 662 ALA A N 1
ATOM 5220 C CA . ALA A 1 662 ? 12.897 -0.661 28.728 1.00 86.62 662 ALA A CA 1
ATOM 5221 C C . ALA A 1 662 ? 11.365 -0.683 28.864 1.00 86.62 662 ALA A C 1
ATOM 5223 O O . ALA A 1 662 ? 10.651 -1.203 28.009 1.00 86.62 662 ALA A O 1
ATOM 5224 N N . MET A 1 663 ? 10.876 -0.153 29.988 1.00 91.69 663 MET A N 1
ATOM 5225 C CA . MET A 1 663 ? 9.445 -0.084 30.298 1.00 91.69 663 MET A CA 1
ATOM 5226 C C . MET A 1 663 ? 8.708 0.924 29.409 1.00 91.69 663 MET A C 1
ATOM 5228 O O . MET A 1 663 ? 9.287 1.918 28.966 1.00 91.69 663 MET A O 1
ATOM 5232 N N . LEU A 1 664 ? 7.413 0.691 29.206 1.00 94.44 664 LEU A N 1
ATOM 5233 C CA . LEU A 1 664 ? 6.507 1.645 28.573 1.00 94.44 664 LEU A CA 1
ATOM 5234 C C . LEU A 1 664 ? 6.276 2.838 29.500 1.00 94.44 664 LEU A C 1
ATOM 5236 O O . LEU A 1 664 ? 6.223 2.675 30.719 1.00 94.44 664 LEU A O 1
ATOM 5240 N N . THR A 1 665 ? 6.051 4.014 28.925 1.00 95.56 665 THR A N 1
ATOM 5241 C CA . THR A 1 665 ? 5.542 5.184 29.647 1.00 95.56 665 THR A CA 1
ATOM 5242 C C . THR A 1 665 ? 4.063 5.335 29.332 1.00 95.56 665 THR A C 1
ATOM 5244 O O . THR A 1 665 ? 3.704 5.616 28.190 1.00 95.56 665 THR A O 1
ATOM 5247 N N . LEU A 1 666 ? 3.202 5.159 30.333 1.00 96.12 666 LEU A N 1
ATOM 5248 C CA . LEU A 1 666 ? 1.771 5.400 30.202 1.00 96.12 666 LEU A CA 1
ATOM 5249 C C . LEU A 1 666 ? 1.440 6.773 30.787 1.00 96.12 666 LEU A C 1
ATOM 5251 O O . LEU A 1 666 ? 1.735 7.067 31.945 1.00 96.12 666 LEU A O 1
ATOM 5255 N N . LYS A 1 667 ? 0.830 7.613 29.960 1.00 95.69 667 LYS A N 1
ATOM 5256 C CA . LYS A 1 667 ? 0.324 8.938 30.287 1.00 95.69 667 LYS A CA 1
ATOM 5257 C C . LYS A 1 667 ? -1.196 8.869 30.321 1.00 95.69 667 LYS A C 1
ATOM 5259 O O . LYS A 1 667 ? -1.810 8.552 29.307 1.00 95.69 667 LYS A O 1
ATOM 5264 N N . ILE A 1 668 ? -1.800 9.165 31.468 1.00 94.31 668 ILE A N 1
ATOM 5265 C CA . ILE A 1 668 ? -3.255 9.163 31.647 1.00 94.31 668 ILE A CA 1
ATOM 5266 C C . ILE A 1 668 ? -3.756 10.594 31.805 1.00 94.31 668 ILE A C 1
ATOM 5268 O O . ILE A 1 668 ? -3.313 11.330 32.691 1.00 94.31 668 ILE A O 1
ATOM 5272 N N . LYS A 1 669 ? -4.694 10.971 30.936 1.00 92.44 669 LYS A N 1
ATOM 5273 C CA . LYS A 1 669 ? -5.429 12.235 30.996 1.00 92.44 669 LYS A CA 1
ATOM 5274 C C . LYS A 1 669 ? -6.294 12.284 32.258 1.00 92.44 669 LYS A C 1
ATOM 5276 O O . LYS A 1 669 ? -6.985 11.321 32.585 1.00 92.44 669 LYS A O 1
ATOM 5281 N N . LEU A 1 670 ? -6.286 13.427 32.937 1.00 90.75 670 LEU A N 1
ATOM 5282 C CA . LEU A 1 670 ? -7.187 13.706 34.053 1.00 90.75 670 LEU A CA 1
ATOM 5283 C C . LEU A 1 670 ? -8.457 14.407 33.558 1.00 90.75 670 LEU A C 1
ATOM 5285 O O . LEU A 1 670 ? -8.408 15.242 32.656 1.00 90.75 670 LEU A O 1
ATOM 5289 N N . ASN A 1 671 ? -9.589 14.116 34.197 1.00 87.19 671 ASN A N 1
ATOM 5290 C CA . ASN A 1 671 ? -10.892 14.711 33.881 1.00 87.19 671 ASN A CA 1
ATOM 5291 C C . ASN A 1 671 ? -11.007 16.178 34.353 1.00 87.19 671 ASN A C 1
ATOM 5293 O O . ASN A 1 671 ? -11.972 16.869 34.030 1.00 87.19 671 ASN A O 1
ATOM 5297 N N . GLY A 1 672 ? -10.019 16.662 35.108 1.00 84.25 672 GLY A N 1
ATOM 5298 C CA . GLY A 1 672 ? -9.872 18.043 35.557 1.00 84.25 672 GLY A CA 1
ATOM 5299 C C . GLY A 1 672 ? -8.650 18.199 36.462 1.00 84.25 672 GLY A C 1
ATOM 5300 O O . GLY A 1 672 ? -8.052 17.207 36.884 1.00 84.25 672 GLY A O 1
ATOM 5301 N N . ASP A 1 673 ? -8.281 19.442 36.772 1.00 82.81 673 ASP A N 1
ATOM 5302 C CA . ASP A 1 673 ? -7.184 19.711 37.704 1.00 82.81 673 ASP A CA 1
ATOM 5303 C C . ASP A 1 673 ? -7.548 19.302 39.138 1.00 82.81 673 ASP A C 1
ATOM 5305 O O . ASP A 1 673 ? -8.668 19.509 39.619 1.00 82.81 673 ASP A O 1
ATOM 5309 N N . LEU A 1 674 ? -6.568 18.740 39.845 1.00 84.62 674 LEU A N 1
ATOM 5310 C CA . LEU A 1 674 ? -6.717 18.366 41.245 1.00 84.62 674 LEU A CA 1
ATOM 5311 C C . LEU A 1 674 ? -6.637 19.607 42.150 1.00 84.62 674 LEU A C 1
ATOM 5313 O O . LEU A 1 674 ? -5.715 20.414 42.007 1.00 84.62 674 LEU A O 1
ATOM 5317 N N . PRO A 1 675 ? -7.548 19.768 43.130 1.00 83.38 675 PRO A N 1
ATOM 5318 C CA . PRO A 1 675 ? -7.398 20.807 44.142 1.00 83.38 675 PRO A CA 1
ATOM 5319 C C . PRO A 1 675 ? -6.119 20.587 44.960 1.00 83.38 675 PRO A C 1
ATOM 5321 O O . PRO A 1 675 ? -5.730 19.449 45.206 1.00 83.38 675 PRO A O 1
ATOM 5324 N N . SER A 1 676 ? -5.525 21.664 45.480 1.00 80.19 676 SER A N 1
ATOM 5325 C CA . SER A 1 676 ? -4.221 21.659 46.174 1.00 80.19 676 SER A CA 1
ATOM 5326 C C . SER A 1 676 ? -4.111 20.775 47.428 1.00 80.19 676 SER A C 1
ATOM 5328 O O . SER A 1 676 ? -3.019 20.597 47.955 1.00 80.19 676 SER A O 1
ATOM 5330 N N . LEU A 1 677 ? -5.228 20.245 47.929 1.00 82.62 677 LEU A N 1
ATOM 5331 C CA . LEU A 1 677 ? -5.292 19.328 49.074 1.00 82.62 677 LEU A CA 1
ATOM 5332 C C . LEU A 1 677 ? -5.207 17.849 48.671 1.00 82.62 677 LEU A C 1
ATOM 5334 O O . LEU A 1 677 ? -5.197 16.987 49.549 1.00 82.62 677 LEU A O 1
ATOM 5338 N N . TYR A 1 678 ? -5.207 17.549 47.373 1.00 86.44 678 TYR A N 1
ATOM 5339 C CA . TYR A 1 678 ? -5.268 16.190 46.853 1.00 86.44 678 TYR A CA 1
ATOM 5340 C C . TYR A 1 678 ? -4.056 15.866 45.989 1.00 86.44 678 TYR A C 1
ATOM 5342 O O . TYR A 1 678 ? -3.563 16.705 45.237 1.00 86.44 678 TYR A O 1
ATOM 5350 N N . VAL A 1 679 ? -3.634 14.609 46.057 1.00 88.12 679 VAL A N 1
ATOM 5351 C CA . VAL A 1 679 ? -2.612 14.029 45.186 1.00 88.12 679 VAL A CA 1
ATOM 5352 C C . VAL A 1 679 ? -3.211 12.883 44.373 1.00 88.12 679 VAL A C 1
ATOM 5354 O O . VAL A 1 679 ? -4.104 12.185 44.867 1.00 88.12 679 VAL A O 1
ATOM 5357 N N . PRO A 1 680 ? -2.764 12.685 43.122 1.00 91.75 680 PRO A N 1
ATOM 5358 C CA . PRO A 1 680 ? -3.202 11.548 42.332 1.00 91.75 680 PRO A CA 1
ATOM 5359 C C . PRO A 1 680 ? -2.579 10.250 42.851 1.00 91.75 680 PRO A C 1
ATOM 5361 O O . PRO A 1 680 ? -1.453 10.221 43.348 1.00 91.75 680 PRO A O 1
ATOM 5364 N N . GLU A 1 681 ? -3.300 9.152 42.675 1.00 92.38 681 GLU A N 1
ATOM 5365 C CA . GLU A 1 681 ? -2.838 7.791 42.906 1.00 92.38 681 GLU A CA 1
ATOM 5366 C C . GLU A 1 681 ? -3.234 6.926 41.715 1.00 92.38 681 GLU A C 1
ATOM 5368 O O . GLU A 1 681 ? -4.399 6.887 41.326 1.00 92.38 681 GLU A O 1
ATOM 5373 N N . VAL A 1 682 ? -2.264 6.225 41.137 1.00 93.25 682 VAL A N 1
ATOM 5374 C CA . VAL A 1 682 ? -2.498 5.339 39.995 1.00 93.25 682 VAL A CA 1
ATOM 5375 C C . VAL A 1 682 ? -2.673 3.919 40.496 1.00 93.25 682 VAL A C 1
ATOM 5377 O O . VAL A 1 682 ? -1.842 3.419 41.256 1.00 93.25 682 VAL A O 1
ATOM 5380 N N . TYR A 1 683 ? -3.715 3.256 40.013 1.00 91.44 683 TYR A N 1
ATOM 5381 C CA . TYR A 1 683 ? -3.978 1.850 40.273 1.00 91.44 683 TYR A CA 1
ATOM 5382 C C . TYR A 1 683 ? -3.973 1.059 38.970 1.00 91.44 683 TYR A C 1
ATOM 5384 O O . TYR A 1 683 ? -4.473 1.535 37.953 1.00 91.44 683 TYR A O 1
ATOM 5392 N N . MET A 1 684 ? -3.432 -0.157 39.023 1.00 91.00 684 MET A N 1
ATOM 5393 C CA . MET A 1 684 ? -3.391 -1.098 37.905 1.00 91.00 684 MET A CA 1
ATOM 5394 C C . MET A 1 684 ? -3.968 -2.457 38.301 1.00 91.00 684 MET A C 1
ATOM 5396 O O . MET A 1 684 ? -3.686 -2.965 39.389 1.00 91.00 684 MET A O 1
ATOM 5400 N N . SER A 1 685 ? -4.752 -3.050 37.405 1.00 87.75 685 SER A N 1
ATOM 5401 C CA . SER A 1 685 ? -5.264 -4.415 37.494 1.00 87.75 685 SER A CA 1
ATOM 5402 C C . SER A 1 685 ? -4.930 -5.185 36.219 1.00 87.75 685 SER A C 1
ATOM 5404 O O . SER A 1 685 ? -5.159 -4.690 35.120 1.00 87.75 685 SER A O 1
ATOM 5406 N N . ALA A 1 686 ? -4.412 -6.407 36.352 1.00 81.06 686 ALA A N 1
ATOM 5407 C CA . ALA A 1 686 ? -4.008 -7.210 35.196 1.00 81.06 686 ALA A CA 1
ATOM 5408 C C . ALA A 1 686 ? -5.203 -7.694 34.354 1.00 81.06 686 ALA A C 1
ATOM 5410 O O . ALA A 1 686 ? -5.119 -7.691 33.132 1.00 81.06 686 ALA A O 1
ATOM 5411 N N . ASP A 1 687 ? -6.302 -8.088 35.006 1.00 72.12 687 ASP A N 1
ATOM 5412 C CA . ASP A 1 687 ? -7.492 -8.675 34.369 1.00 72.12 687 ASP A CA 1
ATOM 5413 C C . ASP A 1 687 ? -8.771 -7.839 34.568 1.00 72.12 687 ASP A C 1
ATOM 5415 O O . ASP A 1 687 ? -9.829 -8.187 34.047 1.00 72.12 687 ASP A O 1
ATOM 5419 N N . GLY A 1 688 ? -8.696 -6.751 35.345 1.00 63.56 688 GLY A N 1
ATOM 5420 C CA . GLY A 1 688 ? -9.841 -5.893 35.653 1.00 63.56 688 GLY A CA 1
ATOM 5421 C C . GLY A 1 688 ? -10.894 -6.541 36.564 1.00 63.56 688 GLY A C 1
ATOM 5422 O O . GLY A 1 688 ? -12.018 -6.046 36.631 1.00 63.56 688 GLY A O 1
ATOM 5423 N N . THR A 1 689 ? -10.589 -7.649 37.255 1.00 61.19 689 THR A N 1
ATOM 5424 C CA . THR A 1 689 ? -11.605 -8.399 38.018 1.00 61.19 689 THR A CA 1
ATOM 5425 C C . THR A 1 689 ? -11.270 -8.698 39.478 1.00 61.19 689 THR A C 1
ATOM 5427 O O . THR A 1 689 ? -12.215 -8.770 40.258 1.00 61.19 689 THR A O 1
ATOM 5430 N N . ASN A 1 690 ? -9.998 -8.833 39.893 1.00 64.00 690 ASN A N 1
ATOM 5431 C CA . ASN A 1 690 ? -9.701 -9.384 41.235 1.00 64.00 690 ASN A CA 1
ATOM 5432 C C . ASN A 1 690 ? -8.778 -8.551 42.145 1.00 64.00 690 ASN A C 1
ATOM 5434 O O . ASN A 1 690 ? -8.986 -8.541 43.359 1.00 64.00 690 ASN A O 1
ATOM 5438 N N . THR A 1 691 ? -7.775 -7.847 41.614 1.00 80.44 691 THR A N 1
ATOM 5439 C CA . THR A 1 691 ? -6.800 -7.091 42.428 1.00 80.44 691 THR A CA 1
ATOM 5440 C C . THR A 1 691 ? -6.322 -5.824 41.727 1.00 80.44 691 THR A C 1
ATOM 5442 O O . THR A 1 691 ? -6.027 -5.834 40.532 1.00 80.44 691 THR A O 1
ATOM 5445 N N . TRP A 1 692 ? -6.220 -4.739 42.499 1.00 86.62 692 TRP A N 1
ATOM 5446 C CA . TRP A 1 692 ? -5.681 -3.448 42.071 1.00 86.62 692 TRP A CA 1
ATOM 5447 C C . TRP A 1 692 ? -4.421 -3.127 42.874 1.00 86.62 692 TRP A C 1
ATOM 5449 O O . TRP A 1 692 ? -4.455 -3.110 44.104 1.00 86.62 692 TRP A O 1
ATOM 5459 N N . ASN A 1 693 ? -3.320 -2.852 42.182 1.00 89.00 693 ASN A N 1
ATOM 5460 C CA . ASN A 1 693 ? -2.037 -2.498 42.779 1.00 89.00 693 ASN A CA 1
ATOM 5461 C C . ASN A 1 693 ? -1.752 -1.016 42.553 1.00 89.00 693 ASN A C 1
ATOM 5463 O O . ASN A 1 693 ? -1.878 -0.525 41.431 1.00 89.00 693 ASN A O 1
ATOM 5467 N N . LYS A 1 694 ? -1.346 -0.310 43.611 1.00 90.56 694 LYS A N 1
ATOM 5468 C CA . LYS A 1 694 ? -0.908 1.082 43.500 1.00 90.56 694 LYS A CA 1
ATOM 5469 C C . LYS A 1 694 ? 0.453 1.136 42.803 1.00 90.56 694 LYS A C 1
ATOM 5471 O O . LYS A 1 694 ? 1.385 0.454 43.229 1.00 90.56 694 LYS A O 1
ATOM 5476 N N . LEU A 1 695 ? 0.565 1.952 41.761 1.00 90.94 695 LEU A N 1
ATOM 5477 C CA . LEU A 1 695 ? 1.812 2.193 41.038 1.00 90.94 695 LEU A CA 1
ATOM 5478 C C . LEU A 1 695 ? 2.496 3.472 41.527 1.00 90.94 695 LEU A C 1
ATOM 5480 O O . LEU A 1 695 ? 1.855 4.394 42.038 1.00 90.94 695 LEU A O 1
ATOM 5484 N N . ALA A 1 696 ? 3.818 3.517 41.365 1.00 90.62 696 ALA A N 1
ATOM 5485 C CA . ALA A 1 696 ? 4.585 4.733 41.583 1.00 90.62 696 ALA A CA 1
ATOM 5486 C C . ALA A 1 696 ? 4.338 5.708 40.427 1.00 90.62 696 ALA A C 1
ATOM 5488 O O . ALA A 1 696 ? 4.432 5.337 39.259 1.00 90.62 696 ALA A O 1
ATOM 5489 N N . LEU A 1 697 ? 4.015 6.949 40.773 1.00 92.12 697 LEU A N 1
ATOM 5490 C CA . LEU A 1 697 ? 3.888 8.046 39.823 1.00 92.12 697 LEU A CA 1
ATOM 5491 C C . LEU A 1 697 ? 5.272 8.596 39.484 1.00 92.12 697 LEU A C 1
ATOM 5493 O O . LEU A 1 697 ? 6.038 8.903 40.397 1.00 92.12 697 LEU A O 1
ATOM 5497 N N . ASP A 1 698 ? 5.563 8.753 38.194 1.00 90.88 698 ASP A N 1
ATOM 5498 C CA . ASP A 1 698 ? 6.792 9.409 37.737 1.00 90.88 698 ASP A CA 1
ATOM 5499 C C . ASP A 1 698 ? 6.578 10.926 37.606 1.00 90.88 698 ASP A C 1
ATOM 5501 O O . ASP A 1 698 ? 7.435 11.714 38.002 1.00 90.88 698 ASP A O 1
ATOM 5505 N N . GLU A 1 699 ? 5.418 11.349 37.091 1.00 91.12 699 GLU A N 1
ATOM 5506 C CA . GLU A 1 699 ? 5.088 12.761 36.884 1.00 91.12 699 GLU A CA 1
ATOM 5507 C C . GLU A 1 699 ? 3.594 13.046 37.107 1.00 91.12 699 GLU A C 1
ATOM 5509 O O . GLU A 1 699 ? 2.724 12.244 36.758 1.00 91.12 699 GLU A O 1
ATOM 5514 N N . HIS A 1 700 ? 3.298 14.224 37.659 1.00 88.69 700 HIS A N 1
ATOM 5515 C CA . HIS A 1 700 ? 1.964 14.820 37.711 1.00 88.69 700 HIS A CA 1
ATOM 5516 C C . HIS A 1 700 ? 2.064 16.280 37.254 1.00 88.69 700 HIS A C 1
ATOM 5518 O O . HIS A 1 700 ? 2.768 17.078 37.874 1.00 88.69 700 HIS A O 1
ATOM 5524 N N . GLN A 1 701 ? 1.351 16.622 36.180 1.00 84.25 701 GLN A N 1
ATOM 5525 C CA . GLN A 1 701 ? 1.185 17.993 35.697 1.00 84.25 701 GLN A CA 1
ATOM 5526 C C . GLN A 1 701 ? -0.306 18.322 35.549 1.00 84.25 701 GLN A C 1
ATOM 5528 O O . GLN A 1 701 ? -1.166 17.445 35.641 1.00 84.25 701 GLN A O 1
ATOM 5533 N N . SER A 1 702 ? -0.625 19.592 35.283 1.00 82.12 702 SER A N 1
ATOM 5534 C CA . SER A 1 702 ? -2.000 19.987 34.960 1.00 82.12 702 SER A CA 1
ATOM 5535 C C . SER A 1 702 ? -2.535 19.155 33.785 1.00 82.12 702 SER A C 1
ATOM 5537 O O . SER A 1 702 ? -1.908 19.048 32.726 1.00 82.12 702 SER A O 1
ATOM 5539 N N . GLY A 1 703 ? -3.682 18.515 34.011 1.00 87.19 703 GLY A N 1
ATOM 5540 C CA . GLY A 1 703 ? -4.379 17.680 33.035 1.00 87.19 703 GLY A CA 1
ATOM 5541 C C . GLY A 1 703 ? -3.851 16.255 32.810 1.00 87.19 703 GLY A C 1
ATOM 5542 O O . GLY A 1 703 ? -4.493 15.529 32.050 1.00 87.19 703 GLY A O 1
ATOM 5543 N N . TYR A 1 704 ? -2.741 15.808 33.420 1.00 91.94 704 TYR A N 1
ATOM 5544 C CA . TYR A 1 704 ? -2.287 14.414 33.265 1.00 91.94 704 TYR A CA 1
ATOM 5545 C C . TYR A 1 704 ? -1.379 13.887 34.383 1.00 91.94 704 TYR A C 1
ATOM 5547 O O . TYR A 1 704 ? -0.706 14.631 35.097 1.00 91.94 704 TYR A O 1
ATOM 5555 N N . VAL A 1 705 ? -1.289 12.561 34.454 1.00 94.56 705 VAL A N 1
ATOM 5556 C CA . VAL A 1 705 ? -0.236 11.842 35.181 1.00 94.56 705 VAL A CA 1
ATOM 5557 C C . VAL A 1 705 ? 0.524 10.913 34.245 1.00 94.56 705 VAL A C 1
ATOM 5559 O O . VAL A 1 705 ? -0.042 10.436 33.262 1.00 94.56 705 VAL A O 1
ATOM 5562 N N . SER A 1 706 ? 1.788 10.626 34.539 1.00 95.38 706 SER A N 1
ATOM 5563 C CA . SER A 1 706 ? 2.529 9.580 33.834 1.00 95.38 706 SER A CA 1
ATOM 5564 C C . SER A 1 706 ? 3.331 8.695 34.772 1.00 95.38 706 SER A C 1
ATOM 5566 O O . SER A 1 706 ? 3.791 9.124 35.832 1.00 95.38 706 SER A O 1
ATOM 5568 N N . PHE A 1 707 ? 3.494 7.446 34.362 1.00 95.06 707 PHE A N 1
ATOM 5569 C CA . PHE A 1 707 ? 4.202 6.415 35.104 1.00 95.06 707 PHE A CA 1
ATOM 5570 C C . PHE A 1 707 ? 4.692 5.328 34.148 1.00 95.06 707 PHE A C 1
ATOM 5572 O O . PHE A 1 707 ? 4.153 5.146 33.051 1.00 95.06 707 PHE A O 1
ATOM 5579 N N . ARG A 1 708 ? 5.705 4.578 34.571 1.00 94.06 708 ARG A N 1
ATOM 5580 C CA . ARG A 1 708 ? 6.204 3.429 33.816 1.00 94.06 708 ARG A CA 1
ATOM 5581 C C . ARG A 1 708 ? 5.447 2.143 34.127 1.00 94.06 708 ARG A C 1
ATOM 5583 O O . ARG A 1 708 ? 5.101 1.861 35.273 1.00 94.06 708 ARG A O 1
ATOM 5590 N N . THR A 1 709 ? 5.228 1.330 33.100 1.00 92.81 709 THR A N 1
ATOM 5591 C CA . THR A 1 709 ? 4.627 -0.004 33.219 1.00 92.81 709 THR A CA 1
ATOM 5592 C C . THR A 1 709 ? 5.257 -0.968 32.212 1.00 92.81 709 THR A C 1
ATOM 5594 O O . THR A 1 709 ? 5.662 -0.560 31.128 1.00 92.81 709 THR A O 1
ATOM 5597 N N . ASP A 1 710 ? 5.402 -2.238 32.582 1.00 91.38 710 ASP A N 1
ATOM 5598 C CA . ASP A 1 710 ? 5.925 -3.295 31.705 1.00 91.38 710 ASP A CA 1
ATOM 5599 C C . ASP A 1 710 ? 4.824 -4.203 31.150 1.00 91.38 710 ASP A C 1
ATOM 5601 O O . ASP A 1 710 ? 5.091 -5.114 30.367 1.00 91.38 710 ASP A O 1
ATOM 5605 N N . SER A 1 711 ? 3.586 -3.974 31.576 1.00 89.56 711 SER A N 1
ATOM 5606 C CA . SER A 1 711 ? 2.456 -4.855 31.340 1.00 89.56 711 SER A CA 1
ATOM 5607 C C . SER A 1 711 ? 1.282 -4.054 30.795 1.00 89.56 711 SER A C 1
ATOM 5609 O O . SER A 1 711 ? 1.177 -2.865 31.063 1.00 89.56 711 SER A O 1
ATOM 5611 N N . GLY A 1 712 ? 0.410 -4.691 30.026 1.00 91.38 712 GLY A N 1
ATOM 5612 C CA . GLY A 1 712 ? -0.931 -4.200 29.753 1.00 91.38 712 GLY A CA 1
ATOM 5613 C C . GLY A 1 712 ? -1.913 -4.673 30.815 1.00 91.38 712 GLY A C 1
ATOM 5614 O O . GLY A 1 712 ? -1.625 -5.565 31.622 1.00 91.38 712 GLY A O 1
ATOM 5615 N N . GLY A 1 713 ? -3.093 -4.072 30.805 1.00 90.25 713 GLY A N 1
ATOM 5616 C CA . GLY A 1 713 ? -4.108 -4.241 31.833 1.00 90.25 713 GLY A CA 1
ATOM 5617 C C . GLY A 1 713 ? -5.019 -3.023 31.916 1.00 90.25 713 GLY A C 1
ATOM 5618 O O . GLY A 1 713 ? -5.092 -2.207 30.996 1.00 90.25 713 GLY A O 1
ATOM 5619 N N . HIS A 1 714 ? -5.705 -2.901 33.043 1.00 89.38 714 HIS A N 1
ATOM 5620 C CA . HIS A 1 714 ? -6.636 -1.823 33.349 1.00 89.38 714 HIS A CA 1
ATOM 5621 C C . HIS A 1 714 ? -5.990 -0.854 34.330 1.00 89.38 714 HIS A C 1
ATOM 5623 O O . HIS A 1 714 ? -5.410 -1.274 35.329 1.00 89.38 714 HIS A O 1
ATOM 5629 N N . TYR A 1 715 ? -6.118 0.438 34.063 1.00 92.25 715 TYR A N 1
ATOM 5630 C CA . TYR A 1 715 ? -5.533 1.520 34.840 1.00 92.25 715 TYR A CA 1
ATOM 5631 C C . TYR A 1 715 ? -6.599 2.549 35.186 1.00 92.25 715 TYR A C 1
ATOM 5633 O O . TYR A 1 715 ? -7.506 2.813 34.399 1.00 92.25 715 TYR A O 1
ATOM 5641 N N . VAL A 1 716 ? -6.477 3.163 36.357 1.00 91.56 716 VAL A N 1
ATOM 5642 C CA . VAL A 1 716 ? -7.315 4.297 36.757 1.00 91.56 716 VAL A CA 1
ATOM 5643 C C . VAL A 1 716 ? -6.542 5.197 37.708 1.00 91.56 716 VAL A C 1
ATOM 5645 O O . VAL A 1 716 ? -5.691 4.727 38.471 1.00 91.56 716 VAL A O 1
ATOM 5648 N N . VAL A 1 717 ? -6.836 6.492 37.668 1.00 92.38 717 VAL A N 1
ATOM 5649 C CA . VAL A 1 717 ? -6.297 7.473 38.605 1.00 92.38 717 VAL A CA 1
ATOM 5650 C C . VAL A 1 717 ? -7.388 7.847 39.598 1.00 92.38 717 VAL A C 1
ATOM 5652 O O . VAL A 1 717 ? -8.457 8.322 39.212 1.00 92.38 717 VAL A O 1
ATOM 5655 N N . SER A 1 718 ? -7.119 7.662 40.885 1.00 90.44 718 SER A N 1
ATOM 5656 C CA . SER A 1 718 ? -7.932 8.216 41.966 1.00 90.44 718 SER A CA 1
ATOM 5657 C C . SER A 1 718 ? -7.216 9.394 42.613 1.00 90.44 718 SER A C 1
ATOM 5659 O O . SER A 1 718 ? -6.027 9.620 42.392 1.00 90.44 718 SER A O 1
ATOM 5661 N N . LYS A 1 719 ? -7.927 10.149 43.445 1.00 88.81 719 LYS A N 1
ATOM 5662 C CA . LYS A 1 719 ? -7.311 11.137 44.337 1.00 88.81 719 LYS A CA 1
ATOM 5663 C C . LYS A 1 719 ? -7.278 10.628 45.773 1.00 88.81 719 LYS A C 1
ATOM 5665 O O . LYS A 1 719 ? -8.208 9.961 46.225 1.00 88.81 719 LYS A O 1
ATOM 5670 N N . SER A 1 720 ? -6.232 10.989 46.504 1.00 87.19 720 SER A N 1
ATOM 5671 C CA . SER A 1 720 ? -6.165 10.852 47.957 1.00 87.19 720 SER A CA 1
ATOM 5672 C C . SER A 1 720 ? -5.753 12.177 48.588 1.00 87.19 720 SER A C 1
ATOM 5674 O O . SER A 1 720 ? -5.264 13.086 47.916 1.00 87.19 720 SER A O 1
ATOM 5676 N N . VAL A 1 721 ? -6.048 12.334 49.876 1.00 83.94 721 VAL A N 1
ATOM 5677 C CA . VAL A 1 721 ? -5.757 13.576 50.592 1.00 83.94 721 VAL A CA 1
ATOM 5678 C C . VAL A 1 721 ? -4.260 13.656 50.886 1.00 83.94 721 VAL A C 1
ATOM 5680 O O . VAL A 1 721 ? -3.687 12.719 51.442 1.00 83.94 721 VAL A O 1
ATOM 5683 N N . ASP A 1 722 ? -3.640 14.788 50.559 1.00 80.19 722 ASP A N 1
ATOM 5684 C CA . ASP A 1 722 ? -2.232 15.027 50.855 1.00 80.19 722 ASP A CA 1
ATOM 5685 C C . ASP A 1 722 ? -2.029 15.210 52.368 1.00 80.19 722 ASP A C 1
ATOM 5687 O O . ASP A 1 722 ? -2.567 16.128 53.004 1.00 80.19 722 ASP A O 1
ATOM 5691 N N . ALA A 1 723 ? -1.231 14.319 52.957 1.00 74.88 723 ALA A N 1
ATOM 5692 C CA . ALA A 1 723 ? -0.931 14.322 54.380 1.00 74.88 723 ALA A CA 1
ATOM 5693 C C . ALA A 1 723 ? -0.214 15.608 54.830 1.00 74.88 723 ALA A C 1
ATOM 5695 O O . ALA A 1 723 ? -0.385 16.018 55.979 1.00 74.88 723 ALA A O 1
ATOM 5696 N N . GLY A 1 724 ? 0.555 16.265 53.954 1.00 76.31 724 GLY A N 1
ATOM 5697 C CA . GLY A 1 724 ? 1.315 17.473 54.292 1.00 76.31 724 GLY A CA 1
ATOM 5698 C C . GLY A 1 724 ? 0.418 18.680 54.606 1.00 76.31 724 GLY A C 1
ATOM 5699 O O . GLY A 1 724 ? 0.398 19.148 55.750 1.00 76.31 724 GLY A O 1
ATOM 5700 N N . PRO A 1 725 ? -0.365 19.178 53.632 1.00 71.44 725 PRO A N 1
ATOM 5701 C CA . PRO A 1 725 ? -1.328 20.260 53.825 1.00 71.44 725 PRO A CA 1
ATOM 5702 C C . PRO A 1 725 ? -2.351 19.967 54.926 1.00 71.44 725 PRO A C 1
ATOM 5704 O O . PRO A 1 725 ? -2.691 20.864 55.700 1.00 71.44 725 PRO A O 1
ATOM 5707 N N . MET A 1 726 ? -2.804 18.714 55.055 1.00 72.69 726 MET A N 1
ATOM 5708 C CA . MET A 1 726 ? -3.716 18.320 56.130 1.00 72.69 726 MET A CA 1
ATOM 5709 C C . MET A 1 726 ? -3.077 18.382 57.509 1.00 72.69 726 MET A C 1
ATOM 5711 O O . MET A 1 726 ? -3.703 18.892 58.439 1.00 72.69 726 MET A O 1
ATOM 5715 N N . ALA A 1 727 ? -1.838 17.910 57.659 1.00 73.56 727 ALA A N 1
ATOM 5716 C CA . ALA A 1 727 ? -1.104 18.063 58.908 1.00 73.56 727 ALA A CA 1
ATOM 5717 C C . ALA A 1 727 ? -0.940 19.548 59.257 1.00 73.56 727 ALA A C 1
ATOM 5719 O O . ALA A 1 727 ? -1.158 19.922 60.407 1.00 73.56 727 ALA A O 1
ATOM 5720 N N . GLY A 1 728 ? -0.652 20.401 58.266 1.00 75.75 728 GLY A N 1
ATOM 5721 C CA . GLY A 1 728 ? -0.587 21.856 58.423 1.00 75.75 728 GLY A CA 1
ATOM 5722 C C . GLY A 1 728 ? -1.912 22.487 58.869 1.00 75.75 728 GLY A C 1
ATOM 5723 O O . GLY A 1 728 ? -1.922 23.288 59.802 1.00 75.75 728 GLY A O 1
ATOM 5724 N N . LEU A 1 729 ? -3.037 22.094 58.264 1.00 79.38 729 LEU A N 1
ATOM 5725 C CA . LEU A 1 729 ? -4.381 22.535 58.656 1.00 79.38 729 LEU A CA 1
ATOM 5726 C C . LEU A 1 729 ? -4.737 22.088 60.077 1.00 79.38 729 LEU A C 1
ATOM 5728 O O . LEU A 1 729 ? -5.202 22.901 60.874 1.00 79.38 729 LEU A O 1
ATOM 5732 N N . ILE A 1 730 ? -4.482 20.823 60.419 1.00 80.12 730 ILE A N 1
ATOM 5733 C CA . ILE A 1 730 ? -4.738 20.275 61.757 1.00 80.12 730 ILE A CA 1
ATOM 5734 C C . ILE A 1 730 ? -3.877 20.996 62.800 1.00 80.12 730 ILE A C 1
ATOM 5736 O O . ILE A 1 730 ? -4.402 21.429 63.825 1.00 80.12 730 ILE A O 1
ATOM 5740 N N . LEU A 1 731 ? -2.584 21.199 62.531 1.00 82.00 731 LEU A N 1
ATOM 5741 C CA . LEU A 1 731 ? -1.693 21.990 63.386 1.00 82.00 731 LEU A CA 1
ATOM 5742 C C . LEU A 1 731 ? -2.186 23.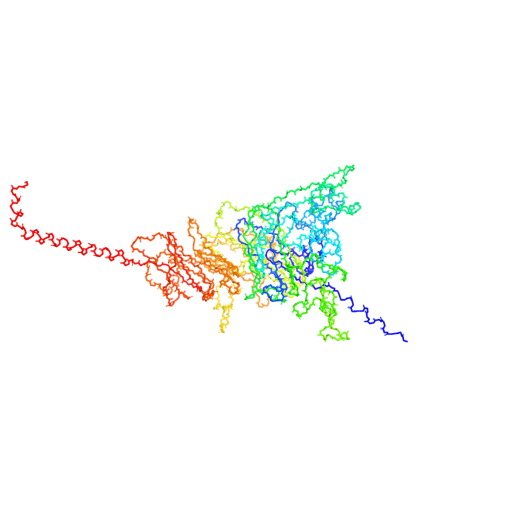429 63.538 1.00 82.00 731 LEU A C 1
ATOM 5744 O O . LEU A 1 731 ? -2.230 23.935 64.656 1.00 82.00 731 LEU A O 1
ATOM 5748 N N . GLY A 1 732 ? -2.605 24.070 62.447 1.00 82.00 732 GLY A N 1
ATOM 5749 C CA . GLY A 1 732 ? -3.164 25.420 62.466 1.00 82.00 732 GLY A CA 1
ATOM 5750 C C . GLY A 1 732 ? -4.421 25.523 63.330 1.00 82.00 732 GLY A C 1
ATOM 5751 O O . GLY A 1 732 ? -4.532 26.439 64.144 1.00 82.00 732 GLY A O 1
ATOM 5752 N N . VAL A 1 733 ? -5.337 24.555 63.225 1.00 85.19 733 VAL A N 1
ATOM 5753 C CA . VAL A 1 733 ? -6.543 24.480 64.064 1.00 85.19 733 VAL A CA 1
ATOM 5754 C C . VAL A 1 733 ? -6.179 24.235 65.526 1.00 85.19 733 VAL A C 1
ATOM 5756 O O . VAL A 1 733 ? -6.695 24.931 66.396 1.00 85.19 733 VAL A O 1
ATOM 5759 N N . ILE A 1 734 ? -5.263 23.307 65.818 1.00 86.00 734 ILE A N 1
ATOM 5760 C CA . ILE A 1 734 ? -4.806 23.032 67.189 1.00 86.00 734 ILE A CA 1
ATOM 5761 C C . ILE A 1 734 ? -4.179 24.287 67.806 1.00 86.00 734 ILE A C 1
ATOM 5763 O O . ILE A 1 734 ? -4.542 24.669 68.917 1.00 86.00 734 ILE A O 1
ATOM 5767 N N . VAL A 1 735 ? -3.288 24.970 67.083 1.00 85.81 735 VAL A N 1
ATOM 5768 C CA . VAL A 1 735 ? -2.661 26.222 67.536 1.00 85.81 735 VAL A CA 1
ATOM 5769 C C . VAL A 1 735 ? -3.707 27.321 67.720 1.00 85.81 735 VAL A C 1
ATOM 5771 O O . VAL A 1 735 ? -3.688 28.013 68.736 1.00 85.81 735 VAL A O 1
ATOM 5774 N N . GLY A 1 736 ? -4.659 27.453 66.795 1.00 85.25 736 GLY A N 1
ATOM 5775 C CA . GLY A 1 736 ? -5.766 28.404 66.897 1.00 85.25 736 GLY A CA 1
ATOM 5776 C C . GLY A 1 736 ? -6.638 28.161 68.130 1.00 85.25 736 GLY A C 1
ATOM 5777 O O . GLY A 1 736 ? -6.927 29.101 68.868 1.00 85.25 736 GLY A O 1
ATOM 5778 N N . VAL A 1 737 ? -6.996 26.904 68.411 1.00 86.19 737 VAL A N 1
ATOM 5779 C CA . VAL A 1 737 ? -7.751 26.510 69.612 1.00 86.19 737 VAL A CA 1
ATOM 5780 C C . VAL A 1 737 ? -6.943 26.788 70.878 1.00 86.19 737 VAL A C 1
ATOM 5782 O O . VAL A 1 737 ? -7.483 27.356 71.826 1.00 86.19 737 VAL A O 1
ATOM 5785 N N . LEU A 1 738 ? -5.649 26.460 70.901 1.00 85.69 738 LEU A N 1
ATOM 5786 C CA . LEU A 1 738 ? -4.769 26.743 72.040 1.00 85.69 738 LEU A CA 1
ATOM 5787 C C . LEU A 1 738 ? -4.627 28.249 72.302 1.00 85.69 738 LEU A C 1
ATOM 5789 O O . LEU A 1 738 ? -4.663 28.666 73.459 1.00 85.69 738 LEU A O 1
ATOM 5793 N N . LEU A 1 739 ? -4.532 29.073 71.256 1.00 84.81 739 LEU A N 1
ATOM 5794 C CA . LEU A 1 739 ? -4.528 30.534 71.366 1.00 84.81 739 LEU A CA 1
ATOM 5795 C C . LEU A 1 739 ? -5.862 31.065 71.896 1.00 84.81 739 LEU A C 1
ATOM 5797 O O . LEU A 1 739 ? -5.864 31.910 72.787 1.00 84.81 739 LEU A O 1
ATOM 5801 N N . LEU A 1 740 ? -6.992 30.546 71.413 1.00 84.56 740 LEU A N 1
ATOM 5802 C CA . LEU A 1 740 ? -8.330 30.909 71.891 1.00 84.56 740 LEU A CA 1
ATOM 5803 C C . LEU A 1 740 ? -8.517 30.550 73.367 1.00 84.56 740 LEU A C 1
ATOM 5805 O O . LEU A 1 740 ? -8.972 31.380 74.152 1.00 84.56 740 LEU A O 1
ATOM 5809 N N . VAL A 1 741 ? -8.106 29.346 73.770 1.00 83.94 741 VAL A N 1
ATOM 5810 C CA . VAL A 1 741 ? -8.099 28.915 75.175 1.00 83.94 741 VAL A CA 1
ATOM 5811 C C . VAL A 1 741 ? -7.165 29.803 75.998 1.00 83.94 741 VAL A C 1
ATOM 5813 O O . VAL A 1 741 ? -7.557 30.256 77.070 1.00 83.94 741 VAL A O 1
ATOM 5816 N N . GLY A 1 742 ? -5.973 30.123 75.490 1.00 82.50 742 GLY A N 1
ATOM 5817 C CA . GLY A 1 742 ? -5.029 31.045 76.123 1.00 82.50 742 GLY A CA 1
ATOM 5818 C C . GLY A 1 742 ? -5.617 32.443 76.335 1.00 82.50 742 GLY A C 1
ATOM 5819 O O . GLY A 1 742 ? -5.527 32.983 77.437 1.00 82.50 742 GLY A O 1
ATOM 5820 N N . ILE A 1 743 ? -6.294 32.999 75.326 1.00 81.62 743 ILE A N 1
ATOM 5821 C CA . ILE A 1 743 ? -7.014 34.277 75.399 1.00 81.62 743 ILE A CA 1
ATOM 5822 C C . ILE A 1 743 ? -8.149 34.191 76.420 1.00 81.62 743 ILE A C 1
ATOM 5824 O O . ILE A 1 743 ? -8.259 35.064 77.274 1.00 81.62 743 ILE A O 1
ATOM 5828 N N . ILE A 1 744 ? -8.965 33.135 76.403 1.00 80.06 744 ILE A N 1
ATOM 5829 C CA . ILE A 1 744 ? -10.056 32.939 77.369 1.00 80.06 744 ILE A CA 1
ATOM 5830 C C . ILE A 1 744 ? -9.507 32.844 78.798 1.00 80.06 744 ILE A C 1
ATOM 5832 O O . ILE A 1 744 ? -10.059 33.459 79.712 1.00 80.06 744 ILE A O 1
ATOM 5836 N N . VAL A 1 745 ? -8.406 32.121 79.011 1.00 80.19 745 VAL A N 1
ATOM 5837 C CA . VAL A 1 745 ? -7.734 32.013 80.314 1.00 80.19 745 VAL A CA 1
ATOM 5838 C C . VAL A 1 745 ? -7.161 33.364 80.748 1.00 80.19 745 VAL A C 1
ATOM 5840 O O . VAL A 1 745 ? -7.352 33.747 81.902 1.00 80.19 745 VAL A O 1
ATOM 5843 N N . LEU A 1 746 ? -6.534 34.126 79.847 1.00 74.56 746 LEU A N 1
ATOM 5844 C CA . LEU A 1 746 ? -6.050 35.487 80.109 1.00 74.56 746 LEU A CA 1
ATOM 5845 C C . LEU A 1 746 ? -7.193 36.448 80.459 1.00 74.56 746 LEU A C 1
ATOM 5847 O O . LEU A 1 746 ? -7.106 37.146 81.467 1.00 74.56 746 LEU A O 1
ATOM 5851 N N . LEU A 1 747 ? -8.290 36.442 79.698 1.00 72.19 747 LEU A N 1
ATOM 5852 C CA . LEU A 1 747 ? -9.499 37.230 79.966 1.00 72.19 747 LEU A CA 1
ATOM 5853 C C . LEU A 1 747 ? -10.134 36.850 81.314 1.00 72.19 747 LEU A C 1
ATOM 5855 O O . LEU A 1 747 ? -10.613 37.716 82.045 1.00 72.19 747 LEU A O 1
ATOM 5859 N N . LYS A 1 748 ? -10.109 35.562 81.681 1.00 71.88 748 LYS A N 1
ATOM 5860 C CA . LYS A 1 748 ? -10.650 35.055 82.952 1.00 71.88 748 LYS A CA 1
ATOM 5861 C C . LYS A 1 748 ? -9.740 35.370 84.144 1.00 71.88 748 LYS A C 1
ATOM 5863 O O . LYS A 1 748 ? -10.257 35.667 85.217 1.00 71.88 748 LYS A O 1
ATOM 5868 N N . LYS A 1 749 ? -8.413 35.353 83.968 1.00 71.19 749 LYS A N 1
ATOM 5869 C CA . LYS A 1 749 ? -7.417 35.691 85.003 1.00 71.19 749 LYS A CA 1
ATOM 5870 C C . LYS A 1 749 ? -7.307 37.203 85.227 1.00 71.19 749 LYS A C 1
ATOM 5872 O O . LYS A 1 749 ? -7.184 37.643 86.364 1.00 71.19 749 LYS A O 1
ATOM 5877 N N . ASN A 1 750 ? -7.461 37.996 84.167 1.00 65.62 750 ASN A N 1
ATOM 5878 C CA . ASN A 1 750 ? -7.455 39.461 84.208 1.00 65.62 750 ASN A CA 1
ATOM 5879 C C . ASN A 1 750 ? -8.862 40.069 84.312 1.00 65.62 750 ASN A C 1
ATOM 5881 O O . ASN A 1 750 ? -9.028 41.264 84.073 1.00 65.62 750 ASN A O 1
ATOM 5885 N N . ARG A 1 751 ? -9.880 39.291 84.707 1.00 60.97 751 ARG A N 1
ATOM 5886 C CA . ARG A 1 751 ? -11.263 39.773 84.888 1.00 60.97 751 ARG A CA 1
ATOM 5887 C C . ARG A 1 751 ? -11.349 41.005 85.797 1.00 60.97 751 ARG A C 1
ATOM 5889 O O . ARG A 1 751 ? -12.149 41.894 85.529 1.00 60.97 751 ARG A O 1
ATOM 5896 N N . ASN A 1 752 ? -10.485 41.086 86.810 1.00 59.59 752 ASN A N 1
ATOM 5897 C CA . ASN A 1 752 ? -10.418 42.219 87.738 1.00 59.59 752 ASN A CA 1
ATOM 5898 C C . ASN A 1 752 ? -9.737 43.464 87.133 1.00 59.59 752 ASN A C 1
ATOM 5900 O O . ASN A 1 752 ? -10.063 44.578 87.525 1.00 59.59 752 ASN A O 1
ATOM 5904 N N . ILE A 1 753 ? -8.844 43.291 86.151 1.00 56.84 753 ILE A N 1
ATOM 5905 C CA . ILE A 1 753 ? -8.188 44.392 85.422 1.00 56.84 753 ILE A CA 1
ATOM 5906 C C . ILE A 1 753 ? -9.107 44.898 84.298 1.00 56.84 753 ILE A C 1
ATOM 5908 O O . ILE A 1 753 ? -9.300 46.096 84.142 1.00 56.84 753 ILE A O 1
ATOM 5912 N N . LEU A 1 754 ? -9.769 44.001 83.561 1.00 55.31 754 LEU A N 1
ATOM 5913 C CA . LEU A 1 754 ? -10.734 44.362 82.511 1.00 55.31 754 LEU A CA 1
ATOM 5914 C C . LEU A 1 754 ? -12.006 45.018 83.073 1.00 55.31 754 LEU A C 1
ATOM 5916 O O . LEU A 1 754 ? -12.587 45.885 82.424 1.00 55.31 754 LEU A O 1
ATOM 5920 N N . ALA A 1 755 ? -12.408 44.677 84.302 1.00 55.16 755 ALA A N 1
ATOM 5921 C CA . ALA A 1 755 ? -13.463 45.394 85.015 1.00 55.16 755 ALA A CA 1
ATOM 5922 C C . ALA A 1 755 ? -13.083 46.854 85.337 1.00 55.16 755 ALA A C 1
ATOM 5924 O O . ALA A 1 755 ? -13.974 47.699 85.390 1.00 55.16 755 ALA A O 1
ATOM 5925 N N . SER A 1 756 ? -11.790 47.186 85.476 1.00 53.38 756 SER A N 1
ATOM 5926 C CA . SER A 1 756 ? -11.341 48.571 85.694 1.00 53.38 756 SER A CA 1
ATOM 5927 C C . SER A 1 756 ? -11.337 49.416 84.411 1.00 53.38 756 SER A C 1
ATOM 5929 O O . SER A 1 756 ? -11.333 50.642 84.495 1.00 53.38 756 SER A O 1
ATOM 5931 N N . TYR A 1 757 ? -11.378 48.786 83.230 1.00 54.84 757 TYR A N 1
ATOM 5932 C CA . TYR A 1 757 ? -11.505 49.465 81.933 1.00 54.84 757 TYR A CA 1
ATOM 5933 C C . TYR A 1 757 ? -12.957 49.720 8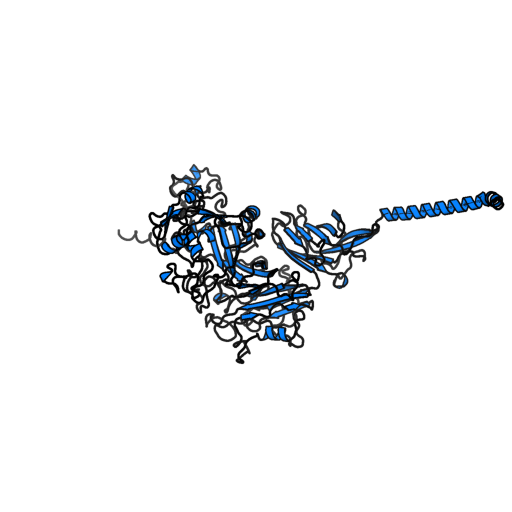1.512 1.00 54.84 757 TYR A C 1
ATOM 5935 O O . TYR A 1 757 ? -13.192 50.497 80.592 1.00 54.84 757 TYR A O 1
ATOM 5943 N N . LYS A 1 758 ? -13.951 49.164 82.219 1.00 50.53 758 LYS A N 1
ATOM 5944 C CA . LYS A 1 758 ? -15.374 49.433 81.937 1.00 50.53 758 LYS A CA 1
ATOM 5945 C C . LYS A 1 758 ? -15.811 50.881 82.210 1.00 50.53 758 LYS A C 1
ATOM 5947 O O . LYS A 1 758 ? -16.906 51.248 81.810 1.00 50.53 758 LYS A O 1
ATOM 5952 N N . ASN A 1 759 ? -14.951 51.688 82.836 1.00 53.09 759 ASN A N 1
ATOM 5953 C CA . ASN A 1 759 ? -15.153 53.128 83.033 1.00 53.09 759 ASN A CA 1
ATOM 5954 C C . ASN A 1 759 ? -14.217 54.004 82.171 1.00 53.09 759 ASN A C 1
ATOM 5956 O O . ASN A 1 759 ? -14.121 55.205 82.414 1.00 53.09 759 ASN A O 1
ATOM 5960 N N . LYS A 1 760 ? -13.508 53.423 81.191 1.00 54.50 760 LYS A N 1
ATOM 5961 C CA . LYS A 1 760 ? -12.722 54.147 80.179 1.00 54.50 760 LYS A CA 1
ATOM 5962 C C . LYS A 1 760 ? -12.753 53.408 78.835 1.00 54.50 760 LYS A C 1
ATOM 5964 O O . LYS A 1 760 ? -11.721 52.929 78.367 1.00 54.50 760 LYS A O 1
ATOM 5969 N N . VAL A 1 761 ? -13.942 53.325 78.244 1.00 46.66 761 VAL A N 1
ATOM 5970 C CA . VAL A 1 761 ? -14.160 53.324 76.789 1.00 46.66 761 VAL A CA 1
ATOM 5971 C C . VAL A 1 761 ? -15.326 54.256 76.523 1.00 46.66 761 VAL A C 1
ATOM 5973 O O . VAL A 1 761 ? -16.339 54.103 77.243 1.00 46.66 761 VAL A O 1
#

Sequence (761 aa):
MKKLECLMIFSTLLLKCAFADVYLHNLRGSNNRWNENGRNRNNANRMFDSQNNARGGYNVGSLYYYVGSKLQLEWTNQHSCYNENNHCDIVLQYMCGPQVRDGTSTSTIPSNPAQCENLDCNEDRRYGMHEDFYHYQNCRLRKRNGGLYTASENVREYASSTRQNQKANRYGYECAEERDYYPNWHPSPWKDIAILTNDVSRCAMYQNESQNVKERYACKVDPAFLYQYSNKNPPDNKYIPITEAECNTFVYEVNGESKLGEWTRYPAHGIAAPNCVESQYSRDNHLGNTVGGQTINYNWTIPDSVNEHCTLRIRYNITTGDYDRDNTTSIHNNRRARDGPGPDLWTQFGLTSDVGLNRGYKLKDNPQVDIFNNEKFKLQLAITTEQYGRTFQDRSHTFAIRPRPPSISSDAQIVNVNVRGKRGNIVQVYPAVEYDFVPNTAVVQKDGYVHYQWTGSDNNPGNNDGQGRASTDRSNVVMIKSAVYTEGSPSTYKTGTYGQLGSSYPSHLTNASLGGLIAEDMKALSILRDHLGGDMDELNDAGTYFDLGPRKVTQSGNYNYMCTRNNNFSNRSQKGKLVVTDAAFANEYIGALGGSVSVPNTGGGTSTEVVAPPGALTQGQLIGLSETTQSDITVVVHAPNSDYVSDFVKLEPEGKISSDSAMLTLKIKLNGDLPSLYVPEVYMSADGTNTWNKLALDEHQSGYVSFRTDSGGHYVVSKSVDAGPMAGLILGVIVGVLLLVGIIVLLKKNRNILASYKNKV

Radius of gyration: 33.44 Å; chains: 1; bounding box: 81×98×125 Å

InterPro domains:
  IPR053320 Protein DD3-3 O-glycosylation [PTHR35170] (8-755)

Foldseek 3Di:
DPDPPPPVPVPPPPPPQPQWAKAWFVQWFACLAAQAQDQFQPDNQQEDNQSHGRNGTDHFRAAADEFQAKGKTFMFTQFWALDQFWWKKKWKKKFFDPQAAQAQDSDAQDLQLVVAPPSASSPRRNGGYHDGNLLLLLQAQAFDDLKAALFLDDADGGQCTGSLRRVSDHRRSDRPNVQQDPPDQADDSIATAEMATQPLVCVVVQQVSHLQQDKHKAWDDDSQVSNVCSPHAFPPSLGGYGDPVCQQVRWDDGPRDIDGTDTDIGHRNPHGGHHYAHHFTAHRRLRRQGVLRDTGIDITGRHPPFHAWMKMKIKMKIAGPQFDNVPQISQQNCNDPVSDLHTDRVVVVVDDSVRCVVQQRGRHAFTWGNPPPPVPHTDTDRDDNSPRIDMGMTMRHTYGYHHDDPVADPPAHEYEKEWTAAFADCVSSPPGDHIAIVVLEAEHEAQHKYKYKYFWHQNYHQPGDWDEHGSTDDWAKFWADAKPFDADDSVDPPPDGHTDRHDLDGDDLVPADDLNDDSVLNVCRQQNPDFPPDDRPLNRRHHRIGTSGIDGRHDADKIKIFTNGRCPDDPDTRIGIYGYHNKFKWKDWAAQQWDKTWGDDPVDDDTWMKTFHRQFAPGIDMKMKIFAAPVGDPQQDDDPAPAFFFTKMFIPDFFFGGDPVTFMKTKTFGPFFDDPQKDKWKWWDRESYDDIDTFDWPDDDGGITMDTDRGTGMMTIGIDTDPPVVVVVVVVVVVVVVVVVVVVVVCVVCVVVVVVCVVPD

pLDDT: mean 85.79, std 13.81, range [30.28, 98.56]

Secondary structure (DSSP, 8-state):
--SSSSSSSSSS-S-------EEEEETTB-TT--S-SSSS-S-TTSSS---S-TT-S-S----EEETT-EEEEEEEESS-BSSTTEEEEEEEEEEE-TT-B--S-SSPPPSSGGGSGGG-TTT-TTS-BSS-HHHHHHHHHBBPPTTB--TT----SBTT--SS-TT----TT--HHHHH-SS-SS--SPEEEEEEES-GGGHHHHHHHSTTTS-EEEEE--HHHHHHTTTSPPGGG-PBPSSHHHHTT-EEEETTEEEE-EEEEE----SPPPEEEEPPPB-TTTTT--TTSPPEEEEEEPPS--EEEEEEEEEEEEEETTS-TTT-BGGG---STTT---S--SGGGT--HHHHHHTT---SSS-EE-SSS-SS--EE----GGGSEEEEEEEBPPEEEEPPPTTS-TTS-EEEEEEE--SS-HHHHTTS---EEESSEEEEETT-EEEEEEE--S-S-TTS--SSSTT------EEBPPPSSPPPPTT---TT----SS-SSBPPTTT--STT--HHHHHHHHH-S-B-SS-TTTTTTB-SEEEEEEEE--S-EEEEEE-STT--STT---EEEEEEESSEEEEEEEBTTBEEEE---TTSSPPPEEEEPTTS-SS-EEEEEEEE-TTT---SSPPSSS-B-S-EEEEEEEEE-S-TTS-EEEEEE-SSPPPTTEEEEEEEESSSSS--EEEPPSEEETTEEEEEESEEEEEEEEEEE-HHHHHHHHHHHHHHHHHHHHHHHHHHHTHHHHHHHTT--